Protein AF-A0A2V4GSF3-F1 (afdb_monomer)

Solvent-accessible surface area (backbone atoms only — not comparable to full-atom values): 40925 Å² total; per-residue (Å²): 136,77,70,50,71,67,59,49,41,46,38,52,22,32,57,42,34,66,58,6,58,51,49,36,72,72,45,82,84,60,57,33,31,58,39,21,32,56,49,45,75,75,12,58,30,75,63,41,56,75,56,46,57,57,27,42,51,42,19,45,44,57,83,59,88,68,86,65,94,54,96,54,46,65,55,42,48,43,44,40,53,18,47,49,57,57,45,23,79,75,63,68,97,69,72,91,70,68,96,73,88,76,95,76,83,56,17,33,43,53,51,76,42,45,59,81,86,75,99,65,97,56,74,89,58,56,44,60,54,48,33,42,40,57,55,66,74,51,54,69,71,55,51,73,67,55,86,64,64,55,53,60,37,40,49,50,40,50,53,52,50,37,55,52,36,46,53,52,57,56,72,88,43,62,53,31,42,52,30,35,49,49,38,52,40,49,39,48,23,55,35,35,40,62,62,83,89,55,100,74,30,45,38,23,31,25,46,44,23,31,46,14,19,25,43,29,56,13,39,75,68,22,87,52,41,32,31,45,36,37,36,42,52,42,42,58,69,65,48,72,51,48,67,38,81,68,77,85,83,83,68,95,76,72,73,55,62,60,46,54,25,23,46,35,11,47,49,50,45,42,33,52,51,49,50,48,50,50,55,47,51,29,62,79,68,73,52,54,62,45,25,54,59,42,78,44,44,51,33,40,36,31,45,43,52,45,49,100,56,44,68,63,49,50,55,50,51,50,54,30,47,46,56,40,26,58,77,59,70,56,42,42,64,21,74,21,66,40,84,45,45,63,83,31,47,54,56,79,61,90,57,89,83,59,58,39,44,48,54,56,53,49,55,30,48,51,45,22,53,56,33,62,78,40,81,62,64,93,55,66,86,74,62,78,80,81,76,78,64,96,73,52,43,61,11,42,53,60,55,77,40,70,27,61,80,88,51,94,49,54,32,71,66,65,48,25,20,27,49,41,15,49,49,60,62,56,24,85,76,85,50,52,53,38,28,38,20,77,62,52,53,40,74,48,59,45,77,94,45,71,47,7,34,26,62,96,64,71,80,75,61,55,45,34,40,39,27,55,42,58,65,60,79,70,67,71,65,72,62,36,26,26,41,81,41,72,47,25,63,34,64,36,66,55,96,92,38,69,54,38,61,64,69,57,33,49,95,88,38,86,42,29,24,18,31,41,26,38,37,48,54,60,48,72,55,44,75,60,62,26,34,74,67,58,41,71,46,50,50,33,42,48,50,53,56,41,26,48,41,41,12,59,52,41,29,52,50,24,59,76,36,54,22,29,44,47,37,38,42,59,56,41,38,33,34,41,18,31,42,73,32,33,54,54,35,53,52,52,51,51,57,50,46,25,60,76,28,59,65,70,47,51,47,19,22,4,41,30,70,38,39,67,94,51,66,64,46,58,44,51,56,49,9,50,53,25,23,51,53,6,58,67,35,73,54,98,92,44,70,31,51,14,32,15,40,90,94,42,73,43,46,56,76,54,52,57,50,31,52,52,52,12,53,50,56,37,40,36,30,71,72,69,50,32,37,58,89,61,50,30,61,50,46,42,59,44,47,80,29,36,75,76,54,93,68,91,65,93,65,96,73,80,56,64,50,58,70,59,51,52,54,51,45,74,73,50,48,68,58,82,90,45,60,69,61,54,51,55,51,50,53,56,50,65,32,65,85,44,40,62,49,32,50,52,18,18,52,51,22,48,55,52,51,49,48,67,62,48,71,66,63,85,76,121

Secondary structure (DSSP, 8-state):
----HHHHHHHHHHHHTTTHHHHHHH--SS-HHHHHHHHHHHHS-GGGTHHHHHHHHHHHHTT--SPP-STTHHHHHHHHHHHHHHSTTT--S---------S--PPBPGGGGBPPSS------PBPP---HHHHHHS-HHHHHH----HHHHHHHHHHHHHHHHHH----S-HHHHHHHHHHHHHHHHTTSBS-SSSS---SBHHHHHHHHHHHHHHHHH-SSEEEEEEEEEE-HHHHHT--PPPP--S---SSHHHHHHHHHHHHHHHHHHHHHHHHHHHHHHT--GGGEEEE-SSEEEEEEE--TTHHHHHHHHHHHHHHHHHHTSS-EEEEEEEEEEGGGS--S---TTSPPHHHHHHHHHHHHHHHHHTTT-S-GGG-------TTPEE-TTTSSSEE-TTS-S--HHHHHHHHHHHHHHHHTTT--EEEEESS-SEEEEETTEEEEEES---STT--EEEES-TTSPPP-STT-EEEE--------EETTEEPPHHHHS-TTSTT-EEEEEEEETTHHHHHHH-BSS--HHHHHHHHHHHHHIIIIIHHHHHHHTT-EEEEEETTEEEEEEEHHHHHHHHHHHHHHHHHHTTTS--EEEEEEEE-TTS-HHHHHHHHHHHHHHHHT-EETTEES-EEEETTEEEEHHHHHHHHHHHHHHHIIIIIS--S-TTHHHHHHHHGGG-TTS-----S------HHHHHHHHHHH-S-TT-HHHHHHHHHHHHSHHHHTTHHHHHHHHHHHHHHHHHTTTTT-

Mean predicted aligned error: 10.49 Å

Nearest PDB structures (foldseek):
  6ifn-assembly1_A  TM=8.025E-01  e=1.926E-28  Streptococcus thermophilus ND03
  6ig0-assembly1_A  TM=8.068E-01  e=1.642E-27  Streptococcus thermophilus ND03
  6ifu-assembly1_A  TM=8.166E-01  e=1.789E-27  Streptococcus thermophilus ND03
  6nue-assembly1_J  TM=7.944E-01  e=2.758E-23  Streptococcus thermophilus
  6nud-assembly1_J  TM=7.473E-01  e=7.082E-23  Streptococcus thermophilus

Radius of gyration: 28.85 Å; Cα contacts (8 Å, |Δi|>4): 1321; chains: 1; bounding box: 83×55×82 Å

Sequence (764 aa):
MSMDEDEFILACAALLHDVGKIRTRYRRNKKHAAHGEEMLRESLNGSLGEYRERIIDLVANHHSEKSYRDDDEGLLKILKESDRLSASHDREEYEDKLEHGGSDVHLKSIYSYIKDHKNQSGGINLMPTLSLKDFSKKDLTTLMNSSENTTNALRMIDEDLCEDLKHLSLQENKNAFVDNLVTLIDQYTWAVSSAYYYDQPTISLSAHLRLTAAIAHARLHNEREFLLLGGDVSGIQAYLSRFRKTEDDGTGEGADEKAAKRFRGRSFSIYLLVDAVIAHIRKELDVGLYSVITQSSGGFLMLVPLKSDTEEKLKKIRKEIEKMFMDHRGLGMAIGWVRERFEDLPRDDSNEKRKNFRVMRSELTIEIERRKRGILSDDPSSIDFYTPPSSSRLCNACGLRPIDSESDGKCRICKEEEDLGALIAKMSESKNFITLSDKGVFTIEIGKQRYSYGGEMDDSGVREFLFLDPNIQPFRSGDKVSRMLLVGHYTPKKDGKVKTFEDIGVKSISQDLCLFKGDVDNFGYISSGGLVKDTISTFETLSLYTSLFFSTVLDKIAKKHETYVVYSGGDDVTAVARFDKAVEFAIDLRDSFRRWTLNRVTMSAGMFNFSGDKPIRYAIEMGEEYLHRSKGFKKNGSEKDAVTIFDTTLPWNELSKQNEVAKIINEYIVGCKHISHGFPYFLNSLNDYNPYVDHICKGTLIKVPDPYLYYYLTRNWKEQKCGHKMEEFREKILNEQVFKYIKVAASLSALYNKKSDGDVDDGK

pLDDT: mean 80.23, std 15.53, range [28.19, 97.75]

Structure (mmCIF, N/CA/C/O backbone):
data_AF-A0A2V4GSF3-F1
#
_entry.id   AF-A0A2V4GSF3-F1
#
loop_
_atom_site.group_PDB
_atom_site.id
_atom_site.type_symbol
_atom_site.label_atom_id
_atom_site.label_alt_id
_atom_site.label_comp_id
_atom_site.label_asym_id
_atom_site.label_entity_id
_atom_site.label_seq_id
_atom_site.pdbx_PDB_ins_code
_atom_site.Cartn_x
_atom_site.Cartn_y
_atom_site.Cartn_z
_atom_site.occupancy
_atom_site.B_iso_or_equiv
_atom_site.auth_seq_id
_atom_site.auth_comp_id
_atom_site.auth_asym_id
_atom_site.auth_atom_id
_atom_site.pdbx_PDB_model_num
ATOM 1 N N . MET A 1 1 ? -26.470 7.867 11.891 1.00 44.75 1 MET A N 1
ATOM 2 C CA . MET A 1 1 ? -26.401 7.565 13.330 1.00 44.75 1 MET A CA 1
ATOM 3 C C . MET A 1 1 ? -24.991 7.888 13.762 1.00 44.75 1 MET A C 1
ATOM 5 O O . MET A 1 1 ? -24.087 7.719 12.954 1.00 44.75 1 MET A O 1
ATOM 9 N N . SER A 1 2 ? -24.849 8.510 14.924 1.00 62.81 2 SER A N 1
ATOM 10 C CA . SER A 1 2 ? -23.562 8.825 15.534 1.00 62.81 2 SER A CA 1
ATOM 11 C C . SER A 1 2 ? -23.154 7.657 16.424 1.00 62.81 2 SER A C 1
ATOM 13 O O . SER A 1 2 ? -24.018 7.147 17.136 1.00 62.81 2 SER A O 1
ATOM 15 N N . MET A 1 3 ? -21.869 7.305 16.398 1.00 81.81 3 MET A N 1
ATOM 16 C CA . MET A 1 3 ? -21.233 6.376 17.336 1.00 81.81 3 MET A CA 1
ATOM 17 C C . MET A 1 3 ? -21.710 6.616 18.775 1.00 81.81 3 MET A C 1
ATOM 19 O O . MET A 1 3 ? -21.813 7.772 19.216 1.00 81.81 3 MET A O 1
ATOM 23 N N . ASP A 1 4 ? -22.014 5.525 19.473 1.00 89.62 4 ASP A N 1
ATOM 24 C CA . ASP A 1 4 ? -22.468 5.553 20.862 1.00 89.62 4 ASP A CA 1
ATOM 25 C C . ASP A 1 4 ? -21.388 6.132 21.801 1.00 89.62 4 ASP A C 1
ATOM 27 O O . ASP A 1 4 ? -20.209 6.216 21.451 1.00 89.62 4 ASP A O 1
ATOM 31 N N . GLU A 1 5 ? -21.778 6.603 22.988 1.00 90.69 5 GLU A N 1
ATOM 32 C CA . GLU A 1 5 ? -20.826 7.149 23.965 1.00 90.69 5 GLU A CA 1
ATOM 33 C C . GLU A 1 5 ? -19.804 6.122 24.434 1.00 90.69 5 GLU A C 1
ATOM 35 O O . GLU A 1 5 ? -18.605 6.414 24.424 1.00 90.69 5 GLU A O 1
ATOM 40 N N . ASP A 1 6 ? -20.255 4.919 24.773 1.00 91.81 6 ASP A N 1
ATOM 41 C CA . ASP A 1 6 ? -19.373 3.871 25.266 1.00 91.81 6 ASP A CA 1
ATOM 42 C C . ASP A 1 6 ? -18.502 3.317 24.131 1.00 91.81 6 ASP A C 1
ATOM 44 O O . ASP A 1 6 ? -17.307 3.083 24.325 1.00 91.81 6 ASP A O 1
ATOM 48 N N . GLU A 1 7 ? -19.057 3.201 22.915 1.00 93.25 7 GLU A N 1
ATOM 49 C CA . GLU A 1 7 ? -18.294 2.881 21.696 1.00 93.25 7 GLU A CA 1
ATOM 50 C C . GLU A 1 7 ? -17.161 3.898 21.466 1.00 93.25 7 GLU A C 1
ATOM 52 O O . GLU A 1 7 ? -16.018 3.513 21.204 1.00 93.25 7 GLU A O 1
ATOM 57 N N . PHE A 1 8 ? -17.461 5.195 21.588 1.00 94.62 8 PHE A N 1
ATOM 58 C CA . PHE A 1 8 ? -16.504 6.279 21.374 1.00 94.62 8 PHE A CA 1
ATOM 59 C C . PHE A 1 8 ? -15.370 6.272 22.403 1.00 94.62 8 PHE A C 1
ATOM 61 O O . PHE A 1 8 ? -14.192 6.329 22.030 1.00 94.6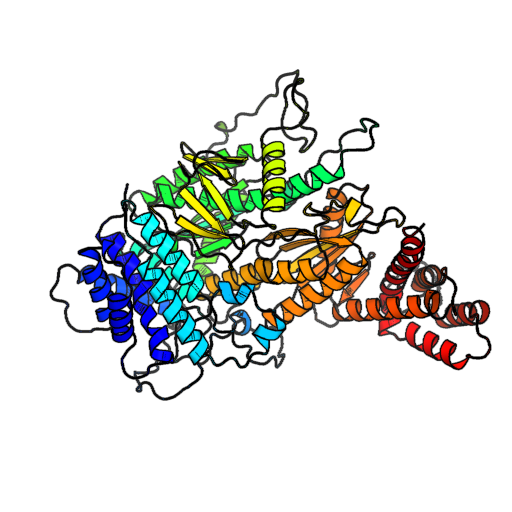2 8 PHE A O 1
ATOM 68 N N . ILE A 1 9 ? -15.713 6.178 23.690 1.00 95.00 9 ILE A N 1
ATOM 69 C CA . ILE A 1 9 ? -14.746 6.164 24.795 1.00 95.00 9 ILE A CA 1
ATOM 70 C C . ILE A 1 9 ? -13.849 4.935 24.689 1.00 95.00 9 ILE A C 1
ATOM 72 O O . ILE A 1 9 ? -12.623 5.060 24.754 1.00 95.00 9 ILE A O 1
ATOM 76 N N . LEU A 1 10 ? -14.442 3.759 24.465 1.00 95.56 10 LEU A N 1
ATOM 77 C CA . LEU A 1 10 ? -13.704 2.508 24.348 1.00 95.56 10 LEU A CA 1
ATOM 78 C C . LEU A 1 10 ? -12.773 2.510 23.132 1.00 95.56 10 LEU A C 1
ATOM 80 O O . LEU A 1 10 ? -11.623 2.092 23.257 1.00 95.56 10 LEU A O 1
ATOM 84 N N . ALA A 1 11 ? -13.222 3.010 21.975 1.00 96.12 11 ALA A N 1
ATOM 85 C CA . ALA A 1 11 ? -12.382 3.112 20.784 1.00 96.12 11 ALA A CA 1
ATOM 86 C C . ALA A 1 11 ? -11.185 4.052 21.007 1.00 96.12 11 ALA A C 1
ATOM 88 O O . ALA A 1 11 ? -10.053 3.691 20.679 1.00 96.12 11 ALA A O 1
ATOM 89 N N . CYS A 1 12 ? -11.404 5.225 21.614 1.00 96.31 12 CYS A N 1
ATOM 90 C CA . CYS A 1 12 ? -10.324 6.159 21.938 1.00 96.31 12 CYS A CA 1
ATOM 91 C C . CYS A 1 12 ? -9.343 5.562 22.955 1.00 96.31 12 CYS A C 1
ATOM 93 O O . CYS A 1 12 ? -8.133 5.611 22.741 1.00 96.31 12 CYS A O 1
ATOM 95 N N . ALA A 1 13 ? -9.848 4.956 24.033 1.00 96.19 13 ALA A N 1
ATOM 96 C CA . ALA A 1 13 ? -9.016 4.315 25.046 1.00 96.19 13 ALA A CA 1
ATOM 97 C C . ALA A 1 13 ? -8.206 3.150 24.456 1.00 96.19 13 ALA A C 1
ATOM 99 O O . ALA A 1 13 ? -7.013 3.038 24.723 1.00 96.19 13 ALA A O 1
ATOM 100 N N . ALA A 1 14 ? -8.803 2.327 23.591 1.00 96.69 14 ALA A N 1
ATOM 101 C CA . ALA A 1 14 ? -8.110 1.236 22.911 1.00 96.69 14 ALA A CA 1
ATOM 102 C C . ALA A 1 14 ? -6.999 1.727 21.970 1.00 96.69 14 ALA A C 1
ATOM 104 O O . ALA A 1 14 ? -5.921 1.135 21.948 1.00 96.69 14 ALA A O 1
ATOM 105 N N . LEU A 1 15 ? -7.209 2.837 21.258 1.00 96.50 15 LEU A N 1
ATOM 106 C CA . LEU A 1 15 ? -6.181 3.457 20.413 1.00 96.50 15 LEU A CA 1
ATOM 107 C C . LEU A 1 15 ? -5.067 4.147 21.215 1.00 96.50 15 LEU A C 1
ATOM 109 O O . LEU A 1 15 ? -4.000 4.401 20.663 1.00 96.50 15 LEU A O 1
ATOM 113 N N . LEU A 1 16 ? -5.294 4.451 22.496 1.00 96.19 16 LEU A N 1
ATOM 114 C CA . LEU A 1 16 ? -4.373 5.231 23.325 1.00 96.19 16 LEU A CA 1
ATOM 115 C C . LEU A 1 16 ? -3.743 4.452 24.490 1.00 96.19 16 LEU A C 1
ATOM 117 O O . LEU A 1 16 ? -2.784 4.946 25.073 1.00 96.19 16 LEU A O 1
ATOM 121 N N . HIS A 1 17 ? -4.224 3.255 24.839 1.00 93.69 17 HIS A N 1
ATOM 122 C CA . HIS A 1 17 ? -3.819 2.560 26.073 1.00 93.69 17 HIS A CA 1
ATOM 123 C C . HIS A 1 17 ? -2.302 2.357 26.208 1.00 93.69 17 HIS A C 1
ATOM 125 O O . HIS A 1 17 ? -1.743 2.512 27.293 1.00 93.69 17 HIS A O 1
ATOM 131 N N . ASP A 1 18 ? -1.629 2.093 25.089 1.00 91.88 18 ASP A N 1
ATOM 132 C CA . ASP A 1 18 ? -0.216 1.725 25.047 1.00 91.88 18 ASP A CA 1
ATOM 133 C C . ASP A 1 18 ? 0.719 2.838 24.537 1.00 91.88 18 ASP A C 1
ATOM 135 O O . ASP A 1 18 ? 1.926 2.621 24.407 1.00 91.88 18 ASP A O 1
ATOM 139 N N . VAL A 1 19 ? 0.224 4.060 24.293 1.00 91.12 19 VAL A N 1
ATOM 140 C CA . VAL A 1 19 ? 1.062 5.173 23.778 1.00 91.12 19 VAL A CA 1
ATOM 141 C C . VAL A 1 19 ? 2.182 5.567 24.744 1.00 91.12 19 VAL A C 1
ATOM 143 O O . VAL A 1 19 ? 3.263 5.981 24.325 1.00 91.12 19 VAL A O 1
ATOM 146 N N . GLY A 1 20 ? 1.990 5.324 26.046 1.00 88.69 20 GLY A N 1
ATOM 147 C CA . GLY A 1 20 ? 3.019 5.524 27.066 1.00 88.69 20 GLY A CA 1
ATOM 148 C C . GLY A 1 20 ? 4.284 4.680 26.855 1.00 88.69 20 GLY A C 1
ATOM 149 O O . GLY A 1 20 ? 5.338 5.025 27.395 1.00 88.69 20 GLY A O 1
ATOM 150 N N . LYS A 1 21 ? 4.226 3.627 26.020 1.00 87.50 21 LYS A N 1
ATOM 151 C CA . LYS A 1 21 ? 5.397 2.841 25.595 1.00 87.50 21 LYS A CA 1
ATOM 152 C C . LYS A 1 21 ? 6.411 3.658 24.794 1.00 87.50 21 LYS A C 1
ATOM 154 O O . LYS A 1 21 ? 7.543 3.209 24.631 1.00 87.50 21 LYS A O 1
ATOM 159 N N . ILE A 1 22 ? 6.037 4.825 24.266 1.00 88.06 22 ILE A N 1
ATOM 160 C CA . ILE A 1 22 ? 6.971 5.752 23.613 1.00 88.06 22 ILE A CA 1
ATOM 161 C C . ILE A 1 22 ? 7.837 6.433 24.682 1.00 88.06 22 ILE A C 1
ATOM 163 O O . ILE A 1 22 ? 9.066 6.385 24.605 1.00 88.06 22 ILE A O 1
ATOM 167 N N . ARG A 1 23 ? 7.206 6.992 25.726 1.00 88.19 23 ARG A N 1
ATOM 168 C CA . ARG A 1 23 ? 7.889 7.704 26.819 1.00 88.19 23 ARG A CA 1
ATOM 169 C C . ARG A 1 23 ? 8.764 6.796 27.670 1.00 88.19 23 ARG A C 1
ATOM 171 O O . ARG A 1 23 ? 9.879 7.194 27.999 1.00 88.19 23 ARG A O 1
ATOM 178 N N . THR A 1 24 ? 8.332 5.567 27.961 1.00 83.81 24 THR A N 1
ATOM 179 C CA . THR A 1 24 ? 9.144 4.613 28.748 1.00 83.81 24 THR A CA 1
ATOM 180 C C . THR A 1 24 ? 10.511 4.327 28.129 1.00 83.81 24 THR A C 1
ATOM 182 O O . THR A 1 24 ? 11.470 4.029 28.841 1.00 83.81 24 THR A O 1
ATOM 185 N N . ARG A 1 25 ? 10.637 4.442 26.800 1.00 77.75 25 ARG A N 1
ATOM 186 C CA . ARG A 1 25 ? 11.888 4.149 26.085 1.00 77.75 25 ARG A CA 1
ATOM 187 C C . ARG A 1 25 ? 12.982 5.166 26.364 1.00 77.75 25 ARG A C 1
ATOM 189 O O . ARG A 1 25 ? 14.151 4.791 26.350 1.00 77.75 25 ARG A O 1
ATOM 196 N N . TYR A 1 26 ? 12.611 6.414 26.651 1.00 80.50 26 TYR A N 1
ATOM 197 C CA . TYR A 1 26 ? 13.557 7.493 26.939 1.00 80.50 26 TYR A CA 1
ATOM 198 C C . TYR A 1 26 ? 13.430 8.071 28.367 1.00 80.50 26 TYR A C 1
ATOM 200 O O . TYR A 1 26 ? 14.330 8.778 28.820 1.00 80.50 26 TYR A O 1
ATOM 208 N N . ARG A 1 27 ? 12.372 7.723 29.117 1.00 81.50 27 ARG A N 1
ATOM 209 C CA . ARG A 1 27 ? 12.169 7.995 30.554 1.00 81.50 27 ARG A CA 1
ATOM 210 C C . ARG A 1 27 ? 11.785 6.699 31.281 1.00 81.50 27 ARG A C 1
ATOM 212 O O . ARG A 1 27 ? 10.649 6.261 31.212 1.00 81.50 27 ARG A O 1
ATOM 219 N N . ARG A 1 28 ? 12.725 6.078 32.002 1.00 78.12 28 ARG A N 1
ATOM 220 C CA . ARG A 1 28 ? 12.544 4.756 32.651 1.00 78.12 28 ARG A CA 1
ATOM 221 C C . ARG A 1 28 ? 12.137 4.831 34.129 1.00 78.12 28 ARG A C 1
ATOM 223 O O . ARG A 1 28 ? 12.627 4.060 34.945 1.00 78.12 28 ARG A O 1
ATOM 230 N N . ASN A 1 29 ? 11.326 5.815 34.508 1.00 81.81 29 ASN A N 1
ATOM 231 C CA . ASN A 1 29 ? 10.996 6.086 35.913 1.00 81.81 29 ASN A CA 1
ATOM 232 C C . ASN A 1 29 ? 9.583 5.647 36.325 1.00 81.81 29 ASN A C 1
ATOM 234 O O . ASN A 1 29 ? 9.294 5.629 37.522 1.00 81.81 29 ASN A O 1
ATOM 238 N N . LYS A 1 30 ? 8.701 5.319 35.374 1.00 82.81 30 LYS A N 1
ATOM 239 C CA . LYS A 1 30 ? 7.341 4.831 35.636 1.00 82.81 30 LYS A CA 1
ATOM 240 C C . LYS A 1 30 ? 6.966 3.726 34.640 1.00 82.81 30 LYS A C 1
ATOM 242 O O . LYS A 1 30 ? 7.586 3.588 33.588 1.00 82.81 30 LYS A O 1
ATOM 247 N N . LYS A 1 31 ? 5.903 2.978 34.953 1.00 84.69 31 LYS A N 1
ATOM 248 C CA . LYS A 1 31 ? 5.269 2.035 34.014 1.00 84.69 31 LYS A CA 1
ATOM 249 C C . LYS A 1 31 ? 4.637 2.783 32.836 1.00 84.69 31 LYS A C 1
ATOM 251 O O . LYS A 1 31 ? 4.242 3.943 32.987 1.00 84.69 31 LYS A O 1
ATOM 256 N N . HIS A 1 32 ? 4.464 2.120 31.690 1.00 85.00 32 HIS A N 1
ATOM 257 C CA . HIS A 1 32 ? 3.905 2.765 30.493 1.00 85.00 32 HIS A CA 1
ATOM 258 C C . HIS A 1 32 ? 2.478 3.270 30.692 1.00 85.00 32 HIS A C 1
ATOM 260 O O . HIS A 1 32 ? 2.183 4.352 30.207 1.00 85.00 32 HIS A O 1
ATOM 266 N N . ALA A 1 33 ? 1.632 2.584 31.465 1.00 87.00 33 ALA A N 1
ATOM 267 C CA . ALA A 1 33 ? 0.285 3.076 31.775 1.00 87.00 33 ALA A CA 1
ATOM 268 C C . ALA A 1 33 ? 0.306 4.457 32.466 1.00 87.00 33 ALA A C 1
ATOM 270 O O . ALA A 1 33 ? -0.434 5.358 32.083 1.00 87.00 33 ALA A O 1
ATOM 271 N N . ALA A 1 34 ? 1.225 4.667 33.417 1.00 87.50 34 ALA A N 1
ATOM 272 C CA . ALA A 1 34 ? 1.377 5.951 34.109 1.00 87.50 34 ALA A CA 1
ATOM 273 C C . ALA A 1 34 ? 1.991 7.037 33.208 1.00 87.50 34 ALA A C 1
ATOM 275 O O . ALA A 1 34 ? 1.653 8.213 33.325 1.00 87.50 34 ALA A O 1
ATOM 276 N N . HIS A 1 35 ? 2.892 6.661 32.296 1.00 90.19 35 HIS A N 1
ATOM 277 C CA . HIS A 1 35 ? 3.385 7.587 31.276 1.00 90.19 35 HIS A CA 1
ATOM 278 C C . HIS A 1 35 ? 2.317 7.956 30.246 1.00 90.19 35 HIS A C 1
ATOM 280 O O . HIS A 1 35 ? 2.299 9.098 29.798 1.00 90.19 35 HIS A O 1
ATOM 286 N N . GLY A 1 36 ? 1.445 7.011 29.884 1.00 90.19 36 GLY A N 1
ATOM 287 C CA . GLY A 1 36 ? 0.284 7.249 29.034 1.00 90.19 36 GLY A CA 1
ATOM 288 C C . GLY A 1 36 ? -0.670 8.237 29.694 1.00 90.19 36 GLY A C 1
ATOM 289 O O . GLY A 1 36 ? -1.024 9.232 29.078 1.00 90.19 36 GLY A O 1
ATOM 290 N N . GLU A 1 37 ? -0.988 8.043 30.976 1.00 93.56 37 GLU A N 1
ATOM 291 C CA . GLU A 1 37 ? -1.790 9.000 31.747 1.00 93.56 37 GLU A CA 1
ATOM 292 C C . GLU A 1 37 ? -1.183 10.416 31.725 1.00 93.56 37 GLU A C 1
ATOM 294 O O . GLU A 1 37 ? -1.868 11.378 31.380 1.00 93.56 37 GLU A O 1
ATOM 299 N N . GLU A 1 38 ? 0.111 10.551 32.040 1.00 93.19 38 GLU A N 1
ATOM 300 C CA . GLU A 1 38 ? 0.828 11.837 32.015 1.00 93.19 38 GLU A CA 1
ATOM 301 C C . GLU A 1 38 ? 0.763 12.489 30.625 1.00 93.19 38 GLU A C 1
ATOM 303 O O . GLU A 1 38 ? 0.398 13.657 30.500 1.00 93.19 38 GLU A O 1
ATOM 308 N N . MET A 1 39 ? 1.043 11.711 29.577 1.00 93.31 39 MET A N 1
ATOM 309 C CA . MET A 1 39 ? 0.999 12.164 28.189 1.00 93.31 39 MET A CA 1
ATOM 310 C C . MET A 1 39 ? -0.386 12.675 27.798 1.00 93.31 39 MET A C 1
ATOM 312 O O . MET A 1 39 ? -0.510 13.760 27.232 1.00 93.31 39 MET A O 1
ATOM 316 N N . LEU A 1 40 ? -1.439 11.922 28.108 1.00 94.00 40 LEU A N 1
ATOM 317 C CA . LEU A 1 40 ? -2.806 12.274 27.734 1.00 94.00 40 LEU A CA 1
ATOM 318 C C . LEU A 1 40 ? -3.333 13.464 28.541 1.00 94.00 40 LEU A C 1
ATOM 320 O O . LEU A 1 40 ? -4.008 14.326 27.979 1.00 94.00 40 LEU A O 1
ATOM 324 N N . ARG A 1 41 ? -2.969 13.582 29.824 1.00 94.50 41 ARG A N 1
ATOM 325 C CA . ARG A 1 41 ? -3.303 14.764 30.636 1.00 94.50 41 ARG A CA 1
ATOM 326 C C . ARG A 1 41 ? -2.657 16.044 30.097 1.00 94.50 41 ARG A C 1
ATOM 328 O O . ARG A 1 41 ? -3.249 17.110 30.252 1.00 94.50 41 ARG A O 1
ATOM 335 N N . GLU A 1 42 ? -1.497 15.950 29.452 1.00 93.12 42 GLU A N 1
ATOM 336 C CA . GLU A 1 42 ? -0.801 17.082 28.822 1.00 93.12 42 GLU A CA 1
ATOM 337 C C . GLU A 1 42 ? -1.316 17.418 27.413 1.00 93.12 42 GLU A C 1
ATOM 339 O O . GLU A 1 42 ? -1.194 18.565 26.976 1.00 93.12 42 GLU A O 1
ATOM 344 N N . SER A 1 43 ? -1.850 16.430 26.687 1.00 92.44 43 SER A N 1
ATOM 345 C CA . SER A 1 43 ? -2.067 16.532 25.236 1.00 92.44 43 SER A CA 1
ATOM 346 C C . SER A 1 43 ? -3.518 16.416 24.774 1.00 92.44 43 SER A C 1
ATOM 348 O O . SER A 1 43 ? -3.858 17.032 23.770 1.00 92.44 43 SER A O 1
ATOM 350 N N . LEU A 1 44 ? -4.399 15.690 25.473 1.00 90.12 44 LEU A N 1
ATOM 351 C CA . LEU A 1 44 ? -5.794 15.565 25.039 1.00 90.12 44 LEU A CA 1
ATOM 352 C C . LEU A 1 44 ? -6.529 16.899 25.164 1.00 90.12 44 LEU A C 1
ATOM 354 O O . LEU A 1 44 ? -6.616 17.479 26.255 1.00 90.12 44 LEU A O 1
ATOM 358 N N . ASN A 1 45 ? -7.087 17.342 24.037 1.00 87.88 45 ASN A N 1
ATOM 359 C CA . ASN A 1 45 ? -7.813 18.596 23.907 1.00 87.88 45 ASN A CA 1
ATOM 360 C C . ASN A 1 45 ? -9.017 18.667 24.870 1.00 87.88 45 ASN A C 1
ATOM 362 O O . ASN A 1 45 ? -9.757 17.700 25.051 1.00 87.88 45 ASN A O 1
ATOM 366 N N . GLY A 1 46 ? -9.241 19.843 25.466 1.00 86.31 46 GLY A N 1
ATOM 367 C CA . GLY A 1 46 ? -10.328 20.070 26.426 1.00 86.31 46 GLY A CA 1
ATOM 368 C C . GLY A 1 46 ? -11.746 19.967 25.846 1.00 86.31 46 GLY A C 1
ATOM 369 O O . GLY A 1 46 ? -12.688 19.782 26.609 1.00 86.31 46 GLY A O 1
ATOM 370 N N . SER A 1 47 ? -11.914 20.033 24.520 1.00 86.38 47 SER A N 1
ATOM 371 C CA . SER A 1 47 ? -13.208 19.843 23.832 1.00 86.38 47 SER A CA 1
ATOM 372 C C . SER A 1 47 ? -13.863 18.485 24.098 1.00 86.38 47 SER A C 1
ATOM 374 O O . SER A 1 47 ? -15.072 18.358 23.948 1.00 86.38 47 SER A O 1
ATOM 376 N N . LEU A 1 48 ? -13.094 17.487 24.542 1.00 87.94 48 LEU A N 1
ATOM 377 C CA . LEU A 1 48 ? -13.609 16.176 24.942 1.00 87.94 48 LEU A CA 1
ATOM 378 C C . LEU A 1 48 ? -14.483 16.215 26.209 1.00 87.94 48 LEU A C 1
ATOM 380 O O . LEU A 1 48 ? -15.188 15.243 26.470 1.00 87.94 48 LEU A O 1
ATOM 384 N N . GLY A 1 49 ? -14.449 17.297 26.997 1.00 89.62 49 GLY A N 1
ATOM 385 C CA . GLY A 1 49 ? -15.274 17.435 28.199 1.00 89.62 49 GLY A CA 1
ATOM 386 C C . GLY A 1 49 ? -15.106 16.255 29.163 1.00 89.62 49 GLY A C 1
ATOM 387 O O . GLY A 1 49 ? -13.983 15.876 29.494 1.00 89.62 49 GLY A O 1
ATOM 388 N N . GLU A 1 50 ? -16.220 15.656 29.587 1.00 88.50 50 GLU A N 1
ATOM 389 C CA . GLU A 1 50 ? -16.242 14.510 30.511 1.00 88.50 50 GLU A CA 1
ATOM 390 C C . GLU A 1 50 ? -15.637 13.230 29.909 1.00 88.50 50 GLU A C 1
ATOM 392 O O . GLU A 1 50 ? -15.030 12.439 30.633 1.00 88.50 50 GLU A O 1
ATOM 397 N N . TYR A 1 51 ? -15.707 13.049 28.582 1.00 92.38 51 TYR A N 1
ATOM 398 C CA . TYR A 1 51 ? -15.102 11.891 27.912 1.00 92.38 51 TYR A CA 1
ATOM 399 C C . TYR A 1 51 ? -13.588 11.838 28.128 1.00 92.38 51 TYR A C 1
ATOM 401 O O . TYR A 1 51 ? -13.003 10.758 28.168 1.00 92.38 51 TYR A O 1
ATOM 409 N N . ARG A 1 52 ? -12.948 13.003 28.289 1.00 93.69 52 ARG A N 1
ATOM 410 C CA . ARG A 1 52 ? -11.501 13.119 28.480 1.00 93.69 52 ARG A CA 1
ATOM 411 C C . ARG A 1 52 ? -11.020 12.331 29.692 1.00 93.69 52 ARG A C 1
ATOM 413 O O . ARG A 1 52 ? -10.069 11.566 29.571 1.00 93.69 52 ARG A O 1
ATOM 420 N N . GLU A 1 53 ? -11.661 12.524 30.841 1.00 91.88 53 GLU A N 1
ATOM 421 C CA . GLU A 1 53 ? -11.239 11.877 32.085 1.00 91.88 53 GLU A CA 1
ATOM 422 C C . GLU A 1 53 ? -11.543 10.376 32.048 1.00 91.88 53 GLU A C 1
ATOM 424 O O . GLU A 1 53 ? -10.653 9.588 32.352 1.00 91.88 53 GLU A O 1
ATOM 429 N N . ARG A 1 54 ? -12.711 9.969 31.523 1.00 92.62 54 ARG A N 1
ATOM 430 C CA . ARG A 1 54 ? -13.052 8.545 31.325 1.00 92.62 54 ARG A CA 1
ATOM 431 C C . ARG A 1 54 ? -12.024 7.820 30.446 1.00 92.62 54 ARG A C 1
ATOM 433 O O . ARG A 1 54 ? -11.539 6.748 30.803 1.00 92.62 54 ARG A O 1
ATOM 440 N N . ILE A 1 55 ? -11.617 8.423 29.321 1.00 94.19 55 ILE A N 1
ATOM 441 C CA . ILE A 1 55 ? -10.578 7.860 28.437 1.00 94.19 55 ILE A CA 1
ATOM 442 C C . ILE A 1 55 ? -9.241 7.734 29.181 1.00 94.19 55 ILE A C 1
ATOM 444 O O . ILE A 1 55 ? -8.610 6.677 29.133 1.00 94.19 55 ILE A O 1
ATOM 448 N N . ILE A 1 56 ? -8.803 8.795 29.868 1.00 93.25 56 ILE A N 1
ATOM 449 C CA . ILE A 1 56 ? -7.533 8.806 30.610 1.00 93.25 56 ILE A CA 1
ATOM 450 C C . ILE A 1 56 ? -7.535 7.738 31.705 1.00 93.25 56 ILE A C 1
ATOM 452 O O . ILE A 1 56 ? -6.540 7.031 31.863 1.00 93.25 56 ILE A O 1
ATOM 456 N N . ASP A 1 57 ? -8.645 7.576 32.417 1.00 90.88 57 ASP A N 1
ATOM 457 C CA . ASP A 1 57 ? -8.758 6.613 33.504 1.00 90.88 57 ASP A CA 1
ATOM 458 C C . ASP A 1 57 ? -8.717 5.166 33.003 1.00 90.88 57 ASP A C 1
ATOM 460 O O . ASP A 1 57 ? -8.031 4.330 33.605 1.00 90.88 57 ASP A O 1
ATOM 464 N N . LEU A 1 58 ? -9.365 4.864 31.871 1.00 91.69 58 LEU A N 1
ATOM 465 C CA . LEU A 1 58 ? -9.242 3.561 31.210 1.00 91.69 58 LEU A CA 1
ATOM 466 C C . LEU A 1 58 ? -7.786 3.275 30.809 1.00 91.69 58 LEU A C 1
ATOM 468 O O . LEU A 1 58 ? -7.267 2.189 31.086 1.00 91.69 58 LEU A O 1
ATOM 472 N N . VAL A 1 59 ? -7.098 4.262 30.223 1.00 92.00 59 VAL A N 1
ATOM 473 C CA . VAL A 1 59 ? -5.676 4.153 29.860 1.00 92.00 59 VAL A CA 1
ATOM 474 C C . VAL A 1 59 ? -4.785 3.999 31.095 1.00 92.00 59 VAL A C 1
ATOM 476 O O . VAL A 1 59 ? -3.871 3.182 31.084 1.00 92.00 59 VAL A O 1
ATOM 479 N N . ALA A 1 60 ? -5.040 4.694 32.197 1.00 89.38 60 ALA A N 1
ATOM 480 C CA . ALA A 1 60 ? -4.230 4.560 33.409 1.00 89.38 60 ALA A CA 1
ATOM 481 C C . ALA A 1 60 ? -4.379 3.169 34.063 1.00 89.38 60 ALA A C 1
ATOM 483 O O . ALA A 1 60 ? -3.441 2.650 34.675 1.00 89.38 60 ALA A O 1
ATOM 484 N N . ASN A 1 61 ? -5.549 2.537 33.912 1.00 88.06 61 ASN A N 1
ATOM 485 C CA . ASN A 1 61 ? -5.933 1.329 34.647 1.00 88.06 61 ASN A CA 1
ATOM 486 C C . ASN A 1 61 ? -5.955 0.033 33.819 1.00 88.06 61 ASN A C 1
ATOM 488 O O . ASN A 1 61 ? -6.276 -1.027 34.368 1.00 88.06 61 ASN A O 1
ATOM 492 N N . HIS A 1 62 ? -5.584 0.046 32.536 1.00 86.06 62 HIS A N 1
ATOM 493 C CA . HIS A 1 62 ? -5.633 -1.158 31.686 1.00 86.06 62 HIS A CA 1
ATOM 494 C C . HIS A 1 62 ? -4.719 -2.312 32.158 1.00 86.06 62 HIS A C 1
ATOM 496 O O . HIS A 1 62 ? -4.925 -3.454 31.765 1.00 86.06 62 HIS A O 1
ATOM 502 N N . HIS A 1 63 ? -3.783 -2.079 33.085 1.00 81.50 63 HIS A N 1
ATOM 503 C CA . HIS A 1 63 ? -3.001 -3.138 33.748 1.00 81.50 63 HIS A CA 1
ATOM 504 C C . HIS A 1 63 ? -3.341 -3.373 35.226 1.00 81.50 63 HIS A C 1
ATOM 506 O O . HIS A 1 63 ? -2.720 -4.221 35.865 1.00 81.50 63 HIS A O 1
ATOM 512 N N . SER A 1 64 ? -4.295 -2.641 35.806 1.00 76.69 64 SER A N 1
ATOM 513 C CA . SER A 1 64 ? -4.612 -2.779 37.230 1.00 76.69 64 SER A CA 1
ATOM 514 C C . SER A 1 64 ? -5.416 -4.056 37.520 1.00 76.69 64 SER A C 1
ATOM 516 O O . SER A 1 64 ? -6.332 -4.415 36.784 1.00 76.69 64 SER A O 1
ATOM 518 N N . GLU A 1 65 ? -5.102 -4.748 38.616 1.00 61.97 65 GLU A N 1
ATOM 519 C CA . GLU A 1 65 ? -5.888 -5.898 39.109 1.00 61.97 65 GLU A CA 1
ATOM 520 C C . GLU A 1 65 ? -6.950 -5.496 40.147 1.00 61.97 65 GLU A C 1
ATOM 522 O O . GLU A 1 65 ? -7.725 -6.326 40.616 1.00 61.97 65 GLU A O 1
ATOM 527 N N . LYS A 1 66 ? -6.986 -4.216 40.537 1.00 57.41 66 LYS A N 1
ATOM 528 C CA . LYS A 1 66 ? -7.946 -3.700 41.520 1.00 57.41 66 LYS A CA 1
ATOM 529 C C . LYS A 1 66 ? -9.327 -3.547 40.878 1.00 57.41 66 LYS A C 1
ATOM 531 O O . LYS A 1 66 ? -9.410 -3.086 39.742 1.00 57.41 66 LYS A O 1
ATOM 536 N N . SER A 1 67 ? -10.389 -3.879 41.622 1.00 52.16 67 SER A N 1
ATOM 537 C CA . SER A 1 67 ? -11.762 -3.594 41.187 1.00 52.16 67 SER A CA 1
ATOM 538 C C . SER A 1 67 ? -11.924 -2.087 41.005 1.00 52.16 67 SER A C 1
ATOM 540 O O . SER A 1 67 ? -11.647 -1.307 41.926 1.00 52.16 67 SER A O 1
ATOM 542 N N . TYR A 1 68 ? -12.338 -1.691 39.811 1.00 59.66 68 TYR A N 1
ATOM 543 C CA . TYR A 1 68 ? -12.639 -0.308 39.475 1.00 59.66 68 TYR A CA 1
ATOM 544 C C . TYR A 1 68 ? -13.997 0.040 40.109 1.00 59.66 68 TYR A C 1
ATOM 546 O O . TYR A 1 68 ? -14.869 -0.818 40.178 1.00 59.66 68 TYR A O 1
ATOM 554 N N . ARG A 1 69 ? -14.159 1.234 40.692 1.00 52.31 69 ARG A N 1
ATOM 555 C CA . ARG A 1 69 ? -15.356 1.590 41.491 1.00 52.31 69 ARG A CA 1
ATOM 556 C C . ARG A 1 69 ? -16.420 2.381 40.713 1.00 52.31 69 ARG A C 1
ATOM 558 O O . ARG A 1 69 ? -17.315 2.921 41.350 1.00 52.31 69 ARG A O 1
ATOM 565 N N . ASP A 1 70 ? -16.326 2.426 39.390 1.00 62.03 70 ASP A N 1
ATOM 566 C CA . ASP A 1 70 ? -17.097 3.337 38.535 1.00 62.03 70 ASP A CA 1
ATOM 567 C C . ASP A 1 70 ? -17.862 2.622 37.412 1.00 62.03 70 ASP A C 1
ATOM 569 O O . ASP A 1 70 ? -17.609 1.449 37.120 1.00 62.03 70 ASP A O 1
ATOM 573 N N . ASP A 1 71 ? -18.745 3.377 36.753 1.00 67.19 71 ASP A N 1
ATOM 574 C CA . ASP A 1 71 ? -19.615 2.963 35.639 1.00 67.19 71 ASP A CA 1
ATOM 575 C C . ASP A 1 71 ? -18.853 2.346 34.434 1.00 67.19 71 ASP A C 1
ATOM 577 O O . ASP A 1 71 ? -19.440 1.622 33.630 1.00 67.19 71 ASP A O 1
ATOM 581 N N . ASP A 1 72 ? -17.529 2.542 34.343 1.00 82.31 72 ASP A N 1
ATOM 582 C CA . ASP A 1 72 ? -16.660 2.064 33.253 1.00 82.31 72 ASP A CA 1
ATOM 583 C C . ASP A 1 72 ? -15.973 0.703 33.501 1.00 82.31 72 ASP A C 1
ATOM 585 O O . ASP A 1 72 ? -15.143 0.266 32.696 1.00 82.31 72 ASP A O 1
ATOM 589 N N . GLU A 1 73 ? -16.300 -0.020 34.581 1.00 85.38 73 GLU A N 1
ATOM 590 C CA . GLU A 1 73 ? -15.686 -1.333 34.869 1.00 85.38 73 GLU A CA 1
ATOM 591 C C . GLU A 1 73 ? -15.876 -2.339 33.713 1.00 85.38 73 GLU A C 1
ATOM 593 O O . GLU A 1 73 ? -14.958 -3.100 33.378 1.00 85.38 73 GLU A O 1
ATOM 598 N N . GLY A 1 74 ? -17.037 -2.299 33.049 1.00 88.56 74 GLY A N 1
ATOM 599 C CA . GLY A 1 74 ? -17.325 -3.110 31.864 1.00 88.56 74 GLY A CA 1
ATOM 600 C C . GLY A 1 74 ? -16.412 -2.777 30.680 1.00 88.56 74 GLY A C 1
ATOM 601 O O . GLY A 1 74 ? -15.814 -3.681 30.088 1.00 88.56 74 GLY A O 1
ATOM 602 N N . LEU A 1 75 ? -16.234 -1.486 30.379 1.00 92.00 75 LEU A N 1
ATOM 603 C CA . LEU A 1 75 ? -15.356 -1.021 29.300 1.00 92.00 75 LEU A CA 1
ATOM 604 C C . LEU A 1 75 ? -13.893 -1.366 29.584 1.00 92.00 75 LEU A C 1
ATOM 606 O O . LEU A 1 75 ? -13.189 -1.858 28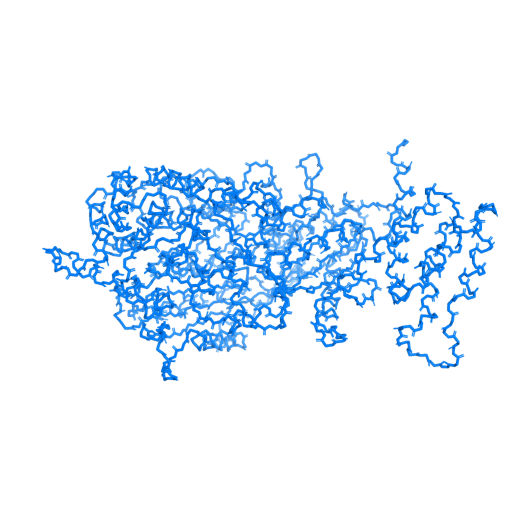.701 1.00 92.00 75 LEU A O 1
ATOM 610 N N . LEU A 1 76 ? -13.448 -1.201 30.833 1.00 91.69 76 LEU A N 1
ATOM 611 C CA . LEU A 1 76 ? -12.095 -1.561 31.251 1.00 91.69 76 LEU A CA 1
ATOM 612 C C . LEU A 1 76 ? -11.824 -3.061 31.086 1.00 91.69 76 LEU A C 1
ATOM 614 O O . LEU A 1 76 ? -10.728 -3.452 30.675 1.00 91.69 76 LEU A O 1
ATOM 618 N N . LYS A 1 77 ? -12.811 -3.913 31.387 1.00 90.81 77 LYS A N 1
ATOM 619 C CA . LYS A 1 77 ? -12.708 -5.360 31.172 1.00 90.81 77 LYS A CA 1
ATOM 620 C C . LYS A 1 77 ? -12.581 -5.693 29.685 1.00 90.81 77 LYS A C 1
ATOM 622 O O . LYS A 1 77 ? -11.692 -6.463 29.320 1.00 90.81 77 LYS A O 1
ATOM 627 N N . ILE A 1 78 ? -13.413 -5.088 28.833 1.00 93.50 78 ILE A N 1
ATOM 628 C CA . ILE A 1 78 ? -13.347 -5.287 27.378 1.00 93.50 78 ILE A CA 1
ATOM 629 C C . ILE A 1 78 ? -11.989 -4.833 26.836 1.00 93.50 78 ILE A C 1
ATOM 631 O O . ILE A 1 78 ? -11.367 -5.571 26.072 1.00 93.50 78 ILE A O 1
ATOM 635 N N . LEU A 1 79 ? -11.492 -3.669 27.264 1.00 93.69 79 LEU A N 1
ATOM 636 C CA . LEU A 1 79 ? -10.182 -3.150 26.869 1.00 93.69 79 LEU A CA 1
ATOM 637 C C . LEU A 1 79 ? -9.054 -4.124 27.243 1.00 93.69 79 LEU A C 1
ATOM 639 O O . LEU A 1 79 ? -8.250 -4.491 26.390 1.00 93.69 79 LEU A O 1
ATOM 643 N N . LYS A 1 80 ? -9.040 -4.607 28.492 1.00 90.62 80 LYS A N 1
ATOM 644 C CA . LYS A 1 80 ? -8.059 -5.585 28.997 1.00 90.62 80 LYS A CA 1
ATOM 645 C C . LYS A 1 80 ? -8.061 -6.888 28.207 1.00 90.62 80 LYS A C 1
ATOM 647 O O . LYS A 1 80 ? -7.006 -7.448 27.918 1.00 90.62 80 LYS A O 1
ATOM 652 N N . GLU A 1 81 ? -9.241 -7.411 27.900 1.00 89.12 81 GLU A N 1
ATOM 653 C CA . GLU A 1 81 ? -9.374 -8.635 27.110 1.00 89.12 81 GLU A CA 1
ATOM 654 C C . GLU A 1 81 ? -8.940 -8.415 25.660 1.00 89.12 81 GLU A C 1
ATOM 656 O O . GLU A 1 81 ? -8.280 -9.277 25.086 1.00 89.12 81 GLU A O 1
ATOM 661 N N . SER A 1 82 ? -9.257 -7.254 25.090 1.00 91.44 82 SER A N 1
ATOM 662 C CA . SER A 1 82 ? -8.912 -6.909 23.710 1.00 91.44 82 SER A CA 1
ATOM 663 C C . SER A 1 82 ? -7.408 -6.729 23.522 1.00 91.44 82 SER A C 1
ATOM 665 O O . SER A 1 82 ? -6.868 -7.302 22.581 1.00 91.44 82 SER A O 1
ATOM 667 N N . ASP A 1 83 ? -6.727 -6.039 24.446 1.00 88.94 83 ASP A N 1
ATOM 668 C CA . ASP A 1 83 ? -5.257 -5.925 24.473 1.00 88.94 83 ASP A CA 1
ATOM 669 C C . ASP A 1 83 ? -4.590 -7.308 24.575 1.00 88.94 83 ASP A C 1
ATOM 671 O O . ASP A 1 83 ? -3.655 -7.638 23.850 1.00 88.94 83 ASP A O 1
ATOM 675 N N . ARG A 1 84 ? -5.124 -8.197 25.423 1.00 83.38 84 ARG A N 1
ATOM 676 C CA . ARG A 1 84 ? -4.614 -9.575 25.521 1.00 83.38 84 ARG A CA 1
ATOM 677 C C . ARG A 1 84 ? -4.789 -10.362 24.224 1.00 83.38 84 ARG A C 1
ATOM 679 O O . ARG A 1 84 ? -3.930 -11.177 23.903 1.00 83.38 84 ARG A O 1
ATOM 686 N N . LEU A 1 85 ? -5.897 -10.167 23.509 1.00 83.94 85 LEU A N 1
ATOM 687 C CA . LEU A 1 85 ? -6.174 -10.857 22.247 1.00 83.94 85 LEU A CA 1
ATOM 688 C C . LEU A 1 85 ? -5.312 -10.324 21.102 1.00 83.94 85 LEU A C 1
ATOM 690 O O . LEU A 1 85 ? -4.853 -11.122 20.284 1.00 83.94 85 LEU A O 1
ATOM 694 N N . SER A 1 86 ? -5.046 -9.019 21.056 1.00 80.94 86 SER A N 1
ATOM 695 C CA . SER A 1 86 ? -4.149 -8.414 20.068 1.00 80.94 86 SER A CA 1
ATOM 696 C C . SER A 1 86 ? -2.679 -8.744 20.346 1.00 80.94 86 SER A C 1
ATOM 698 O O . SER A 1 86 ? -1.963 -9.042 19.395 1.00 80.94 86 SER A O 1
ATOM 700 N N . ALA A 1 87 ? -2.254 -8.814 21.616 1.00 70.44 87 ALA A N 1
ATOM 701 C CA . ALA A 1 87 ? -0.887 -9.148 22.056 1.00 70.44 87 ALA A CA 1
ATOM 702 C C . ALA A 1 87 ? -0.620 -10.653 22.286 1.00 70.44 87 ALA A C 1
ATOM 704 O O . ALA A 1 87 ? 0.445 -11.040 22.766 1.00 70.44 87 ALA A O 1
ATOM 705 N N . SER A 1 88 ? -1.580 -11.523 21.980 1.00 56.19 88 SER A N 1
ATOM 706 C CA . SER A 1 88 ? -1.584 -12.968 22.290 1.00 56.19 88 SER A CA 1
ATOM 707 C C . SER A 1 88 ? -0.404 -13.788 21.733 1.00 56.19 88 SER A C 1
ATOM 709 O O . SER A 1 88 ? -0.192 -14.923 22.154 1.00 56.19 88 SER A O 1
ATOM 711 N N . HIS A 1 89 ? 0.388 -13.208 20.832 1.00 54.75 89 HIS A N 1
ATOM 712 C CA . HIS A 1 89 ? 1.577 -13.790 20.204 1.00 54.75 89 HIS A CA 1
ATOM 713 C C . HIS A 1 89 ? 2.909 -13.282 20.801 1.00 54.75 89 HIS A C 1
ATOM 715 O O . HIS A 1 89 ? 3.958 -13.846 20.478 1.00 54.75 89 HIS A O 1
ATOM 721 N N . ASP A 1 90 ? 2.859 -12.224 21.627 1.00 50.50 90 ASP A N 1
ATOM 722 C CA . ASP A 1 90 ? 4.006 -11.569 22.282 1.00 50.50 90 ASP A CA 1
ATOM 723 C C . ASP A 1 90 ? 4.283 -12.140 23.692 1.00 50.50 90 ASP A C 1
ATOM 725 O O . ASP A 1 90 ? 5.322 -11.849 24.286 1.00 50.50 90 ASP A O 1
ATOM 729 N N . ARG A 1 91 ? 3.367 -12.953 24.244 1.00 49.28 91 ARG A N 1
ATOM 730 C CA . ARG A 1 91 ? 3.475 -13.565 25.580 1.00 49.28 91 ARG A CA 1
ATOM 731 C C . ARG A 1 91 ? 3.873 -15.042 25.495 1.00 49.28 91 ARG A C 1
ATOM 733 O O . ARG A 1 91 ? 3.057 -15.916 25.768 1.00 49.28 91 ARG A O 1
ATOM 740 N N . GLU A 1 92 ? 5.131 -15.325 25.173 1.00 43.09 92 GLU A N 1
ATOM 741 C CA . GLU A 1 92 ? 5.743 -16.544 25.723 1.00 43.09 92 GLU A CA 1
ATOM 742 C C . GLU A 1 92 ? 5.953 -16.332 27.229 1.00 43.09 92 GLU A C 1
ATOM 744 O O . GLU A 1 92 ? 6.174 -15.199 27.658 1.00 43.09 92 GLU A O 1
ATOM 749 N N . GLU A 1 93 ? 5.830 -17.393 28.030 1.00 34.59 93 GLU A N 1
ATOM 750 C CA . GLU A 1 93 ? 5.977 -17.400 29.494 1.00 34.59 93 GLU A CA 1
ATOM 751 C C . GLU A 1 93 ? 7.366 -16.905 29.949 1.00 34.59 93 GLU A C 1
ATOM 753 O O . GLU A 1 93 ? 8.225 -17.666 30.386 1.00 34.59 93 GLU A O 1
ATOM 758 N N . TYR A 1 94 ? 7.598 -15.600 29.887 1.00 35.41 94 TYR A N 1
ATOM 759 C CA . TYR A 1 94 ? 8.550 -14.914 30.738 1.00 35.41 94 TYR A CA 1
ATOM 760 C C . TYR A 1 94 ? 7.732 -14.205 31.807 1.00 35.41 94 TYR A C 1
ATOM 762 O O . TYR A 1 94 ? 7.230 -13.101 31.607 1.00 35.41 94 TYR A O 1
ATOM 770 N N . GLU A 1 95 ? 7.564 -14.894 32.939 1.00 30.14 95 GLU A N 1
ATOM 771 C CA . GLU A 1 95 ? 7.125 -14.285 34.194 1.00 30.14 95 GLU A CA 1
ATOM 772 C C . GLU A 1 95 ? 7.844 -12.950 34.400 1.00 30.14 95 GLU A C 1
ATOM 774 O O . GLU A 1 95 ? 9.044 -12.865 34.126 1.00 30.14 95 GLU A O 1
ATOM 779 N N . ASP A 1 96 ? 7.096 -11.959 34.901 1.00 34.69 96 ASP A N 1
ATOM 780 C CA . ASP A 1 96 ? 7.469 -10.592 35.289 1.00 34.69 96 ASP A CA 1
ATOM 781 C C . ASP A 1 96 ? 8.810 -10.489 36.053 1.00 34.69 96 ASP A C 1
ATOM 783 O O . ASP A 1 96 ? 8.891 -10.126 37.230 1.00 34.69 96 ASP A O 1
ATOM 787 N N . LYS A 1 97 ? 9.922 -10.766 35.377 1.00 33.84 97 LYS A N 1
ATOM 788 C CA . LYS A 1 97 ? 11.255 -10.399 35.823 1.00 33.84 97 LYS A CA 1
ATOM 789 C C . LYS A 1 97 ? 11.396 -8.941 35.453 1.00 33.84 97 LYS A C 1
ATOM 791 O O . LYS A 1 97 ? 11.548 -8.619 34.280 1.00 33.84 97 LYS A O 1
ATOM 796 N N . LEU A 1 98 ? 11.265 -8.097 36.481 1.00 32.66 98 LEU A N 1
ATOM 797 C CA . LEU A 1 98 ? 11.661 -6.688 36.549 1.00 32.66 98 LEU A CA 1
ATOM 798 C C . LEU A 1 98 ? 12.312 -6.188 35.260 1.00 32.66 98 LEU A C 1
ATOM 800 O O . LEU A 1 98 ? 13.366 -6.703 34.910 1.00 32.66 98 LEU A O 1
ATOM 804 N N . GLU A 1 99 ? 11.728 -5.150 34.662 1.00 42.50 99 GLU A N 1
ATOM 805 C CA . GLU A 1 99 ? 12.241 -4.215 33.645 1.00 42.50 99 GLU A CA 1
ATOM 806 C C . GLU A 1 99 ? 13.785 -4.012 33.633 1.00 42.50 99 GLU A C 1
ATOM 808 O O . GLU A 1 99 ? 14.297 -2.926 33.897 1.00 42.50 99 GLU A O 1
ATOM 813 N N . HIS A 1 100 ? 14.564 -5.050 33.320 1.00 35.16 100 HIS A N 1
ATOM 814 C CA . HIS A 1 100 ? 16.023 -5.025 33.326 1.00 35.16 100 HIS A CA 1
ATOM 815 C C . HIS A 1 100 ? 16.531 -4.909 31.890 1.00 35.16 100 HIS A C 1
ATOM 817 O O . HIS A 1 100 ? 16.613 -5.880 31.149 1.00 35.16 100 HIS A O 1
ATOM 823 N N . GLY A 1 101 ? 16.937 -3.687 31.540 1.00 35.75 101 GLY A N 1
ATOM 824 C CA . GLY A 1 101 ? 18.250 -3.469 30.931 1.00 35.75 101 GLY A CA 1
ATOM 825 C C . GLY A 1 101 ? 18.511 -4.029 29.530 1.00 35.75 101 GLY A C 1
ATOM 826 O O . GLY A 1 101 ? 19.485 -4.746 29.345 1.00 35.75 101 GLY A O 1
ATOM 827 N N . GLY A 1 102 ? 17.748 -3.596 28.525 1.00 41.34 102 GLY A N 1
ATOM 828 C CA . GLY A 1 102 ? 18.214 -3.522 27.132 1.00 41.34 102 GLY A CA 1
ATOM 829 C C . GLY A 1 102 ? 17.976 -2.111 26.588 1.00 41.34 102 GLY A C 1
ATOM 830 O O . GLY A 1 102 ? 16.879 -1.573 26.738 1.00 41.34 102 GLY A O 1
ATOM 831 N N . SER A 1 103 ? 18.999 -1.437 26.061 1.00 44.19 103 SER A N 1
ATOM 832 C CA . SER A 1 103 ? 18.944 -0.013 25.677 1.00 44.19 103 SER A CA 1
ATOM 833 C C . SER A 1 103 ? 18.512 0.284 24.239 1.00 44.19 103 SER A C 1
ATOM 835 O O . SER A 1 103 ? 18.320 1.451 23.943 1.00 44.19 103 SER A O 1
ATOM 837 N N . ASP A 1 104 ? 18.263 -0.710 23.382 1.00 52.31 104 ASP A N 1
ATOM 838 C CA . ASP A 1 104 ? 17.943 -0.472 21.963 1.00 52.31 104 ASP A CA 1
ATOM 839 C C . ASP A 1 104 ? 16.936 -1.495 21.416 1.00 52.31 104 ASP A C 1
ATOM 841 O O . ASP A 1 104 ? 17.282 -2.416 20.676 1.00 52.31 104 ASP A O 1
ATOM 845 N N . VAL A 1 105 ? 15.657 -1.355 21.782 1.00 61.06 105 VAL A N 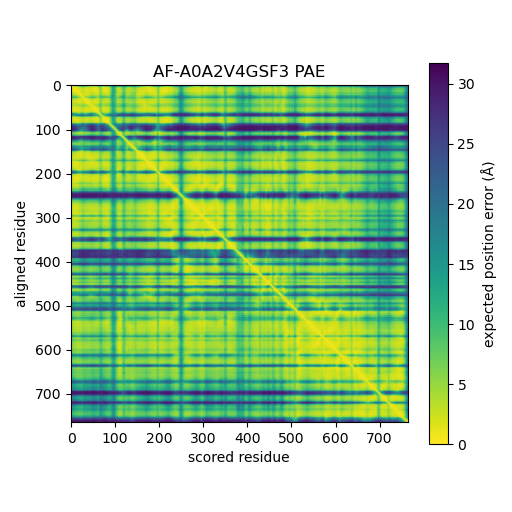1
ATOM 846 C CA . VAL A 1 105 ? 14.586 -2.158 21.169 1.00 61.06 105 VAL A CA 1
ATOM 847 C C . VAL A 1 105 ? 14.053 -1.422 19.945 1.00 61.06 105 VAL A C 1
ATOM 84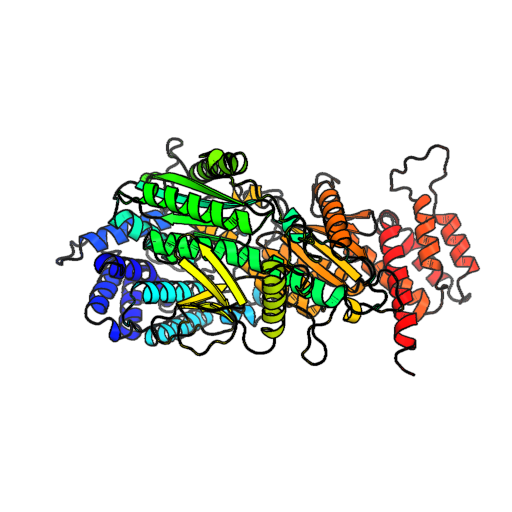9 O O . VAL A 1 105 ? 13.108 -0.634 20.012 1.00 61.06 105 VAL A O 1
ATOM 852 N N . HIS A 1 106 ? 14.694 -1.676 18.814 1.00 70.31 106 HIS A N 1
ATOM 853 C CA . HIS A 1 106 ? 14.183 -1.288 17.510 1.00 70.31 106 HIS A CA 1
ATOM 854 C C . HIS A 1 106 ? 13.147 -2.294 17.016 1.00 70.31 106 HIS A C 1
ATOM 856 O O . HIS A 1 106 ? 13.294 -3.502 17.218 1.00 70.31 106 HIS A O 1
ATOM 862 N N . LEU A 1 107 ? 12.136 -1.794 16.306 1.00 77.12 107 LEU A N 1
ATOM 863 C CA . LEU A 1 107 ? 11.253 -2.640 15.517 1.00 77.12 107 LEU A CA 1
ATOM 864 C C . LEU A 1 107 ? 12.097 -3.363 14.461 1.00 77.12 107 LEU A C 1
ATOM 866 O O . LEU A 1 107 ? 12.826 -2.731 13.698 1.00 77.12 107 LEU A O 1
ATOM 870 N N . LYS A 1 108 ? 12.048 -4.690 14.430 1.00 78.50 108 LYS A N 1
ATOM 871 C CA . LYS A 1 108 ? 12.718 -5.483 13.401 1.00 78.50 108 LYS A CA 1
ATOM 872 C C . LYS A 1 108 ? 11.827 -5.561 12.172 1.00 78.50 108 LYS A C 1
ATOM 874 O O . LYS A 1 108 ? 10.604 -5.590 12.280 1.00 78.50 108 LYS A O 1
ATOM 879 N N . SER A 1 109 ? 12.445 -5.602 10.996 1.00 83.88 109 SER A N 1
ATOM 880 C CA . SER A 1 109 ? 11.704 -5.763 9.746 1.00 83.88 109 SER A CA 1
ATOM 881 C C . SER A 1 109 ? 10.873 -7.048 9.770 1.00 83.88 109 SER A C 1
ATOM 883 O O . SER A 1 109 ? 11.417 -8.122 10.011 1.00 83.88 109 SER A O 1
ATOM 885 N N . ILE A 1 110 ? 9.578 -6.962 9.454 1.00 84.81 110 ILE A N 1
ATOM 886 C CA . ILE A 1 110 ? 8.670 -8.122 9.372 1.00 84.81 110 ILE A CA 1
ATOM 887 C C . ILE A 1 110 ? 9.167 -9.207 8.399 1.00 84.81 110 ILE A C 1
ATOM 889 O O . ILE A 1 110 ? 8.881 -10.389 8.571 1.00 84.81 110 ILE A O 1
ATOM 893 N N . TYR A 1 111 ? 9.992 -8.832 7.415 1.00 86.12 111 TYR A N 1
ATOM 894 C CA . TYR A 1 111 ? 10.618 -9.763 6.474 1.00 86.12 111 TYR A CA 1
ATOM 895 C C . TYR A 1 111 ? 11.663 -10.687 7.125 1.00 86.12 111 TYR A C 1
ATOM 897 O O . TYR A 1 111 ? 11.965 -11.743 6.565 1.00 86.12 111 TYR A O 1
ATOM 905 N N . SER A 1 112 ? 12.190 -10.354 8.314 1.00 80.75 112 SER A N 1
ATOM 906 C CA . SER A 1 112 ? 13.023 -11.283 9.097 1.00 80.75 112 SER A CA 1
ATOM 907 C C . SER A 1 112 ? 12.219 -12.473 9.626 1.00 80.75 112 SER A C 1
ATOM 909 O O . SER A 1 112 ? 12.795 -13.512 9.940 1.00 80.75 112 SER A O 1
ATOM 911 N N . TYR A 1 113 ? 10.892 -12.331 9.683 1.00 79.12 113 TYR A N 1
ATOM 912 C CA . TYR A 1 113 ? 9.950 -13.302 10.223 1.00 79.12 113 TYR A CA 1
ATOM 913 C C . TYR A 1 113 ? 9.365 -14.238 9.157 1.00 79.12 113 TYR A C 1
ATOM 915 O O . TYR A 1 113 ? 8.397 -14.943 9.424 1.00 79.12 113 TYR A O 1
ATOM 923 N N . ILE A 1 114 ? 9.926 -14.263 7.944 1.00 83.38 114 ILE A N 1
ATOM 924 C CA . ILE A 1 114 ? 9.531 -15.206 6.890 1.00 83.38 114 ILE A CA 1
ATOM 925 C C . ILE A 1 114 ? 10.184 -16.576 7.145 1.00 83.38 114 ILE A C 1
ATOM 927 O O . ILE A 1 114 ? 11.409 -16.667 7.271 1.00 83.38 114 ILE A O 1
ATOM 931 N N . LYS A 1 115 ? 9.365 -17.640 7.179 1.00 76.06 115 LYS A N 1
ATOM 932 C CA . LYS A 1 115 ? 9.759 -19.058 7.236 1.00 76.06 115 LYS A CA 1
ATOM 933 C C . LYS A 1 115 ? 10.690 -19.362 6.053 1.00 76.06 115 LYS A C 1
ATOM 935 O O . LYS A 1 115 ? 10.319 -19.210 4.895 1.00 76.06 115 LYS A O 1
ATOM 940 N N . ASP A 1 116 ? 11.919 -19.733 6.379 1.00 65.19 116 ASP A N 1
ATOM 941 C CA . ASP A 1 116 ? 13.107 -19.718 5.522 1.00 65.19 116 ASP A CA 1
ATOM 942 C C . ASP A 1 116 ? 12.960 -20.373 4.127 1.00 65.19 116 ASP A C 1
ATOM 944 O O . ASP A 1 116 ? 12.501 -21.508 3.995 1.00 65.19 116 ASP A O 1
ATOM 948 N N . HIS A 1 117 ? 13.518 -19.727 3.096 1.00 47.53 117 HIS A N 1
ATOM 949 C CA . HIS A 1 117 ? 14.049 -20.411 1.914 1.00 47.53 117 HIS A CA 1
ATOM 950 C C . HIS A 1 117 ? 15.491 -19.936 1.669 1.00 47.53 117 HIS A C 1
ATOM 952 O O . HIS A 1 117 ? 15.726 -18.953 0.976 1.00 47.53 117 HIS A O 1
ATOM 958 N N . LYS A 1 118 ? 16.442 -20.717 2.205 1.00 42.50 118 LYS A N 1
ATOM 959 C CA . LYS A 1 118 ? 17.913 -20.619 2.093 1.00 42.50 118 LYS A CA 1
ATOM 960 C C . LYS A 1 118 ? 18.571 -19.626 3.061 1.00 42.50 118 LYS A C 1
ATOM 962 O O . LYS A 1 118 ? 18.460 -18.419 2.892 1.00 42.50 118 LYS A O 1
ATOM 967 N N . ASN A 1 119 ? 19.379 -20.186 3.971 1.00 38.44 119 ASN A N 1
ATOM 968 C CA . ASN A 1 119 ? 20.481 -19.543 4.692 1.00 38.44 119 ASN A CA 1
ATOM 969 C C . ASN A 1 119 ? 21.180 -18.479 3.827 1.00 38.44 119 ASN A C 1
ATOM 971 O O . ASN A 1 119 ? 22.103 -18.778 3.067 1.00 38.44 119 ASN A O 1
ATOM 975 N N . GLN A 1 120 ? 20.767 -17.227 3.967 1.00 43.00 120 GLN A N 1
ATOM 976 C CA . GLN A 1 120 ? 21.625 -16.089 3.705 1.00 43.00 120 GLN A CA 1
ATOM 977 C C . GLN A 1 120 ? 21.766 -15.375 5.035 1.00 43.00 120 GLN A C 1
ATOM 979 O O . GLN A 1 120 ? 20.789 -14.914 5.622 1.00 43.00 120 GLN A O 1
ATOM 984 N N . SER A 1 121 ? 23.001 -15.339 5.520 1.00 40.31 121 SER A N 1
ATOM 985 C CA . SER A 1 121 ? 23.495 -14.526 6.623 1.00 40.31 121 SER A CA 1
ATOM 986 C C . SER A 1 121 ? 23.332 -13.035 6.285 1.00 40.31 121 SER A C 1
ATOM 988 O O . SER A 1 121 ? 24.295 -12.309 6.067 1.00 40.31 121 SER A O 1
ATOM 990 N N . GLY A 1 122 ? 22.084 -12.584 6.166 1.00 41.22 122 GLY A N 1
ATOM 991 C CA . GLY A 1 122 ? 21.705 -11.184 6.073 1.00 41.22 122 GLY A CA 1
ATOM 992 C C . GLY A 1 122 ? 21.516 -10.652 7.483 1.00 41.22 122 GLY A C 1
ATOM 993 O O . GLY A 1 122 ? 20.752 -11.228 8.256 1.00 41.22 122 GLY A O 1
ATOM 994 N N . GLY A 1 123 ? 22.250 -9.595 7.829 1.00 48.88 123 GLY A N 1
ATOM 995 C CA . GLY A 1 123 ? 22.159 -8.945 9.133 1.00 48.88 123 GLY A CA 1
ATOM 996 C C . GLY A 1 123 ? 20.724 -8.569 9.516 1.00 48.88 123 GLY A C 1
ATOM 997 O O . GLY A 1 123 ? 19.832 -8.449 8.675 1.00 48.88 123 GLY A O 1
ATOM 998 N N . ILE A 1 124 ? 20.504 -8.382 10.815 1.00 50.84 124 ILE A N 1
ATOM 999 C CA . ILE A 1 124 ? 19.250 -7.847 11.344 1.00 50.84 124 ILE A CA 1
ATOM 1000 C C . ILE A 1 124 ? 19.163 -6.384 10.882 1.00 50.84 124 ILE A C 1
ATOM 1002 O O . ILE A 1 124 ? 19.803 -5.534 11.497 1.00 50.84 124 ILE A O 1
ATOM 1006 N N . ASN A 1 125 ? 18.398 -6.064 9.827 1.00 59.84 125 ASN A N 1
ATOM 1007 C CA . ASN A 1 125 ? 18.042 -4.656 9.616 1.00 59.84 125 ASN A CA 1
ATOM 1008 C C . ASN A 1 125 ? 16.916 -4.300 10.573 1.00 59.84 125 ASN A C 1
ATOM 1010 O O . ASN A 1 125 ? 15.812 -4.856 10.544 1.00 59.84 125 ASN A O 1
ATOM 1014 N N . LEU A 1 126 ? 17.255 -3.360 11.433 1.00 64.81 126 LEU A N 1
ATOM 1015 C CA . LEU A 1 126 ? 16.336 -2.639 12.278 1.00 64.81 126 LEU A CA 1
ATOM 1016 C C . LEU A 1 126 ? 15.558 -1.672 11.391 1.00 64.81 126 LEU A C 1
ATOM 1018 O O . LEU A 1 126 ? 16.123 -1.054 10.486 1.00 64.81 126 LEU A O 1
ATOM 1022 N N . MET A 1 127 ? 14.258 -1.558 11.630 1.00 69.38 127 MET A N 1
ATOM 1023 C CA . MET A 1 127 ? 13.491 -0.485 11.029 1.00 69.38 127 MET A CA 1
ATOM 1024 C C . MET A 1 127 ? 13.905 0.835 11.670 1.00 69.38 127 MET A C 1
ATOM 1026 O O . MET A 1 127 ? 14.149 0.890 12.882 1.00 69.38 127 MET A O 1
ATOM 1030 N N . PRO A 1 128 ? 14.008 1.902 10.871 1.00 68.44 128 PRO A N 1
ATOM 1031 C CA . PRO A 1 128 ? 14.429 3.178 11.387 1.00 68.44 128 PRO A CA 1
ATOM 1032 C C . PRO A 1 128 ? 13.251 3.777 12.167 1.00 68.44 128 PRO A C 1
ATOM 1034 O O . PRO A 1 128 ? 12.126 3.854 11.675 1.00 68.44 128 PRO A O 1
ATOM 1037 N N . THR A 1 129 ? 13.505 4.166 13.412 1.00 75.88 129 THR A N 1
ATOM 1038 C CA . THR A 1 129 ? 12.477 4.707 14.305 1.00 75.88 129 THR A CA 1
ATOM 1039 C C . THR A 1 129 ? 12.216 6.165 13.943 1.00 75.88 129 THR A C 1
ATOM 1041 O O . THR A 1 129 ? 12.995 7.031 14.322 1.00 75.88 129 THR A O 1
ATOM 1044 N N . LEU A 1 130 ? 11.163 6.448 13.175 1.00 79.06 130 LEU A N 1
ATOM 1045 C CA . LEU A 1 130 ? 10.799 7.808 12.755 1.00 79.06 130 LEU A CA 1
ATOM 1046 C C . LEU A 1 130 ? 9.332 7.920 12.323 1.00 79.06 130 LEU A C 1
ATOM 1048 O O . LEU A 1 130 ? 8.691 6.924 11.991 1.00 79.06 130 LEU A O 1
ATOM 1052 N N . SER A 1 131 ? 8.821 9.152 12.289 1.00 74.06 131 SER A N 1
ATOM 1053 C CA . SER A 1 131 ? 7.487 9.470 11.767 1.00 74.06 131 SER A CA 1
ATOM 1054 C C . SER A 1 131 ? 7.387 9.195 10.261 1.00 74.06 131 SER A C 1
ATOM 1056 O O . SER A 1 131 ? 8.385 9.257 9.538 1.00 74.06 131 SER A O 1
ATOM 1058 N N . LEU A 1 132 ? 6.183 8.944 9.739 1.00 76.38 132 LEU A N 1
ATOM 1059 C CA . LEU A 1 132 ? 6.000 8.802 8.286 1.00 76.38 132 LEU A CA 1
ATOM 1060 C C . LEU A 1 132 ? 6.463 10.045 7.514 1.00 76.38 132 LEU A C 1
ATOM 1062 O O . LEU A 1 132 ? 7.069 9.921 6.450 1.00 76.38 132 LEU A O 1
ATOM 1066 N N . LYS A 1 133 ? 6.252 11.232 8.089 1.00 76.12 133 LYS A N 1
ATOM 1067 C CA . LYS A 1 133 ? 6.696 12.515 7.536 1.00 76.12 133 LYS A CA 1
ATOM 1068 C C . LYS A 1 133 ? 8.206 12.554 7.315 1.00 76.12 133 LYS A C 1
ATOM 1070 O O . LYS A 1 133 ? 8.665 12.995 6.262 1.00 76.12 133 LYS A O 1
ATOM 1075 N N . ASP A 1 134 ? 8.992 12.075 8.271 1.00 75.69 134 ASP A N 1
ATOM 1076 C CA . ASP A 1 134 ? 10.451 12.044 8.136 1.00 75.69 134 ASP A CA 1
ATOM 1077 C C . ASP A 1 134 ? 10.922 10.928 7.198 1.00 75.69 134 ASP A C 1
ATOM 1079 O O . ASP A 1 134 ? 11.922 11.094 6.491 1.00 75.69 134 ASP A O 1
ATOM 1083 N N . PHE A 1 135 ? 10.172 9.824 7.115 1.00 78.62 135 PHE A N 1
ATOM 1084 C CA . PHE A 1 135 ? 10.460 8.715 6.201 1.00 78.62 135 PHE A CA 1
ATOM 1085 C C . PHE A 1 135 ? 10.405 9.177 4.749 1.00 78.62 135 PHE A C 1
ATOM 1087 O O . PHE A 1 135 ? 11.294 8.873 3.945 1.00 78.62 135 PHE A O 1
ATOM 1094 N N . SER A 1 136 ? 9.407 9.990 4.406 1.00 73.50 136 SER A N 1
ATOM 1095 C CA . SER A 1 136 ? 9.307 10.593 3.079 1.00 73.50 136 SER A CA 1
ATOM 1096 C C . SER A 1 136 ? 10.528 11.435 2.699 1.00 73.50 136 SER A C 1
ATOM 1098 O O . SER A 1 136 ? 10.863 11.486 1.519 1.00 73.50 136 SER A O 1
ATOM 1100 N N . LYS A 1 137 ? 11.217 12.071 3.653 1.00 75.25 137 LYS A N 1
ATOM 1101 C CA . LYS A 1 137 ? 12.310 13.020 3.362 1.00 75.25 137 LYS A CA 1
ATOM 1102 C C . LYS A 1 137 ? 13.677 12.367 3.201 1.00 75.25 137 LYS A C 1
ATOM 1104 O O . LYS A 1 137 ? 14.537 12.929 2.531 1.00 75.25 137 LYS A O 1
ATOM 1109 N N . LYS A 1 138 ? 13.897 11.214 3.832 1.00 74.19 138 LYS A N 1
ATOM 1110 C CA . LYS A 1 138 ? 15.207 10.548 3.869 1.00 74.19 138 LYS A CA 1
ATOM 1111 C C . LYS A 1 138 ? 15.366 9.528 2.743 1.00 74.19 138 LYS A C 1
ATOM 1113 O O . LYS A 1 138 ? 14.420 8.822 2.399 1.00 74.19 138 LYS A O 1
ATOM 1118 N N . ASP A 1 139 ? 16.567 9.404 2.191 1.00 70.12 139 ASP A N 1
ATOM 1119 C CA . ASP A 1 139 ? 16.876 8.343 1.228 1.00 70.12 139 ASP A CA 1
ATOM 1120 C C . ASP A 1 139 ? 16.956 6.972 1.908 1.00 70.12 139 ASP A C 1
ATOM 1122 O O . ASP A 1 139 ? 17.402 6.850 3.050 1.00 70.12 139 ASP A O 1
ATOM 1126 N N . LEU A 1 140 ? 16.563 5.919 1.183 1.00 66.00 140 LEU A N 1
ATOM 1127 C CA . LEU A 1 140 ? 16.536 4.543 1.694 1.00 66.00 140 LEU A CA 1
ATOM 1128 C C . LEU A 1 140 ? 17.912 4.086 2.204 1.00 66.00 140 LEU A C 1
ATOM 1130 O O . LEU A 1 140 ? 18.014 3.438 3.238 1.00 66.00 140 LEU A O 1
ATOM 1134 N N . THR A 1 141 ? 18.986 4.450 1.500 1.00 62.69 141 THR A N 1
ATOM 1135 C CA . THR A 1 141 ? 20.371 4.146 1.897 1.00 62.69 141 THR A CA 1
ATOM 1136 C C . THR A 1 141 ? 20.737 4.779 3.231 1.00 62.69 141 THR A C 1
ATOM 1138 O O . THR A 1 141 ? 21.396 4.145 4.046 1.00 62.69 141 THR A O 1
ATOM 1141 N N . THR A 1 142 ? 20.296 6.014 3.463 1.00 64.38 142 THR A N 1
ATOM 1142 C CA . THR A 1 142 ? 20.532 6.735 4.716 1.00 64.38 142 THR A CA 1
ATOM 1143 C C . THR A 1 142 ? 19.726 6.110 5.847 1.00 64.38 142 THR A C 1
ATOM 1145 O O . THR A 1 142 ? 20.280 5.861 6.908 1.00 64.38 142 THR A O 1
ATOM 1148 N N . LEU A 1 143 ? 18.457 5.776 5.593 1.00 64.12 143 LEU A N 1
ATOM 1149 C CA . LEU A 1 143 ? 17.553 5.135 6.554 1.00 64.12 143 LEU A CA 1
ATOM 1150 C C . LEU A 1 143 ? 18.038 3.756 7.015 1.00 64.12 143 LEU A C 1
ATOM 1152 O O . LEU A 1 143 ? 17.875 3.401 8.176 1.00 64.12 143 LEU A O 1
ATOM 1156 N N . MET A 1 144 ? 18.623 2.975 6.107 1.00 61.31 144 MET A N 1
ATOM 1157 C CA . MET A 1 144 ? 19.094 1.622 6.411 1.00 61.31 144 MET A CA 1
ATOM 1158 C C . MET A 1 144 ? 20.485 1.588 7.057 1.00 61.31 144 MET A C 1
ATOM 1160 O O . MET A 1 144 ? 20.827 0.598 7.695 1.00 61.31 144 MET A O 1
ATOM 1164 N N . ASN A 1 145 ? 21.281 2.651 6.899 1.00 56.59 145 ASN A N 1
ATOM 1165 C CA . ASN A 1 145 ? 22.645 2.739 7.430 1.00 56.59 145 ASN A CA 1
ATOM 1166 C C . ASN A 1 145 ? 22.764 3.660 8.656 1.00 56.59 145 ASN A C 1
ATOM 1168 O O . ASN A 1 145 ? 23.834 3.733 9.260 1.00 56.59 145 ASN A O 1
ATOM 1172 N N . SER A 1 146 ? 21.713 4.402 9.015 1.00 54.19 146 SER A N 1
ATOM 1173 C CA . SER A 1 146 ? 21.757 5.337 10.134 1.00 54.19 146 SER A CA 1
ATOM 1174 C C . SER A 1 146 ? 21.686 4.603 11.471 1.00 54.19 146 SER A C 1
ATOM 1176 O O . SER A 1 146 ? 20.633 4.098 11.851 1.00 54.19 146 SER A O 1
ATOM 1178 N N . SER A 1 147 ? 22.776 4.649 12.238 1.00 53.00 147 SER A N 1
ATOM 1179 C CA . SER A 1 147 ? 22.775 4.435 13.690 1.00 53.00 147 SER A CA 1
ATOM 1180 C C . SER A 1 147 ? 22.199 5.669 14.407 1.00 53.00 147 SER A C 1
ATOM 1182 O O . SER A 1 147 ? 22.852 6.266 15.267 1.00 53.00 147 SER A O 1
ATOM 1184 N N . GLU A 1 148 ? 21.040 6.158 13.959 1.00 55.75 148 GLU A N 1
ATOM 1185 C CA . GLU A 1 148 ? 20.400 7.311 14.590 1.00 55.75 148 GLU A CA 1
ATOM 1186 C C . GLU A 1 148 ? 20.074 6.982 16.047 1.00 55.75 148 GLU A C 1
ATOM 1188 O O . GLU A 1 148 ? 19.671 5.867 16.367 1.00 55.75 148 GLU A O 1
ATOM 1193 N N . ASN A 1 149 ? 20.268 7.957 16.939 1.00 67.25 149 ASN A N 1
ATOM 1194 C CA . ASN A 1 149 ? 19.953 7.795 18.352 1.00 67.25 149 ASN A CA 1
ATOM 1195 C C . ASN A 1 149 ? 18.434 7.629 18.513 1.00 67.25 149 ASN A C 1
ATOM 1197 O O . ASN A 1 149 ? 17.692 8.612 18.553 1.00 67.25 149 ASN A O 1
ATOM 1201 N N . THR A 1 150 ? 17.994 6.378 18.616 1.00 73.69 150 THR A N 1
ATOM 1202 C CA . THR A 1 150 ? 16.603 5.930 18.766 1.00 73.69 150 THR A CA 1
ATOM 1203 C C . THR A 1 150 ? 15.854 6.704 19.835 1.00 73.69 150 THR A C 1
ATOM 1205 O O . THR A 1 150 ? 14.699 7.076 19.649 1.00 73.69 150 THR A O 1
ATOM 1208 N N . THR A 1 151 ? 16.541 7.019 20.932 1.00 78.94 151 THR A N 1
ATOM 1209 C CA . THR A 1 151 ? 16.012 7.804 22.049 1.00 78.94 151 THR A CA 1
ATOM 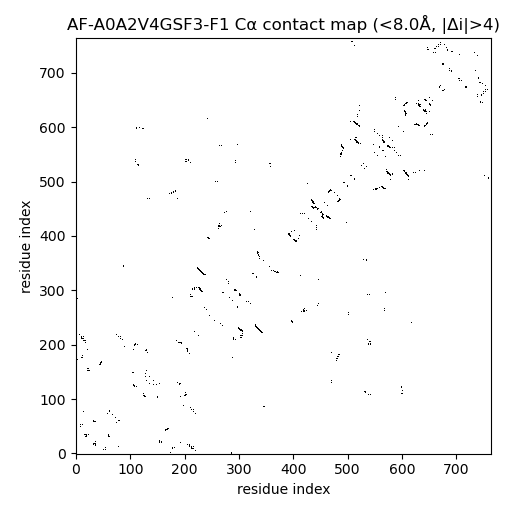1210 C C . THR A 1 151 ? 15.573 9.199 21.602 1.00 78.94 151 THR A C 1
ATOM 1212 O O . THR A 1 151 ? 14.481 9.645 21.946 1.00 78.94 151 THR A O 1
ATOM 1215 N N . ASN A 1 152 ? 16.399 9.887 20.807 1.00 81.56 152 ASN A N 1
ATOM 1216 C CA . ASN A 1 152 ? 16.074 11.223 20.310 1.00 81.56 152 ASN A CA 1
ATOM 1217 C C . ASN A 1 152 ? 14.911 11.182 19.322 1.00 81.56 152 ASN A C 1
ATOM 1219 O O . ASN A 1 152 ? 14.037 12.040 19.396 1.00 81.56 152 ASN A O 1
ATOM 1223 N N . ALA A 1 153 ? 14.886 10.186 18.435 1.00 82.00 153 ALA A N 1
ATOM 1224 C CA . ALA A 1 153 ? 13.803 10.043 17.471 1.00 82.00 153 ALA A CA 1
ATOM 1225 C C . ALA A 1 153 ? 12.462 9.748 18.162 1.00 82.00 153 ALA A C 1
ATOM 1227 O O . ALA A 1 153 ? 11.457 10.369 17.839 1.00 82.00 153 ALA A O 1
ATOM 1228 N N . LEU A 1 154 ? 12.452 8.878 19.177 1.00 85.50 154 LEU A N 1
ATOM 1229 C CA . LEU A 1 154 ? 11.262 8.605 19.992 1.00 85.50 154 LEU A CA 1
ATOM 1230 C C . LEU A 1 154 ? 10.788 9.827 20.774 1.00 85.50 154 LEU A C 1
ATOM 1232 O O . LEU A 1 154 ? 9.586 10.034 20.894 1.00 85.50 154 LEU A O 1
ATOM 1236 N N . ARG A 1 155 ? 11.716 10.645 21.283 1.00 87.69 155 ARG A N 1
ATOM 1237 C CA . ARG A 1 155 ? 11.364 11.908 21.935 1.00 87.69 155 ARG A CA 1
ATOM 1238 C C . ARG A 1 155 ? 10.698 12.877 20.956 1.00 87.69 155 ARG A C 1
ATOM 1240 O O . ARG A 1 155 ? 9.690 13.465 21.313 1.00 87.69 155 ARG A O 1
ATOM 1247 N N . MET A 1 156 ? 11.222 13.007 19.735 1.00 87.44 156 MET A N 1
ATOM 1248 C CA . MET A 1 156 ? 10.596 13.842 18.701 1.00 87.44 156 MET A CA 1
ATOM 1249 C C . MET A 1 156 ? 9.206 13.321 18.320 1.00 87.44 156 MET A C 1
ATOM 1251 O O . MET A 1 156 ? 8.270 14.104 18.244 1.00 87.44 156 MET A O 1
ATOM 1255 N N . ILE A 1 157 ? 9.053 12.000 18.157 1.00 88.62 157 ILE A N 1
ATOM 1256 C CA . ILE A 1 157 ? 7.748 11.368 17.911 1.00 88.62 157 ILE A CA 1
ATOM 1257 C C . ILE A 1 157 ? 6.762 11.683 19.044 1.00 88.62 157 ILE A C 1
ATOM 1259 O O . ILE A 1 157 ? 5.616 12.012 18.765 1.00 88.62 157 ILE A O 1
ATOM 1263 N N . ASP A 1 158 ? 7.186 11.579 20.307 1.00 91.38 158 ASP A N 1
ATOM 1264 C CA . ASP A 1 158 ? 6.336 11.884 21.465 1.00 91.38 158 ASP A CA 1
ATOM 1265 C C . ASP A 1 158 ? 5.941 13.366 21.513 1.00 91.38 158 ASP A C 1
ATOM 1267 O O . ASP A 1 158 ? 4.768 13.673 21.704 1.00 91.38 158 ASP A O 1
ATOM 1271 N N . GLU A 1 159 ? 6.890 14.282 21.299 1.00 91.19 159 GLU A N 1
ATOM 1272 C CA . GLU A 1 159 ? 6.641 15.730 21.267 1.00 91.19 159 GLU A CA 1
ATOM 1273 C C . GLU A 1 159 ? 5.658 16.111 20.146 1.00 91.19 159 GLU A C 1
ATOM 1275 O O . GLU A 1 159 ? 4.662 16.788 20.415 1.00 91.19 159 GLU A O 1
ATOM 1280 N N . ASP A 1 160 ? 5.888 15.623 18.923 1.00 89.94 160 ASP A N 1
ATOM 1281 C CA . ASP A 1 160 ? 5.039 15.902 17.760 1.00 89.94 160 ASP A CA 1
ATOM 1282 C C . ASP A 1 160 ? 3.640 15.277 17.910 1.00 89.94 160 ASP A C 1
ATOM 1284 O O . ASP A 1 160 ? 2.635 15.938 17.646 1.00 89.94 160 ASP A O 1
ATOM 1288 N N . LEU A 1 161 ? 3.544 14.031 18.395 1.00 91.06 161 LEU A N 1
ATOM 1289 C CA . LEU A 1 161 ? 2.258 13.377 18.659 1.00 91.06 161 LEU A CA 1
ATOM 1290 C C . LEU A 1 161 ? 1.473 14.112 19.753 1.00 91.06 161 LEU A C 1
ATOM 1292 O O . LEU A 1 161 ? 0.272 14.331 19.602 1.00 91.06 161 LEU A O 1
ATOM 1296 N N . CYS A 1 162 ? 2.135 14.521 20.841 1.00 92.38 162 CYS A N 1
ATOM 1297 C CA . CYS A 1 162 ? 1.501 15.308 21.898 1.00 92.38 162 CYS A CA 1
ATOM 1298 C C . CYS A 1 162 ? 0.966 16.634 21.364 1.00 92.38 162 CYS A C 1
ATOM 1300 O O . CYS A 1 162 ? -0.136 17.039 21.727 1.00 92.38 162 CYS A O 1
ATOM 1302 N N . GLU A 1 163 ? 1.740 17.329 20.532 1.00 91.00 163 GLU A N 1
ATOM 1303 C CA . GLU A 1 163 ? 1.302 18.589 19.942 1.00 91.00 163 GLU A CA 1
ATOM 1304 C C . GLU A 1 163 ? 0.100 18.378 19.021 1.00 91.00 163 GLU A C 1
ATOM 1306 O O . GLU A 1 163 ? -0.892 19.097 19.109 1.00 91.00 163 GLU A O 1
ATOM 1311 N N . ASP A 1 164 ? 0.127 17.334 18.202 1.00 88.94 164 ASP A N 1
ATOM 1312 C CA . ASP A 1 164 ? -0.953 17.030 17.275 1.00 88.94 164 ASP A CA 1
ATOM 1313 C C . ASP A 1 164 ? -2.256 16.615 17.971 1.00 88.94 164 ASP A C 1
ATOM 1315 O O . ASP A 1 164 ? -3.336 17.021 17.533 1.00 88.94 164 ASP A O 1
ATOM 1319 N N . LEU A 1 165 ? -2.162 15.880 19.083 1.00 90.69 165 LEU A N 1
ATOM 1320 C CA . LEU A 1 165 ? -3.304 15.535 19.936 1.00 90.69 165 LEU A CA 1
ATOM 1321 C C . LEU A 1 165 ? -3.954 16.773 20.571 1.00 90.69 165 LEU A C 1
ATOM 1323 O O . LEU A 1 165 ? -5.178 16.801 20.716 1.00 90.69 165 LEU A O 1
ATOM 1327 N N . LYS A 1 166 ? -3.186 17.832 20.872 1.00 90.44 166 LYS A N 1
ATOM 1328 C CA . LYS A 1 166 ? -3.761 19.097 21.372 1.00 90.44 166 LYS A CA 1
ATOM 1329 C C . LYS A 1 166 ? -4.624 19.783 20.329 1.00 90.44 166 LYS A C 1
ATOM 1331 O O . LYS A 1 166 ? -5.566 20.477 20.697 1.00 90.44 166 LYS A O 1
ATOM 1336 N N . HIS A 1 167 ? -4.324 19.604 19.046 1.00 88.25 167 HIS A N 1
ATOM 1337 C CA . HIS A 1 167 ? -5.099 20.190 17.947 1.00 88.25 167 HIS A CA 1
ATOM 1338 C C . HIS A 1 167 ? -6.264 19.300 17.497 1.00 88.25 167 HIS A C 1
ATOM 1340 O O . HIS A 1 167 ? -7.111 19.751 16.729 1.00 88.25 167 HIS A O 1
ATOM 1346 N N . LEU A 1 168 ? -6.345 18.057 17.982 1.00 88.50 168 LEU A N 1
ATOM 1347 C CA . LEU A 1 168 ? -7.458 17.158 17.700 1.00 88.50 168 LEU A CA 1
ATOM 1348 C C . LEU A 1 168 ? -8.659 17.508 18.593 1.00 88.50 168 LEU A C 1
ATOM 1350 O O . LEU A 1 168 ? -8.750 17.078 19.740 1.00 88.50 168 LEU A O 1
ATOM 1354 N N . SER A 1 169 ? -9.581 18.313 18.065 1.00 86.94 169 SER A N 1
ATOM 1355 C CA . SER A 1 169 ? -10.798 18.717 18.782 1.00 86.94 169 SER A CA 1
ATOM 1356 C C . SER A 1 169 ? -12.003 17.845 18.431 1.00 86.94 169 SER A C 1
ATOM 1358 O O . SER A 1 169 ? -12.216 17.547 17.255 1.00 86.94 169 SER A O 1
ATOM 1360 N N . LEU A 1 170 ? -12.809 17.482 19.431 1.00 86.94 170 LEU A N 1
ATOM 1361 C CA . LEU A 1 170 ? -14.122 16.876 19.214 1.00 86.94 170 LEU A CA 1
ATOM 1362 C C . LEU A 1 170 ? -15.135 17.988 18.908 1.00 86.94 170 LEU A C 1
ATOM 1364 O O . LEU A 1 170 ? -15.284 18.922 19.693 1.00 86.94 170 LEU A O 1
ATOM 1368 N N . GLN A 1 171 ? -15.800 17.885 17.757 1.00 84.25 171 GLN A N 1
ATOM 1369 C CA . GLN A 1 171 ? -16.920 18.747 17.367 1.00 84.25 171 GLN A CA 1
ATOM 1370 C C . GLN A 1 171 ? -18.223 17.937 17.485 1.00 84.25 171 GLN A C 1
ATOM 1372 O O . GLN A 1 171 ? -18.498 17.395 18.553 1.00 84.25 171 GLN A O 1
ATOM 1377 N N . GLU A 1 172 ? -19.014 17.798 16.418 1.00 82.38 172 GLU A N 1
ATOM 1378 C CA . GLU A 1 172 ? -20.263 17.025 16.462 1.00 82.38 172 GLU A CA 1
ATOM 1379 C C . GLU A 1 172 ? -20.047 15.543 16.109 1.00 82.38 172 GLU A C 1
ATOM 1381 O O . GLU A 1 172 ? -20.760 14.665 16.602 1.00 82.38 172 GLU A O 1
ATOM 1386 N N . ASN A 1 173 ? -19.054 15.225 15.270 1.00 88.00 173 ASN A N 1
ATOM 1387 C CA . ASN A 1 173 ? -18.893 13.891 14.703 1.00 88.00 173 ASN A CA 1
ATOM 1388 C C . ASN A 1 173 ? -17.821 13.047 15.418 1.00 88.00 173 ASN A C 1
ATOM 1390 O O . ASN A 1 173 ? -16.635 13.070 15.078 1.00 88.00 173 ASN A O 1
ATOM 1394 N N . LYS A 1 174 ? -18.271 12.200 16.351 1.00 90.62 174 LYS A N 1
ATOM 1395 C CA . LYS A 1 174 ? -17.437 11.212 17.064 1.00 90.62 174 LYS A CA 1
ATOM 1396 C C . LYS A 1 174 ? -16.674 10.263 16.129 1.00 90.62 174 LYS A C 1
ATOM 1398 O O . LYS A 1 174 ? -15.499 9.996 16.366 1.00 90.62 174 LYS A O 1
ATOM 1403 N N . ASN A 1 175 ? -17.298 9.808 15.038 1.00 90.06 175 ASN A N 1
ATOM 1404 C CA . ASN A 1 175 ? -16.640 8.936 14.056 1.00 90.06 175 ASN A CA 1
ATOM 1405 C C . ASN A 1 175 ? -15.460 9.650 13.377 1.00 90.06 175 ASN A C 1
ATOM 1407 O O . ASN A 1 175 ? -14.394 9.061 13.211 1.00 90.06 175 ASN A O 1
ATOM 1411 N N . ALA A 1 176 ? -15.621 10.933 13.035 1.00 89.50 176 ALA A N 1
ATOM 1412 C CA . ALA A 1 176 ? -14.546 11.715 12.430 1.00 89.50 176 ALA A CA 1
ATOM 1413 C C . ALA A 1 176 ? -13.376 11.946 13.399 1.00 89.50 176 ALA A C 1
ATOM 1415 O O . ALA A 1 176 ? -12.216 11.879 12.990 1.00 89.50 176 ALA A O 1
ATOM 1416 N N . PHE A 1 177 ? -13.665 12.171 14.686 1.00 91.31 177 PHE A N 1
ATOM 1417 C CA . PHE A 1 177 ? -12.632 12.269 15.719 1.00 91.31 177 PHE A CA 1
ATOM 1418 C C . PHE A 1 177 ? -11.807 10.979 15.808 1.00 91.31 177 PHE A C 1
ATOM 1420 O O . PHE A 1 177 ? -10.578 11.031 15.754 1.00 91.31 177 PHE A O 1
ATOM 1427 N N . VAL A 1 178 ? -12.473 9.821 15.896 1.00 93.25 178 VAL A N 1
ATOM 1428 C CA . VAL A 1 178 ? -11.792 8.523 16.008 1.00 93.25 178 VAL A CA 1
ATOM 1429 C C . VAL A 1 178 ? -10.979 8.204 14.753 1.00 93.25 178 VAL A C 1
ATOM 1431 O O . VAL A 1 178 ? -9.850 7.735 14.863 1.00 93.25 178 VAL A O 1
ATOM 1434 N N . ASP A 1 179 ? -11.493 8.504 13.562 1.00 92.69 179 ASP A N 1
ATOM 1435 C CA . ASP A 1 179 ? -10.750 8.294 12.316 1.00 92.69 179 ASP A CA 1
ATOM 1436 C C . ASP A 1 179 ? -9.498 9.176 12.227 1.00 92.69 179 ASP A C 1
ATOM 1438 O O . ASP A 1 179 ? -8.434 8.707 11.822 1.00 92.69 179 ASP A O 1
ATOM 1442 N N . ASN A 1 180 ? -9.593 10.439 12.651 1.00 91.50 180 ASN A N 1
ATOM 1443 C CA . ASN A 1 180 ? -8.431 11.322 12.731 1.00 91.50 180 ASN A CA 1
ATOM 1444 C C . ASN A 1 180 ? -7.417 10.834 13.775 1.00 91.50 180 ASN A C 1
ATOM 1446 O O . ASN A 1 180 ? -6.211 10.922 13.539 1.00 91.50 180 ASN A O 1
ATOM 1450 N N . LEU A 1 181 ? -7.883 10.273 14.896 1.00 92.69 181 LEU A N 1
ATOM 1451 C CA . LEU A 1 181 ? -7.013 9.639 15.883 1.00 92.69 181 LEU A CA 1
ATOM 1452 C C . LEU A 1 181 ? -6.269 8.436 15.283 1.00 92.69 181 LEU A C 1
ATOM 1454 O O . LEU A 1 181 ? -5.054 8.347 15.446 1.00 92.69 181 LEU A O 1
ATOM 1458 N N . VAL A 1 182 ? -6.951 7.560 14.532 1.00 93.06 182 VAL A N 1
ATOM 1459 C CA . VAL A 1 182 ? -6.309 6.441 13.810 1.00 93.06 182 VAL A CA 1
ATOM 1460 C C . VAL A 1 182 ? -5.205 6.955 12.883 1.00 93.06 182 VAL A C 1
ATOM 1462 O O . VAL A 1 182 ? -4.094 6.429 12.912 1.00 93.06 182 VAL A O 1
ATOM 1465 N N . THR A 1 183 ? -5.465 8.027 12.131 1.00 90.12 183 THR A N 1
ATOM 1466 C CA . THR A 1 183 ? -4.462 8.636 11.246 1.00 90.12 183 THR A CA 1
ATOM 1467 C C . THR A 1 183 ? -3.234 9.144 12.003 1.00 90.12 183 THR A C 1
ATOM 1469 O O . THR A 1 183 ? -2.116 8.938 11.533 1.00 90.12 183 THR A O 1
ATOM 1472 N N . LEU A 1 184 ? -3.398 9.778 13.171 1.00 90.00 184 LEU A N 1
ATOM 1473 C CA . LEU A 1 184 ? -2.257 10.205 13.993 1.00 90.00 184 LEU A CA 1
ATOM 1474 C C . LEU A 1 184 ? -1.451 9.001 14.497 1.00 90.00 184 LEU A C 1
ATOM 1476 O O . LEU A 1 184 ? -0.222 9.000 14.421 1.00 90.00 184 LEU A O 1
ATOM 1480 N N . ILE A 1 185 ? -2.133 7.952 14.960 1.00 91.81 185 ILE A N 1
ATOM 1481 C CA . ILE A 1 185 ? -1.478 6.724 15.421 1.00 91.81 185 ILE A CA 1
ATOM 1482 C C . ILE A 1 185 ? -0.667 6.079 14.287 1.00 91.81 185 ILE A C 1
ATOM 1484 O O . ILE A 1 185 ? 0.515 5.782 14.489 1.00 91.81 185 ILE A O 1
ATOM 1488 N N . ASP A 1 186 ? -1.228 5.957 13.080 1.00 89.06 186 ASP A N 1
ATOM 1489 C CA . ASP A 1 186 ? -0.504 5.451 11.906 1.00 89.06 186 ASP A CA 1
ATOM 1490 C C . ASP A 1 186 ? 0.697 6.343 11.537 1.00 89.06 186 ASP A C 1
ATOM 1492 O O . ASP A 1 186 ? 1.775 5.839 11.226 1.00 89.06 186 ASP A O 1
ATOM 1496 N N . GLN A 1 187 ? 0.568 7.670 11.621 1.00 87.06 187 GLN A N 1
ATOM 1497 C CA . GLN A 1 187 ? 1.651 8.601 11.277 1.00 87.06 187 GLN A CA 1
ATOM 1498 C C . GLN A 1 187 ? 2.867 8.511 12.197 1.00 87.06 187 GLN A C 1
ATOM 1500 O O . GLN A 1 187 ? 4.009 8.576 11.722 1.00 87.06 187 GLN A O 1
ATOM 1505 N N . TYR A 1 188 ? 2.629 8.359 13.497 1.00 88.81 188 TYR A N 1
ATOM 1506 C CA . TYR A 1 188 ? 3.674 8.459 14.514 1.00 88.81 188 TYR A CA 1
ATOM 1507 C C . TYR A 1 188 ? 4.196 7.109 14.997 1.00 88.81 188 TYR A C 1
ATOM 1509 O O . TYR A 1 188 ? 5.357 7.009 15.390 1.00 88.81 188 TYR A O 1
ATOM 1517 N N . THR A 1 189 ? 3.378 6.055 14.947 1.00 89.88 189 THR A N 1
ATOM 1518 C CA . THR A 1 189 ? 3.688 4.790 15.636 1.00 89.88 189 THR A CA 1
ATOM 1519 C C . THR A 1 189 ? 3.902 3.589 14.706 1.00 89.88 189 THR A C 1
ATOM 1521 O O . THR A 1 189 ? 4.174 2.486 15.182 1.00 89.88 189 THR A O 1
ATOM 1524 N N . TRP A 1 190 ? 3.873 3.780 13.379 1.00 87.44 190 TRP A N 1
ATOM 1525 C CA . TRP A 1 190 ? 4.097 2.712 12.385 1.00 87.44 190 TRP A CA 1
ATOM 1526 C C . TRP A 1 190 ? 5.472 2.021 12.479 1.00 87.44 190 TRP A C 1
ATOM 1528 O O . TRP A 1 190 ? 5.597 0.845 12.134 1.00 87.44 190 TRP A O 1
ATOM 1538 N N . ALA A 1 191 ? 6.503 2.744 12.927 1.00 85.62 191 ALA A N 1
ATOM 1539 C CA . ALA A 1 191 ? 7.877 2.253 13.081 1.00 85.62 191 ALA A CA 1
ATOM 1540 C C . ALA A 1 191 ? 8.301 2.091 14.554 1.00 85.62 191 ALA A C 1
ATOM 1542 O O . ALA A 1 191 ? 9.483 1.928 14.858 1.00 85.62 191 ALA A O 1
ATOM 1543 N N . VAL A 1 192 ? 7.344 2.139 15.484 1.00 85.94 192 VAL A N 1
ATOM 1544 C CA . VAL A 1 192 ? 7.561 1.914 16.920 1.00 85.94 192 VAL A CA 1
ATOM 1545 C C . VAL A 1 192 ? 7.128 0.486 17.244 1.00 85.94 192 VAL A C 1
ATOM 1547 O O . VAL A 1 192 ? 6.074 0.065 16.792 1.00 85.94 192 VAL A O 1
ATOM 1550 N N . SER A 1 193 ? 7.909 -0.286 18.003 1.00 83.75 193 SER A N 1
ATOM 1551 C CA . SER A 1 193 ? 7.529 -1.670 18.355 1.00 83.75 193 SER A CA 1
ATOM 1552 C C . SER A 1 193 ? 6.358 -1.747 19.345 1.00 83.75 193 SER A C 1
ATOM 1554 O O . SER A 1 193 ? 6.265 -0.910 20.236 1.00 83.75 193 SER A O 1
ATOM 1556 N N . SER A 1 194 ? 5.492 -2.759 19.261 1.00 79.38 194 SER A N 1
ATOM 1557 C CA . SER A 1 194 ? 4.426 -2.995 20.255 1.00 79.38 194 SER A CA 1
ATOM 1558 C C . SER A 1 194 ? 4.954 -3.574 21.577 1.00 79.38 194 SER A C 1
ATOM 1560 O O . SER A 1 194 ? 4.526 -3.155 22.655 1.00 79.38 194 SER A O 1
ATOM 1562 N N . ALA A 1 195 ? 5.910 -4.503 21.512 1.00 71.00 195 ALA A N 1
ATOM 1563 C CA . ALA A 1 195 ? 6.470 -5.221 22.658 1.00 71.00 195 ALA A CA 1
ATOM 1564 C C . ALA A 1 195 ? 8.001 -5.103 22.744 1.00 71.00 195 ALA A C 1
ATOM 1566 O O . ALA A 1 195 ? 8.682 -4.728 21.783 1.00 71.00 195 ALA A O 1
ATOM 1567 N N . TYR A 1 196 ? 8.530 -5.375 23.941 1.00 52.94 196 TYR A N 1
ATOM 1568 C CA . TYR A 1 196 ? 9.912 -5.066 24.328 1.00 52.94 196 TYR A CA 1
ATOM 1569 C C . TYR A 1 196 ? 10.674 -6.220 24.993 1.00 52.94 196 TYR A C 1
ATOM 1571 O O . TYR A 1 196 ? 11.892 -6.133 25.118 1.00 52.94 196 TYR A O 1
ATOM 1579 N N . TYR A 1 197 ? 9.992 -7.305 25.363 1.00 49.03 197 TYR A N 1
ATOM 1580 C CA . TYR A 1 197 ? 10.601 -8.468 26.020 1.00 49.03 197 TYR A CA 1
ATOM 1581 C C . TYR A 1 197 ? 10.896 -9.639 25.074 1.00 49.03 197 TYR A C 1
ATOM 1583 O O . TYR A 1 197 ? 11.361 -10.681 25.522 1.00 49.03 197 TYR A O 1
ATOM 1591 N N . TYR A 1 198 ? 10.614 -9.488 23.778 1.00 51.34 198 TYR A N 1
ATOM 1592 C CA . TYR A 1 198 ? 10.712 -10.574 22.808 1.00 51.34 198 TYR A CA 1
ATOM 1593 C C . TYR A 1 198 ? 12.029 -10.522 22.027 1.00 51.34 198 TYR A C 1
ATOM 1595 O O . TYR A 1 198 ? 12.513 -9.445 21.671 1.00 51.34 198 TYR A O 1
ATOM 1603 N N . ASP A 1 199 ? 12.558 -11.690 21.659 1.00 47.03 199 ASP A N 1
ATOM 1604 C CA . ASP A 1 199 ? 13.779 -11.808 20.852 1.00 47.03 199 ASP A CA 1
ATOM 1605 C C . ASP A 1 199 ? 13.629 -11.186 19.447 1.00 47.03 199 ASP A C 1
ATOM 1607 O O . ASP A 1 199 ? 14.630 -10.894 18.788 1.00 47.03 199 ASP A O 1
ATOM 1611 N N . GLN A 1 200 ? 12.403 -10.953 18.951 1.00 59.69 200 GLN A N 1
ATOM 1612 C CA . GLN A 1 200 ? 12.113 -10.401 17.615 1.00 59.69 200 GLN A CA 1
ATOM 1613 C C . GLN A 1 200 ? 10.827 -9.533 17.569 1.00 59.69 200 GLN A C 1
ATOM 1615 O O . GLN A 1 200 ? 9.799 -10.000 17.076 1.00 59.69 200 GLN A O 1
ATOM 1620 N N . PRO A 1 201 ? 10.846 -8.265 18.025 1.00 71.31 201 PRO A N 1
ATOM 1621 C CA . PRO A 1 201 ? 9.673 -7.393 17.952 1.00 71.31 201 PRO A CA 1
ATOM 1622 C C . PRO A 1 201 ? 9.444 -6.950 16.500 1.00 71.31 201 PRO A C 1
ATOM 1624 O O . PRO A 1 201 ? 10.194 -6.121 15.991 1.00 71.31 201 PRO A O 1
ATOM 1627 N N . THR A 1 202 ? 8.447 -7.518 15.818 1.00 74.75 202 THR A N 1
ATOM 1628 C CA . THR A 1 202 ? 8.159 -7.251 14.387 1.00 74.75 202 THR A CA 1
ATOM 1629 C C . THR A 1 202 ? 6.834 -6.538 14.145 1.00 74.75 202 THR A C 1
ATOM 1631 O O . THR A 1 202 ? 6.559 -6.141 13.016 1.00 74.75 202 THR A O 1
ATOM 1634 N N . ILE A 1 203 ? 6.029 -6.341 15.189 1.00 83.00 203 ILE A N 1
ATOM 1635 C CA . ILE A 1 203 ? 4.723 -5.690 15.099 1.00 83.00 203 ILE A CA 1
ATOM 1636 C C . ILE A 1 203 ? 4.838 -4.233 15.510 1.00 83.00 203 ILE A C 1
ATOM 1638 O O . ILE A 1 203 ? 5.448 -3.890 16.530 1.00 83.00 203 ILE A O 1
ATOM 1642 N N . SER A 1 204 ? 4.258 -3.373 14.676 1.00 88.06 204 SER A N 1
ATOM 1643 C CA . SER A 1 204 ? 4.184 -1.953 14.968 1.00 88.06 204 SER A CA 1
ATOM 1644 C C . SER A 1 204 ? 3.163 -1.677 16.068 1.00 88.06 204 SER A C 1
ATOM 1646 O O . SER A 1 204 ? 2.131 -2.341 16.185 1.00 88.06 204 SER A O 1
ATOM 1648 N N . LEU A 1 205 ? 3.437 -0.648 16.861 1.00 89.25 205 LEU A N 1
ATOM 1649 C CA . LEU A 1 205 ? 2.516 -0.138 17.860 1.00 89.25 205 LEU A CA 1
ATOM 1650 C C . LEU A 1 205 ? 1.207 0.307 17.191 1.00 89.25 205 LEU A C 1
ATOM 1652 O O . LEU A 1 205 ? 0.147 0.041 17.744 1.00 89.25 205 LEU A O 1
ATOM 1656 N N . SER A 1 206 ? 1.259 0.863 15.972 1.00 90.69 206 SER A N 1
ATOM 1657 C CA . SER A 1 206 ? 0.041 1.215 15.230 1.00 90.69 206 SER A CA 1
ATOM 1658 C C . SER A 1 206 ? -0.870 0.008 14.973 1.00 90.69 206 SER A C 1
ATOM 1660 O O . SER A 1 206 ? -2.054 0.050 15.307 1.00 90.69 206 SER A O 1
ATOM 1662 N N . ALA A 1 207 ? -0.318 -1.092 14.444 1.00 89.75 207 ALA A N 1
ATOM 1663 C CA . ALA A 1 207 ? -1.094 -2.302 14.160 1.00 89.75 207 ALA A CA 1
ATOM 1664 C C . ALA A 1 207 ? -1.698 -2.895 15.446 1.00 89.75 207 ALA A C 1
ATOM 1666 O O . ALA A 1 207 ? -2.864 -3.285 15.473 1.00 89.75 207 ALA A O 1
ATOM 1667 N N . HIS A 1 208 ? -0.934 -2.899 16.547 1.00 90.88 208 HIS A N 1
ATOM 1668 C CA . HIS A 1 208 ? -1.428 -3.337 17.859 1.00 90.88 208 HIS A CA 1
ATOM 1669 C C . HIS A 1 208 ? -2.602 -2.488 18.363 1.00 90.88 208 HIS A C 1
ATOM 1671 O O . HIS A 1 208 ? -3.639 -3.030 18.752 1.00 90.88 208 HIS A O 1
ATOM 1677 N N . LEU A 1 209 ? -2.470 -1.161 18.328 1.00 94.06 209 LEU A N 1
ATOM 1678 C CA . LEU A 1 209 ? -3.494 -0.231 18.812 1.00 94.06 209 LEU A CA 1
ATOM 1679 C C . LEU A 1 209 ? -4.775 -0.312 17.968 1.00 94.06 209 LEU A C 1
ATOM 1681 O O . LEU A 1 209 ? -5.876 -0.396 18.518 1.00 94.06 209 LEU A O 1
ATOM 1685 N N . ARG A 1 210 ? -4.646 -0.354 16.636 1.00 94.25 210 ARG A N 1
ATOM 1686 C CA . ARG A 1 210 ? -5.788 -0.459 15.712 1.00 94.25 210 ARG A CA 1
ATOM 1687 C C . ARG A 1 210 ? -6.524 -1.784 15.864 1.00 94.25 210 ARG A C 1
ATOM 1689 O O . ARG A 1 210 ? -7.750 -1.784 15.980 1.00 94.25 210 ARG A O 1
ATOM 1696 N N . LEU A 1 211 ? -5.793 -2.897 15.944 1.00 93.31 211 LEU A N 1
ATOM 1697 C CA . LEU A 1 211 ? -6.402 -4.205 16.165 1.00 93.31 211 LEU A CA 1
ATOM 1698 C C . LEU A 1 211 ? -7.095 -4.282 17.530 1.00 93.31 211 LEU A C 1
ATOM 1700 O O . LEU A 1 211 ? -8.212 -4.790 17.614 1.00 93.31 211 LEU A O 1
ATOM 1704 N N . THR A 1 212 ? -6.474 -3.741 18.583 1.00 94.50 212 THR A N 1
ATOM 1705 C CA . THR A 1 212 ? -7.090 -3.662 19.917 1.00 94.50 212 THR A CA 1
ATOM 1706 C C . THR A 1 212 ? -8.416 -2.902 19.864 1.00 94.50 212 THR A C 1
ATOM 1708 O O . THR A 1 212 ? -9.407 -3.384 20.407 1.00 94.50 212 THR A O 1
ATOM 1711 N N . ALA A 1 213 ? -8.476 -1.770 19.155 1.00 96.56 213 ALA A N 1
ATOM 1712 C CA . ALA A 1 213 ? -9.707 -0.998 18.982 1.00 96.56 213 ALA A CA 1
ATOM 1713 C C . ALA A 1 213 ? -10.780 -1.748 18.174 1.00 96.56 213 ALA A C 1
ATOM 1715 O O . ALA A 1 213 ? -11.952 -1.742 18.554 1.00 96.56 213 ALA A O 1
ATOM 1716 N N . ALA A 1 214 ? -10.393 -2.450 17.104 1.00 95.88 214 ALA A N 1
ATOM 1717 C CA . ALA A 1 214 ? -11.314 -3.269 16.316 1.00 95.88 214 ALA A CA 1
ATOM 1718 C C . ALA A 1 214 ? -11.911 -4.423 17.136 1.00 95.88 214 ALA A C 1
ATOM 1720 O O . ALA A 1 214 ? -13.123 -4.646 17.101 1.00 95.88 214 ALA A O 1
ATOM 1721 N N . ILE A 1 215 ? -11.077 -5.125 17.909 1.00 95.19 215 ILE A N 1
ATOM 1722 C CA . ILE A 1 215 ? -11.513 -6.202 18.804 1.00 95.19 215 ILE A CA 1
ATOM 1723 C C . ILE A 1 215 ? -12.405 -5.640 19.912 1.00 95.19 215 ILE A C 1
ATOM 1725 O O . ILE A 1 215 ? -13.461 -6.211 20.165 1.00 95.19 215 ILE A O 1
ATOM 1729 N N . ALA A 1 216 ? -12.034 -4.516 20.531 1.00 95.69 216 ALA A N 1
ATOM 1730 C CA . ALA A 1 216 ? -12.809 -3.903 21.607 1.00 95.69 216 ALA A CA 1
ATOM 1731 C C . ALA A 1 216 ? -14.212 -3.496 21.142 1.00 95.69 216 ALA A C 1
ATOM 1733 O O . ALA A 1 216 ? -15.197 -3.854 21.786 1.00 95.69 216 ALA A O 1
ATOM 1734 N N . HIS A 1 217 ? -14.319 -2.843 19.980 1.00 94.94 217 HIS A N 1
ATOM 1735 C CA . HIS A 1 217 ? -15.614 -2.505 19.391 1.00 94.94 217 HIS A CA 1
ATOM 1736 C C . HIS A 1 217 ? -16.432 -3.763 19.052 1.00 94.94 217 HIS A C 1
ATOM 1738 O O . HIS A 1 217 ? -17.624 -3.829 19.345 1.00 94.94 217 HIS A O 1
ATOM 1744 N N . ALA A 1 218 ? -15.805 -4.800 18.489 1.00 95.50 218 ALA A N 1
ATOM 1745 C CA . ALA A 1 218 ? -16.497 -6.053 18.200 1.00 95.50 218 ALA A CA 1
ATOM 1746 C C . ALA A 1 218 ? -17.014 -6.747 19.475 1.00 95.50 218 ALA A C 1
ATOM 1748 O O . ALA A 1 218 ? -18.167 -7.182 19.508 1.00 95.50 218 ALA A O 1
ATOM 1749 N N . ARG A 1 219 ? -16.195 -6.784 20.535 1.00 94.44 219 ARG A N 1
ATOM 1750 C CA . ARG A 1 219 ? -16.534 -7.382 21.835 1.00 94.44 219 ARG A CA 1
ATOM 1751 C C . ARG A 1 219 ? -17.640 -6.639 22.571 1.00 94.44 219 ARG A C 1
ATOM 1753 O O . ARG A 1 219 ? -18.447 -7.291 23.226 1.00 94.44 219 ARG A O 1
ATOM 1760 N N . LEU A 1 220 ? -17.701 -5.313 22.435 1.00 94.25 220 LEU A N 1
ATOM 1761 C CA . LEU A 1 220 ? -18.758 -4.491 23.028 1.00 94.25 220 LEU A CA 1
ATOM 1762 C C . LEU A 1 220 ? -20.156 -4.923 22.556 1.00 94.25 220 LEU A C 1
ATOM 1764 O O . LEU A 1 220 ? -21.106 -4.893 23.332 1.00 94.25 220 LEU A O 1
ATOM 1768 N N . HIS A 1 221 ? -20.282 -5.377 21.306 1.00 92.94 221 HIS A N 1
ATOM 1769 C CA . HIS A 1 221 ? -21.557 -5.848 20.755 1.00 92.94 221 HIS A CA 1
ATOM 1770 C C . HIS A 1 221 ? -21.782 -7.352 20.871 1.00 92.94 221 HIS A C 1
ATOM 1772 O O . HIS A 1 221 ? -22.929 -7.799 20.888 1.00 92.94 221 HIS A O 1
ATOM 1778 N N . ASN A 1 222 ? -20.711 -8.142 20.894 1.00 92.88 222 ASN A N 1
ATOM 1779 C CA . ASN A 1 222 ? -20.794 -9.591 20.972 1.00 92.88 222 ASN A CA 1
ATOM 1780 C C . ASN A 1 222 ? -19.573 -10.145 21.707 1.00 92.88 222 ASN A C 1
ATOM 1782 O O . ASN A 1 222 ? -18.454 -10.057 21.219 1.00 92.88 222 ASN A O 1
ATOM 1786 N N . GLU A 1 223 ? -19.774 -10.770 22.866 1.00 89.25 223 GLU A N 1
ATOM 1787 C CA . GLU A 1 223 ? -18.662 -11.231 23.710 1.00 89.25 223 GLU A CA 1
ATOM 1788 C C . GLU A 1 223 ? -17.849 -12.394 23.112 1.00 89.25 223 GLU A C 1
ATOM 1790 O O . GLU A 1 223 ? -16.741 -12.673 23.583 1.00 89.25 223 GLU A O 1
ATOM 1795 N N . ARG A 1 224 ? -18.388 -13.117 22.119 1.00 90.69 224 ARG A N 1
ATOM 1796 C CA . ARG A 1 224 ? -17.814 -14.385 21.629 1.00 90.69 224 ARG A CA 1
ATOM 1797 C C . ARG A 1 224 ? -17.406 -14.355 20.170 1.00 90.69 224 ARG A C 1
ATOM 1799 O O . ARG A 1 224 ? -16.368 -14.917 19.831 1.00 90.69 224 ARG A O 1
ATOM 1806 N N . GLU A 1 225 ? -18.207 -13.728 19.320 1.00 94.31 225 GLU A N 1
ATOM 1807 C CA . GLU A 1 225 ? -18.067 -13.838 17.871 1.00 94.31 225 GLU A CA 1
ATOM 1808 C C . GLU A 1 225 ? -17.888 -12.480 17.196 1.00 94.31 225 GLU A C 1
ATOM 1810 O O . GLU A 1 225 ? -18.455 -11.468 17.605 1.00 94.31 225 GLU A O 1
ATOM 1815 N N . PHE A 1 226 ? -17.131 -12.483 16.105 1.00 95.19 226 PHE A N 1
ATOM 1816 C CA . PHE A 1 226 ? -16.952 -11.350 15.207 1.00 95.19 226 PHE A CA 1
ATOM 1817 C C . PHE A 1 226 ? -17.024 -11.816 13.751 1.00 95.19 226 PHE A C 1
ATOM 1819 O O . PHE A 1 226 ? -17.090 -13.015 13.460 1.00 95.19 226 PHE A O 1
ATOM 1826 N N . LEU A 1 227 ? -17.026 -10.863 12.820 1.00 96.31 227 LEU A N 1
ATOM 1827 C CA . LEU A 1 227 ? -16.956 -11.154 11.393 1.00 96.31 227 LEU A CA 1
ATOM 1828 C C . LEU A 1 227 ? -15.617 -10.708 10.821 1.00 96.31 227 LEU A C 1
ATOM 1830 O O . LEU A 1 227 ? -15.214 -9.553 10.976 1.00 96.31 227 LEU A O 1
ATOM 1834 N N . LEU A 1 228 ? -14.972 -11.619 10.096 1.00 96.06 228 LEU A N 1
ATOM 1835 C CA . LEU A 1 228 ? -13.887 -11.277 9.189 1.00 96.06 228 LEU A CA 1
ATOM 1836 C C . LEU A 1 228 ? -14.483 -11.089 7.794 1.00 96.06 228 LEU A C 1
ATOM 1838 O O . LEU A 1 228 ? -15.066 -12.015 7.227 1.00 96.06 228 LEU A O 1
ATOM 1842 N N . LEU A 1 229 ? -14.365 -9.880 7.260 1.00 96.81 229 LEU A N 1
ATOM 1843 C CA . LEU A 1 229 ? -14.932 -9.460 5.982 1.00 96.81 229 LEU A CA 1
ATOM 1844 C C . LEU A 1 229 ? -13.794 -9.157 5.011 1.00 96.81 229 LEU A C 1
ATOM 1846 O O . LEU A 1 229 ? -12.849 -8.454 5.361 1.00 96.81 229 LEU A O 1
ATOM 1850 N N . GLY A 1 230 ? -13.895 -9.649 3.782 1.00 96.06 230 GLY A N 1
ATOM 1851 C CA . GLY A 1 230 ? -12.908 -9.376 2.748 1.00 96.06 230 GLY A CA 1
ATOM 1852 C C . GLY A 1 230 ? -13.549 -9.143 1.394 1.00 96.06 230 GLY A C 1
ATOM 1853 O O . GLY A 1 230 ? -14.618 -9.678 1.085 1.00 96.06 230 GLY A O 1
ATOM 1854 N N . GLY A 1 231 ? -12.874 -8.340 0.585 1.00 94.31 231 GLY A N 1
ATOM 1855 C CA . GLY A 1 231 ? -13.283 -8.053 -0.778 1.00 94.31 231 GLY A CA 1
ATOM 1856 C C . GLY A 1 231 ? -12.100 -8.120 -1.728 1.00 94.31 231 GLY A C 1
ATOM 1857 O O . GLY A 1 231 ? -11.002 -7.713 -1.359 1.00 94.31 231 GLY A O 1
ATOM 1858 N N . ASP A 1 232 ? -12.332 -8.618 -2.940 1.00 92.44 232 ASP A N 1
ATOM 1859 C CA . ASP A 1 232 ? -11.309 -8.688 -3.982 1.00 92.44 232 ASP A CA 1
ATOM 1860 C C . ASP A 1 232 ? -11.877 -8.343 -5.364 1.00 92.44 232 ASP A C 1
ATOM 1862 O O . ASP A 1 232 ? -12.955 -8.807 -5.761 1.00 92.44 232 ASP A O 1
ATOM 1866 N N . VAL A 1 233 ? -11.147 -7.505 -6.091 1.00 90.94 233 VAL A N 1
ATOM 1867 C CA . VAL A 1 233 ? -11.506 -6.977 -7.401 1.00 90.94 233 VAL A CA 1
ATOM 1868 C C . VAL A 1 233 ? -10.956 -7.903 -8.477 1.00 90.94 233 VAL A C 1
ATOM 1870 O O . VAL A 1 233 ? -9.761 -8.139 -8.625 1.00 90.94 233 VAL A O 1
ATOM 1873 N N . SER A 1 234 ? -11.865 -8.405 -9.294 1.00 88.31 234 SER A N 1
ATOM 1874 C CA . SER A 1 234 ? -11.583 -9.219 -10.468 1.00 88.31 234 SER A CA 1
ATOM 1875 C C . SER A 1 234 ? -11.515 -8.363 -11.735 1.00 88.31 234 SER A C 1
ATOM 1877 O O . SER A 1 234 ? -12.190 -7.340 -11.856 1.00 88.31 234 SER A O 1
ATOM 1879 N N . GLY A 1 235 ? -10.707 -8.800 -12.706 1.00 85.12 235 GLY A N 1
ATOM 1880 C CA . GLY A 1 235 ? -10.645 -8.185 -14.037 1.00 85.12 235 GLY A CA 1
ATOM 1881 C C . GLY A 1 235 ? -9.704 -6.983 -14.180 1.00 85.12 235 GLY A C 1
ATOM 1882 O O . GLY A 1 235 ? -9.683 -6.382 -15.251 1.00 85.12 235 GLY A O 1
ATOM 1883 N N . ILE A 1 236 ? -8.886 -6.663 -13.167 1.00 84.31 236 ILE A N 1
ATOM 1884 C CA . ILE A 1 236 ? -7.959 -5.510 -13.156 1.00 84.31 236 ILE A CA 1
ATOM 1885 C C . ILE A 1 236 ? -7.106 -5.434 -14.430 1.00 84.31 236 ILE A C 1
ATOM 1887 O O . ILE A 1 236 ? -7.138 -4.429 -15.136 1.00 84.31 236 ILE A O 1
ATOM 1891 N N . GLN A 1 237 ? -6.396 -6.510 -14.783 1.00 77.19 237 GLN A N 1
ATOM 1892 C CA . GLN A 1 237 ? -5.501 -6.512 -15.950 1.00 77.19 237 GLN A CA 1
ATOM 1893 C C . GLN A 1 237 ? -6.266 -6.303 -17.268 1.00 77.19 237 GLN A C 1
ATOM 1895 O O . GLN A 1 237 ? -5.839 -5.543 -18.141 1.00 77.19 237 GLN A O 1
ATOM 1900 N N . ALA A 1 238 ? -7.442 -6.926 -17.400 1.00 78.88 238 ALA A N 1
ATOM 1901 C CA . ALA A 1 238 ? -8.305 -6.754 -18.565 1.00 78.88 238 ALA A CA 1
ATOM 1902 C C . ALA A 1 238 ? -8.887 -5.334 -18.645 1.00 78.88 238 ALA A C 1
ATOM 1904 O O . ALA A 1 238 ? -9.080 -4.818 -19.742 1.00 78.88 238 ALA A O 1
ATOM 1905 N N . TYR A 1 239 ? -9.159 -4.697 -17.506 1.00 82.81 239 TYR A N 1
ATOM 1906 C CA . TYR A 1 239 ? -9.638 -3.320 -17.430 1.00 82.81 239 TYR A CA 1
ATOM 1907 C C . TYR A 1 239 ? -8.552 -2.313 -17.822 1.00 82.81 239 TYR A C 1
ATOM 1909 O O . TYR A 1 239 ? -8.772 -1.450 -18.676 1.00 82.81 239 TYR A O 1
ATOM 1917 N N . LEU A 1 240 ? -7.356 -2.472 -17.250 1.00 77.88 240 LEU A N 1
ATOM 1918 C CA . LEU A 1 240 ? -6.193 -1.624 -17.496 1.00 77.88 240 LEU A CA 1
ATOM 1919 C C . LEU A 1 240 ? -5.770 -1.653 -18.970 1.00 77.88 240 LEU A C 1
ATOM 1921 O O . LEU A 1 240 ? -5.601 -0.602 -19.585 1.00 77.88 240 LEU A O 1
ATOM 1925 N N . SER A 1 241 ? -5.674 -2.841 -19.566 1.00 68.50 241 SER A N 1
ATOM 1926 C CA . SER A 1 241 ? -5.211 -3.019 -20.950 1.00 68.50 241 SER A CA 1
ATOM 1927 C C . SER A 1 241 ? -6.241 -2.636 -22.024 1.00 68.50 241 SER A C 1
ATOM 1929 O O . SER A 1 241 ? -5.908 -2.577 -23.208 1.00 68.50 241 SER A O 1
ATOM 1931 N N . ARG A 1 242 ? -7.505 -2.351 -21.683 1.00 72.25 242 ARG A N 1
ATOM 1932 C CA . ARG A 1 242 ? -8.572 -2.206 -22.688 1.00 72.25 242 ARG A CA 1
ATOM 1933 C C . ARG A 1 242 ? -8.613 -0.826 -23.348 1.00 72.25 242 ARG A C 1
ATOM 1935 O O . ARG A 1 242 ? -9.322 0.079 -22.907 1.00 72.25 242 ARG A O 1
ATOM 1942 N N . PHE A 1 243 ? -7.927 -0.700 -24.478 1.00 68.94 243 PHE A N 1
ATOM 1943 C CA . PHE A 1 243 ? -7.987 0.464 -25.369 1.00 68.94 243 PHE A CA 1
ATOM 1944 C C . PHE A 1 243 ? -8.525 0.069 -26.746 1.00 68.94 243 PHE A C 1
ATOM 1946 O O . PHE A 1 243 ? -8.165 -0.991 -27.274 1.00 68.94 243 PHE A O 1
ATOM 1953 N N . ARG A 1 244 ? -9.384 0.916 -27.327 1.00 62.03 244 ARG A N 1
ATOM 1954 C CA . ARG A 1 244 ? -9.819 0.806 -28.725 1.00 62.03 244 ARG A CA 1
ATOM 1955 C C . ARG A 1 244 ? -8.970 1.746 -29.587 1.00 62.03 244 ARG A C 1
ATOM 1957 O O . ARG A 1 244 ? -8.694 2.867 -29.174 1.00 62.03 244 ARG A O 1
ATOM 1964 N N . LYS A 1 245 ? -8.539 1.273 -30.762 1.00 50.88 245 LYS A N 1
ATOM 1965 C CA . LYS A 1 245 ? -7.913 2.130 -31.777 1.00 50.88 245 LYS A CA 1
ATOM 1966 C C . LYS A 1 245 ? -8.958 3.129 -32.276 1.00 50.88 245 LYS A C 1
ATOM 1968 O O . LYS A 1 245 ? -10.033 2.707 -32.701 1.00 50.88 245 LYS A O 1
ATOM 1973 N N . THR A 1 246 ? -8.650 4.417 -32.224 1.00 48.78 246 THR A N 1
ATOM 1974 C CA . THR A 1 246 ? -9.262 5.391 -33.130 1.00 48.78 246 THR A CA 1
ATOM 1975 C C . THR A 1 246 ? -8.729 5.089 -34.525 1.00 48.78 246 THR A C 1
ATOM 1977 O O . THR A 1 246 ? -7.520 4.937 -34.693 1.00 48.78 246 THR A O 1
ATOM 1980 N N . GLU A 1 247 ? -9.620 4.901 -35.496 1.00 40.69 247 GLU A N 1
ATOM 1981 C CA . GLU A 1 247 ? -9.221 4.947 -36.903 1.00 40.69 247 GLU A CA 1
ATOM 1982 C C . GLU A 1 247 ? -8.673 6.352 -37.192 1.00 40.69 247 GLU A C 1
ATOM 1984 O O . GLU A 1 247 ? -9.117 7.320 -36.579 1.00 40.69 247 GLU A O 1
ATOM 1989 N N . ASP A 1 248 ? -7.638 6.425 -38.027 1.00 40.22 248 ASP A N 1
ATOM 1990 C CA . ASP A 1 248 ? -6.908 7.644 -38.368 1.00 40.22 248 ASP A CA 1
ATOM 1991 C C . ASP A 1 248 ? -7.845 8.767 -38.837 1.00 40.22 248 ASP A C 1
ATOM 1993 O O . ASP A 1 248 ? -8.316 8.757 -39.973 1.00 40.22 248 ASP A O 1
ATOM 1997 N N . ASP A 1 249 ? -8.008 9.807 -38.019 1.00 38.69 249 ASP A N 1
ATOM 1998 C CA . ASP A 1 249 ? -8.588 11.084 -38.457 1.00 38.69 249 ASP A CA 1
ATOM 1999 C C . ASP A 1 249 ? -7.567 11.923 -39.266 1.00 38.69 249 ASP A C 1
ATOM 2001 O O . ASP A 1 249 ? -7.802 13.092 -39.564 1.00 38.69 249 ASP A O 1
ATOM 2005 N N . GLY A 1 250 ? -6.405 11.359 -39.627 1.00 37.66 250 GLY A N 1
ATOM 2006 C CA . GLY A 1 250 ? -5.404 11.994 -40.494 1.00 37.66 250 GLY A CA 1
ATOM 2007 C C . GLY A 1 250 ? -4.710 13.234 -39.912 1.00 37.66 250 GLY A C 1
ATOM 2008 O O . GLY A 1 250 ? -3.900 13.847 -40.602 1.00 37.66 250 GLY A O 1
ATOM 2009 N N . THR A 1 251 ? -4.992 13.609 -38.661 1.00 37.09 251 THR A N 1
ATOM 2010 C CA . THR A 1 251 ? -4.472 14.835 -38.036 1.00 37.09 251 THR A CA 1
ATOM 2011 C C . THR A 1 251 ? -3.207 14.644 -37.206 1.00 37.09 251 THR A C 1
ATOM 2013 O O . THR A 1 251 ? -2.653 15.640 -36.764 1.00 37.09 251 THR A O 1
ATOM 2016 N N . GLY A 1 252 ? -2.712 13.416 -36.998 1.00 37.38 252 GLY A N 1
ATOM 2017 C CA . GLY A 1 252 ? -1.402 13.151 -36.368 1.00 37.38 252 GLY A CA 1
ATOM 2018 C C . GLY A 1 252 ? -1.215 13.649 -34.922 1.00 37.38 252 GLY A C 1
ATOM 2019 O O . GLY A 1 252 ? -0.216 13.324 -34.295 1.00 37.38 252 GLY A O 1
ATOM 2020 N N . GLU A 1 253 ? -2.175 14.386 -34.366 1.00 34.75 253 GLU A N 1
ATOM 2021 C CA . GLU A 1 253 ? -2.139 14.999 -33.043 1.00 34.75 253 GLU A CA 1
ATOM 2022 C C . GLU A 1 253 ? -3.308 14.450 -32.211 1.00 34.75 253 GLU A C 1
ATOM 2024 O O . GLU A 1 253 ? -4.443 14.914 -32.332 1.00 34.75 253 GLU A O 1
ATOM 2029 N N . GLY A 1 254 ? -3.084 13.453 -31.344 1.00 38.34 254 GLY A N 1
ATOM 2030 C CA . GLY A 1 254 ? -4.117 13.131 -30.343 1.00 38.34 254 GLY A CA 1
ATOM 2031 C C . GLY A 1 254 ? -4.135 11.750 -29.698 1.00 38.34 254 GLY A C 1
ATOM 2032 O O . GLY A 1 254 ? -4.918 11.564 -28.761 1.00 38.34 254 GLY A O 1
ATOM 2033 N N . ALA A 1 255 ? -3.315 10.793 -30.140 1.00 46.88 255 ALA A N 1
ATOM 2034 C CA . ALA A 1 255 ? -3.359 9.434 -29.598 1.00 46.88 255 ALA A CA 1
ATOM 2035 C C . ALA A 1 255 ? -2.729 9.319 -28.192 1.00 46.88 255 ALA A C 1
ATOM 2037 O O . ALA A 1 255 ? -3.309 8.657 -27.329 1.00 46.88 255 ALA A O 1
ATOM 2038 N N . ASP A 1 256 ? -1.624 10.022 -27.906 1.00 53.75 256 ASP A N 1
ATOM 2039 C CA . ASP A 1 256 ? -0.736 9.606 -26.806 1.00 53.75 256 ASP A CA 1
ATOM 2040 C C . ASP A 1 256 ? -0.847 10.414 -25.500 1.00 53.75 256 ASP A C 1
ATOM 2042 O O . ASP A 1 256 ? -0.842 9.826 -24.413 1.00 53.75 256 ASP A O 1
ATOM 2046 N N . GLU A 1 257 ? -1.071 11.735 -25.540 1.00 54.78 257 GLU A N 1
ATOM 2047 C CA . GLU A 1 257 ? -1.212 12.535 -24.305 1.00 54.78 257 GLU A CA 1
ATOM 2048 C C . GLU A 1 257 ? -2.477 12.153 -23.510 1.00 54.78 257 GLU A C 1
ATOM 2050 O O . GLU A 1 257 ? -2.453 11.982 -22.285 1.00 54.78 257 GLU A O 1
ATOM 2055 N N . LYS A 1 258 ? -3.607 11.994 -24.207 1.00 64.44 258 LYS A N 1
ATOM 2056 C CA . LYS A 1 258 ? -4.894 11.645 -23.585 1.00 64.44 258 LYS A CA 1
ATOM 2057 C C . LYS A 1 258 ? -4.938 10.176 -23.157 1.00 64.44 258 LYS A C 1
ATOM 2059 O O . LYS A 1 258 ? -5.597 9.855 -22.167 1.00 64.44 258 LYS A O 1
ATOM 2064 N N . ALA A 1 259 ? -4.222 9.288 -23.852 1.00 66.88 259 ALA A N 1
ATOM 2065 C CA . ALA A 1 259 ? -4.100 7.885 -23.463 1.00 66.88 259 ALA A CA 1
ATOM 2066 C C . ALA A 1 259 ? -3.308 7.720 -22.158 1.00 66.88 259 ALA A C 1
ATOM 2068 O O . ALA A 1 259 ? -3.779 7.021 -21.261 1.00 66.88 259 ALA A O 1
ATOM 2069 N N . ALA A 1 260 ? -2.174 8.414 -22.005 1.00 70.12 260 ALA A N 1
ATOM 2070 C CA . ALA A 1 260 ? -1.371 8.375 -20.780 1.00 70.12 260 ALA A CA 1
ATOM 2071 C C . ALA A 1 260 ? -2.142 8.906 -19.554 1.00 70.12 260 ALA A C 1
ATOM 2073 O O . ALA A 1 260 ? -2.134 8.273 -18.493 1.00 70.12 260 ALA A O 1
ATOM 2074 N N . LYS A 1 261 ? -2.870 10.027 -19.711 1.00 76.75 261 LYS A N 1
ATOM 2075 C CA . LYS A 1 261 ? -3.756 10.578 -18.666 1.00 76.75 261 LYS A CA 1
ATOM 2076 C C . LYS A 1 261 ? -4.840 9.578 -18.278 1.00 76.75 261 LYS A C 1
ATOM 2078 O O . LYS A 1 261 ? -4.959 9.233 -17.105 1.00 76.75 261 LYS A O 1
ATOM 2083 N N . ARG A 1 262 ? -5.583 9.051 -19.256 1.00 79.44 262 ARG A N 1
ATOM 2084 C CA . ARG A 1 262 ? -6.648 8.071 -19.002 1.00 79.44 262 ARG A CA 1
ATOM 2085 C C . ARG A 1 262 ? -6.120 6.812 -18.329 1.00 79.44 262 ARG A C 1
ATOM 2087 O O . ARG A 1 262 ? -6.775 6.286 -17.441 1.00 79.44 262 ARG A O 1
ATOM 2094 N N . PHE A 1 263 ? -4.953 6.322 -18.733 1.00 76.62 263 PHE A N 1
ATOM 2095 C CA . PHE A 1 263 ? -4.395 5.111 -18.148 1.00 76.62 263 PHE A CA 1
ATOM 2096 C C . PHE A 1 263 ? -4.012 5.305 -16.674 1.00 76.62 263 PHE A C 1
ATOM 2098 O O . PHE A 1 263 ? -4.359 4.469 -15.841 1.00 76.62 263 PHE A O 1
ATOM 2105 N N . ARG A 1 264 ? -3.415 6.454 -16.329 1.00 79.94 264 ARG A N 1
ATOM 2106 C CA . ARG A 1 264 ? -3.154 6.838 -14.932 1.00 79.94 264 ARG A CA 1
ATOM 2107 C C . ARG A 1 264 ? -4.445 6.934 -14.119 1.00 79.94 264 ARG A C 1
ATOM 2109 O O . ARG A 1 264 ? -4.527 6.382 -13.027 1.00 79.94 264 ARG A O 1
ATOM 2116 N N . GLY A 1 265 ? -5.463 7.604 -14.657 1.00 86.81 265 GLY A N 1
ATOM 2117 C CA . GLY A 1 265 ? -6.744 7.721 -13.970 1.00 86.81 265 GLY A CA 1
ATOM 2118 C C . GLY A 1 265 ? -7.473 6.390 -13.828 1.00 86.81 265 GLY A C 1
ATOM 2119 O O . GLY A 1 265 ? -8.054 6.145 -12.782 1.00 86.81 265 GLY A O 1
ATOM 2120 N N . ARG A 1 266 ? -7.369 5.482 -14.805 1.00 85.88 266 ARG A N 1
ATOM 2121 C CA . ARG A 1 266 ? -7.869 4.101 -14.693 1.00 85.88 266 ARG A CA 1
ATOM 2122 C C . ARG A 1 266 ? -7.214 3.348 -13.553 1.00 85.88 266 ARG A C 1
ATOM 2124 O O . ARG A 1 266 ? -7.918 2.831 -12.697 1.00 85.88 266 ARG A O 1
ATOM 2131 N N . SER A 1 267 ? -5.887 3.317 -13.540 1.00 83.88 267 SER A N 1
ATOM 2132 C CA . SER A 1 267 ? -5.077 2.713 -12.480 1.00 83.88 267 SER A CA 1
ATOM 2133 C C . SER A 1 267 ? -5.517 3.200 -11.097 1.00 83.88 267 SER A C 1
ATOM 2135 O O . SER A 1 267 ? -5.883 2.400 -10.235 1.00 83.88 267 SER A O 1
ATOM 2137 N N . PHE A 1 268 ? -5.626 4.517 -10.933 1.00 87.56 268 PHE A N 1
ATOM 2138 C CA . PHE A 1 268 ? -6.040 5.117 -9.673 1.00 87.56 268 PHE A CA 1
ATOM 2139 C C . PHE A 1 268 ? -7.527 4.907 -9.340 1.00 87.56 268 PHE A C 1
ATOM 2141 O O . PHE A 1 268 ? -7.884 4.731 -8.177 1.00 87.56 268 PHE A O 1
ATOM 2148 N N . SER A 1 269 ? -8.405 4.862 -10.348 1.00 90.31 269 SER A N 1
ATOM 2149 C CA . SER A 1 269 ? -9.843 4.638 -10.155 1.00 90.31 269 SER A CA 1
ATOM 2150 C C . SER A 1 269 ? -10.146 3.291 -9.504 1.00 90.31 269 SER A C 1
ATOM 2152 O O . SER A 1 269 ? -11.092 3.207 -8.731 1.00 90.31 269 SER A O 1
ATOM 2154 N N . ILE A 1 270 ? -9.329 2.258 -9.744 1.00 89.94 270 ILE A N 1
ATOM 2155 C CA . ILE A 1 270 ? -9.496 0.944 -9.105 1.00 89.94 270 ILE A CA 1
ATOM 2156 C C . ILE A 1 270 ? -9.304 1.074 -7.591 1.00 89.94 270 ILE A C 1
ATOM 2158 O O . ILE A 1 270 ? -10.131 0.581 -6.825 1.00 89.94 270 ILE A O 1
ATOM 2162 N N . TYR A 1 271 ? -8.278 1.814 -7.159 1.00 89.88 271 TYR A N 1
ATOM 2163 C CA . TYR A 1 271 ? -8.078 2.108 -5.742 1.00 89.88 271 TYR A CA 1
ATOM 2164 C C . TYR A 1 271 ? -9.279 2.871 -5.167 1.00 89.88 271 TYR A C 1
ATOM 2166 O O . TYR A 1 271 ? -9.804 2.483 -4.127 1.00 89.88 271 TYR A O 1
ATOM 2174 N N . LEU A 1 272 ? -9.755 3.917 -5.856 1.00 91.75 272 LEU A N 1
ATOM 2175 C CA . LEU A 1 272 ? -10.918 4.702 -5.415 1.00 91.75 272 LEU A CA 1
ATOM 2176 C C . LEU A 1 272 ? -12.228 3.895 -5.387 1.00 91.75 272 LEU A C 1
ATOM 2178 O O . LEU A 1 272 ? -13.103 4.178 -4.576 1.00 91.75 272 LEU A O 1
ATOM 2182 N N . LEU A 1 273 ? -12.377 2.881 -6.243 1.00 92.94 273 LEU A N 1
ATOM 2183 C CA . LEU A 1 273 ? -13.517 1.961 -6.213 1.00 92.94 273 LEU A CA 1
ATOM 2184 C C . LEU A 1 273 ? -13.506 1.110 -4.941 1.00 92.94 273 LEU A C 1
ATOM 2186 O O . LEU A 1 273 ? -14.527 1.026 -4.259 1.00 92.94 273 LEU A O 1
ATOM 2190 N N . VAL A 1 274 ? -12.357 0.519 -4.596 1.00 93.38 274 VAL A N 1
ATOM 2191 C CA . VAL A 1 274 ? -12.182 -0.224 -3.333 1.00 93.38 274 VAL A CA 1
ATOM 2192 C C . VAL A 1 274 ? -12.404 0.700 -2.135 1.00 93.38 274 VAL A C 1
ATOM 2194 O O . VAL A 1 274 ? -13.083 0.338 -1.178 1.00 93.38 274 VAL A O 1
ATOM 2197 N N . ASP A 1 275 ? -11.882 1.917 -2.219 1.00 93.75 275 ASP A N 1
ATOM 2198 C CA . ASP A 1 275 ? -12.022 2.949 -1.203 1.00 93.75 275 ASP A CA 1
ATOM 2199 C C . ASP A 1 275 ? -13.485 3.338 -0.933 1.00 93.75 275 ASP A C 1
ATOM 2201 O O . ASP A 1 275 ? -13.929 3.336 0.216 1.00 93.75 275 ASP A O 1
ATOM 2205 N N . ALA A 1 276 ? -14.264 3.587 -1.990 1.00 94.19 276 ALA A N 1
ATOM 2206 C CA . ALA A 1 276 ? -15.687 3.897 -1.887 1.00 94.19 276 ALA A CA 1
ATOM 2207 C C . ALA A 1 276 ? -16.481 2.726 -1.297 1.00 94.19 276 ALA A C 1
ATOM 2209 O O . ALA A 1 276 ? -17.407 2.938 -0.513 1.00 94.19 276 ALA A O 1
ATOM 2210 N N . VAL A 1 277 ? -16.105 1.489 -1.637 1.00 95.75 277 VAL A N 1
ATOM 2211 C CA . VAL A 1 277 ? -16.697 0.278 -1.055 1.00 95.75 277 VAL A CA 1
ATOM 2212 C C . VAL A 1 277 ? -16.434 0.206 0.447 1.00 95.75 277 VAL A C 1
ATOM 2214 O O . VAL A 1 277 ? -17.378 -0.007 1.210 1.00 95.75 277 VAL A O 1
ATOM 2217 N N . ILE A 1 278 ? -15.194 0.430 0.890 1.00 95.50 278 ILE A N 1
ATOM 2218 C CA . ILE A 1 278 ? -14.853 0.467 2.318 1.00 95.50 278 ILE A CA 1
ATOM 2219 C C . ILE A 1 278 ? -15.645 1.579 3.013 1.00 95.50 278 ILE A C 1
ATOM 2221 O O . ILE A 1 278 ? -16.299 1.318 4.020 1.00 95.50 278 ILE A O 1
ATOM 2225 N N . ALA A 1 279 ? -15.663 2.796 2.462 1.00 93.81 279 ALA A N 1
ATOM 2226 C CA . ALA A 1 279 ? -16.418 3.917 3.022 1.00 93.81 279 ALA A CA 1
ATOM 2227 C C . ALA A 1 279 ? -17.926 3.614 3.124 1.00 93.81 279 ALA A C 1
ATOM 2229 O O . ALA A 1 279 ? -18.586 4.008 4.088 1.00 93.81 279 ALA A O 1
ATOM 2230 N N . HIS A 1 280 ? -18.481 2.885 2.155 1.00 95.69 280 HIS A N 1
ATOM 2231 C CA . HIS A 1 280 ? -19.870 2.444 2.172 1.00 95.69 280 HIS A CA 1
ATOM 2232 C C . HIS A 1 280 ? -20.152 1.387 3.241 1.00 95.69 280 HIS A C 1
ATOM 2234 O O . HIS A 1 280 ? -21.088 1.555 4.022 1.00 95.69 280 HIS A O 1
ATOM 2240 N N . ILE A 1 281 ? -19.308 0.356 3.344 1.00 96.25 281 ILE A N 1
ATOM 2241 C CA . ILE A 1 281 ? -19.407 -0.667 4.395 1.00 96.25 281 ILE A CA 1
ATOM 2242 C C . ILE A 1 281 ? -19.316 -0.016 5.776 1.00 96.25 281 ILE A C 1
ATOM 2244 O O . ILE A 1 281 ? -20.159 -0.268 6.634 1.00 96.25 281 ILE A O 1
ATOM 2248 N N . ARG A 1 282 ? -18.329 0.863 5.978 1.00 94.19 282 ARG A N 1
ATOM 2249 C CA . ARG A 1 282 ? -18.119 1.569 7.244 1.00 94.19 282 ARG A CA 1
ATOM 2250 C C . ARG A 1 282 ? -19.331 2.397 7.652 1.00 94.19 282 ARG A C 1
ATOM 2252 O O . ARG A 1 282 ? -19.732 2.357 8.810 1.00 94.19 282 ARG A O 1
ATOM 2259 N N . LYS A 1 283 ? -19.941 3.101 6.696 1.00 91.81 283 LYS A N 1
ATOM 2260 C CA . LYS A 1 283 ? -21.136 3.917 6.929 1.00 91.81 283 LYS A CA 1
ATOM 2261 C C . LYS A 1 283 ? -22.370 3.080 7.277 1.00 91.81 283 LYS A C 1
ATOM 2263 O O . LYS A 1 283 ? -23.107 3.457 8.180 1.00 91.81 283 LYS A O 1
ATOM 2268 N N . GLU A 1 284 ? -22.620 1.979 6.569 1.00 93.75 284 GLU A N 1
ATOM 2269 C CA . GLU A 1 284 ? -23.811 1.142 6.800 1.00 93.75 284 GLU A CA 1
ATOM 2270 C C . GLU A 1 284 ? -23.681 0.257 8.058 1.00 93.75 284 GLU A C 1
ATOM 2272 O O . GLU A 1 284 ? -24.697 -0.101 8.663 1.00 93.75 284 GLU A O 1
ATOM 2277 N N . LEU A 1 285 ? -22.452 -0.090 8.464 1.00 93.06 285 LEU A N 1
ATOM 2278 C CA . LEU A 1 285 ? -22.170 -0.864 9.681 1.00 93.06 285 LEU A CA 1
ATOM 2279 C C . LEU A 1 285 ? -21.836 -0.006 10.914 1.00 93.06 285 LEU A C 1
ATOM 2281 O O . LEU A 1 285 ? -21.774 -0.559 12.010 1.00 93.06 285 LEU A O 1
ATOM 2285 N N . ASP A 1 286 ? -21.656 1.306 10.738 1.00 91.00 286 ASP A N 1
ATOM 2286 C CA . ASP A 1 286 ? -21.243 2.270 11.771 1.00 91.00 286 ASP A CA 1
ATOM 2287 C C . ASP A 1 286 ? -19.932 1.860 12.465 1.00 91.00 286 ASP A C 1
ATOM 2289 O O . ASP A 1 286 ? -19.877 1.606 13.665 1.00 91.00 286 ASP A O 1
ATOM 2293 N N . VAL A 1 287 ? -18.866 1.707 11.670 1.00 92.88 287 VAL A N 1
ATOM 2294 C CA . VAL A 1 287 ? -17.534 1.306 12.158 1.00 92.88 287 VAL A CA 1
ATOM 2295 C C . VAL A 1 287 ? -16.442 2.313 11.773 1.00 92.88 287 VAL A C 1
ATOM 2297 O O . VAL A 1 287 ? -16.373 2.816 10.644 1.00 92.88 287 VAL A O 1
ATOM 2300 N N . GLY A 1 288 ? -15.536 2.581 12.717 1.00 91.94 288 GLY A N 1
ATOM 2301 C CA . GLY A 1 288 ? -14.384 3.469 12.529 1.00 91.94 288 GLY A CA 1
ATOM 2302 C C . GLY A 1 288 ? -13.295 2.887 11.618 1.00 91.94 288 GLY A C 1
ATOM 2303 O O . GLY A 1 288 ? -13.315 1.704 11.268 1.00 91.94 288 GLY A O 1
ATOM 2304 N N . LEU A 1 289 ? -12.319 3.715 11.240 1.00 93.06 289 LEU A N 1
ATOM 2305 C CA . LEU A 1 289 ? -11.206 3.347 10.355 1.00 93.06 289 LEU A CA 1
ATOM 2306 C C . LEU A 1 289 ? -10.339 2.220 10.936 1.00 93.06 289 LEU A C 1
ATOM 2308 O O . LEU A 1 289 ? -9.790 1.420 10.183 1.00 93.06 289 LEU A O 1
ATOM 2312 N N . TYR A 1 290 ? -10.293 2.088 12.265 1.00 94.56 290 TYR A N 1
ATOM 2313 C CA . TYR A 1 290 ? -9.609 0.992 12.960 1.00 94.56 290 TYR A CA 1
ATOM 2314 C C . TYR A 1 290 ? -10.131 -0.404 12.565 1.00 94.56 290 TYR A C 1
ATOM 2316 O O . TYR A 1 290 ? -9.402 -1.378 12.704 1.00 94.56 290 TYR A O 1
ATOM 2324 N N . SER A 1 291 ? -11.364 -0.521 12.049 1.00 95.31 291 SER A N 1
ATOM 2325 C CA . SER A 1 291 ? -11.928 -1.796 11.568 1.00 95.31 291 SER A CA 1
ATOM 2326 C C . SER A 1 291 ? -11.302 -2.290 10.258 1.00 95.31 291 SER A C 1
ATOM 2328 O O . SER A 1 291 ? -11.412 -3.472 9.922 1.00 95.31 291 SER A O 1
ATOM 2330 N N . VAL A 1 292 ? -10.648 -1.401 9.504 1.00 95.19 292 VAL A N 1
ATOM 2331 C CA . VAL A 1 292 ? -9.933 -1.734 8.270 1.00 95.19 292 VAL A CA 1
ATOM 2332 C C . VAL A 1 292 ? -8.556 -2.252 8.650 1.00 95.19 292 VAL A C 1
ATOM 2334 O O . VAL A 1 292 ? -7.729 -1.485 9.122 1.00 95.19 292 VAL A O 1
ATOM 2337 N N . ILE A 1 293 ? -8.300 -3.542 8.439 1.00 93.19 293 ILE A N 1
ATOM 2338 C CA . ILE A 1 293 ? -7.002 -4.167 8.733 1.00 93.19 293 ILE A CA 1
ATOM 2339 C C . ILE A 1 293 ? -6.037 -3.927 7.573 1.00 93.19 293 ILE A C 1
ATOM 2341 O O . ILE A 1 293 ? -4.905 -3.501 7.766 1.00 93.19 293 ILE A O 1
ATOM 2345 N N . THR A 1 294 ? -6.484 -4.182 6.341 1.00 91.00 294 THR A N 1
ATOM 2346 C CA . THR A 1 294 ? -5.686 -3.906 5.138 1.00 91.00 294 THR A CA 1
ATOM 2347 C C . THR A 1 294 ? -6.560 -3.350 4.025 1.00 91.00 294 THR A C 1
ATOM 2349 O O . THR A 1 294 ? -7.705 -3.773 3.856 1.00 91.00 294 THR A O 1
ATOM 2352 N N . GLN A 1 295 ? -5.990 -2.434 3.248 1.00 89.38 295 GLN A N 1
ATOM 2353 C CA . GLN A 1 295 ? -6.531 -1.931 1.990 1.00 89.38 295 GLN A CA 1
ATOM 2354 C C . GLN A 1 295 ? -5.409 -1.971 0.953 1.00 89.38 295 GLN A C 1
ATOM 2356 O O . GLN A 1 295 ? -4.288 -1.537 1.219 1.00 89.38 295 GLN A O 1
ATOM 2361 N N . SER A 1 296 ? -5.709 -2.492 -0.229 1.00 83.69 296 SER A N 1
ATOM 2362 C CA . SER A 1 296 ? -4.832 -2.451 -1.395 1.00 83.69 296 SER A CA 1
ATOM 2363 C C . SER A 1 296 ? -5.627 -1.981 -2.612 1.00 83.69 296 SER A C 1
ATOM 2365 O O . SER A 1 296 ? -6.846 -1.822 -2.555 1.00 83.69 296 SER A O 1
ATOM 2367 N N . SER A 1 297 ? -4.952 -1.775 -3.745 1.00 75.75 297 SER A N 1
ATOM 2368 C CA . SER A 1 297 ? -5.648 -1.423 -4.990 1.00 75.75 297 SER A CA 1
ATOM 2369 C C . SER A 1 297 ? -6.617 -2.511 -5.474 1.00 75.75 297 SER A C 1
ATOM 2371 O O . SER A 1 297 ? -7.531 -2.204 -6.226 1.00 75.75 297 SER A O 1
ATOM 2373 N N . GLY A 1 298 ? -6.418 -3.768 -5.062 1.00 82.12 298 GLY A N 1
ATOM 2374 C CA . GLY A 1 298 ? -7.207 -4.910 -5.521 1.00 82.12 298 GLY A CA 1
ATOM 2375 C C . GLY A 1 298 ? -8.210 -5.429 -4.501 1.00 82.12 298 GLY A C 1
ATOM 2376 O O . GLY A 1 298 ? -9.146 -6.108 -4.890 1.00 82.12 298 GLY A O 1
ATOM 2377 N N . GLY A 1 299 ? -8.082 -5.102 -3.216 1.00 90.50 299 GLY A N 1
ATOM 2378 C CA . GLY A 1 299 ? -8.952 -5.688 -2.206 1.00 90.50 299 GLY A CA 1
ATOM 2379 C C . GLY A 1 299 ? -8.768 -5.113 -0.813 1.00 90.50 299 GLY A C 1
ATOM 2380 O O . GLY A 1 299 ? -8.008 -4.169 -0.595 1.00 90.50 299 GLY A O 1
ATOM 2381 N N . PHE A 1 300 ? -9.492 -5.685 0.142 1.00 94.44 300 PHE A N 1
ATOM 2382 C CA . PHE A 1 300 ? -9.469 -5.248 1.532 1.00 94.44 300 PHE A CA 1
ATOM 2383 C C . PHE A 1 300 ? -9.750 -6.394 2.505 1.00 94.44 300 PHE A C 1
ATOM 2385 O O . PHE A 1 300 ? -10.364 -7.400 2.143 1.00 94.44 300 PHE A O 1
ATOM 2392 N N . LEU A 1 301 ? -9.339 -6.199 3.758 1.00 95.56 301 LEU A N 1
ATOM 2393 C CA . LEU A 1 301 ? -9.663 -7.054 4.900 1.00 95.56 301 LEU A CA 1
ATOM 2394 C C . LEU A 1 301 ? -10.140 -6.178 6.060 1.00 95.56 301 LEU A C 1
ATOM 2396 O O . LEU A 1 301 ? -9.459 -5.218 6.424 1.00 95.56 301 LEU A O 1
ATOM 2400 N N . MET A 1 302 ? -11.278 -6.525 6.653 1.00 97.25 302 MET A N 1
ATOM 2401 C CA . MET A 1 302 ? -11.881 -5.821 7.783 1.00 97.25 302 MET A CA 1
ATOM 2402 C C . MET A 1 302 ? -12.272 -6.794 8.897 1.00 97.25 302 MET A C 1
ATOM 2404 O O . MET A 1 302 ? -12.709 -7.915 8.628 1.00 97.25 302 MET A O 1
ATOM 2408 N N . LEU A 1 303 ? -12.167 -6.330 10.142 1.00 96.38 303 LEU A N 1
ATOM 2409 C CA . LEU A 1 303 ? -12.736 -6.975 11.325 1.00 96.38 303 LEU A CA 1
ATOM 2410 C C . LEU A 1 303 ? -13.907 -6.115 11.802 1.00 96.38 303 LEU A C 1
ATOM 2412 O O . LEU A 1 303 ? -13.716 -4.949 12.145 1.00 96.38 303 LEU A O 1
ATOM 2416 N N . VAL A 1 304 ? -15.120 -6.672 11.794 1.00 96.06 304 VAL A N 1
ATOM 2417 C CA . VAL A 1 304 ? -16.351 -5.920 12.096 1.00 96.06 304 VAL A CA 1
ATOM 2418 C C . VAL A 1 304 ? -17.198 -6.602 13.183 1.00 96.06 304 VAL A C 1
ATOM 2420 O O . VAL A 1 304 ? -17.172 -7.834 13.300 1.00 96.06 304 VAL A O 1
ATOM 2423 N N . PRO A 1 305 ? -17.965 -5.830 13.982 1.00 95.12 305 PRO A N 1
ATOM 2424 C CA . PRO A 1 305 ? -18.865 -6.363 15.003 1.00 95.12 305 PRO A CA 1
ATOM 2425 C C . PRO A 1 305 ? -19.992 -7.210 14.399 1.00 95.12 305 PRO A C 1
ATOM 2427 O O . PRO A 1 305 ? -20.622 -6.832 13.405 1.00 95.12 305 PRO A O 1
ATOM 2430 N N . LEU A 1 306 ? -20.313 -8.329 15.055 1.00 95.19 306 LEU A N 1
ATOM 2431 C CA . LEU A 1 306 ? -21.483 -9.148 14.736 1.00 95.19 306 LEU A CA 1
ATOM 2432 C C . LEU A 1 306 ? -22.701 -8.677 15.553 1.00 95.19 306 LEU A C 1
ATOM 2434 O O . LEU A 1 306 ? -23.003 -9.231 16.611 1.00 95.19 306 LEU A O 1
ATOM 2438 N N . LYS A 1 307 ? -23.396 -7.648 15.047 1.00 92.44 307 LYS A N 1
ATOM 2439 C CA . LYS A 1 307 ? -24.716 -7.193 15.520 1.00 92.44 307 LYS A CA 1
ATOM 2440 C C . LYS A 1 307 ? -25.812 -8.086 14.911 1.00 92.44 307 LYS A C 1
ATOM 2442 O O . LYS A 1 307 ? -25.568 -8.817 13.948 1.00 92.44 307 LYS A O 1
ATOM 2447 N N . SER A 1 308 ? -27.030 -8.028 15.451 1.00 90.00 308 SER A N 1
ATOM 2448 C CA . SER A 1 308 ? -28.157 -8.868 15.003 1.00 90.00 308 SER A CA 1
ATOM 2449 C C . SER A 1 308 ? -28.523 -8.682 13.524 1.00 90.00 308 SER A C 1
ATOM 2451 O O . SER A 1 308 ? -28.981 -9.630 12.893 1.00 90.00 308 SER A O 1
ATOM 2453 N N . ASP A 1 309 ? -28.285 -7.495 12.962 1.00 93.19 309 ASP A N 1
ATOM 2454 C CA . ASP A 1 309 ? -28.608 -7.128 11.580 1.00 93.19 309 ASP A CA 1
ATOM 2455 C C . ASP A 1 309 ? -27.383 -7.059 10.643 1.00 93.19 309 ASP A C 1
ATOM 2457 O O . ASP A 1 309 ? -27.542 -6.798 9.445 1.00 93.19 309 ASP A O 1
ATOM 2461 N N . THR A 1 310 ? -26.161 -7.315 11.141 1.00 93.62 310 THR A N 1
ATOM 2462 C CA . THR A 1 310 ? -24.917 -7.115 10.370 1.00 93.62 310 THR A CA 1
ATOM 2463 C C . THR A 1 310 ? -24.907 -7.928 9.075 1.00 93.62 310 THR A C 1
ATOM 2465 O O . THR A 1 310 ? -24.594 -7.399 8.010 1.00 93.62 310 THR A O 1
ATOM 2468 N N . GLU A 1 311 ? -25.264 -9.213 9.116 1.00 94.25 311 GLU A N 1
ATOM 2469 C CA . GLU A 1 311 ? -25.226 -10.062 7.917 1.00 94.25 311 GLU A CA 1
ATOM 2470 C C . GLU A 1 311 ? -26.307 -9.712 6.889 1.00 94.25 311 GLU A C 1
ATOM 2472 O O . GLU A 1 311 ? -26.090 -9.863 5.684 1.00 94.25 311 GLU A O 1
ATOM 2477 N N . GLU A 1 312 ? -27.473 -9.246 7.337 1.00 94.62 312 GLU A N 1
ATOM 2478 C CA . GLU A 1 312 ? -28.534 -8.781 6.440 1.00 94.62 312 GLU A CA 1
ATOM 2479 C C . GLU A 1 312 ? -28.109 -7.494 5.729 1.00 94.62 312 GLU A C 1
ATOM 2481 O O . GLU A 1 312 ? -28.232 -7.395 4.503 1.00 94.62 312 GLU A O 1
ATOM 2486 N N . LYS A 1 313 ? -27.503 -6.560 6.474 1.00 95.31 313 LYS A N 1
ATOM 2487 C CA . LYS A 1 313 ? -26.855 -5.368 5.915 1.00 95.31 313 LYS A CA 1
ATOM 2488 C C . LYS A 1 313 ? -25.771 -5.744 4.910 1.00 95.31 313 LYS A C 1
ATOM 2490 O O . LYS A 1 313 ? -25.794 -5.235 3.795 1.00 95.31 313 LYS A O 1
ATOM 2495 N N . LEU A 1 314 ? -24.883 -6.686 5.233 1.00 95.38 314 LEU A N 1
ATOM 2496 C CA . LEU A 1 314 ? -23.824 -7.137 4.321 1.00 95.38 314 LEU A CA 1
ATOM 2497 C C . LEU A 1 314 ? -24.369 -7.756 3.025 1.00 95.38 314 LEU A C 1
ATOM 2499 O O . LEU A 1 314 ? -23.822 -7.506 1.951 1.00 95.38 314 LEU A O 1
ATOM 2503 N N . LYS A 1 315 ? -25.471 -8.516 3.081 1.00 93.19 315 LYS A N 1
ATOM 2504 C CA . LYS A 1 315 ? -26.145 -9.033 1.873 1.00 93.19 315 LYS A CA 1
ATOM 2505 C C . LYS A 1 315 ? -26.691 -7.906 0.997 1.00 93.19 315 LYS A C 1
ATOM 2507 O O . LYS A 1 315 ? -26.565 -7.978 -0.223 1.00 93.19 315 LYS A O 1
ATOM 2512 N N . LYS A 1 316 ? -27.290 -6.876 1.602 1.00 93.25 316 LYS A N 1
ATOM 2513 C CA . LYS A 1 316 ? -27.774 -5.687 0.886 1.00 93.25 316 LYS A CA 1
ATOM 2514 C C . LYS A 1 316 ? -26.609 -4.911 0.262 1.00 93.25 316 LYS A C 1
ATOM 2516 O O . LYS A 1 316 ? -26.635 -4.662 -0.939 1.00 93.25 316 LYS A O 1
ATOM 2521 N N . ILE A 1 317 ? -25.574 -4.618 1.050 1.00 94.12 317 ILE A N 1
ATOM 2522 C CA . ILE A 1 317 ? -24.352 -3.925 0.618 1.00 94.12 317 ILE A CA 1
ATOM 2523 C C . ILE A 1 317 ? -23.713 -4.654 -0.568 1.00 94.12 317 ILE A C 1
ATOM 2525 O O . ILE A 1 317 ? -23.406 -4.031 -1.580 1.00 94.12 317 ILE A O 1
ATOM 2529 N N . ARG A 1 318 ? -23.574 -5.985 -0.489 1.00 91.44 318 ARG A N 1
ATOM 2530 C CA . ARG A 1 318 ? -23.033 -6.798 -1.587 1.00 91.44 318 ARG A CA 1
ATOM 2531 C C . ARG A 1 318 ? -23.799 -6.564 -2.893 1.00 91.44 318 ARG A C 1
ATOM 2533 O O . ARG A 1 318 ? -23.166 -6.276 -3.901 1.00 91.44 318 ARG A O 1
ATOM 2540 N N . LYS A 1 319 ? -25.137 -6.622 -2.873 1.00 87.94 319 LYS A N 1
ATOM 2541 C CA . LYS A 1 319 ? -25.970 -6.397 -4.071 1.00 87.94 319 LYS A CA 1
ATOM 2542 C C . LYS A 1 319 ? -25.804 -4.989 -4.644 1.00 87.94 319 LYS A C 1
ATOM 2544 O O . LYS A 1 319 ? -25.772 -4.812 -5.860 1.00 87.94 319 LYS A O 1
ATOM 2549 N N . GLU A 1 320 ? -25.712 -3.981 -3.780 1.00 91.00 320 GLU A N 1
ATOM 2550 C CA . GLU A 1 320 ? -25.501 -2.592 -4.202 1.00 91.00 320 GLU A CA 1
ATOM 2551 C C . GLU A 1 320 ? -24.130 -2.406 -4.866 1.00 91.00 320 GLU A C 1
ATOM 2553 O O . GLU A 1 320 ? -24.030 -1.736 -5.895 1.00 91.00 320 GLU A O 1
ATOM 2558 N N . ILE A 1 321 ? -23.092 -3.053 -4.331 1.00 90.81 321 ILE A N 1
ATOM 2559 C CA . ILE A 1 321 ? -21.733 -3.018 -4.880 1.00 90.81 321 ILE A CA 1
ATOM 2560 C C . ILE A 1 321 ? -21.649 -3.785 -6.200 1.00 90.81 321 ILE A C 1
ATOM 2562 O O . ILE A 1 321 ? -21.118 -3.253 -7.172 1.00 90.81 321 ILE A O 1
ATOM 2566 N N . GLU A 1 322 ? -22.203 -4.996 -6.277 1.00 85.19 322 GLU A N 1
ATOM 2567 C CA . GLU A 1 322 ? -22.263 -5.778 -7.520 1.00 85.19 322 GLU A CA 1
ATOM 2568 C C . GLU A 1 322 ? -22.943 -4.971 -8.634 1.00 85.19 322 GLU A C 1
ATOM 2570 O O . GLU A 1 322 ? -22.415 -4.875 -9.744 1.00 85.19 322 GLU A O 1
ATOM 2575 N N . LYS A 1 323 ? -24.055 -4.293 -8.313 1.00 84.56 323 LYS A N 1
ATOM 2576 C CA . LYS A 1 323 ? -24.740 -3.394 -9.245 1.00 84.56 323 LYS A CA 1
ATOM 2577 C C . LYS A 1 323 ? -23.868 -2.219 -9.686 1.00 84.56 323 LYS A C 1
ATOM 2579 O O . LYS A 1 323 ? -23.821 -1.927 -10.876 1.00 84.56 323 LYS A O 1
ATOM 2584 N N . MET A 1 324 ? -23.153 -1.577 -8.765 1.00 88.00 324 MET A N 1
ATOM 2585 C CA . MET A 1 324 ? -22.231 -0.482 -9.091 1.00 88.00 324 MET A CA 1
ATOM 2586 C C . MET A 1 324 ? -21.081 -0.941 -10.011 1.00 88.00 324 MET A C 1
ATOM 2588 O O . MET A 1 324 ? -20.709 -0.239 -10.958 1.00 88.00 324 MET A O 1
ATOM 2592 N N . PHE A 1 325 ? -20.534 -2.141 -9.798 1.00 85.81 325 PHE A N 1
ATOM 2593 C CA . PHE A 1 325 ? -19.467 -2.678 -10.648 1.00 85.81 325 PHE A CA 1
ATOM 2594 C C . PHE A 1 325 ? -19.945 -3.028 -12.068 1.00 85.81 325 PHE A C 1
ATOM 2596 O O . PHE A 1 325 ? -19.143 -2.949 -13.003 1.00 85.81 325 PHE A O 1
ATOM 2603 N N . MET A 1 326 ? -21.240 -3.315 -12.278 1.00 76.50 326 MET A N 1
ATOM 2604 C CA . MET A 1 326 ? -21.792 -3.513 -13.630 1.00 76.50 326 MET A CA 1
ATOM 2605 C C . MET A 1 326 ? -21.586 -2.284 -14.533 1.00 76.50 326 MET A C 1
ATOM 2607 O O . MET A 1 326 ? -21.294 -2.435 -15.727 1.00 76.50 326 MET A O 1
ATOM 2611 N N . ASP A 1 327 ? -21.630 -1.071 -13.974 1.00 72.31 327 ASP A N 1
ATOM 2612 C CA . ASP A 1 327 ? -21.366 0.161 -14.726 1.00 72.31 327 ASP A CA 1
ATOM 2613 C C . ASP A 1 327 ? -19.909 0.248 -15.199 1.00 72.31 327 ASP A C 1
ATOM 2615 O O . ASP A 1 327 ? -19.620 0.781 -16.275 1.00 72.31 327 ASP A O 1
ATOM 2619 N N . HIS A 1 328 ? -18.978 -0.350 -14.457 1.00 73.62 328 HIS A N 1
ATOM 2620 C CA . HIS A 1 328 ? -17.539 -0.341 -14.725 1.00 73.62 328 HIS A CA 1
ATOM 2621 C C . HIS A 1 328 ? -17.087 -1.457 -15.693 1.00 73.62 328 HIS A C 1
ATOM 2623 O O . HIS A 1 328 ? -15.888 -1.664 -15.859 1.00 73.62 328 HIS A O 1
ATOM 2629 N N . ARG A 1 329 ? -18.038 -2.127 -16.379 1.00 70.38 329 ARG A N 1
ATOM 2630 C CA . ARG A 1 329 ? -17.884 -3.116 -17.479 1.00 70.38 329 ARG A CA 1
ATOM 2631 C C . ARG A 1 329 ? -16.462 -3.678 -17.655 1.00 70.38 329 ARG A C 1
ATOM 2633 O O . ARG A 1 329 ? -15.675 -3.177 -18.459 1.00 70.38 329 ARG A O 1
ATOM 2640 N N . GLY A 1 330 ? -16.174 -4.788 -16.980 1.00 74.12 330 GLY A N 1
ATOM 2641 C CA . GLY A 1 330 ? -14.884 -5.488 -17.051 1.00 74.12 330 GLY A CA 1
ATOM 2642 C C . GLY A 1 330 ? -14.187 -5.618 -15.701 1.00 74.12 330 GLY A C 1
ATOM 2643 O O . GLY A 1 330 ? -13.285 -6.441 -15.584 1.00 74.12 330 GLY A O 1
ATOM 2644 N N . LEU A 1 331 ? -14.648 -4.864 -14.702 1.00 85.06 331 LEU A N 1
ATOM 2645 C CA . LEU A 1 331 ? -14.355 -5.091 -13.293 1.00 85.06 331 LEU A CA 1
ATOM 2646 C C . LEU A 1 331 ? -15.558 -5.732 -12.600 1.00 85.06 331 LEU A C 1
ATOM 2648 O O . LEU A 1 331 ? -16.705 -5.501 -12.981 1.00 85.06 331 LEU A O 1
ATOM 2652 N N . GLY A 1 332 ? -15.282 -6.503 -11.559 1.00 87.12 332 GLY A N 1
ATOM 2653 C CA . GLY A 1 332 ? -16.279 -7.001 -10.618 1.00 87.12 332 GLY A CA 1
ATOM 2654 C C . GLY A 1 332 ? -15.638 -7.178 -9.255 1.00 87.12 332 GLY A C 1
ATOM 2655 O O . GLY A 1 332 ? -14.444 -7.464 -9.192 1.00 87.12 332 GLY A O 1
ATOM 2656 N N . MET A 1 333 ? -16.399 -7.036 -8.175 1.00 89.81 333 MET A N 1
ATOM 2657 C CA . MET A 1 333 ? -15.878 -7.222 -6.824 1.00 89.81 333 MET A CA 1
ATOM 2658 C C . MET A 1 333 ? -16.591 -8.367 -6.123 1.00 89.81 333 MET A C 1
ATOM 2660 O O . MET A 1 333 ? -17.812 -8.365 -5.992 1.00 89.81 333 MET A O 1
ATOM 2664 N N . ALA A 1 334 ? -15.813 -9.339 -5.660 1.00 91.12 334 ALA A N 1
ATOM 2665 C CA . ALA A 1 334 ? -16.304 -10.426 -4.833 1.00 91.12 334 ALA A CA 1
ATOM 2666 C C . ALA A 1 334 ? -16.136 -10.047 -3.361 1.00 91.12 334 ALA A C 1
ATOM 2668 O O . ALA A 1 334 ? -15.022 -9.766 -2.931 1.00 91.12 334 ALA A O 1
ATOM 2669 N N . ILE A 1 335 ? -17.230 -10.058 -2.594 1.00 93.44 335 ILE A N 1
ATOM 2670 C CA . ILE A 1 335 ? -17.221 -9.767 -1.153 1.00 93.44 335 ILE A CA 1
ATOM 2671 C C . ILE A 1 335 ? -17.682 -11.002 -0.384 1.00 93.44 335 ILE A C 1
ATOM 2673 O O . ILE A 1 335 ? -18.807 -11.479 -0.575 1.00 93.44 335 ILE A O 1
ATOM 2677 N N . GLY A 1 336 ? -16.827 -11.501 0.504 1.00 93.94 336 GLY A N 1
ATOM 2678 C CA . GLY A 1 336 ? -17.073 -12.653 1.370 1.00 93.94 336 GLY A CA 1
ATOM 2679 C C . GLY A 1 336 ? -16.893 -12.293 2.841 1.00 93.94 336 GLY A C 1
ATOM 2680 O O . GLY A 1 336 ? -16.172 -11.355 3.167 1.00 93.94 336 GLY A O 1
ATOM 2681 N N . TRP A 1 337 ? -17.547 -13.032 3.734 1.00 95.88 337 TRP A N 1
ATOM 2682 C CA . TRP A 1 337 ? -17.337 -12.909 5.176 1.00 95.88 337 TRP A CA 1
ATOM 2683 C C . TRP A 1 337 ? -17.459 -14.265 5.861 1.00 95.88 337 TRP A C 1
ATOM 2685 O O . TRP A 1 337 ? -18.173 -15.146 5.379 1.00 95.88 337 TRP A O 1
ATOM 2695 N N . VAL A 1 338 ? -16.781 -14.409 6.996 1.00 95.38 338 VAL A N 1
ATOM 2696 C CA . VAL A 1 338 ? -16.816 -15.600 7.853 1.00 95.38 338 VAL A CA 1
ATOM 2697 C C . VAL A 1 338 ? -17.046 -15.190 9.306 1.00 95.38 338 VAL A C 1
ATOM 2699 O O . VAL A 1 338 ? -16.581 -14.133 9.738 1.00 95.38 338 VAL A O 1
ATOM 2702 N N . ARG A 1 339 ? -17.799 -16.013 10.046 1.00 95.25 339 ARG A N 1
ATOM 2703 C CA . ARG A 1 339 ? -17.984 -15.865 11.495 1.00 95.25 339 ARG A CA 1
ATOM 2704 C C . ARG A 1 339 ? -16.823 -16.533 12.206 1.00 95.25 339 ARG A C 1
ATOM 2706 O O . ARG A 1 339 ? -16.536 -17.697 11.939 1.00 95.25 339 ARG A O 1
ATOM 2713 N N . GLU A 1 340 ? -16.201 -15.802 13.114 1.00 92.75 340 GLU A N 1
ATOM 2714 C CA . GLU A 1 340 ? -15.044 -16.260 13.872 1.00 92.75 340 GLU A CA 1
ATOM 2715 C C . GLU A 1 340 ? -15.241 -15.988 15.356 1.00 92.75 340 GLU A C 1
ATOM 2717 O O . GLU A 1 340 ? -16.038 -15.132 15.744 1.00 92.75 340 GLU A O 1
ATOM 2722 N N . ARG A 1 341 ? -14.507 -16.723 16.190 1.00 90.94 341 ARG A N 1
ATOM 2723 C CA . ARG A 1 341 ? -14.556 -16.578 17.643 1.00 90.94 341 ARG A CA 1
ATOM 2724 C C . ARG A 1 341 ? -13.321 -15.870 18.163 1.00 90.94 341 ARG A C 1
ATOM 2726 O O . ARG A 1 341 ? -12.215 -16.105 17.678 1.00 90.94 341 ARG A O 1
ATOM 2733 N N . PHE A 1 342 ? -13.481 -15.051 19.197 1.00 88.12 342 PHE A N 1
ATOM 2734 C CA . PHE A 1 342 ? -12.336 -14.392 19.830 1.00 88.12 342 PHE A CA 1
ATOM 2735 C C . PHE A 1 342 ? -11.357 -15.395 20.450 1.00 88.12 342 PHE A C 1
ATOM 2737 O O . PHE A 1 342 ? -10.164 -15.116 20.501 1.00 88.12 342 PHE A O 1
ATOM 2744 N N . GLU A 1 343 ? -11.814 -16.572 20.891 1.00 81.75 343 GLU A N 1
ATOM 2745 C CA . GLU A 1 343 ? -10.927 -17.614 21.425 1.00 81.75 343 GLU A CA 1
ATOM 2746 C C . GLU A 1 343 ? -10.053 -18.296 20.359 1.00 81.75 343 GLU A C 1
ATOM 2748 O O . GLU A 1 343 ? -9.059 -18.931 20.720 1.00 81.75 343 GLU A O 1
ATOM 2753 N N . ASP A 1 344 ? -10.419 -18.166 19.080 1.00 79.44 344 ASP A N 1
ATOM 2754 C CA . ASP A 1 344 ? -9.666 -18.683 17.934 1.00 79.44 344 ASP A CA 1
ATOM 2755 C C . ASP A 1 344 ? -8.627 -17.663 17.418 1.00 79.44 344 ASP A C 1
ATOM 2757 O O . ASP A 1 344 ? -7.717 -18.019 16.667 1.00 79.44 344 ASP A O 1
ATOM 2761 N N . LEU A 1 345 ? -8.691 -16.389 17.840 1.00 77.31 345 LEU A N 1
ATOM 2762 C CA . LEU A 1 345 ? -7.557 -15.485 17.633 1.00 77.31 345 LEU A CA 1
ATOM 2763 C C . LEU A 1 345 ? -6.339 -16.087 18.355 1.00 77.31 345 LEU A C 1
ATOM 2765 O O . LEU A 1 345 ? -6.459 -16.496 19.513 1.00 77.31 345 LEU A O 1
ATOM 2769 N N . PRO A 1 346 ? -5.199 -16.227 17.657 1.00 62.56 346 PRO A N 1
ATOM 2770 C CA . PRO A 1 346 ? -4.142 -17.152 18.040 1.00 62.56 346 PRO A CA 1
ATOM 2771 C C . PRO A 1 346 ? -3.650 -16.878 19.458 1.00 62.56 346 PRO A C 1
ATOM 2773 O O . PRO A 1 346 ? -3.033 -15.855 19.702 1.00 62.56 346 PRO A O 1
ATOM 2776 N N . ARG A 1 347 ? -3.883 -17.816 20.377 1.00 55.16 347 ARG A N 1
ATOM 2777 C CA . ARG A 1 347 ? -3.143 -17.896 21.639 1.00 55.16 347 ARG A CA 1
ATOM 2778 C C . ARG A 1 347 ? -1.973 -18.844 21.413 1.00 55.16 347 ARG A C 1
ATOM 2780 O O . ARG A 1 347 ? -2.153 -19.843 20.717 1.00 55.16 347 ARG A O 1
ATOM 2787 N N . ASP A 1 348 ? -0.806 -18.536 21.963 1.00 45.31 348 ASP A N 1
ATOM 2788 C CA . ASP A 1 348 ? 0.441 -19.314 21.836 1.00 45.31 348 ASP A CA 1
ATOM 2789 C C . ASP A 1 348 ? 0.378 -20.716 22.499 1.00 45.31 348 ASP A C 1
ATOM 2791 O O . ASP A 1 348 ? 1.375 -21.276 22.945 1.00 45.31 348 ASP A O 1
ATOM 2795 N N . ASP A 1 349 ? -0.809 -21.312 22.601 1.00 46.53 349 ASP A N 1
ATOM 2796 C CA . ASP A 1 349 ? -1.008 -22.667 23.068 1.00 46.53 349 ASP A CA 1
ATOM 2797 C C . ASP A 1 349 ? -0.707 -23.596 21.881 1.00 46.53 349 ASP A C 1
ATOM 2799 O O . ASP A 1 349 ? -1.414 -23.589 20.872 1.00 46.53 349 ASP A O 1
ATOM 2803 N N . SER A 1 350 ? 0.266 -24.490 22.035 1.00 45.16 350 SER A N 1
ATOM 2804 C CA . SER A 1 350 ? 0.579 -25.625 21.145 1.00 45.16 350 SER A CA 1
ATOM 2805 C C . SER A 1 350 ? -0.579 -26.626 20.928 1.00 45.16 350 SER A C 1
ATOM 2807 O O . SER A 1 350 ? -0.385 -27.732 20.423 1.00 45.16 350 SER A O 1
ATOM 2809 N N . ASN A 1 351 ? -1.807 -26.259 21.296 1.00 46.38 351 ASN A N 1
ATOM 2810 C CA . ASN A 1 351 ? -3.008 -27.032 21.049 1.00 46.38 351 ASN A CA 1
ATOM 2811 C C . ASN A 1 351 ? -3.391 -26.951 19.565 1.00 46.38 351 ASN A C 1
ATOM 2813 O O . ASN A 1 351 ? -4.093 -26.036 19.139 1.00 46.38 351 ASN A O 1
ATOM 2817 N N . GLU A 1 352 ? -3.055 -28.002 18.813 1.00 49.59 352 GLU A N 1
ATOM 2818 C CA . GLU A 1 352 ? -3.481 -28.279 17.425 1.00 49.59 352 GLU A CA 1
ATOM 2819 C C . GLU A 1 352 ? -5.013 -28.243 17.192 1.00 49.59 352 GLU A C 1
ATOM 2821 O O . GLU A 1 352 ? -5.484 -28.433 16.073 1.00 49.59 352 GLU A O 1
ATOM 2826 N N . LYS A 1 353 ? -5.818 -28.019 18.239 1.00 50.53 353 LYS A N 1
ATOM 2827 C CA . LYS A 1 353 ? -7.286 -28.045 18.209 1.00 50.53 353 LYS A CA 1
ATOM 2828 C C . LYS A 1 353 ? -7.958 -26.690 17.960 1.00 50.53 353 LYS A C 1
ATOM 2830 O O . LYS A 1 353 ? -9.172 -26.691 17.767 1.00 50.53 353 LYS A O 1
ATOM 2835 N N . ARG A 1 354 ? -7.243 -25.555 18.001 1.00 58.84 354 ARG A N 1
ATOM 2836 C CA . ARG A 1 354 ? -7.843 -24.225 17.754 1.00 58.84 354 ARG A CA 1
ATOM 2837 C C . ARG A 1 354 ? -7.620 -23.755 16.322 1.00 58.84 354 ARG A C 1
ATOM 2839 O O . ARG A 1 354 ? -6.566 -23.992 15.732 1.00 58.84 354 ARG A O 1
ATOM 2846 N N . LYS A 1 355 ? -8.626 -23.080 15.765 1.00 68.44 355 LYS A N 1
ATOM 2847 C CA . LYS A 1 355 ? -8.566 -22.509 14.419 1.00 68.44 355 LYS A CA 1
ATOM 2848 C C . LYS A 1 355 ? -7.622 -21.307 14.456 1.00 68.44 355 LYS A C 1
ATOM 2850 O O . LYS A 1 355 ? -7.882 -20.372 15.187 1.00 68.44 355 LYS A O 1
ATOM 2855 N N . ASN A 1 356 ? -6.516 -21.323 13.712 1.00 76.88 356 ASN A N 1
ATOM 2856 C CA . ASN A 1 356 ? -5.593 -20.180 13.666 1.00 76.88 356 ASN A CA 1
ATOM 2857 C C . ASN A 1 356 ? -5.994 -19.171 12.572 1.00 76.88 356 ASN A C 1
ATOM 2859 O O . ASN A 1 356 ? -6.781 -19.485 11.675 1.00 76.88 356 ASN A O 1
ATOM 2863 N N . PHE A 1 357 ? -5.412 -17.966 12.603 1.00 84.19 357 PHE A N 1
ATOM 2864 C CA . PHE A 1 357 ? -5.718 -16.903 11.634 1.00 84.19 357 PHE A CA 1
ATOM 2865 C C . PHE A 1 357 ? -5.509 -17.337 10.173 1.00 84.19 357 PHE A C 1
ATOM 2867 O O . PHE A 1 357 ? -6.282 -16.964 9.291 1.00 84.19 357 PHE A O 1
ATOM 2874 N N . ARG A 1 358 ? -4.518 -18.194 9.902 1.00 83.06 358 ARG A N 1
ATOM 2875 C CA . ARG A 1 358 ? -4.298 -18.764 8.567 1.00 83.06 358 ARG A CA 1
ATOM 2876 C C . ARG A 1 358 ? -5.505 -19.571 8.074 1.00 83.06 358 ARG A C 1
ATOM 2878 O O . ARG A 1 358 ? -5.871 -19.452 6.902 1.00 83.06 358 ARG A O 1
ATOM 2885 N N . VAL A 1 359 ? -6.134 -20.367 8.939 1.00 85.88 359 VAL A N 1
ATOM 2886 C CA . VAL A 1 359 ? -7.358 -21.108 8.595 1.00 85.88 359 VAL A CA 1
ATOM 2887 C C . VAL A 1 359 ? -8.527 -20.145 8.380 1.00 85.88 359 VAL A C 1
ATOM 2889 O O . VAL A 1 359 ? -9.180 -20.243 7.344 1.00 85.88 359 VAL A O 1
ATOM 2892 N N . MET A 1 360 ? -8.729 -19.160 9.267 1.00 88.31 360 MET A N 1
ATOM 2893 C CA . MET A 1 360 ? -9.768 -18.122 9.100 1.00 88.31 360 MET A CA 1
ATOM 2894 C C . MET A 1 360 ? -9.659 -17.421 7.738 1.00 88.31 360 MET A C 1
ATOM 2896 O O . MET A 1 360 ? -10.622 -17.322 6.979 1.00 88.31 360 MET A O 1
ATOM 2900 N N . ARG A 1 361 ? -8.443 -16.998 7.372 1.00 88.44 361 ARG A N 1
ATOM 2901 C CA . ARG A 1 361 ? -8.173 -16.333 6.093 1.00 88.44 361 ARG A CA 1
ATOM 2902 C C . ARG A 1 361 ? -8.379 -17.261 4.900 1.00 88.44 361 ARG A C 1
ATOM 2904 O O . ARG A 1 361 ? -8.829 -16.811 3.849 1.00 88.44 361 ARG A O 1
ATOM 2911 N N . SER A 1 362 ? -8.043 -18.542 5.041 1.00 89.06 362 SER A N 1
ATOM 2912 C CA . SER A 1 362 ? -8.261 -19.538 3.988 1.00 89.06 362 SER A CA 1
ATOM 2913 C C . SER A 1 362 ? -9.754 -19.743 3.729 1.00 89.06 362 SER A C 1
ATOM 2915 O O . SER A 1 362 ? -10.171 -19.731 2.575 1.00 89.06 362 SER A O 1
ATOM 2917 N N . GLU A 1 363 ? -10.571 -19.848 4.779 1.00 91.75 363 GLU A N 1
ATOM 2918 C CA . GLU A 1 363 ? -12.031 -19.944 4.655 1.00 91.75 363 GLU A CA 1
ATOM 2919 C C . GLU A 1 363 ? -12.636 -18.694 4.012 1.00 91.75 363 GLU A C 1
ATOM 2921 O O . GLU A 1 363 ? -13.423 -18.803 3.069 1.00 91.75 363 GLU A O 1
ATOM 2926 N N . LEU A 1 364 ? -12.202 -17.508 4.447 1.00 93.19 364 LEU A N 1
ATOM 2927 C CA . LEU A 1 364 ? -12.606 -16.249 3.827 1.00 93.19 364 LEU A CA 1
ATOM 2928 C C . LEU A 1 364 ? -12.225 -16.194 2.342 1.00 93.19 364 LEU A C 1
ATOM 2930 O O . LEU A 1 364 ? -13.039 -15.812 1.503 1.00 93.19 364 LEU A O 1
ATOM 2934 N N . THR A 1 365 ? -11.003 -16.613 2.005 1.00 91.12 365 THR A N 1
ATOM 2935 C CA . THR A 1 365 ? -10.523 -16.656 0.618 1.00 91.12 365 THR A CA 1
ATOM 2936 C C . THR A 1 365 ? -11.370 -17.611 -0.223 1.00 91.12 365 THR A C 1
ATOM 2938 O O . THR A 1 365 ? -11.736 -17.272 -1.344 1.00 91.12 365 THR A O 1
ATOM 2941 N N . ILE A 1 366 ? -11.734 -18.781 0.314 1.00 91.31 366 ILE A N 1
ATOM 2942 C CA . ILE A 1 366 ? -12.620 -19.738 -0.362 1.00 91.31 366 ILE A CA 1
ATOM 2943 C C . ILE A 1 366 ? -13.993 -19.113 -0.631 1.00 91.31 366 ILE A C 1
ATOM 2945 O O . ILE A 1 366 ? -14.515 -19.276 -1.735 1.00 91.31 366 ILE A O 1
ATOM 2949 N N . GLU A 1 367 ? -14.569 -18.380 0.327 1.00 91.88 367 GLU A N 1
ATOM 2950 C CA . GLU A 1 367 ? -15.849 -17.693 0.109 1.00 91.88 367 GLU A CA 1
ATOM 2951 C C . GLU A 1 367 ? -15.724 -16.614 -0.976 1.00 91.88 367 GLU A C 1
ATOM 2953 O O . GLU A 1 367 ? -16.541 -16.579 -1.895 1.00 91.88 367 GLU A O 1
ATOM 2958 N N . ILE A 1 368 ? -14.675 -15.787 -0.949 1.00 91.50 368 ILE A N 1
ATOM 2959 C CA . ILE A 1 368 ? -14.420 -14.772 -1.986 1.00 91.50 368 ILE A CA 1
ATOM 2960 C C . ILE A 1 368 ? -14.247 -15.426 -3.368 1.00 91.50 368 ILE A C 1
ATOM 2962 O O . ILE A 1 368 ? -14.884 -15.010 -4.336 1.00 91.50 368 ILE A O 1
ATOM 2966 N N . GLU A 1 369 ? -13.446 -16.487 -3.482 1.00 88.88 369 GLU A N 1
ATOM 2967 C CA . GLU A 1 369 ? -13.220 -17.207 -4.744 1.00 88.88 369 GLU A CA 1
ATOM 2968 C C . GLU A 1 369 ? -14.487 -17.890 -5.269 1.00 88.88 369 GLU A C 1
ATOM 2970 O O . GLU A 1 369 ? -14.763 -17.882 -6.474 1.00 88.88 369 GLU A O 1
ATOM 2975 N N . ARG A 1 370 ? -15.310 -18.446 -4.374 1.00 86.19 370 ARG A N 1
ATOM 2976 C CA . ARG A 1 370 ? -16.627 -18.978 -4.734 1.00 86.19 370 ARG A CA 1
ATOM 2977 C C . ARG A 1 370 ? -17.499 -17.882 -5.340 1.00 86.19 370 ARG A C 1
ATOM 2979 O O . ARG A 1 370 ? -18.151 -18.122 -6.357 1.00 86.19 370 ARG A O 1
ATOM 2986 N N . ARG A 1 371 ? -17.473 -16.678 -4.763 1.00 84.44 371 ARG A N 1
ATOM 2987 C CA . ARG A 1 371 ? -18.202 -15.519 -5.293 1.00 84.44 371 ARG A CA 1
ATOM 2988 C C . ARG A 1 371 ? -17.654 -15.049 -6.626 1.00 84.44 371 ARG A C 1
ATOM 2990 O O . ARG A 1 371 ? -18.463 -14.795 -7.505 1.00 84.44 371 ARG A O 1
ATOM 2997 N N . LYS A 1 372 ? -16.334 -15.038 -6.843 1.00 82.38 372 LYS A N 1
ATOM 2998 C CA . LYS A 1 372 ? -15.747 -14.693 -8.153 1.00 82.38 372 LYS A CA 1
ATOM 2999 C C . LYS A 1 372 ? -16.275 -15.556 -9.298 1.00 82.38 372 LYS A C 1
ATOM 3001 O O . LYS A 1 372 ? -16.473 -15.068 -10.406 1.00 82.38 372 LYS A O 1
ATOM 3006 N N . ARG A 1 373 ? -16.535 -16.838 -9.030 1.00 71.94 373 ARG A N 1
ATOM 3007 C CA . ARG A 1 373 ? -17.119 -17.773 -10.008 1.00 71.94 373 ARG A CA 1
ATOM 3008 C C . ARG A 1 373 ? -18.628 -17.582 -10.198 1.00 71.94 373 ARG A C 1
ATOM 3010 O O . ARG A 1 373 ? -19.167 -18.034 -11.202 1.00 71.94 373 ARG A O 1
ATOM 3017 N N . GLY A 1 374 ? -19.295 -16.931 -9.247 1.00 60.88 374 GLY A N 1
ATOM 3018 C CA . GLY A 1 374 ? -20.744 -16.756 -9.177 1.00 60.88 374 GLY A CA 1
ATOM 3019 C C . GLY A 1 374 ? -21.210 -15.299 -9.140 1.00 60.88 374 GLY A C 1
ATOM 3020 O O . GLY A 1 374 ? -22.314 -15.072 -8.652 1.00 60.88 374 GLY A O 1
ATOM 3021 N N . ILE A 1 375 ? -20.424 -14.332 -9.646 1.00 56.69 375 ILE A N 1
ATOM 3022 C CA . ILE A 1 375 ? -20.679 -12.866 -9.578 1.00 56.69 375 ILE A CA 1
ATOM 3023 C C . ILE A 1 375 ? -22.068 -12.453 -10.127 1.00 56.69 375 ILE A C 1
ATOM 3025 O O . ILE A 1 375 ? -22.524 -11.341 -9.901 1.00 56.69 375 ILE A O 1
ATOM 3029 N N . LEU A 1 376 ? -22.785 -13.352 -10.806 1.00 52.69 376 LEU A N 1
ATOM 3030 C CA . LEU A 1 376 ? -24.109 -13.108 -11.389 1.00 52.69 376 LEU A CA 1
ATOM 3031 C C . LEU A 1 376 ? -25.216 -14.053 -10.863 1.00 52.69 376 LEU A C 1
ATOM 3033 O O . LEU A 1 376 ? -26.275 -14.149 -11.475 1.00 52.69 376 LEU A O 1
ATOM 3037 N N . SER A 1 377 ? -24.970 -14.814 -9.789 1.00 49.84 377 SER A N 1
ATOM 3038 C CA . SER A 1 377 ? -25.727 -16.054 -9.515 1.00 49.84 377 SER A CA 1
ATOM 3039 C C . SER A 1 377 ? -26.877 -15.983 -8.504 1.00 49.84 377 SER A C 1
ATOM 3041 O O . SER A 1 377 ? -27.693 -16.902 -8.511 1.00 49.84 377 SER A O 1
ATOM 3043 N N . ASP A 1 378 ? -27.002 -14.936 -7.681 1.00 53.25 378 ASP A N 1
ATOM 3044 C CA . ASP A 1 378 ? -28.090 -14.903 -6.685 1.00 53.25 378 ASP A CA 1
ATOM 3045 C C . ASP A 1 378 ? -29.452 -14.520 -7.315 1.00 53.25 378 ASP A C 1
ATOM 3047 O O . ASP A 1 378 ? -30.491 -14.918 -6.790 1.00 53.25 378 ASP A O 1
ATOM 3051 N N . ASP A 1 379 ? -29.468 -13.806 -8.454 1.00 52.69 379 ASP A N 1
ATOM 3052 C CA . ASP A 1 379 ? -30.679 -13.565 -9.259 1.00 52.69 379 ASP A CA 1
ATOM 3053 C C . ASP A 1 379 ? -30.357 -13.190 -10.730 1.00 52.69 379 ASP A C 1
ATOM 3055 O O . ASP A 1 379 ? -30.226 -12.004 -11.060 1.00 52.69 379 ASP A O 1
ATOM 3059 N N . PRO A 1 380 ? -30.270 -14.172 -11.650 1.00 51.84 380 PRO A N 1
ATOM 3060 C CA . PRO A 1 380 ? -30.032 -13.927 -13.076 1.00 51.84 380 PRO A CA 1
ATOM 3061 C C . PRO A 1 380 ? -31.116 -13.078 -13.755 1.00 51.84 380 PRO A C 1
ATOM 3063 O O . PRO A 1 380 ? -30.868 -12.521 -14.822 1.00 51.84 380 PRO A O 1
ATOM 3066 N N . SER A 1 381 ? -32.316 -12.981 -13.163 1.00 51.88 381 SER A N 1
ATOM 3067 C CA . SER A 1 381 ? -33.434 -12.213 -13.724 1.00 51.88 381 SER A CA 1
ATOM 3068 C C . SER A 1 381 ? -33.287 -10.699 -13.535 1.00 51.88 381 SER A C 1
ATOM 3070 O O . SER A 1 381 ? -33.968 -9.930 -14.206 1.00 51.88 381 SER A O 1
ATOM 3072 N N . SER A 1 382 ? -32.352 -10.272 -12.680 1.00 51.12 382 SER A N 1
ATOM 3073 C CA . SER A 1 382 ? -32.003 -8.863 -12.457 1.00 51.12 382 SER A CA 1
ATOM 3074 C C . SER A 1 382 ? -31.024 -8.288 -13.492 1.00 51.12 382 SER A C 1
ATOM 3076 O O . SER A 1 382 ? -30.722 -7.092 -13.466 1.00 51.12 382 SER A O 1
ATOM 3078 N N . ILE A 1 383 ? -30.519 -9.123 -14.408 1.00 55.41 383 ILE A N 1
ATOM 3079 C CA . ILE A 1 383 ? -29.614 -8.702 -15.479 1.00 55.41 383 ILE A CA 1
ATOM 3080 C C . ILE A 1 383 ? -30.457 -8.153 -16.629 1.00 55.41 383 ILE A C 1
ATOM 3082 O O . ILE A 1 383 ? -30.893 -8.890 -17.514 1.00 55.41 383 ILE A O 1
ATOM 3086 N N . ASP A 1 384 ? -30.656 -6.837 -16.637 1.00 54.41 384 ASP A N 1
ATOM 3087 C CA . ASP A 1 384 ? -31.162 -6.144 -17.818 1.00 54.41 384 ASP A CA 1
ATOM 3088 C C . ASP A 1 384 ? -30.124 -6.264 -18.940 1.00 54.41 384 ASP A C 1
ATOM 3090 O O . ASP A 1 384 ? -29.088 -5.587 -18.954 1.00 54.41 384 ASP A O 1
ATOM 3094 N N . PHE A 1 385 ? -30.391 -7.144 -19.908 1.00 54.69 385 PHE A N 1
ATOM 3095 C CA . PHE A 1 385 ? -29.632 -7.184 -21.151 1.00 54.69 385 PHE A CA 1
ATOM 3096 C C . PHE A 1 385 ? -29.877 -5.881 -21.910 1.00 54.69 385 PHE A C 1
ATOM 3098 O O . PHE A 1 385 ? -30.865 -5.708 -22.625 1.00 54.69 385 PHE A O 1
ATOM 3105 N N . TYR A 1 386 ? -28.954 -4.939 -21.732 1.00 58.25 386 TYR A N 1
ATOM 3106 C CA . TYR A 1 386 ? -28.995 -3.660 -22.416 1.00 58.25 386 TYR A CA 1
ATOM 3107 C C . TYR A 1 386 ? -28.986 -3.868 -23.935 1.00 58.25 386 TYR A C 1
ATOM 3109 O O . TYR A 1 386 ? -27.997 -4.335 -24.505 1.00 58.25 386 TYR A O 1
ATOM 3117 N N . THR A 1 387 ? -30.079 -3.476 -24.587 1.00 55.94 387 THR A N 1
ATOM 3118 C CA . THR A 1 387 ? -30.177 -3.425 -26.047 1.00 55.94 387 THR A CA 1
ATOM 3119 C C . THR A 1 387 ? -29.865 -1.990 -26.482 1.00 55.94 387 THR A C 1
ATOM 3121 O O . THR A 1 387 ? -30.665 -1.097 -26.199 1.00 55.94 387 THR A O 1
ATOM 3124 N N . PRO A 1 388 ? -28.699 -1.713 -27.099 1.00 55.28 388 PRO A N 1
ATOM 3125 C CA . PRO A 1 388 ? -28.357 -0.356 -27.514 1.00 55.28 388 PRO A CA 1
ATOM 3126 C C . PRO A 1 388 ? -29.375 0.195 -28.527 1.00 55.28 388 PRO A C 1
ATOM 3128 O O . PRO A 1 388 ? -29.815 -0.550 -29.407 1.00 55.28 388 PRO A O 1
ATOM 3131 N N . PRO A 1 389 ? -29.714 1.498 -28.470 1.00 58.91 389 PRO A N 1
ATOM 3132 C CA . PRO A 1 389 ? -30.439 2.173 -29.541 1.00 58.91 389 PRO A CA 1
ATOM 3133 C C . PRO A 1 389 ? -29.690 2.028 -30.871 1.00 58.91 389 PRO A C 1
ATOM 3135 O O . PRO A 1 389 ? -28.460 2.137 -30.913 1.00 58.91 389 PRO A O 1
ATOM 3138 N N . SER A 1 390 ? -30.430 1.850 -31.967 1.00 57.41 390 SER A N 1
ATOM 3139 C CA . SER A 1 390 ? -29.904 1.609 -33.321 1.00 57.41 390 SER A CA 1
ATOM 3140 C C . SER A 1 390 ? -29.011 2.727 -33.887 1.00 57.41 390 SER A C 1
ATOM 3142 O O . SER A 1 390 ? -28.355 2.516 -34.902 1.00 57.41 390 SER A O 1
ATOM 3144 N N . SER A 1 391 ? -28.964 3.902 -33.249 1.00 55.69 391 SER A N 1
ATOM 3145 C CA . SER A 1 391 ? -28.166 5.074 -33.645 1.00 55.69 391 SER A CA 1
ATOM 3146 C C . SER A 1 391 ? -26.919 5.329 -32.782 1.00 55.69 391 SER A C 1
ATOM 3148 O O . SER A 1 391 ? -26.215 6.315 -33.005 1.00 55.69 391 SER A O 1
ATOM 3150 N N . SER A 1 392 ? -26.622 4.472 -31.801 1.00 65.00 392 SER A N 1
ATOM 3151 C CA . SER A 1 392 ? -25.488 4.674 -30.889 1.00 65.00 392 SER A CA 1
ATOM 3152 C C . SER A 1 392 ? -24.153 4.219 -31.497 1.00 65.00 392 SER A C 1
ATOM 3154 O O . SER A 1 392 ? -24.035 3.118 -32.036 1.00 65.00 392 SER A O 1
ATOM 3156 N N . ARG A 1 393 ? -23.112 5.059 -31.396 1.00 76.44 393 ARG A N 1
ATOM 3157 C CA . ARG A 1 393 ? -21.726 4.644 -31.689 1.00 76.44 393 ARG A CA 1
ATOM 3158 C C . ARG A 1 393 ? -21.090 4.102 -30.415 1.00 76.44 393 ARG A C 1
ATOM 3160 O O . ARG A 1 393 ? -21.495 4.458 -29.315 1.00 76.44 393 ARG A O 1
ATOM 3167 N N . LEU A 1 394 ? -20.080 3.246 -30.533 1.00 79.06 394 LEU A N 1
ATOM 3168 C CA . LEU A 1 394 ? -19.295 2.811 -29.374 1.00 79.06 394 LEU A CA 1
ATOM 3169 C C . LEU A 1 394 ? -18.204 3.833 -29.056 1.00 79.06 394 LEU A C 1
ATOM 3171 O O . LEU A 1 394 ? -17.510 4.284 -29.961 1.00 79.06 394 LEU A O 1
ATOM 3175 N N . CYS A 1 395 ? -18.003 4.107 -27.767 1.00 80.25 395 CYS A N 1
ATOM 3176 C CA . CYS A 1 395 ? -16.931 4.943 -27.235 1.00 80.25 395 CYS A CA 1
ATOM 3177 C C . CYS A 1 395 ? -15.579 4.615 -27.888 1.00 80.25 395 CYS A C 1
ATOM 3179 O O . CYS A 1 395 ? -15.126 3.465 -27.865 1.00 80.25 395 CYS A O 1
ATOM 3181 N N . ASN A 1 396 ? -14.906 5.636 -28.414 1.00 77.69 396 ASN A N 1
ATOM 3182 C CA . ASN A 1 396 ? -13.626 5.504 -29.108 1.00 77.69 396 ASN A CA 1
ATOM 3183 C C . ASN A 1 396 ? -12.474 5.160 -28.150 1.00 77.69 396 ASN A C 1
ATOM 3185 O O . ASN A 1 396 ? -11.454 4.635 -28.572 1.00 77.69 396 ASN A O 1
ATOM 3189 N N . ALA A 1 397 ? -12.645 5.409 -26.847 1.00 76.75 397 ALA A N 1
ATOM 3190 C CA . ALA A 1 397 ? -11.645 5.124 -25.821 1.00 76.75 397 ALA A CA 1
ATOM 3191 C C . ALA A 1 397 ? -11.653 3.660 -25.346 1.00 76.75 397 ALA A C 1
ATOM 3193 O O . ALA A 1 397 ? -10.632 2.975 -25.402 1.00 76.75 397 ALA A O 1
ATOM 3194 N N . CYS A 1 398 ? -12.791 3.185 -24.827 1.00 78.44 398 CYS A N 1
ATOM 3195 C CA . CYS A 1 398 ? -12.907 1.840 -24.247 1.00 78.44 398 CYS A CA 1
ATOM 3196 C C . CYS A 1 398 ? -13.540 0.812 -25.185 1.00 78.44 398 CYS A C 1
ATOM 3198 O O . CYS A 1 398 ? -13.384 -0.382 -24.953 1.00 78.44 398 CYS A O 1
ATOM 3200 N N . GLY A 1 399 ? -14.286 1.247 -26.204 1.00 77.50 399 GLY A N 1
ATOM 3201 C CA . GLY A 1 399 ? -15.020 0.353 -27.100 1.00 77.50 399 GLY A CA 1
ATOM 3202 C C . GLY A 1 399 ? -16.204 -0.385 -26.470 1.00 77.50 399 GLY A C 1
ATOM 3203 O O . GLY A 1 399 ? -16.763 -1.257 -27.120 1.00 77.50 399 GLY A O 1
ATOM 3204 N N . LEU A 1 400 ? -16.589 -0.073 -25.227 1.00 75.12 400 LEU A N 1
ATOM 3205 C CA . LEU A 1 400 ? -17.594 -0.850 -24.485 1.00 75.12 400 LEU A CA 1
ATOM 3206 C C . LEU A 1 400 ? -18.959 -0.190 -24.374 1.00 75.12 400 LEU A C 1
ATOM 3208 O O . LEU A 1 400 ? -19.946 -0.885 -24.142 1.00 75.12 400 LEU A O 1
ATOM 3212 N N . ARG A 1 401 ? -19.014 1.142 -24.413 1.00 76.81 401 ARG A N 1
ATOM 3213 C CA . ARG A 1 401 ? -20.224 1.886 -24.058 1.00 76.81 401 ARG A CA 1
ATOM 3214 C C . ARG A 1 401 ? -20.773 2.648 -25.246 1.00 76.81 401 ARG A C 1
ATOM 3216 O O . ARG A 1 401 ? -19.968 3.252 -25.957 1.00 76.81 401 ARG A O 1
ATOM 3223 N N . PRO A 1 402 ? -22.099 2.638 -25.433 1.00 76.81 402 PRO A N 1
ATOM 3224 C CA . PRO A 1 402 ? -22.734 3.501 -26.406 1.00 76.81 402 PRO A CA 1
ATOM 3225 C C . PRO A 1 402 ? -22.506 4.961 -26.013 1.00 76.81 402 PRO A C 1
ATOM 3227 O O . PRO A 1 402 ? -22.438 5.304 -24.830 1.00 76.81 402 PRO A O 1
ATOM 3230 N N . ILE A 1 403 ? -22.362 5.792 -27.026 1.00 78.50 403 ILE A N 1
ATOM 3231 C CA . ILE A 1 403 ? -22.320 7.240 -26.940 1.00 78.50 403 ILE A CA 1
ATOM 3232 C C . ILE A 1 403 ? -23.301 7.801 -27.964 1.00 78.50 403 ILE A C 1
ATOM 3234 O O . ILE A 1 403 ? -23.515 7.203 -29.028 1.00 78.50 403 ILE A O 1
ATOM 3238 N N . ASP A 1 404 ? -23.887 8.943 -27.630 1.00 73.25 404 ASP A N 1
ATOM 3239 C CA . ASP A 1 404 ? -24.733 9.678 -28.558 1.00 73.25 404 ASP A CA 1
ATOM 3240 C C . ASP A 1 404 ? -23.892 10.194 -29.727 1.00 73.25 404 ASP A C 1
ATOM 3242 O O . ASP A 1 404 ? -22.714 10.524 -29.577 1.00 73.25 404 ASP A O 1
ATOM 3246 N N . SER A 1 405 ? -24.494 10.274 -30.912 1.00 63.25 405 SER A N 1
ATOM 3247 C CA . SER A 1 405 ? -23.807 10.693 -32.139 1.00 63.25 405 SER A CA 1
ATOM 3248 C C . SER A 1 405 ? -23.247 12.121 -32.093 1.00 63.25 405 SER A C 1
ATOM 3250 O O . SER A 1 405 ? -22.379 12.440 -32.900 1.00 63.25 405 SER A O 1
ATOM 3252 N N . GLU A 1 406 ? -23.728 12.953 -31.167 1.00 62.56 406 GLU A N 1
ATOM 3253 C CA . GLU A 1 406 ? -23.288 14.338 -30.944 1.00 62.56 406 GLU A CA 1
ATOM 3254 C C . GLU A 1 406 ? -22.216 14.472 -29.845 1.00 62.56 406 GLU A C 1
ATOM 3256 O O . GLU A 1 406 ? -21.731 15.573 -29.586 1.00 62.56 406 GLU A O 1
ATOM 3261 N N . SER A 1 407 ? -21.834 13.376 -29.176 1.00 66.50 407 SER A N 1
ATOM 3262 C CA . SER A 1 407 ? -20.819 13.409 -28.119 1.00 66.50 407 SER A CA 1
ATOM 3263 C C . SER A 1 407 ? -19.396 13.495 -28.689 1.00 66.50 407 SER A C 1
ATOM 3265 O O . SER A 1 407 ? -19.132 13.123 -29.832 1.00 66.50 407 SER A O 1
ATOM 3267 N N . ASP A 1 408 ? -18.441 13.920 -27.857 1.00 68.25 408 ASP A N 1
ATOM 3268 C CA . ASP A 1 408 ? -17.000 14.027 -28.158 1.00 68.25 408 ASP A CA 1
ATOM 3269 C C . ASP A 1 408 ? -16.284 12.684 -28.453 1.00 68.25 408 ASP A C 1
ATOM 3271 O O . ASP A 1 408 ? -15.056 12.587 -28.382 1.00 68.25 408 ASP A O 1
ATOM 3275 N N . GLY A 1 409 ? -17.031 11.617 -28.749 1.00 77.56 409 GLY A N 1
ATOM 3276 C CA . GLY A 1 409 ? -16.484 10.293 -29.022 1.00 77.56 409 GLY A CA 1
ATOM 3277 C C . GLY A 1 409 ? -16.162 9.468 -27.770 1.00 77.56 409 GLY A C 1
ATOM 3278 O O . GLY A 1 409 ? -15.704 8.328 -27.907 1.00 77.56 409 GLY A O 1
ATOM 3279 N N . LYS A 1 410 ? -16.387 9.981 -26.548 1.00 81.00 410 LYS A N 1
ATOM 3280 C CA . LYS A 1 410 ? -16.077 9.278 -25.288 1.00 81.00 410 LYS A CA 1
ATOM 3281 C C . LYS A 1 410 ? -17.299 9.106 -24.387 1.00 81.00 410 LYS A C 1
ATOM 3283 O O . LYS A 1 410 ? -18.226 9.907 -24.379 1.00 81.00 410 LYS A O 1
ATOM 3288 N N . CYS A 1 411 ? -17.293 8.031 -23.599 1.00 83.06 411 CYS A N 1
ATOM 3289 C CA . CYS A 1 411 ? -18.295 7.806 -22.560 1.00 83.06 411 CYS A CA 1
ATOM 3290 C C . CYS A 1 411 ? -17.923 8.532 -21.258 1.00 83.06 411 CYS A C 1
ATOM 3292 O O . CYS A 1 411 ? -16.746 8.816 -21.024 1.00 83.06 411 CYS A O 1
ATOM 3294 N N . ARG A 1 412 ? -18.918 8.737 -20.379 1.00 85.81 412 ARG A N 1
ATOM 3295 C CA . ARG A 1 412 ? -18.759 9.402 -19.072 1.00 85.81 412 ARG A CA 1
ATOM 3296 C C . ARG A 1 412 ? -17.538 8.909 -18.285 1.00 85.81 412 ARG A C 1
ATOM 3298 O O . ARG A 1 412 ? -16.671 9.711 -17.978 1.00 85.81 412 ARG A O 1
ATOM 3305 N N . ILE A 1 413 ? -17.409 7.601 -18.037 1.00 85.50 413 ILE A N 1
ATOM 3306 C CA . ILE A 1 413 ? -16.307 7.081 -17.198 1.00 85.50 413 ILE A CA 1
ATOM 3307 C C . ILE A 1 413 ? -14.939 7.287 -17.849 1.00 85.50 413 ILE A C 1
ATOM 3309 O O . ILE A 1 413 ? -14.007 7.673 -17.164 1.00 85.50 413 ILE A O 1
ATOM 3313 N N . CYS A 1 414 ? -14.791 7.118 -19.168 1.00 84.94 414 CYS A N 1
ATOM 3314 C CA . CYS A 1 414 ? -13.496 7.383 -19.808 1.00 84.94 414 CYS A CA 1
ATOM 3315 C C . CYS A 1 414 ? -13.092 8.860 -19.770 1.00 84.94 414 CYS A C 1
ATOM 3317 O O . CYS A 1 414 ? -11.903 9.149 -19.897 1.00 84.94 414 CYS A O 1
ATOM 3319 N N . LYS A 1 415 ? -14.062 9.772 -19.639 1.00 87.06 415 LYS A N 1
ATOM 3320 C CA . LYS A 1 415 ? -13.816 11.197 -19.423 1.00 87.06 415 LYS A CA 1
ATOM 3321 C C . LYS A 1 415 ? -13.419 11.466 -17.972 1.00 87.06 415 LYS A C 1
ATOM 3323 O O . LYS A 1 415 ? -12.368 12.048 -17.752 1.00 87.06 415 LYS A O 1
ATOM 3328 N N . GLU A 1 416 ? -14.169 10.928 -17.013 1.00 89.38 416 GLU A N 1
ATOM 3329 C CA . GLU A 1 416 ? -13.851 11.035 -15.581 1.00 89.38 416 GLU A CA 1
ATOM 3330 C C . GLU A 1 416 ? -12.474 10.434 -15.243 1.00 89.38 416 GLU A C 1
ATOM 3332 O O . GLU A 1 416 ? -11.715 11.018 -14.480 1.00 89.38 416 GLU A O 1
ATOM 3337 N N . GLU A 1 417 ? -12.090 9.312 -15.860 1.00 88.19 417 GLU A N 1
ATOM 3338 C CA . GLU A 1 417 ? -10.741 8.734 -15.747 1.00 88.19 417 GLU A CA 1
ATOM 3339 C C . GLU A 1 417 ? -9.662 9.651 -16.336 1.00 88.19 417 GLU A C 1
ATOM 3341 O O . GLU A 1 417 ? -8.563 9.755 -15.803 1.00 88.19 417 GLU A O 1
ATOM 3346 N N . GLU A 1 418 ? -9.933 10.316 -17.456 1.00 86.75 418 GLU A N 1
ATOM 3347 C CA . GLU A 1 418 ? -8.981 11.254 -18.056 1.00 86.75 418 GLU A CA 1
ATOM 3348 C C . GLU A 1 418 ? -8.790 12.490 -17.164 1.00 86.75 418 GLU A C 1
ATOM 3350 O O . GLU A 1 418 ? -7.652 12.918 -16.947 1.00 86.75 418 GLU A O 1
ATOM 3355 N N . ASP A 1 419 ? -9.881 12.990 -16.579 1.00 88.19 419 ASP A N 1
ATOM 3356 C CA . ASP A 1 419 ? -9.889 14.104 -15.629 1.00 88.19 419 ASP A CA 1
ATOM 3357 C C . ASP A 1 419 ? -9.185 13.732 -14.315 1.00 88.19 419 ASP A C 1
ATOM 3359 O O . ASP A 1 419 ? -8.347 14.490 -13.821 1.00 88.19 419 ASP A O 1
ATOM 3363 N N . LEU A 1 420 ? -9.440 12.531 -13.787 1.00 88.12 420 LEU A N 1
ATOM 3364 C CA . LEU A 1 420 ? -8.757 11.980 -12.616 1.00 88.12 420 LEU A CA 1
ATOM 3365 C C . LEU A 1 420 ? -7.254 11.823 -12.873 1.00 88.12 420 LEU A C 1
ATOM 3367 O O . LEU A 1 420 ? -6.425 12.222 -12.056 1.00 88.12 420 LEU A O 1
ATOM 3371 N N . GLY A 1 421 ? -6.883 11.310 -14.046 1.00 85.19 421 GLY A N 1
ATOM 3372 C CA . GLY A 1 421 ? -5.491 11.216 -14.466 1.00 85.19 421 GLY A CA 1
ATOM 3373 C C . GLY A 1 421 ? -4.808 12.580 -14.544 1.00 85.19 421 GLY A C 1
ATOM 3374 O O . GLY A 1 421 ? -3.672 12.728 -14.087 1.00 85.19 421 GLY A O 1
ATOM 3375 N N . ALA A 1 422 ? -5.492 13.590 -15.086 1.00 82.38 422 ALA A N 1
ATOM 3376 C CA . ALA A 1 422 ? -4.998 14.963 -15.137 1.00 82.38 422 ALA A CA 1
ATOM 3377 C C . ALA A 1 422 ? -4.856 15.587 -13.739 1.00 82.38 422 ALA A C 1
ATOM 3379 O O . ALA A 1 422 ? -3.892 16.313 -13.492 1.00 82.38 422 ALA A O 1
ATOM 3380 N N . LEU A 1 423 ? -5.778 15.281 -12.826 1.00 83.44 423 LEU A N 1
ATOM 3381 C CA . LEU A 1 423 ? -5.743 15.739 -11.443 1.00 83.44 423 LEU A CA 1
ATOM 3382 C C . LEU A 1 423 ? -4.493 15.209 -10.715 1.00 83.44 423 LEU A C 1
ATOM 3384 O O . LEU A 1 423 ? -3.723 16.008 -10.184 1.00 83.44 423 LEU A O 1
ATOM 3388 N N . ILE A 1 424 ? -4.223 13.901 -10.789 1.00 79.62 424 ILE A N 1
ATOM 3389 C CA . ILE A 1 424 ? -3.031 13.266 -10.184 1.00 79.62 424 ILE A CA 1
ATOM 3390 C C . ILE A 1 424 ? -1.731 13.876 -10.739 1.00 79.62 424 ILE A C 1
ATOM 3392 O O . ILE A 1 424 ? -0.767 14.093 -10.010 1.00 79.62 424 ILE A O 1
ATOM 3396 N N . ALA A 1 425 ? -1.718 14.222 -12.032 1.00 74.94 425 ALA A N 1
ATOM 3397 C CA . ALA A 1 425 ? -0.587 14.887 -12.689 1.00 74.94 425 ALA A CA 1
ATOM 3398 C C . ALA A 1 425 ? -0.209 16.213 -12.010 1.00 74.94 425 ALA A C 1
ATOM 3400 O O . ALA A 1 425 ? 0.970 16.502 -11.796 1.00 74.94 425 ALA A O 1
ATOM 3401 N N . LYS A 1 426 ? -1.225 17.030 -11.710 1.00 72.88 426 LYS A N 1
ATOM 3402 C CA . LYS A 1 426 ? -1.066 18.374 -11.141 1.00 72.88 426 LYS A CA 1
ATOM 3403 C C . LYS A 1 426 ? -0.677 18.333 -9.667 1.00 72.88 426 LYS A C 1
ATOM 3405 O O . LYS A 1 426 ? 0.027 19.221 -9.203 1.00 72.88 426 LYS A O 1
ATOM 3410 N N . MET A 1 427 ? -1.099 17.300 -8.937 1.00 68.00 427 MET A N 1
ATOM 3411 C CA . MET A 1 427 ? -0.853 17.193 -7.494 1.00 68.00 427 MET A CA 1
ATOM 3412 C C . MET A 1 427 ? 0.634 17.253 -7.141 1.00 68.00 427 MET A C 1
ATOM 3414 O O . MET A 1 427 ? 1.003 17.986 -6.231 1.00 68.00 427 MET A O 1
ATOM 3418 N N . SER A 1 428 ? 1.496 16.639 -7.957 1.00 57.41 428 SER A N 1
ATOM 3419 C CA . SER A 1 428 ? 2.957 16.609 -7.772 1.00 57.41 428 SER A CA 1
ATOM 3420 C C . SER A 1 428 ? 3.690 17.971 -7.865 1.00 57.41 428 SER A C 1
ATOM 3422 O O . SER A 1 428 ? 4.914 17.997 -7.960 1.00 57.41 428 SER A O 1
ATOM 3424 N N . GLU A 1 429 ? 2.981 19.109 -7.886 1.00 54.25 429 GLU A N 1
ATOM 3425 C CA . GLU A 1 429 ? 3.538 20.476 -7.824 1.00 54.25 429 GLU A CA 1
ATOM 3426 C C . GLU A 1 429 ? 3.442 21.147 -6.445 1.00 54.25 429 GLU A C 1
ATOM 3428 O O . GLU A 1 429 ? 4.358 21.880 -6.079 1.00 54.25 429 GLU A O 1
ATOM 3433 N N . SER A 1 430 ? 2.338 20.981 -5.703 1.00 50.47 430 SER A N 1
ATOM 3434 C CA . SER A 1 430 ? 2.082 21.804 -4.498 1.00 50.47 430 SER A CA 1
ATOM 3435 C C . SER A 1 430 ? 0.972 21.313 -3.557 1.00 50.47 430 SER A C 1
ATOM 3437 O O . SER A 1 430 ? 0.893 21.797 -2.428 1.00 50.47 430 SER A O 1
ATOM 3439 N N . LYS A 1 431 ? 0.111 20.375 -3.982 1.00 59.97 431 LYS A N 1
ATOM 3440 C CA . LYS A 1 431 ? -1.041 19.888 -3.202 1.00 59.97 431 LYS A CA 1
ATOM 3441 C C . LYS A 1 431 ? -1.186 18.382 -3.414 1.00 59.97 431 LYS A C 1
ATOM 3443 O O . LYS A 1 431 ? -1.698 17.962 -4.445 1.00 59.97 431 LYS A O 1
ATOM 3448 N N . ASN A 1 432 ? -0.751 17.572 -2.447 1.00 73.38 432 ASN A N 1
ATOM 3449 C CA . ASN A 1 432 ? -0.738 16.105 -2.576 1.00 73.38 432 ASN A CA 1
ATOM 3450 C C . ASN A 1 432 ? -1.943 15.450 -1.881 1.00 73.38 432 ASN A C 1
ATOM 3452 O O . ASN A 1 432 ? -1.769 14.472 -1.154 1.00 73.38 432 ASN A O 1
ATOM 3456 N N . PHE A 1 433 ? -3.152 15.996 -2.056 1.00 80.56 433 PHE A N 1
ATOM 3457 C CA . PHE A 1 433 ? -4.366 15.408 -1.484 1.00 80.56 433 PHE A CA 1
ATOM 3458 C C . PHE A 1 433 ? -5.544 15.388 -2.459 1.00 80.56 433 PHE A C 1
ATOM 3460 O O . PHE A 1 433 ? -5.703 16.301 -3.266 1.00 80.56 433 PHE A O 1
ATOM 3467 N N . ILE A 1 434 ? -6.394 14.371 -2.319 1.00 86.69 434 ILE A N 1
ATOM 3468 C CA . ILE A 1 434 ? -7.696 14.219 -2.985 1.00 86.69 434 ILE A CA 1
ATOM 3469 C C . ILE A 1 434 ? -8.799 14.429 -1.957 1.00 86.69 434 ILE A C 1
ATOM 3471 O O . ILE A 1 434 ? -8.646 14.048 -0.802 1.00 86.69 434 ILE A O 1
ATOM 3475 N N . THR A 1 435 ? -9.915 15.024 -2.359 1.00 88.12 435 THR A N 1
ATOM 3476 C CA . THR A 1 435 ? -11.078 15.194 -1.484 1.00 88.12 435 THR A CA 1
ATOM 3477 C C . THR A 1 435 ? -12.135 14.140 -1.783 1.00 88.12 435 THR A C 1
ATOM 3479 O O . THR A 1 435 ? -12.407 13.854 -2.948 1.00 88.12 435 THR A O 1
ATOM 3482 N N . LEU A 1 436 ? -12.745 13.579 -0.737 1.00 89.62 436 LEU A N 1
ATOM 3483 C CA . LEU A 1 436 ? -14.029 12.886 -0.818 1.00 89.62 436 LEU A CA 1
ATOM 3484 C C . LEU A 1 436 ? -15.116 13.862 -0.368 1.00 89.62 436 LEU A C 1
ATOM 3486 O O . LEU A 1 436 ? -15.124 14.312 0.780 1.00 89.62 436 LEU A O 1
ATOM 3490 N N . SER A 1 437 ? -16.035 14.199 -1.263 1.00 86.81 437 SER A N 1
ATOM 3491 C CA . SER A 1 437 ? -17.070 15.205 -1.017 1.00 86.81 437 SER A CA 1
ATOM 3492 C C . SER A 1 437 ? -18.377 14.843 -1.736 1.00 86.81 437 SER A C 1
ATOM 3494 O O . SER A 1 437 ? -18.581 13.696 -2.157 1.00 86.81 437 SER A O 1
ATOM 3496 N N . ASP A 1 438 ? -19.308 15.790 -1.831 1.00 81.38 438 ASP A N 1
ATOM 3497 C CA . ASP A 1 438 ? -20.559 15.617 -2.578 1.00 81.38 438 ASP A CA 1
ATOM 3498 C C . ASP A 1 438 ? -20.363 15.738 -4.099 1.00 81.38 438 ASP A C 1
ATOM 3500 O O . ASP A 1 438 ? -21.090 15.119 -4.886 1.00 81.38 438 ASP A O 1
ATOM 3504 N N . LYS A 1 439 ? -19.342 16.480 -4.542 1.00 83.56 439 LYS A N 1
ATOM 3505 C CA . LYS A 1 439 ? -19.054 16.765 -5.956 1.00 83.56 439 LYS A CA 1
ATOM 3506 C C . LYS A 1 439 ? -17.607 16.404 -6.291 1.00 83.56 439 LYS A C 1
ATOM 3508 O O . LYS A 1 439 ? -16.736 16.409 -5.446 1.00 83.56 439 LYS A O 1
ATOM 3513 N N . GLY A 1 440 ? -17.312 16.049 -7.531 1.00 86.50 440 GLY A N 1
ATOM 3514 C CA . GLY A 1 440 ? -15.963 15.595 -7.857 1.00 86.50 440 GLY A CA 1
ATOM 3515 C C . GLY A 1 440 ? -15.786 15.317 -9.333 1.00 86.50 440 GLY A C 1
ATOM 3516 O O . GLY A 1 440 ? -16.745 15.384 -10.099 1.00 86.50 440 GLY A O 1
ATOM 3517 N N . VAL A 1 441 ? -14.546 15.016 -9.708 1.00 88.75 441 VAL A N 1
ATOM 3518 C CA . VAL A 1 441 ? -14.181 14.616 -11.073 1.00 88.75 441 VAL A CA 1
ATOM 3519 C C . VAL A 1 441 ? -14.481 13.142 -11.330 1.00 88.75 441 VAL A C 1
ATOM 3521 O O . VAL A 1 441 ? -14.678 12.754 -12.474 1.00 88.75 441 VAL A O 1
ATOM 3524 N N . PHE A 1 442 ? -14.534 12.326 -10.274 1.00 90.75 442 PHE A N 1
ATOM 3525 C CA . PHE A 1 442 ? -14.831 10.902 -10.356 1.00 90.75 442 PHE A CA 1
ATOM 3526 C C . PHE A 1 442 ? -15.872 10.540 -9.300 1.00 90.75 442 PHE A C 1
ATOM 3528 O O . PHE A 1 442 ? -15.612 10.669 -8.105 1.00 90.75 442 PHE A O 1
ATOM 3535 N N . THR A 1 443 ? -17.064 10.123 -9.724 1.00 91.19 443 THR A N 1
ATOM 3536 C CA . THR A 1 443 ? -18.156 9.783 -8.806 1.00 91.19 443 THR A CA 1
ATOM 3537 C C . THR A 1 443 ? -18.527 8.314 -8.915 1.00 91.19 443 THR A C 1
ATOM 3539 O O . THR A 1 443 ? -18.829 7.815 -9.999 1.00 91.19 443 THR A O 1
ATOM 3542 N N . ILE A 1 444 ? -18.628 7.675 -7.751 1.00 91.62 444 ILE A N 1
ATOM 3543 C CA . ILE A 1 444 ? -19.155 6.328 -7.570 1.00 91.62 444 ILE A CA 1
ATOM 3544 C C . ILE A 1 444 ? -20.471 6.408 -6.789 1.00 91.62 444 ILE A C 1
ATOM 3546 O O . ILE A 1 444 ? -20.562 7.077 -5.757 1.00 91.62 444 ILE A O 1
ATOM 3550 N N . GLU A 1 445 ? -21.496 5.717 -7.276 1.00 92.06 445 GLU A N 1
ATOM 3551 C CA . GLU A 1 445 ? -22.804 5.624 -6.625 1.00 92.06 445 GLU A CA 1
ATOM 3552 C C . GLU A 1 445 ? -23.028 4.189 -6.145 1.00 92.06 445 GLU A C 1
ATOM 3554 O O . GLU A 1 445 ? -22.959 3.248 -6.933 1.00 92.06 445 GLU A O 1
ATOM 3559 N N . ILE A 1 446 ? -23.267 4.019 -4.842 1.00 91.50 446 ILE A N 1
ATOM 3560 C CA . ILE A 1 446 ? -23.532 2.718 -4.213 1.00 91.50 446 ILE A CA 1
ATOM 3561 C C . ILE A 1 446 ? -24.839 2.847 -3.433 1.00 91.50 446 ILE A C 1
ATOM 3563 O O . ILE A 1 446 ? -24.943 3.626 -2.479 1.00 91.50 446 ILE A O 1
ATOM 3567 N N . GLY A 1 447 ? -25.871 2.132 -3.885 1.00 88.94 447 GLY A N 1
ATOM 3568 C CA . GLY A 1 447 ? -27.218 2.260 -3.335 1.00 88.94 447 GLY A CA 1
ATOM 3569 C C . GLY A 1 447 ? -27.760 3.683 -3.503 1.00 88.94 447 GLY A C 1
ATOM 3570 O O . GLY A 1 447 ? -27.928 4.167 -4.619 1.00 88.94 447 GLY A O 1
ATOM 3571 N N . LYS A 1 448 ? -28.049 4.358 -2.384 1.00 89.50 448 LYS A N 1
ATOM 3572 C CA . LYS A 1 448 ? -28.484 5.772 -2.350 1.00 89.50 448 LYS A CA 1
ATOM 3573 C C . LYS A 1 448 ? -27.348 6.750 -2.034 1.00 89.50 448 LYS A C 1
ATOM 3575 O O . LYS A 1 448 ? -27.594 7.944 -1.887 1.00 89.50 448 LYS A O 1
ATOM 3580 N N . GLN A 1 449 ? -26.133 6.244 -1.839 1.00 90.88 449 GLN A N 1
ATOM 3581 C CA . GLN A 1 449 ? -24.986 7.032 -1.411 1.00 90.88 449 GLN A CA 1
ATOM 3582 C C . GLN A 1 449 ? -24.129 7.423 -2.610 1.00 90.88 449 GLN A C 1
ATOM 3584 O O . GLN A 1 449 ? -23.952 6.645 -3.549 1.00 90.88 449 GLN A O 1
ATOM 3589 N N . ARG A 1 450 ? -23.564 8.629 -2.542 1.00 91.75 450 ARG A N 1
ATOM 3590 C CA . ARG A 1 450 ? -22.687 9.186 -3.569 1.00 91.75 450 ARG A CA 1
ATOM 3591 C C . ARG A 1 450 ? -21.304 9.462 -2.978 1.00 91.75 450 ARG A C 1
ATOM 3593 O O . ARG A 1 450 ? -21.183 10.126 -1.944 1.00 91.75 450 ARG A O 1
ATOM 3600 N N . TYR A 1 451 ? -20.274 8.946 -3.637 1.00 92.56 451 TYR A N 1
ATOM 3601 C CA . TYR A 1 451 ? -18.866 9.092 -3.274 1.00 92.56 451 TYR A CA 1
ATOM 3602 C C . TYR A 1 451 ? -18.162 9.811 -4.420 1.00 92.56 451 TYR A C 1
ATOM 3604 O O . TYR A 1 451 ? -17.891 9.214 -5.460 1.00 92.56 451 TYR A O 1
ATOM 3612 N N . SER A 1 452 ? -17.945 11.117 -4.266 1.00 91.94 452 SER A N 1
ATOM 3613 C CA . SER A 1 452 ? -17.326 11.945 -5.299 1.00 91.94 452 SER A CA 1
ATOM 3614 C C . SER A 1 452 ? -15.905 12.318 -4.897 1.00 91.94 452 SER A C 1
ATOM 3616 O O . SER A 1 452 ? -15.700 12.915 -3.844 1.00 91.94 452 SER A O 1
ATOM 3618 N N . TYR A 1 453 ? -14.946 11.991 -5.756 1.00 91.38 453 TYR A N 1
ATOM 3619 C CA . TYR A 1 453 ? -13.527 12.261 -5.572 1.00 91.38 453 TYR A CA 1
ATOM 3620 C C . TYR A 1 453 ? -13.089 13.436 -6.445 1.00 91.38 453 TYR A C 1
ATOM 3622 O O . TYR A 1 453 ? -13.429 13.496 -7.631 1.00 91.38 453 TYR A O 1
ATOM 3630 N N . GLY A 1 454 ? -12.340 14.379 -5.875 1.00 87.69 454 GLY A N 1
ATOM 3631 C CA . GLY A 1 454 ? -11.977 15.627 -6.545 1.00 87.69 454 GLY A CA 1
ATOM 3632 C C . GLY A 1 454 ? -10.682 16.271 -6.055 1.00 87.69 454 GLY A C 1
ATOM 3633 O O . GLY A 1 454 ? -9.996 15.764 -5.169 1.00 87.69 454 GLY A O 1
ATOM 3634 N N . GLY A 1 455 ? -10.341 17.396 -6.690 1.00 77.25 455 GLY A N 1
ATOM 3635 C CA . GLY A 1 455 ? -9.301 18.322 -6.232 1.00 77.25 455 GLY A CA 1
ATOM 3636 C C . GLY A 1 455 ? -9.878 19.396 -5.308 1.00 77.25 455 GLY A C 1
ATOM 3637 O O . GLY A 1 455 ? -10.847 19.137 -4.595 1.00 77.25 455 GLY A O 1
ATOM 3638 N N . GLU A 1 456 ? -9.311 20.605 -5.340 1.00 66.12 456 GLU A N 1
ATOM 3639 C CA . GLU A 1 456 ? -9.866 21.748 -4.603 1.00 66.12 456 GLU A CA 1
ATOM 3640 C C . GLU A 1 456 ? -11.333 21.984 -4.961 1.00 66.12 456 GLU A C 1
ATOM 3642 O O . GLU A 1 456 ? -11.686 22.238 -6.114 1.00 66.12 456 GLU A O 1
ATOM 3647 N N . MET A 1 457 ? -12.171 21.903 -3.935 1.00 56.91 457 MET A N 1
ATOM 3648 C CA . MET A 1 457 ? -13.530 22.414 -3.933 1.00 56.91 457 MET A CA 1
ATOM 3649 C C . MET A 1 457 ? -13.585 23.568 -2.937 1.00 56.91 457 MET A C 1
ATOM 3651 O O . MET A 1 457 ? -12.769 23.610 -2.013 1.00 56.91 457 MET A O 1
ATOM 3655 N N . ASP A 1 458 ? -14.562 24.465 -3.087 1.00 56.84 458 ASP A N 1
ATOM 3656 C CA . ASP A 1 458 ? -14.978 25.308 -1.968 1.00 56.84 458 ASP A CA 1
ATOM 3657 C C . ASP A 1 458 ? -15.205 24.394 -0.761 1.00 56.84 458 ASP A C 1
ATOM 3659 O O . ASP A 1 458 ? -15.828 23.338 -0.882 1.00 56.84 458 ASP A O 1
ATOM 3663 N N . ASP A 1 459 ? -14.661 24.777 0.389 1.00 58.62 459 ASP A N 1
ATOM 3664 C CA . ASP A 1 459 ? -14.493 23.928 1.574 1.00 58.62 459 ASP A CA 1
ATOM 3665 C C . ASP A 1 459 ? -15.823 23.352 2.134 1.00 58.62 459 ASP A C 1
ATOM 3667 O O . ASP A 1 459 ? -15.833 22.505 3.034 1.00 58.62 459 ASP A O 1
ATOM 3671 N N . SER A 1 460 ? -16.951 23.806 1.575 1.00 61.66 460 SER A N 1
ATOM 3672 C CA . SER A 1 460 ? -18.307 23.285 1.720 1.00 61.66 460 SER A CA 1
ATOM 3673 C C . SER A 1 460 ? -18.475 21.887 1.102 1.00 61.66 460 SER A C 1
ATOM 3675 O O . SER A 1 460 ? -18.394 21.709 -0.113 1.00 61.66 460 SER A O 1
ATOM 3677 N N . GLY A 1 461 ? -18.795 20.898 1.939 1.00 72.50 461 GLY A N 1
ATOM 3678 C CA . GLY A 1 461 ? -19.176 19.545 1.508 1.00 72.50 461 GLY A CA 1
ATOM 3679 C C . GLY A 1 461 ? -18.028 18.532 1.424 1.00 72.50 461 GLY A C 1
ATOM 3680 O O . GLY A 1 461 ? -18.273 17.365 1.115 1.00 72.50 461 GLY A O 1
ATOM 3681 N N . VAL A 1 462 ? -16.783 18.936 1.711 1.00 82.00 462 VAL A N 1
ATOM 3682 C CA . VAL A 1 462 ? -15.654 18.001 1.860 1.00 82.00 462 VAL A CA 1
ATOM 3683 C C . VAL A 1 462 ? -15.806 17.215 3.158 1.00 82.00 462 VAL A C 1
ATOM 3685 O O . VAL A 1 462 ? -15.914 17.804 4.232 1.00 82.00 462 VAL A O 1
ATOM 3688 N N . ARG A 1 463 ? -15.800 15.885 3.042 1.00 85.38 463 ARG A N 1
ATOM 3689 C CA . ARG A 1 463 ? -15.901 14.936 4.158 1.00 85.38 463 ARG A CA 1
ATOM 3690 C C . ARG A 1 463 ? -14.535 14.381 4.546 1.00 85.38 463 ARG A C 1
ATOM 3692 O O . ARG A 1 463 ? -14.216 14.340 5.730 1.00 85.38 463 ARG A O 1
ATOM 3699 N N . GLU A 1 464 ? -13.726 13.995 3.557 1.00 89.00 464 GLU A N 1
ATOM 3700 C CA . GLU A 1 464 ? -12.388 13.445 3.797 1.00 89.00 464 GLU A CA 1
ATOM 3701 C C . GLU A 1 464 ? -11.318 14.075 2.898 1.00 89.00 464 GLU A C 1
ATOM 3703 O O . GLU A 1 464 ? -11.581 14.408 1.740 1.00 89.00 464 GLU A O 1
ATOM 3708 N N . PHE A 1 465 ? -10.097 14.168 3.423 1.00 87.38 465 PHE A N 1
ATOM 3709 C CA . PHE A 1 465 ? -8.869 14.485 2.703 1.00 87.38 465 PHE A CA 1
ATOM 3710 C C . PHE A 1 465 ? -7.966 13.247 2.650 1.00 87.38 465 PHE A C 1
ATOM 3712 O O . PHE A 1 465 ? -7.593 12.684 3.679 1.00 87.38 465 PHE A O 1
ATOM 3719 N N . LEU A 1 466 ? -7.600 12.837 1.438 1.00 87.69 466 LEU A N 1
ATOM 3720 C CA . LEU A 1 466 ? -6.801 11.652 1.138 1.00 87.69 466 LEU A CA 1
ATOM 3721 C C . LEU A 1 466 ? -5.410 12.084 0.687 1.00 87.69 466 LEU A C 1
ATOM 3723 O O . LEU A 1 466 ? -5.239 12.526 -0.449 1.00 87.69 466 LEU A O 1
ATOM 3727 N N . PHE A 1 467 ? -4.422 11.977 1.567 1.00 82.81 467 PHE A N 1
ATOM 3728 C CA . PHE A 1 467 ? -3.056 12.421 1.304 1.00 82.81 467 PHE A CA 1
ATOM 3729 C C . PHE A 1 467 ? -2.244 11.339 0.599 1.00 82.81 467 PHE A C 1
ATOM 3731 O O . PHE A 1 467 ? -2.096 10.238 1.117 1.00 82.81 467 PHE A O 1
ATOM 3738 N N . LEU A 1 468 ? -1.675 11.676 -0.555 1.00 77.62 468 LEU A N 1
ATOM 3739 C CA . LEU A 1 468 ? -0.791 10.805 -1.338 1.00 77.62 468 LEU A CA 1
ATOM 3740 C C . LEU A 1 468 ? 0.676 10.900 -0.897 1.00 77.62 468 LEU A C 1
ATOM 3742 O O . LEU A 1 468 ? 1.484 10.039 -1.237 1.00 77.62 468 LEU A O 1
ATOM 3746 N N . ASP A 1 469 ? 1.027 11.960 -0.165 1.00 73.44 469 ASP A N 1
ATOM 3747 C CA . ASP A 1 469 ? 2.383 12.210 0.316 1.00 73.44 469 ASP A CA 1
ATOM 3748 C C . ASP A 1 469 ? 2.416 12.226 1.854 1.00 73.44 469 ASP A C 1
ATOM 3750 O O . ASP A 1 469 ? 1.806 13.117 2.460 1.00 73.44 469 ASP A O 1
ATOM 3754 N N . PRO A 1 470 ? 3.154 11.296 2.492 1.00 66.19 470 PRO A N 1
ATOM 3755 C CA . PRO A 1 470 ? 3.292 11.253 3.945 1.00 66.19 470 PRO A CA 1
ATOM 3756 C C . PRO A 1 470 ? 3.966 12.498 4.547 1.00 66.19 470 PRO A C 1
ATOM 3758 O O . PRO A 1 470 ? 3.897 12.697 5.758 1.00 66.19 470 PRO A O 1
ATOM 3761 N N . ASN A 1 471 ? 4.593 13.363 3.740 1.00 65.06 471 ASN A N 1
ATOM 3762 C CA . ASN A 1 471 ? 5.162 14.628 4.212 1.00 65.06 471 ASN A CA 1
ATOM 3763 C C . ASN A 1 471 ? 4.124 15.645 4.691 1.00 65.06 471 ASN A C 1
ATOM 3765 O O . ASN A 1 471 ? 4.481 16.584 5.415 1.00 65.06 471 ASN A O 1
ATOM 3769 N N . ILE A 1 472 ? 2.885 15.542 4.211 1.00 63.28 472 ILE A N 1
ATOM 3770 C CA . ILE A 1 472 ? 1.876 16.570 4.437 1.00 63.28 472 ILE A CA 1
ATOM 3771 C C . ILE A 1 472 ? 1.197 16.331 5.779 1.00 63.28 472 ILE A C 1
ATOM 3773 O O . ILE A 1 472 ? 0.758 15.223 6.084 1.00 63.28 472 ILE A O 1
ATOM 3777 N N . GLN A 1 473 ? 1.101 17.391 6.584 1.00 63.88 473 GLN A N 1
ATOM 3778 C CA . GLN A 1 473 ? 0.335 17.311 7.817 1.00 63.88 473 GLN A CA 1
ATOM 3779 C C . GLN A 1 473 ? -1.159 17.190 7.500 1.00 63.88 473 GLN A C 1
ATOM 3781 O O . GLN A 1 473 ? -1.668 17.959 6.680 1.00 63.88 473 GLN A O 1
ATOM 3786 N N . PRO A 1 474 ? -1.863 16.247 8.145 1.00 64.62 474 PRO A N 1
ATOM 3787 C CA . PRO A 1 474 ? -3.294 16.084 7.953 1.00 64.62 474 PRO A CA 1
ATOM 3788 C C . PRO A 1 474 ? -4.031 17.376 8.329 1.00 64.62 474 PRO A C 1
ATOM 3790 O O . PRO A 1 474 ? -3.624 18.071 9.261 1.00 64.62 474 PRO A O 1
ATOM 3793 N N . PHE A 1 475 ? -5.117 17.698 7.622 1.00 61.81 475 PHE A N 1
ATOM 3794 C CA . PHE A 1 475 ? -5.994 18.814 7.983 1.00 61.81 475 PHE A CA 1
ATOM 3795 C C . PHE A 1 475 ? -6.740 18.482 9.279 1.00 61.81 475 PHE A C 1
ATOM 3797 O O . PHE A 1 475 ? -7.237 17.367 9.440 1.00 61.81 475 PHE A O 1
ATOM 3804 N N . ARG A 1 476 ? -6.825 19.454 10.194 1.00 62.44 476 ARG A N 1
ATOM 3805 C CA . ARG A 1 476 ? -7.344 19.261 11.566 1.00 62.44 476 ARG A CA 1
ATOM 3806 C C . ARG A 1 476 ? -8.463 20.228 11.936 1.00 62.44 476 ARG A C 1
ATOM 3808 O O . ARG A 1 476 ? -8.550 20.676 13.072 1.00 62.44 476 ARG A O 1
ATOM 3815 N N . SER A 1 477 ? -9.289 20.607 10.966 1.00 55.19 477 SER A N 1
ATOM 3816 C CA . SER A 1 477 ? -10.369 21.570 11.188 1.00 55.19 477 SER A CA 1
ATOM 3817 C C . SER A 1 477 ? -11.738 20.929 10.972 1.00 55.19 477 SER A C 1
ATOM 3819 O O . SER A 1 477 ? -12.029 20.432 9.883 1.00 55.19 477 SER A O 1
ATOM 3821 N N . GLY A 1 478 ? -12.577 20.980 12.009 1.00 67.56 478 GLY A N 1
ATOM 3822 C CA . GLY A 1 478 ? -13.967 20.522 11.976 1.00 67.56 478 GLY A CA 1
ATOM 3823 C C . GLY A 1 478 ? -14.132 18.999 11.971 1.00 67.56 478 GLY A C 1
ATOM 3824 O O . GLY A 1 478 ? -13.236 18.261 12.366 1.00 67.56 478 GLY A O 1
ATOM 3825 N N . ASP A 1 479 ? -15.277 18.535 11.467 1.00 73.94 479 ASP A N 1
ATOM 3826 C CA . ASP A 1 479 ? -15.632 17.112 11.318 1.00 73.94 479 ASP A CA 1
ATOM 3827 C C . ASP A 1 479 ? -15.002 16.439 10.081 1.00 73.94 479 ASP A C 1
ATOM 3829 O O . ASP A 1 479 ? -15.486 15.411 9.599 1.00 73.94 479 ASP A O 1
ATOM 3833 N N . LYS A 1 480 ? -13.945 17.033 9.515 1.00 84.38 480 LYS A N 1
ATOM 3834 C CA . LYS A 1 480 ? -13.280 16.519 8.314 1.00 84.38 480 LYS A CA 1
ATOM 3835 C C . LYS A 1 480 ? -12.248 15.467 8.705 1.00 84.38 480 LYS A C 1
ATOM 3837 O O . LYS A 1 480 ? -11.425 15.695 9.592 1.00 84.38 480 LYS A O 1
ATOM 3842 N N . VAL A 1 481 ? -12.270 14.330 8.018 1.00 85.50 481 VAL A N 1
ATOM 3843 C CA . VAL A 1 481 ? -11.317 13.238 8.251 1.00 85.50 481 VAL A CA 1
ATOM 3844 C C . VAL A 1 481 ? -10.121 13.389 7.329 1.00 85.50 481 VAL A C 1
ATOM 3846 O O . VAL A 1 481 ? -10.267 13.593 6.130 1.00 85.50 481 VAL A O 1
ATOM 3849 N N . SER A 1 482 ? -8.924 13.246 7.870 1.00 86.44 482 SER A N 1
ATOM 3850 C CA . SER A 1 482 ? -7.694 13.167 7.096 1.00 86.44 482 SER A CA 1
ATOM 3851 C C . SER A 1 482 ? -7.155 11.750 7.152 1.00 86.44 482 SER A C 1
ATOM 3853 O O . SER A 1 482 ? -7.042 11.200 8.242 1.00 86.44 482 SER A O 1
ATOM 3855 N N . ARG A 1 483 ? -6.777 11.162 6.015 1.00 85.75 483 ARG A N 1
ATOM 3856 C CA . ARG A 1 483 ? -6.116 9.848 5.976 1.00 85.75 483 ARG A CA 1
ATOM 3857 C C . ARG A 1 483 ? -5.105 9.738 4.848 1.00 85.75 483 ARG A C 1
ATOM 3859 O O . ARG A 1 483 ? -5.153 10.484 3.873 1.00 85.75 483 ARG A O 1
ATOM 3866 N N . MET A 1 484 ? -4.177 8.804 4.998 1.00 82.00 484 MET A N 1
ATOM 3867 C CA . MET A 1 484 ? -3.106 8.584 4.034 1.00 82.00 484 MET A CA 1
ATOM 3868 C C . MET A 1 484 ? -3.491 7.522 3.001 1.00 82.00 484 MET A C 1
ATOM 3870 O O . MET A 1 484 ? -4.124 6.519 3.322 1.00 82.00 484 MET A O 1
ATOM 3874 N N . LEU A 1 485 ? -3.067 7.741 1.761 1.00 83.94 485 LEU A N 1
ATOM 3875 C CA . LEU A 1 485 ? -3.294 6.875 0.619 1.00 83.94 485 LEU A CA 1
ATOM 3876 C C . LEU A 1 485 ? -1.939 6.502 0.011 1.00 83.94 485 LEU A C 1
ATOM 3878 O O . LEU A 1 485 ? -1.279 7.311 -0.638 1.00 83.94 485 LEU A O 1
ATOM 3882 N N . LEU A 1 486 ? -1.503 5.269 0.264 1.00 80.88 486 LEU A N 1
ATOM 3883 C CA . LEU A 1 486 ? -0.190 4.775 -0.149 1.00 80.88 486 LEU A CA 1
ATOM 3884 C C . LEU A 1 486 ? -0.244 4.248 -1.586 1.00 80.88 486 LEU A C 1
ATOM 3886 O O . LEU A 1 486 ? -0.439 3.056 -1.811 1.00 80.88 486 LEU A O 1
ATOM 3890 N N . VAL A 1 487 ? -0.071 5.143 -2.562 1.00 82.81 487 VAL A N 1
ATOM 3891 C CA . VAL A 1 487 ? -0.025 4.796 -3.992 1.00 82.81 487 VAL A CA 1
ATOM 3892 C C . VAL A 1 487 ? 1.152 5.486 -4.677 1.00 82.81 487 VAL A C 1
ATOM 3894 O O . VAL A 1 487 ? 1.327 6.698 -4.560 1.00 82.81 487 VAL A O 1
ATOM 3897 N N . GLY A 1 488 ? 1.949 4.707 -5.414 1.00 83.38 488 GLY A N 1
ATOM 3898 C CA . GLY A 1 488 ? 3.026 5.234 -6.253 1.00 83.38 488 GLY A CA 1
ATOM 3899 C C . GLY A 1 488 ? 2.454 5.920 -7.489 1.00 83.38 488 GLY A C 1
ATOM 3900 O O . GLY A 1 488 ? 1.655 5.326 -8.218 1.00 83.38 488 GLY A O 1
ATOM 3901 N N . HIS A 1 489 ? 2.822 7.177 -7.707 1.00 84.12 489 HIS A N 1
ATOM 3902 C CA . HIS A 1 489 ? 2.185 8.029 -8.712 1.00 84.12 489 HIS A CA 1
ATOM 3903 C C . HIS A 1 489 ? 3.146 9.022 -9.378 1.00 84.12 489 HIS A C 1
ATOM 3905 O O . HIS A 1 489 ? 2.693 9.943 -10.066 1.00 84.12 489 HIS A O 1
ATOM 3911 N N . TYR A 1 490 ? 4.461 8.868 -9.194 1.00 86.06 490 TYR A N 1
ATOM 3912 C CA . TYR A 1 490 ? 5.427 9.799 -9.765 1.00 86.06 490 TYR A CA 1
ATOM 3913 C C . TYR A 1 490 ? 5.361 9.841 -11.298 1.00 86.06 490 TYR A C 1
ATOM 3915 O O . TYR A 1 490 ? 5.345 8.819 -11.987 1.00 86.06 490 TYR A O 1
ATOM 3923 N N . THR A 1 491 ? 5.403 11.059 -11.843 1.00 83.56 491 THR A N 1
ATOM 3924 C CA . THR A 1 491 ? 5.487 11.299 -13.285 1.00 83.56 491 THR A CA 1
ATOM 3925 C C . THR A 1 491 ? 6.501 12.394 -13.599 1.00 83.56 491 THR A C 1
ATOM 3927 O O . THR A 1 491 ? 6.450 13.450 -12.956 1.00 83.56 491 THR A O 1
ATOM 3930 N N . PRO A 1 492 ? 7.385 12.199 -14.594 1.00 82.19 492 PRO A N 1
ATOM 3931 C CA . PRO A 1 492 ? 8.386 13.192 -14.962 1.00 82.19 492 PRO A CA 1
ATOM 3932 C C . PRO A 1 492 ? 7.738 14.454 -15.547 1.00 82.19 492 PRO A C 1
ATOM 3934 O O . PRO A 1 492 ? 6.689 14.390 -16.190 1.00 82.19 492 PRO A O 1
ATOM 3937 N N . LYS A 1 493 ? 8.370 15.614 -15.335 1.00 76.75 493 LYS A N 1
ATOM 3938 C CA . LYS A 1 493 ? 7.851 16.926 -15.757 1.00 76.75 493 LYS A CA 1
ATOM 3939 C C . LYS A 1 493 ? 8.861 17.723 -16.583 1.00 76.75 493 LYS A C 1
ATOM 3941 O O . LYS A 1 493 ? 10.066 17.559 -16.411 1.00 76.75 493 LYS A O 1
ATOM 3946 N N . LYS A 1 494 ? 8.355 18.601 -17.450 1.00 73.44 494 LYS A N 1
ATOM 3947 C CA . LYS A 1 494 ? 9.082 19.643 -18.189 1.00 73.44 494 LYS A CA 1
ATOM 3948 C C . LYS A 1 494 ? 8.271 20.939 -18.087 1.00 73.44 494 LYS A C 1
ATOM 3950 O O . LYS A 1 494 ? 7.076 20.926 -18.362 1.00 73.44 494 LYS A O 1
ATOM 3955 N N . ASP A 1 495 ? 8.885 22.020 -17.608 1.00 70.19 495 ASP A N 1
ATOM 3956 C CA . ASP A 1 495 ? 8.243 23.338 -17.436 1.00 70.19 495 ASP A CA 1
ATOM 3957 C C . ASP A 1 495 ? 6.919 23.308 -16.642 1.00 70.19 495 ASP A C 1
ATOM 3959 O O . ASP A 1 495 ? 5.931 23.950 -16.996 1.00 70.19 495 ASP A O 1
ATOM 3963 N N . GLY A 1 496 ? 6.870 22.498 -15.578 1.00 66.50 496 GLY A N 1
ATOM 3964 C CA . GLY A 1 496 ? 5.671 22.325 -14.748 1.00 66.50 496 GLY A CA 1
ATOM 3965 C C . GLY A 1 496 ? 4.564 21.479 -15.388 1.00 66.50 496 GLY A C 1
ATOM 3966 O O . GLY A 1 496 ? 3.547 21.236 -14.758 1.00 66.50 496 GLY A O 1
ATOM 3967 N N . LYS A 1 497 ? 4.741 20.966 -16.610 1.00 69.50 497 LYS A N 1
ATOM 3968 C CA . LYS A 1 497 ? 3.799 20.033 -17.244 1.00 69.50 497 LYS A CA 1
ATOM 3969 C C . LYS A 1 497 ? 4.345 18.615 -17.204 1.00 69.50 497 LYS A C 1
ATOM 3971 O O . LYS A 1 497 ? 5.548 18.399 -17.328 1.00 69.50 497 LYS A O 1
ATOM 3976 N N . VAL A 1 498 ? 3.466 17.633 -17.026 1.00 73.81 498 VAL A N 1
ATOM 3977 C CA . VAL A 1 498 ? 3.866 16.222 -17.099 1.00 73.81 498 VAL A CA 1
ATOM 3978 C C . VAL A 1 498 ? 4.317 15.888 -18.516 1.00 73.81 498 VAL A C 1
ATOM 3980 O O . VAL A 1 498 ? 3.589 16.173 -19.463 1.00 73.81 498 VAL A O 1
ATOM 3983 N N . LYS A 1 499 ? 5.502 15.276 -18.635 1.00 74.31 499 LYS A N 1
ATOM 3984 C CA . LYS A 1 499 ? 6.035 14.781 -19.905 1.00 74.31 499 LYS A CA 1
ATOM 3985 C C . LYS A 1 499 ? 5.087 13.717 -20.463 1.00 74.31 499 LYS A C 1
ATOM 3987 O O . LYS A 1 499 ? 4.708 12.777 -19.758 1.00 74.31 499 LYS A O 1
ATOM 3992 N N . THR A 1 500 ? 4.702 13.869 -21.721 1.00 73.62 500 THR A N 1
ATOM 3993 C CA . THR A 1 500 ? 4.045 12.818 -22.500 1.00 73.62 500 THR A CA 1
ATOM 3994 C C . THR A 1 500 ? 5.040 11.704 -22.833 1.00 73.62 500 THR A C 1
ATOM 3996 O O . THR A 1 500 ? 6.245 11.854 -22.635 1.00 73.62 500 THR A O 1
ATOM 3999 N N . PHE A 1 501 ? 4.565 10.571 -23.355 1.00 71.81 501 PHE A N 1
ATOM 4000 C CA . PHE A 1 501 ? 5.479 9.533 -23.840 1.00 71.81 501 PHE A CA 1
ATOM 4001 C C . PHE A 1 501 ? 6.346 10.025 -25.005 1.00 71.81 501 PHE A C 1
ATOM 4003 O O . PHE A 1 501 ? 7.517 9.664 -25.061 1.00 71.81 501 PHE A O 1
ATOM 4010 N N . GLU A 1 502 ? 5.828 10.920 -25.851 1.00 68.00 502 GLU A N 1
ATOM 4011 C CA . GLU A 1 502 ? 6.630 11.598 -26.875 1.00 68.00 502 GLU A CA 1
ATOM 4012 C C . GLU A 1 502 ? 7.723 12.496 -26.278 1.00 68.00 502 GLU A C 1
ATOM 4014 O O . GLU A 1 502 ? 8.820 12.535 -26.820 1.00 68.00 502 GLU A O 1
ATOM 4019 N N . ASP A 1 503 ? 7.453 13.188 -25.162 1.00 70.94 503 ASP A N 1
ATOM 4020 C CA . ASP A 1 503 ? 8.441 14.053 -24.490 1.00 70.94 503 ASP A CA 1
ATOM 4021 C C . ASP A 1 503 ? 9.538 13.264 -23.756 1.00 70.94 503 ASP A C 1
ATOM 4023 O O . ASP A 1 503 ? 10.620 13.793 -23.492 1.00 70.94 503 ASP A O 1
ATOM 4027 N N . ILE A 1 504 ? 9.232 12.034 -23.328 1.00 72.44 504 ILE A N 1
ATOM 4028 C CA . ILE A 1 504 ? 10.201 11.111 -22.710 1.00 72.44 504 ILE A CA 1
ATOM 4029 C C . ILE A 1 504 ? 11.047 10.438 -23.797 1.00 72.44 504 ILE A C 1
ATOM 4031 O O . ILE A 1 504 ? 12.231 10.155 -23.587 1.00 72.44 504 ILE A O 1
ATOM 4035 N N . GLY A 1 505 ? 10.415 10.163 -24.934 1.00 64.56 505 GLY A N 1
ATOM 4036 C CA . GLY A 1 505 ? 11.044 9.605 -26.109 1.00 64.56 505 GLY A CA 1
ATOM 4037 C C . GLY A 1 505 ? 11.997 10.570 -26.815 1.00 64.56 505 GLY A C 1
ATOM 4038 O O . GLY A 1 505 ? 12.001 11.776 -26.585 1.00 64.56 505 GLY A O 1
ATOM 4039 N N . VAL A 1 506 ? 12.824 10.025 -27.700 1.00 61.56 506 VAL A N 1
ATOM 4040 C CA . VAL A 1 506 ? 13.649 10.771 -28.647 1.00 61.56 506 VAL A CA 1
ATOM 4041 C C . VAL A 1 506 ? 13.174 10.380 -30.042 1.00 61.56 506 VAL A C 1
ATOM 4043 O O . VAL A 1 506 ? 13.410 9.257 -30.482 1.00 61.56 506 VAL A O 1
ATOM 4046 N N . LYS A 1 507 ? 12.532 11.310 -30.763 1.00 57.44 507 LYS A N 1
ATOM 4047 C CA . LYS A 1 507 ? 11.883 11.033 -32.063 1.00 57.44 507 LYS A CA 1
ATOM 4048 C C . LYS A 1 507 ? 12.829 10.446 -33.125 1.00 57.44 507 LYS A C 1
ATOM 4050 O O . LYS A 1 507 ? 12.367 9.752 -34.027 1.00 57.44 507 LYS A O 1
ATOM 4055 N N . SER A 1 508 ? 14.139 10.685 -33.019 1.00 51.81 508 SER A N 1
ATOM 4056 C CA . SER A 1 508 ? 15.164 10.122 -33.914 1.00 51.81 508 SER A CA 1
ATOM 4057 C C . SER A 1 508 ? 15.547 8.665 -33.598 1.00 51.81 508 SER A C 1
ATOM 4059 O O . SER A 1 508 ? 16.244 8.025 -34.388 1.00 51.81 508 SER A O 1
ATOM 4061 N N . ILE A 1 509 ? 15.074 8.101 -32.481 1.00 58.19 509 ILE A N 1
ATOM 4062 C CA . ILE A 1 509 ? 15.413 6.756 -32.009 1.00 58.19 509 ILE A CA 1
ATOM 4063 C C . ILE A 1 509 ? 14.166 5.864 -32.048 1.00 58.19 509 ILE A C 1
ATOM 4065 O O . ILE A 1 509 ? 13.222 6.025 -31.286 1.00 58.19 509 ILE A O 1
ATOM 4069 N N . SER A 1 510 ? 14.183 4.845 -32.907 1.00 58.91 510 SER A N 1
ATOM 4070 C CA . SER A 1 510 ? 13.175 3.776 -32.883 1.00 58.91 510 SER A CA 1
ATOM 4071 C C . SER A 1 510 ? 13.250 2.979 -31.568 1.00 58.91 510 SER A C 1
ATOM 4073 O O . SER A 1 510 ? 14.347 2.533 -31.221 1.00 58.91 510 SER A O 1
ATOM 4075 N N . GLN A 1 511 ? 12.112 2.678 -30.933 1.00 67.00 511 GLN A N 1
ATOM 4076 C CA . GLN A 1 511 ? 12.029 1.897 -29.685 1.00 67.00 511 GLN A CA 1
ATOM 4077 C C . GLN A 1 511 ? 12.802 2.508 -28.501 1.00 67.00 511 GLN A C 1
ATOM 4079 O O . GLN A 1 511 ? 13.473 1.820 -27.725 1.00 67.00 511 GLN A O 1
ATOM 4084 N N . ASP A 1 512 ? 12.719 3.826 -28.411 1.00 76.44 512 ASP A N 1
ATOM 4085 C CA . ASP A 1 512 ? 13.304 4.686 -27.392 1.00 76.44 512 ASP A CA 1
ATOM 4086 C C . ASP A 1 512 ? 12.688 4.514 -26.000 1.00 76.44 512 ASP A C 1
ATOM 4088 O O . ASP A 1 512 ? 13.380 4.729 -25.002 1.00 76.44 512 ASP A O 1
ATOM 4092 N N . LEU A 1 513 ? 11.425 4.100 -25.919 1.00 87.50 513 LEU A N 1
ATOM 4093 C CA . LEU A 1 513 ? 10.737 3.818 -24.667 1.00 87.50 513 LEU A CA 1
ATOM 4094 C C . LEU A 1 513 ? 10.859 2.346 -24.285 1.00 87.50 513 LEU A C 1
ATOM 4096 O O . LEU A 1 513 ? 10.958 1.446 -25.120 1.00 87.50 513 LEU A O 1
ATOM 4100 N N . CYS A 1 514 ? 10.820 2.094 -22.985 1.00 91.62 514 CYS A N 1
ATOM 4101 C CA . CYS A 1 514 ? 10.763 0.763 -22.418 1.00 91.62 514 CYS A CA 1
ATOM 4102 C C . CYS A 1 514 ? 9.704 0.725 -21.320 1.00 91.62 514 CYS A C 1
ATOM 4104 O O . CYS A 1 514 ? 9.709 1.543 -20.394 1.00 91.62 514 CYS A O 1
ATOM 4106 N N . LEU A 1 515 ? 8.781 -0.224 -21.455 1.00 92.94 515 LEU A N 1
ATOM 4107 C CA . LEU A 1 515 ? 7.816 -0.558 -20.426 1.00 92.94 515 LEU A CA 1
ATOM 4108 C C . LEU A 1 515 ? 8.454 -1.567 -19.480 1.00 92.94 515 LEU A C 1
ATOM 4110 O O . LEU A 1 515 ? 8.897 -2.630 -19.906 1.00 92.94 515 LEU A O 1
ATOM 4114 N N . PHE A 1 516 ? 8.464 -1.227 -18.201 1.00 95.88 516 PHE A N 1
ATOM 4115 C CA . PHE A 1 516 ? 8.799 -2.113 -17.105 1.00 95.88 516 PHE A CA 1
ATOM 4116 C C . PHE A 1 516 ? 7.507 -2.624 -16.476 1.00 95.88 516 PHE A C 1
ATOM 4118 O O . PHE A 1 516 ? 6.660 -1.825 -16.073 1.00 95.88 516 PHE A O 1
ATOM 4125 N N . LYS A 1 517 ? 7.380 -3.942 -16.346 1.00 94.81 517 LYS A N 1
ATOM 4126 C CA . LYS A 1 517 ? 6.364 -4.570 -15.509 1.00 94.81 517 LYS A CA 1
ATOM 4127 C C . LYS A 1 517 ? 7.027 -5.509 -14.509 1.00 94.81 517 LYS A C 1
ATOM 4129 O O . LYS A 1 517 ? 7.763 -6.400 -14.924 1.00 94.81 517 LYS A O 1
ATOM 4134 N N . GLY A 1 518 ? 6.791 -5.310 -13.218 1.00 95.12 518 GLY A N 1
ATOM 4135 C CA . GLY A 1 518 ? 7.425 -6.066 -12.140 1.00 95.12 518 GLY A CA 1
ATOM 4136 C C . GLY A 1 518 ? 6.416 -6.572 -11.120 1.00 95.12 518 GLY A C 1
ATOM 4137 O O . GLY A 1 518 ? 5.416 -5.913 -10.871 1.00 95.12 518 GLY A O 1
ATOM 4138 N N . ASP A 1 519 ? 6.700 -7.728 -10.528 1.00 94.50 519 ASP A N 1
ATOM 4139 C CA . ASP A 1 519 ? 5.833 -8.378 -9.544 1.00 94.50 519 ASP A CA 1
ATOM 4140 C C . ASP A 1 519 ? 6.662 -9.125 -8.489 1.00 94.50 519 ASP A C 1
ATOM 4142 O O . ASP A 1 519 ? 7.711 -9.706 -8.804 1.00 94.50 519 ASP A O 1
ATOM 4146 N N . VAL A 1 520 ? 6.214 -9.084 -7.232 1.00 93.44 520 VAL A N 1
ATOM 4147 C CA . VAL A 1 520 ? 6.897 -9.742 -6.110 1.00 93.44 520 VAL A CA 1
ATOM 4148 C C . VAL A 1 520 ? 6.732 -11.261 -6.170 1.00 93.44 520 VAL A C 1
ATOM 4150 O O . VAL A 1 520 ? 5.639 -11.827 -6.135 1.00 93.44 520 VAL A O 1
ATOM 4153 N N . ASP A 1 521 ? 7.856 -11.969 -6.143 1.00 90.94 521 ASP A N 1
ATOM 4154 C CA . ASP A 1 521 ? 7.853 -13.419 -6.224 1.00 90.94 521 ASP A CA 1
ATOM 4155 C C . ASP A 1 521 ? 7.245 -14.050 -4.963 1.00 90.94 521 ASP A C 1
ATOM 4157 O O . ASP A 1 521 ? 7.702 -13.837 -3.842 1.00 90.94 521 ASP A O 1
ATOM 4161 N N . ASN A 1 522 ? 6.250 -14.918 -5.165 1.00 87.69 522 ASN A N 1
ATOM 4162 C CA . ASN A 1 522 ? 5.621 -15.724 -4.110 1.00 87.69 522 ASN A CA 1
ATOM 4163 C C . ASN A 1 522 ? 4.912 -14.908 -3.013 1.00 87.69 522 ASN A C 1
ATOM 4165 O O . ASN A 1 522 ? 4.642 -15.457 -1.944 1.00 87.69 522 ASN A O 1
ATOM 4169 N N . PHE A 1 523 ? 4.546 -13.646 -3.261 1.00 86.75 523 PHE A N 1
ATOM 4170 C CA . PHE A 1 523 ? 3.897 -12.801 -2.253 1.00 86.75 523 PHE A CA 1
ATOM 4171 C C . PHE A 1 523 ? 2.587 -13.399 -1.710 1.00 86.75 523 PHE A C 1
ATOM 4173 O O . PHE A 1 523 ? 2.348 -13.407 -0.501 1.00 86.75 523 PHE A O 1
ATOM 4180 N N . GLY A 1 524 ? 1.779 -14.017 -2.579 1.00 82.88 524 GLY A N 1
ATOM 4181 C CA . GLY A 1 524 ? 0.590 -14.770 -2.168 1.00 82.88 524 GLY A CA 1
ATOM 4182 C C . GLY A 1 524 ? 0.903 -15.894 -1.169 1.00 82.88 524 GLY A C 1
ATOM 4183 O O . GLY A 1 524 ? 0.221 -16.020 -0.155 1.00 82.88 524 GLY A O 1
ATOM 4184 N N . TYR A 1 525 ? 1.977 -16.660 -1.395 1.00 83.56 525 TYR A N 1
ATOM 4185 C CA . TYR A 1 525 ? 2.426 -17.706 -0.469 1.00 83.56 525 TYR A CA 1
ATOM 4186 C C . TYR A 1 525 ? 2.920 -17.106 0.853 1.00 83.56 525 TYR A C 1
ATOM 4188 O O . TYR A 1 525 ? 2.441 -17.513 1.912 1.00 83.56 525 TYR A O 1
ATOM 4196 N N . ILE A 1 526 ? 3.797 -16.095 0.785 1.00 85.19 526 ILE A N 1
ATOM 4197 C CA . ILE A 1 526 ? 4.362 -15.404 1.954 1.00 85.19 526 ILE A CA 1
ATOM 4198 C C . ILE A 1 526 ? 3.239 -14.869 2.845 1.00 85.19 526 ILE A C 1
ATOM 4200 O O . ILE A 1 526 ? 3.195 -15.176 4.034 1.00 85.19 526 ILE A O 1
ATOM 4204 N N . SER A 1 527 ? 2.284 -14.150 2.256 1.00 80.62 527 SER A N 1
ATOM 4205 C CA . SER A 1 527 ? 1.164 -13.568 2.991 1.00 80.62 527 SER A CA 1
ATOM 4206 C C . SER A 1 527 ? 0.191 -14.612 3.557 1.00 80.62 527 SER A C 1
ATOM 4208 O O . SER A 1 527 ? -0.481 -14.330 4.542 1.00 80.62 527 SER A O 1
ATOM 4210 N N . SER A 1 528 ? 0.078 -15.800 2.946 1.00 74.94 528 SER A N 1
ATOM 4211 C CA . SER A 1 528 ? -0.908 -16.843 3.309 1.00 74.94 528 SER A CA 1
ATOM 4212 C C . SER A 1 528 ? -0.475 -17.838 4.377 1.00 74.94 528 SER A C 1
ATOM 4214 O O . SER A 1 528 ? -1.278 -18.673 4.796 1.00 74.94 528 SER A O 1
ATOM 4216 N N . GLY A 1 529 ? 0.787 -17.805 4.782 1.00 73.75 529 GLY A N 1
ATOM 4217 C CA . GLY A 1 529 ? 1.320 -18.788 5.722 1.00 73.75 529 GLY A CA 1
ATOM 4218 C C . GLY A 1 529 ? 2.840 -18.858 5.791 1.00 73.75 529 GLY A C 1
ATOM 4219 O O . GLY A 1 529 ? 3.385 -19.801 6.375 1.00 73.75 529 GLY A O 1
ATOM 4220 N N . GLY A 1 530 ? 3.524 -17.926 5.124 1.00 79.38 530 GLY A N 1
ATOM 4221 C CA . GLY A 1 530 ? 4.974 -17.873 5.058 1.00 79.38 530 GLY A CA 1
ATOM 4222 C C . GLY A 1 530 ? 5.609 -17.123 6.221 1.00 79.38 530 GLY A C 1
ATOM 4223 O O . GLY A 1 530 ? 6.831 -17.089 6.269 1.00 79.38 530 GLY A O 1
ATOM 4224 N N . LEU A 1 531 ? 4.847 -16.545 7.156 1.00 81.00 531 LEU A N 1
ATOM 4225 C CA . LEU A 1 531 ? 5.405 -15.923 8.360 1.00 81.00 531 LEU A CA 1
ATOM 4226 C C . LEU A 1 531 ? 5.558 -16.959 9.473 1.00 81.00 531 LEU A C 1
ATOM 4228 O O . LEU A 1 531 ? 4.788 -17.913 9.543 1.00 81.00 531 LEU A O 1
ATOM 4232 N N . VAL A 1 532 ? 6.551 -16.797 10.351 1.00 77.12 532 VAL A N 1
ATOM 4233 C CA . VAL A 1 532 ? 6.804 -17.704 11.486 1.00 77.12 532 VAL A CA 1
ATOM 4234 C C . VAL A 1 532 ? 5.543 -17.835 12.345 1.00 77.12 532 VAL A C 1
ATOM 4236 O O . VAL A 1 532 ? 5.094 -18.959 12.573 1.00 77.12 532 VAL A O 1
ATOM 4239 N N . LYS A 1 533 ? 4.915 -16.703 12.695 1.00 76.25 533 LYS A N 1
ATOM 4240 C CA . LYS A 1 533 ? 3.558 -16.634 13.258 1.00 76.25 533 LYS A CA 1
ATOM 4241 C C . LYS A 1 533 ? 2.643 -15.839 12.320 1.00 76.25 533 LYS A C 1
ATOM 4243 O O . LYS A 1 533 ? 2.889 -14.666 12.031 1.00 76.25 533 LYS A O 1
ATOM 4248 N N . ASP A 1 534 ? 1.579 -16.488 11.862 1.00 77.75 534 ASP A N 1
ATOM 4249 C CA . ASP A 1 534 ? 0.557 -15.885 11.009 1.00 77.75 534 ASP A CA 1
ATOM 4250 C C . ASP A 1 534 ? -0.561 -15.322 11.903 1.00 77.75 534 ASP A C 1
ATOM 4252 O O . ASP A 1 534 ? -1.439 -16.064 12.342 1.00 77.75 534 ASP A O 1
ATOM 4256 N N . THR A 1 535 ? -0.518 -14.021 12.202 1.00 82.19 535 THR A N 1
ATOM 4257 C CA . THR A 1 535 ? -1.527 -13.299 12.995 1.00 82.19 535 THR A CA 1
ATOM 4258 C C . THR A 1 535 ? -2.083 -12.123 12.193 1.00 82.19 535 THR A C 1
ATOM 4260 O O . THR A 1 535 ? -1.551 -11.768 11.138 1.00 82.19 535 THR A O 1
ATOM 4263 N N . ILE A 1 536 ? -3.157 -11.499 12.687 1.00 86.94 536 ILE A N 1
ATOM 4264 C CA . ILE A 1 536 ? -3.720 -10.301 12.049 1.00 86.94 536 ILE A CA 1
ATOM 4265 C C . ILE A 1 536 ? -2.677 -9.172 12.030 1.00 86.94 536 ILE A C 1
ATOM 4267 O O . ILE A 1 536 ? -2.425 -8.600 10.972 1.00 86.94 536 ILE A O 1
ATOM 4271 N N . SER A 1 537 ? -2.003 -8.915 13.156 1.00 85.19 537 SER A N 1
ATOM 4272 C CA . SER A 1 537 ? -1.002 -7.847 13.278 1.00 85.19 537 SER A CA 1
ATOM 4273 C C . SER A 1 537 ? 0.240 -8.077 12.410 1.00 85.19 537 SER A C 1
ATOM 4275 O O . SER A 1 537 ? 0.764 -7.122 11.829 1.00 85.19 537 SER A O 1
ATOM 4277 N N . THR A 1 538 ? 0.723 -9.324 12.279 1.00 83.88 538 THR A N 1
ATOM 4278 C CA . THR A 1 538 ? 1.867 -9.617 11.393 1.00 83.88 538 THR A CA 1
ATOM 4279 C C . THR A 1 538 ? 1.493 -9.443 9.922 1.00 83.88 538 THR A C 1
ATOM 4281 O O . THR A 1 538 ? 2.282 -8.898 9.148 1.00 83.88 538 THR A O 1
ATOM 4284 N N . PHE A 1 539 ? 0.271 -9.826 9.539 1.00 87.19 539 PHE A N 1
ATOM 4285 C CA . PHE A 1 539 ? -0.249 -9.618 8.189 1.00 87.19 539 PHE A CA 1
ATOM 4286 C C . PHE A 1 539 ? -0.485 -8.135 7.857 1.00 87.19 539 PHE A C 1
ATOM 4288 O O . PHE A 1 539 ? -0.114 -7.689 6.767 1.00 87.19 539 PHE A O 1
ATOM 4295 N N . GLU A 1 540 ? -1.049 -7.360 8.787 1.00 87.88 540 GLU A N 1
ATOM 4296 C CA . GLU A 1 540 ? -1.208 -5.908 8.642 1.00 87.88 540 GLU A CA 1
ATOM 4297 C C . GLU A 1 540 ? 0.153 -5.225 8.473 1.00 87.88 540 GLU A C 1
ATOM 4299 O O . GLU A 1 540 ? 0.348 -4.464 7.524 1.00 87.88 540 GLU A O 1
ATOM 4304 N N . THR A 1 541 ? 1.127 -5.562 9.326 1.00 86.88 541 THR A N 1
ATOM 4305 C CA . THR A 1 541 ? 2.476 -4.981 9.261 1.00 86.88 541 THR A CA 1
ATOM 4306 C C . THR A 1 541 ? 3.169 -5.313 7.936 1.00 86.88 541 THR A C 1
ATOM 4308 O O . THR A 1 541 ? 3.726 -4.422 7.292 1.00 86.88 541 THR A O 1
ATOM 4311 N N . LEU A 1 542 ? 3.091 -6.570 7.476 1.00 88.06 542 LEU A N 1
ATOM 4312 C CA . LEU A 1 542 ? 3.615 -6.983 6.168 1.00 88.06 542 LEU A CA 1
ATOM 4313 C C . LEU A 1 542 ? 2.980 -6.182 5.023 1.00 88.06 542 LEU A C 1
ATOM 4315 O O . LEU A 1 542 ? 3.686 -5.706 4.129 1.00 88.06 542 LEU A O 1
ATOM 4319 N N . SER A 1 543 ? 1.659 -6.011 5.062 1.00 89.12 543 SER A N 1
ATOM 4320 C CA . SER A 1 543 ? 0.909 -5.291 4.031 1.00 89.12 543 SER A CA 1
ATOM 4321 C C . SER A 1 543 ? 1.275 -3.806 4.007 1.00 89.12 543 SER A C 1
ATOM 4323 O O . SER A 1 543 ? 1.603 -3.280 2.945 1.00 89.12 543 SER A O 1
ATOM 4325 N N . LEU A 1 544 ? 1.327 -3.149 5.170 1.00 86.81 544 LEU A N 1
ATOM 4326 C CA . LEU A 1 544 ? 1.750 -1.752 5.302 1.00 86.81 544 LEU A CA 1
ATOM 4327 C C . LEU A 1 544 ? 3.163 -1.534 4.745 1.00 86.81 544 LEU A C 1
ATOM 4329 O O . LEU A 1 544 ? 3.396 -0.599 3.982 1.00 86.81 544 LEU A O 1
ATOM 4333 N N . TYR A 1 545 ? 4.108 -2.410 5.089 1.00 87.50 545 TYR A N 1
ATOM 4334 C CA . TYR A 1 545 ? 5.509 -2.280 4.676 1.00 87.50 545 TYR A CA 1
ATOM 4335 C C . TYR A 1 545 ? 5.698 -2.511 3.180 1.00 87.50 545 TYR A C 1
ATOM 4337 O O . TYR A 1 545 ? 6.590 -1.925 2.566 1.00 87.50 545 TYR A O 1
ATOM 4345 N N . THR A 1 546 ? 4.869 -3.373 2.595 1.00 89.25 546 THR A N 1
ATOM 4346 C CA . THR A 1 546 ? 4.816 -3.577 1.146 1.00 89.25 546 THR A CA 1
ATOM 4347 C C . THR A 1 546 ? 4.279 -2.317 0.466 1.00 89.25 546 THR A C 1
ATOM 4349 O O . THR A 1 546 ? 4.945 -1.768 -0.412 1.00 89.25 546 THR A O 1
ATOM 4352 N N . SER A 1 547 ? 3.151 -1.780 0.942 1.00 88.94 547 SER A N 1
ATOM 4353 C CA . SER A 1 547 ? 2.557 -0.548 0.412 1.00 88.94 547 SER A CA 1
ATOM 4354 C C . SER A 1 547 ? 3.499 0.655 0.515 1.00 88.94 547 SER A C 1
ATOM 4356 O O . SER A 1 547 ? 3.653 1.378 -0.461 1.00 88.94 547 SER A O 1
ATOM 4358 N N . LEU A 1 548 ? 4.199 0.841 1.642 1.00 87.12 548 LEU A N 1
ATOM 4359 C CA . LEU A 1 548 ? 5.179 1.924 1.821 1.00 87.12 548 LEU A CA 1
ATOM 4360 C C . LEU A 1 548 ? 6.339 1.852 0.819 1.00 87.12 548 LEU A C 1
ATOM 4362 O O . LEU A 1 548 ? 6.822 2.889 0.352 1.00 87.12 548 LEU A O 1
ATOM 4366 N N . PHE A 1 549 ? 6.794 0.641 0.486 1.00 89.81 549 PHE A N 1
ATOM 4367 C CA . PHE A 1 549 ? 7.828 0.456 -0.527 1.00 89.81 549 PHE A CA 1
ATOM 4368 C C . PHE A 1 549 ? 7.305 0.860 -1.909 1.00 89.81 549 PHE A C 1
ATOM 4370 O O . PHE A 1 549 ? 7.912 1.687 -2.591 1.00 89.81 549 PHE A O 1
ATOM 4377 N N . PHE A 1 550 ? 6.151 0.323 -2.300 1.00 90.50 550 PHE A N 1
ATOM 4378 C CA . PHE A 1 550 ? 5.572 0.544 -3.623 1.00 90.50 550 PHE A CA 1
ATOM 4379 C C . PHE A 1 550 ? 4.860 1.897 -3.788 1.00 90.50 550 PHE A C 1
ATOM 4381 O O . PHE A 1 550 ? 4.493 2.259 -4.903 1.00 90.50 550 PHE A O 1
ATOM 4388 N N . SER A 1 551 ? 4.734 2.697 -2.730 1.00 86.56 551 SER A N 1
ATOM 4389 C CA . SER A 1 551 ? 4.341 4.105 -2.820 1.00 86.56 551 SER A CA 1
ATOM 4390 C C . SER A 1 551 ? 5.553 5.034 -2.748 1.00 86.56 551 SER A C 1
ATOM 4392 O O . SER A 1 551 ? 5.945 5.651 -3.734 1.00 86.56 551 SER A O 1
ATOM 4394 N N . THR A 1 552 ? 6.198 5.103 -1.587 1.00 85.19 552 THR A N 1
ATOM 4395 C CA . THR A 1 552 ? 7.126 6.183 -1.244 1.00 85.19 552 THR A CA 1
ATOM 4396 C C . THR A 1 552 ? 8.534 5.902 -1.755 1.00 85.19 552 THR A C 1
ATOM 4398 O O . THR A 1 552 ? 9.217 6.806 -2.239 1.00 85.19 552 THR A O 1
ATOM 4401 N N . VAL A 1 553 ? 8.999 4.654 -1.642 1.00 88.12 553 VAL A N 1
ATOM 4402 C CA . VAL A 1 553 ? 10.336 4.267 -2.126 1.00 88.12 553 VAL A CA 1
ATOM 4403 C C . VAL A 1 553 ? 10.339 4.197 -3.651 1.00 88.12 553 VAL A C 1
ATOM 4405 O O . VAL A 1 553 ? 11.246 4.747 -4.278 1.00 88.12 553 VAL A O 1
ATOM 4408 N N . LEU A 1 554 ? 9.299 3.599 -4.241 1.00 91.50 554 LEU A N 1
ATOM 4409 C CA . LEU A 1 554 ? 9.094 3.554 -5.686 1.00 91.50 554 LEU A CA 1
ATOM 4410 C C . LEU A 1 554 ? 9.151 4.953 -6.305 1.00 91.50 554 LEU A C 1
ATOM 4412 O O . LEU A 1 554 ? 9.925 5.157 -7.237 1.00 91.50 554 LEU A O 1
ATOM 4416 N N . ASP A 1 555 ? 8.407 5.924 -5.766 1.00 88.75 555 ASP A N 1
ATOM 4417 C CA . ASP A 1 555 ? 8.356 7.278 -6.328 1.00 88.75 555 ASP A CA 1
ATOM 4418 C C . ASP A 1 555 ? 9.705 8.010 -6.247 1.00 88.75 555 ASP A C 1
ATOM 4420 O O . ASP A 1 555 ? 10.064 8.747 -7.168 1.00 88.75 555 ASP A O 1
ATOM 4424 N N . LYS A 1 556 ? 10.513 7.771 -5.204 1.00 87.81 556 LYS A N 1
ATOM 4425 C CA . LYS A 1 556 ? 11.885 8.311 -5.119 1.00 87.81 556 LYS A CA 1
ATOM 4426 C C . LYS A 1 556 ? 12.791 7.737 -6.207 1.00 87.81 556 LYS A C 1
ATOM 4428 O O . LYS A 1 556 ? 13.520 8.487 -6.860 1.00 87.81 556 LYS A O 1
ATOM 4433 N N . ILE A 1 557 ? 12.735 6.422 -6.419 1.00 92.06 557 ILE A N 1
ATOM 4434 C CA . ILE A 1 557 ? 13.521 5.737 -7.456 1.00 92.06 557 ILE A CA 1
ATOM 4435 C C . ILE A 1 557 ? 13.048 6.186 -8.842 1.00 92.06 557 ILE A C 1
ATOM 4437 O O . ILE A 1 557 ? 13.864 6.531 -9.697 1.00 92.06 557 ILE A O 1
ATOM 4441 N N . ALA A 1 558 ? 11.735 6.270 -9.048 1.00 91.62 558 ALA A N 1
ATOM 4442 C CA . ALA A 1 558 ? 11.149 6.744 -10.289 1.00 91.62 558 ALA A CA 1
ATOM 4443 C C . ALA A 1 558 ? 11.564 8.191 -10.591 1.00 91.62 558 ALA A C 1
ATOM 4445 O O . ALA A 1 558 ? 11.972 8.489 -11.711 1.00 91.62 558 ALA A O 1
ATOM 4446 N N . LYS A 1 559 ? 11.582 9.069 -9.578 1.00 89.56 559 LYS A N 1
ATOM 4447 C CA . LYS A 1 559 ? 12.072 10.448 -9.701 1.00 89.56 559 LYS A CA 1
ATOM 4448 C C . LYS A 1 559 ? 13.540 10.532 -10.096 1.00 89.56 559 LYS A C 1
ATOM 4450 O O . LYS A 1 559 ? 13.879 11.310 -10.985 1.00 89.56 559 LYS A O 1
ATOM 4455 N N . LYS A 1 560 ? 14.403 9.727 -9.473 1.00 90.38 560 LYS A N 1
ATOM 4456 C CA . LYS A 1 560 ? 15.840 9.665 -9.793 1.00 90.38 560 LYS A CA 1
ATOM 4457 C C . LYS A 1 560 ? 16.095 9.285 -11.255 1.00 90.38 560 LYS A C 1
ATOM 4459 O O . LYS A 1 560 ? 17.037 9.793 -11.861 1.00 90.38 560 LYS A O 1
ATOM 4464 N N . HIS A 1 561 ? 15.259 8.414 -11.813 1.00 91.50 561 HIS A N 1
ATOM 4465 C CA . HIS A 1 561 ? 15.411 7.889 -13.170 1.00 91.50 561 HIS A CA 1
ATOM 4466 C C . HIS A 1 561 ? 14.410 8.480 -14.168 1.00 91.50 561 HIS A C 1
ATOM 4468 O O . HIS A 1 561 ? 14.207 7.894 -15.223 1.00 91.50 561 HIS A O 1
ATOM 4474 N N . GLU A 1 562 ? 13.758 9.604 -13.850 1.00 88.69 562 GLU A N 1
ATOM 4475 C CA . GLU A 1 562 ? 12.723 10.233 -14.697 1.00 88.69 562 GLU A CA 1
ATOM 4476 C C . GLU A 1 562 ? 11.694 9.230 -15.260 1.00 88.69 562 GLU A C 1
ATOM 4478 O O . GLU A 1 562 ? 11.255 9.312 -16.407 1.00 88.69 562 GLU A O 1
ATOM 4483 N N . THR A 1 563 ? 11.337 8.238 -14.452 1.00 89.56 563 THR A N 1
ATOM 4484 C CA . THR A 1 563 ? 10.488 7.121 -14.848 1.00 89.56 563 THR A CA 1
ATOM 4485 C C . THR A 1 563 ? 9.043 7.442 -14.529 1.00 89.56 563 THR A C 1
ATOM 4487 O O . THR A 1 563 ? 8.715 7.842 -13.422 1.00 89.56 563 THR A O 1
ATOM 4490 N N . TYR A 1 564 ? 8.157 7.264 -15.493 1.00 87.62 564 TYR A N 1
ATOM 4491 C CA . TYR A 1 564 ? 6.731 7.457 -15.304 1.00 87.62 564 TYR A CA 1
ATOM 4492 C C . TYR A 1 564 ? 6.141 6.210 -14.630 1.00 87.62 564 TYR A C 1
ATOM 4494 O O . TYR A 1 564 ? 6.075 5.150 -15.253 1.00 87.62 564 TYR A O 1
ATOM 4502 N N . VAL A 1 565 ? 5.675 6.327 -13.383 1.00 87.62 565 VAL A N 1
ATOM 4503 C CA . VAL A 1 565 ? 4.928 5.260 -12.699 1.00 87.62 565 VAL A CA 1
ATOM 4504 C C . VAL A 1 565 ? 3.498 5.271 -13.210 1.00 87.62 565 VAL A C 1
ATOM 4506 O O . VAL A 1 565 ? 2.793 6.278 -13.147 1.00 87.62 565 VAL A O 1
ATOM 4509 N N . VAL A 1 566 ? 3.077 4.145 -13.772 1.00 80.81 566 VAL A N 1
ATOM 4510 C CA . VAL A 1 566 ? 1.781 4.038 -14.430 1.00 80.81 566 VAL A CA 1
ATOM 4511 C C . VAL A 1 566 ? 0.759 3.329 -13.547 1.00 80.81 566 VAL A C 1
ATOM 4513 O O . VAL A 1 566 ? -0.387 3.766 -13.424 1.00 80.81 566 VAL A O 1
ATOM 4516 N N . TYR A 1 567 ? 1.188 2.246 -12.911 1.00 82.44 567 TYR A N 1
ATOM 4517 C CA . TYR A 1 567 ? 0.425 1.515 -11.914 1.00 82.44 567 TYR A CA 1
ATOM 4518 C C . TYR A 1 567 ? 1.378 1.045 -10.822 1.00 82.44 567 TYR A C 1
ATOM 4520 O O . TYR A 1 567 ? 2.484 0.593 -11.114 1.00 82.44 567 TYR A O 1
ATOM 4528 N N . SER A 1 568 ? 0.933 1.172 -9.580 1.00 85.25 568 SER A N 1
ATOM 4529 C CA . SER A 1 568 ? 1.587 0.595 -8.417 1.00 85.25 568 SER A CA 1
ATOM 4530 C C . SER A 1 568 ? 0.502 0.164 -7.444 1.00 85.25 568 SER A C 1
ATOM 4532 O O . SER A 1 568 ? -0.270 0.998 -6.962 1.00 85.25 568 SER A O 1
ATOM 4534 N N . GLY A 1 569 ? 0.396 -1.138 -7.205 1.00 73.00 569 GLY A N 1
ATOM 4535 C CA . GLY A 1 569 ? -0.679 -1.697 -6.402 1.00 73.00 569 GLY A CA 1
ATOM 4536 C C . GLY A 1 569 ? -0.239 -2.954 -5.681 1.00 73.00 569 GLY A C 1
ATOM 4537 O O . GLY A 1 569 ? -0.128 -4.004 -6.300 1.00 73.00 569 GLY A O 1
ATOM 4538 N N . GLY A 1 570 ? -0.049 -2.851 -4.363 1.00 73.19 570 GLY A N 1
ATOM 4539 C CA . GLY A 1 570 ? 0.395 -3.980 -3.547 1.00 73.19 570 GLY A CA 1
ATOM 4540 C C . GLY A 1 570 ? 1.777 -4.453 -3.989 1.00 73.19 570 GLY A C 1
ATOM 4541 O O . GLY A 1 570 ? 2.767 -3.825 -3.640 1.00 73.19 570 GLY A O 1
ATOM 4542 N N . ASP A 1 571 ? 1.818 -5.541 -4.748 1.00 81.44 571 ASP A N 1
ATOM 4543 C CA . ASP A 1 571 ? 3.002 -6.253 -5.218 1.00 81.44 571 ASP A CA 1
ATOM 4544 C C . ASP A 1 571 ? 3.300 -6.122 -6.729 1.00 81.44 571 ASP A C 1
ATOM 4546 O O . ASP A 1 571 ? 4.350 -6.602 -7.156 1.00 81.44 571 ASP A O 1
ATOM 4550 N N . ASP A 1 572 ? 2.441 -5.467 -7.525 1.00 86.56 572 ASP A N 1
ATOM 4551 C CA . ASP A 1 572 ? 2.624 -5.245 -8.978 1.00 86.56 572 ASP A CA 1
ATOM 4552 C C . ASP A 1 572 ? 2.949 -3.768 -9.287 1.00 86.56 572 ASP A C 1
ATOM 4554 O O . ASP A 1 572 ? 2.341 -2.837 -8.743 1.00 86.56 572 ASP A O 1
ATOM 4558 N N . VAL A 1 573 ? 3.909 -3.551 -10.190 1.00 91.31 573 VAL A N 1
ATOM 4559 C CA . VAL A 1 573 ? 4.330 -2.237 -10.689 1.00 91.31 573 VAL A CA 1
ATOM 4560 C C . VAL A 1 573 ? 4.404 -2.251 -12.206 1.00 91.31 573 VAL A C 1
ATOM 4562 O O . VAL A 1 573 ? 5.087 -3.074 -12.809 1.00 91.31 573 VAL A O 1
ATOM 4565 N N . THR A 1 574 ? 3.799 -1.246 -12.832 1.00 90.44 574 THR A N 1
ATOM 4566 C CA . THR A 1 574 ? 3.999 -0.927 -14.248 1.00 90.44 574 THR A CA 1
ATOM 4567 C C . THR A 1 574 ? 4.537 0.491 -14.385 1.00 90.44 574 THR A C 1
ATOM 4569 O O . THR A 1 574 ? 3.943 1.445 -13.878 1.00 90.44 574 THR A O 1
ATOM 4572 N N . ALA A 1 575 ? 5.648 0.643 -15.096 1.00 91.69 575 ALA A N 1
ATOM 4573 C CA . ALA A 1 575 ? 6.328 1.913 -15.298 1.00 91.69 575 ALA A CA 1
ATOM 4574 C C . ALA A 1 575 ? 6.828 2.058 -16.742 1.00 91.69 575 ALA A C 1
ATOM 4576 O O . ALA A 1 575 ? 7.056 1.070 -17.436 1.00 91.69 575 ALA A O 1
ATOM 4577 N N . VAL A 1 576 ? 6.998 3.294 -17.205 1.00 89.44 576 VAL A N 1
ATOM 4578 C CA . VAL A 1 576 ? 7.512 3.610 -18.544 1.00 89.44 576 VAL A CA 1
ATOM 4579 C C . VAL A 1 576 ? 8.610 4.654 -18.420 1.00 89.44 576 VAL A C 1
ATOM 4581 O O . VAL A 1 576 ? 8.436 5.680 -17.768 1.00 89.44 576 VAL A O 1
ATOM 4584 N N . ALA A 1 577 ? 9.740 4.415 -19.068 1.00 90.56 577 ALA A N 1
ATOM 4585 C CA . ALA A 1 577 ? 10.813 5.394 -19.182 1.00 90.56 577 ALA A CA 1
ATOM 4586 C C . ALA A 1 577 ? 11.506 5.251 -20.534 1.00 90.56 577 ALA A C 1
ATOM 4588 O O . ALA A 1 577 ? 11.271 4.290 -21.270 1.00 90.56 577 ALA A O 1
ATOM 4589 N N . ARG A 1 578 ? 12.414 6.178 -20.842 1.00 88.88 578 ARG A N 1
ATOM 4590 C CA . ARG A 1 578 ? 13.387 5.959 -21.914 1.00 88.88 578 ARG A CA 1
ATOM 4591 C C . ARG A 1 578 ? 14.215 4.710 -21.595 1.00 88.88 578 ARG A C 1
ATOM 4593 O O . ARG A 1 578 ? 14.492 4.450 -20.426 1.00 88.88 578 ARG A O 1
ATOM 4600 N N . PHE A 1 579 ? 14.601 3.927 -22.598 1.00 88.12 579 PHE A N 1
ATOM 4601 C CA . PHE A 1 579 ? 15.189 2.597 -22.398 1.00 88.12 579 PHE A CA 1
ATOM 4602 C C . PHE A 1 579 ? 16.398 2.585 -21.443 1.00 88.12 579 PHE A C 1
ATOM 4604 O O . PHE A 1 579 ? 16.520 1.675 -20.626 1.00 88.12 579 PHE A O 1
ATOM 4611 N N . ASP A 1 580 ? 17.275 3.593 -21.514 1.00 86.81 580 ASP A N 1
ATOM 4612 C CA . ASP A 1 580 ? 18.467 3.701 -20.670 1.00 86.81 580 ASP A CA 1
ATOM 4613 C C . ASP A 1 580 ? 18.084 3.887 -19.203 1.00 86.81 580 ASP A C 1
ATOM 4615 O O . ASP A 1 580 ? 18.597 3.197 -18.321 1.00 86.81 580 ASP A O 1
ATOM 4619 N N . LYS A 1 581 ? 17.116 4.771 -18.968 1.00 92.19 581 LYS A N 1
ATOM 4620 C CA . LYS A 1 581 ? 16.540 5.036 -17.657 1.00 92.19 581 LYS A CA 1
ATOM 4621 C C . LYS A 1 581 ? 15.690 3.896 -17.130 1.00 92.19 581 LYS A C 1
ATOM 4623 O O . LYS A 1 581 ? 15.768 3.617 -15.943 1.00 92.19 581 LYS A O 1
ATOM 4628 N N . ALA A 1 582 ? 14.965 3.181 -17.985 1.00 94.19 582 ALA A N 1
ATOM 4629 C CA . ALA A 1 582 ? 14.192 2.010 -17.588 1.00 94.19 582 ALA A CA 1
ATOM 4630 C C . ALA A 1 582 ? 15.091 0.888 -17.046 1.00 94.19 582 ALA A C 1
ATOM 4632 O O . ALA A 1 582 ? 14.738 0.245 -16.062 1.00 94.19 582 ALA A O 1
ATOM 4633 N N . VAL A 1 583 ? 16.264 0.664 -17.653 1.00 94.38 583 VAL A N 1
ATOM 4634 C CA . VAL A 1 583 ? 17.244 -0.325 -17.166 1.00 94.38 583 VAL A CA 1
ATOM 4635 C C . VAL A 1 583 ? 17.855 0.111 -15.835 1.00 94.38 583 VAL A C 1
ATOM 4637 O O . VAL A 1 583 ? 17.935 -0.699 -14.913 1.00 94.38 583 VAL A O 1
ATOM 4640 N N . GLU A 1 584 ? 18.244 1.383 -15.703 1.00 94.56 584 GLU A N 1
ATOM 4641 C CA . GLU A 1 584 ? 18.766 1.933 -14.440 1.00 94.56 584 GLU A CA 1
ATOM 4642 C C . GLU A 1 584 ? 17.713 1.873 -13.318 1.00 94.56 584 GLU A C 1
ATOM 4644 O O . GLU A 1 584 ? 18.018 1.428 -12.210 1.00 94.56 584 GLU A O 1
ATOM 4649 N N . PHE A 1 585 ? 16.466 2.227 -13.630 1.00 96.12 585 PHE A N 1
ATOM 4650 C CA . PHE A 1 585 ? 15.310 2.123 -12.746 1.00 96.12 585 PHE A CA 1
ATOM 4651 C C . PHE A 1 585 ? 15.048 0.684 -12.300 1.00 96.12 585 PHE A C 1
ATOM 4653 O O . PHE A 1 585 ? 14.911 0.443 -11.104 1.00 96.12 585 PHE A O 1
ATOM 4660 N N . ALA A 1 586 ? 15.010 -0.274 -13.230 1.00 96.81 586 ALA A N 1
ATOM 4661 C CA . ALA A 1 586 ? 14.721 -1.673 -12.922 1.00 96.81 586 ALA A CA 1
ATOM 4662 C C . ALA A 1 586 ? 15.760 -2.274 -11.961 1.00 96.81 586 ALA A C 1
ATOM 4664 O O . ALA A 1 586 ? 15.394 -2.945 -10.995 1.00 96.81 586 ALA A O 1
ATOM 4665 N N . ILE A 1 587 ? 17.048 -1.993 -12.196 1.00 94.81 587 ILE A N 1
ATOM 4666 C CA . ILE A 1 587 ? 18.145 -2.441 -11.326 1.00 94.81 587 ILE A CA 1
ATOM 4667 C C . ILE A 1 587 ? 18.017 -1.804 -9.934 1.00 94.81 587 ILE A C 1
ATOM 4669 O O . ILE A 1 587 ? 18.038 -2.515 -8.929 1.00 94.81 587 ILE A O 1
ATOM 4673 N N . ASP A 1 588 ? 17.836 -0.481 -9.862 1.00 94.88 588 ASP A N 1
ATOM 4674 C CA . ASP A 1 588 ? 17.763 0.252 -8.591 1.00 94.88 588 ASP A CA 1
ATOM 4675 C C . ASP A 1 588 ? 16.519 -0.127 -7.771 1.00 94.88 588 ASP A C 1
ATOM 4677 O O . ASP A 1 588 ? 16.610 -0.316 -6.556 1.00 94.88 588 ASP A O 1
ATOM 4681 N N . LEU A 1 589 ? 15.366 -0.317 -8.427 1.00 94.81 589 LEU A N 1
ATOM 4682 C CA . LEU A 1 589 ? 14.133 -0.797 -7.801 1.00 94.81 589 LEU A CA 1
ATOM 4683 C C . LEU A 1 589 ? 14.338 -2.181 -7.185 1.00 94.81 589 LEU A C 1
ATOM 4685 O O . LEU A 1 589 ? 14.051 -2.374 -6.002 1.00 94.81 589 LEU A O 1
ATOM 4689 N N . ARG A 1 590 ? 14.891 -3.125 -7.954 1.00 93.38 590 ARG A N 1
ATOM 4690 C CA . ARG A 1 590 ? 15.130 -4.493 -7.487 1.00 93.38 590 ARG A CA 1
ATOM 4691 C C . ARG A 1 590 ? 16.136 -4.543 -6.342 1.00 93.38 590 ARG A C 1
ATOM 4693 O O . ARG A 1 590 ? 15.900 -5.231 -5.348 1.00 93.38 590 ARG A O 1
ATOM 4700 N N . ASP A 1 591 ? 17.252 -3.831 -6.448 1.00 91.19 591 ASP A N 1
ATOM 4701 C CA . ASP A 1 591 ? 18.286 -3.837 -5.409 1.00 91.19 591 ASP A CA 1
ATOM 4702 C C . ASP A 1 591 ? 17.829 -3.099 -4.144 1.00 91.19 591 ASP A C 1
ATOM 4704 O O . ASP A 1 591 ? 18.182 -3.481 -3.025 1.00 91.19 591 ASP A O 1
ATOM 4708 N N . SER A 1 592 ? 16.998 -2.066 -4.287 1.00 90.94 592 SER A N 1
ATOM 4709 C CA . SER A 1 592 ? 16.321 -1.421 -3.159 1.00 90.94 592 SER A CA 1
ATOM 4710 C C . SER A 1 592 ? 15.304 -2.352 -2.498 1.00 90.94 592 SER A C 1
ATOM 4712 O O . SER A 1 592 ? 15.285 -2.439 -1.271 1.00 90.94 592 SER A O 1
ATOM 4714 N N . PHE A 1 593 ? 14.524 -3.109 -3.276 1.00 91.50 593 PHE A N 1
ATOM 4715 C CA . PHE A 1 593 ? 13.553 -4.068 -2.744 1.00 91.50 593 PHE A CA 1
ATOM 4716 C C . PHE A 1 593 ? 14.224 -5.227 -2.008 1.00 91.50 593 PHE A C 1
ATOM 4718 O O . PHE A 1 593 ? 13.818 -5.592 -0.906 1.00 91.50 593 PHE A O 1
ATOM 4725 N N . ARG A 1 594 ? 15.312 -5.774 -2.558 1.00 88.69 594 ARG A N 1
ATOM 4726 C CA . ARG A 1 594 ? 16.094 -6.809 -1.870 1.00 88.69 594 ARG A CA 1
ATOM 4727 C C . ARG A 1 594 ? 16.676 -6.316 -0.556 1.00 88.69 594 ARG A C 1
ATOM 4729 O O . ARG A 1 594 ? 16.646 -7.046 0.428 1.00 88.69 594 ARG A O 1
ATOM 4736 N N . ARG A 1 595 ? 17.163 -5.075 -0.501 1.00 86.31 595 ARG A N 1
ATOM 4737 C CA . ARG A 1 595 ? 17.621 -4.474 0.759 1.00 86.31 595 ARG A CA 1
ATOM 4738 C C . ARG A 1 595 ? 16.469 -4.308 1.754 1.00 86.31 595 ARG A C 1
ATOM 4740 O O . ARG A 1 595 ? 16.609 -4.735 2.899 1.00 86.31 595 ARG A O 1
ATOM 4747 N N . TRP A 1 596 ? 15.332 -3.767 1.310 1.00 86.94 596 TRP A N 1
ATOM 4748 C CA . TRP A 1 596 ? 14.122 -3.585 2.126 1.00 86.94 596 TRP A CA 1
ATOM 4749 C C . TRP A 1 596 ? 13.631 -4.894 2.760 1.00 86.94 596 TRP A C 1
ATOM 4751 O O . TRP A 1 596 ? 13.283 -4.935 3.939 1.00 86.94 596 TRP A O 1
ATOM 4761 N N . THR A 1 597 ? 13.677 -5.983 1.993 1.00 87.19 597 THR A N 1
ATOM 4762 C CA . THR A 1 597 ? 13.176 -7.307 2.388 1.00 87.19 597 THR A CA 1
ATOM 4763 C C . THR A 1 597 ? 14.251 -8.239 2.950 1.00 87.19 597 THR A C 1
ATOM 4765 O O . THR A 1 597 ? 14.027 -9.443 3.053 1.00 87.19 597 THR A O 1
ATOM 4768 N N . LEU A 1 598 ? 15.432 -7.723 3.315 1.00 85.06 598 LEU A N 1
ATOM 4769 C CA . LEU A 1 598 ? 16.539 -8.519 3.874 1.00 85.06 598 LEU A CA 1
ATOM 4770 C C . LEU A 1 598 ? 17.015 -9.669 2.969 1.00 85.06 598 LEU A C 1
ATOM 4772 O O . LEU A 1 598 ? 17.452 -10.711 3.453 1.00 85.06 598 LEU A O 1
ATOM 4776 N N . ASN A 1 599 ? 16.917 -9.498 1.651 1.00 85.00 599 ASN A N 1
ATOM 4777 C CA . ASN A 1 599 ? 17.158 -10.524 0.634 1.00 85.00 599 ASN A CA 1
ATOM 4778 C C . ASN A 1 599 ? 16.261 -11.770 0.764 1.00 85.00 599 ASN A C 1
ATOM 4780 O O . ASN A 1 599 ? 16.554 -12.783 0.132 1.00 85.00 599 ASN A O 1
ATOM 4784 N N . ARG A 1 600 ? 15.185 -11.709 1.561 1.00 85.19 600 ARG A N 1
ATOM 4785 C CA . ARG A 1 600 ? 14.263 -12.833 1.799 1.00 85.19 600 ARG A CA 1
ATOM 4786 C C . ARG A 1 600 ? 13.186 -12.946 0.729 1.00 85.19 600 ARG A C 1
ATOM 4788 O O . ARG A 1 600 ? 12.614 -14.016 0.553 1.00 85.19 600 ARG A O 1
ATOM 4795 N N . VAL A 1 601 ? 12.908 -11.845 0.035 1.00 88.94 601 VAL A N 1
ATOM 4796 C CA . VAL A 1 601 ? 11.886 -11.759 -1.008 1.00 88.94 601 VAL A CA 1
ATOM 4797 C C . VAL A 1 601 ? 12.522 -11.216 -2.283 1.00 88.94 601 VAL A C 1
ATOM 4799 O O . VAL A 1 601 ? 13.359 -10.311 -2.249 1.00 88.94 601 VAL A O 1
ATOM 4802 N N . THR A 1 602 ? 12.150 -11.802 -3.415 1.00 91.38 602 THR A N 1
ATOM 4803 C CA . THR A 1 602 ? 12.639 -11.421 -4.743 1.00 91.38 602 THR A CA 1
ATOM 4804 C C . THR A 1 602 ? 11.500 -10.859 -5.585 1.00 91.38 602 THR A C 1
ATOM 4806 O O . THR A 1 602 ? 10.338 -10.879 -5.182 1.00 91.38 602 THR A O 1
ATOM 4809 N N . MET A 1 603 ? 11.833 -10.316 -6.750 1.00 93.94 603 MET A N 1
ATOM 4810 C CA . MET A 1 603 ? 10.849 -9.875 -7.733 1.00 93.94 603 MET A CA 1
ATOM 4811 C C . MET A 1 603 ? 11.278 -10.316 -9.122 1.00 93.94 603 MET A C 1
ATOM 4813 O O . MET A 1 603 ? 12.474 -10.372 -9.427 1.00 93.94 603 MET A O 1
ATOM 4817 N N . SER A 1 604 ? 10.294 -10.575 -9.970 1.00 96.31 604 SER A N 1
ATOM 4818 C CA . SER A 1 604 ? 10.498 -10.845 -11.387 1.00 96.31 604 SER A CA 1
ATOM 4819 C C . SER A 1 604 ? 9.987 -9.678 -12.218 1.00 96.31 604 SER A C 1
ATOM 4821 O O . SER A 1 604 ? 9.058 -8.984 -11.807 1.00 96.31 604 SER A O 1
ATOM 4823 N N . ALA A 1 605 ? 10.580 -9.460 -13.393 1.00 97.44 605 ALA A N 1
ATOM 4824 C CA . ALA A 1 605 ? 10.163 -8.374 -14.278 1.00 97.44 605 ALA A CA 1
ATOM 4825 C C . ALA A 1 605 ? 10.168 -8.738 -15.767 1.00 97.44 605 ALA A C 1
ATOM 4827 O O . ALA A 1 605 ? 10.954 -9.567 -16.232 1.00 97.44 605 ALA A O 1
ATOM 4828 N N . GLY A 1 606 ? 9.307 -8.073 -16.529 1.00 97.75 606 GLY A N 1
ATOM 4829 C CA . GLY A 1 606 ? 9.333 -8.005 -17.982 1.00 97.75 606 GLY A CA 1
ATOM 4830 C C . GLY A 1 606 ? 9.644 -6.586 -18.449 1.00 97.75 606 GLY A C 1
ATOM 4831 O O . GLY A 1 606 ? 9.081 -5.621 -17.934 1.00 97.75 606 GLY A O 1
ATOM 4832 N N . MET A 1 607 ? 10.555 -6.454 -19.412 1.00 97.12 607 MET A N 1
ATOM 4833 C CA . MET A 1 607 ? 10.966 -5.173 -19.986 1.00 97.12 607 MET A CA 1
ATOM 4834 C C . MET A 1 607 ? 10.812 -5.186 -21.505 1.00 97.12 607 MET A C 1
ATOM 4836 O O . MET A 1 607 ? 11.528 -5.912 -22.200 1.00 97.12 607 MET A O 1
ATOM 4840 N N . PHE A 1 608 ? 9.885 -4.383 -22.023 1.00 94.38 608 PHE A N 1
ATOM 4841 C CA . PHE A 1 608 ? 9.558 -4.354 -23.446 1.00 94.38 608 PHE A CA 1
ATOM 4842 C C . PHE A 1 608 ? 9.817 -2.982 -24.066 1.00 94.38 608 PHE A C 1
ATOM 4844 O O . PHE A 1 608 ? 9.227 -1.981 -23.661 1.00 94.38 608 PHE A O 1
ATOM 4851 N N . ASN A 1 609 ? 10.674 -2.949 -25.086 1.00 91.44 609 ASN A N 1
ATOM 4852 C CA . ASN A 1 609 ? 10.989 -1.740 -25.834 1.00 91.44 609 ASN A CA 1
ATOM 4853 C C . ASN A 1 609 ? 9.949 -1.465 -26.923 1.00 91.44 609 ASN A C 1
ATOM 4855 O O . ASN A 1 609 ? 9.630 -2.334 -27.738 1.00 91.44 609 ASN A O 1
ATOM 4859 N N . PHE A 1 610 ? 9.463 -0.231 -26.979 1.00 85.44 610 PHE A N 1
ATOM 4860 C CA . PHE A 1 610 ? 8.454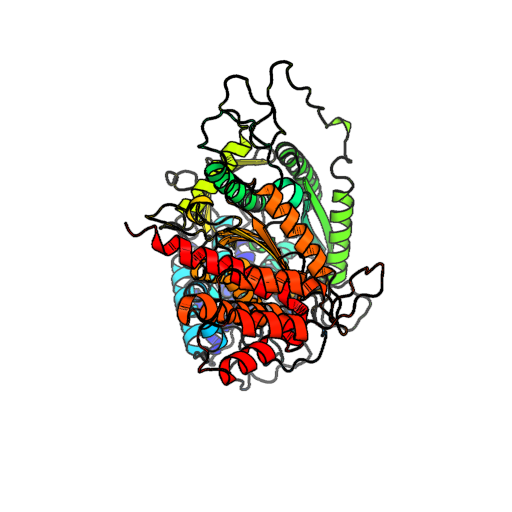 0.211 -27.933 1.00 85.44 610 PHE A CA 1
ATOM 4861 C C . PHE A 1 610 ? 8.693 1.670 -28.321 1.00 85.44 610 PHE A C 1
ATOM 4863 O O . PHE A 1 610 ? 9.407 2.395 -27.637 1.00 85.44 610 PHE A O 1
ATOM 4870 N N . SER A 1 611 ? 8.142 2.077 -29.458 1.00 78.50 611 SER A N 1
ATOM 4871 C CA . SER A 1 611 ? 8.203 3.464 -29.918 1.00 78.50 611 SER A CA 1
ATOM 4872 C C . SER A 1 611 ? 6.987 4.238 -29.412 1.00 78.50 611 SER A C 1
ATOM 4874 O O . SER A 1 611 ? 5.908 3.654 -29.286 1.00 78.50 611 SER A O 1
ATOM 4876 N N . GLY A 1 612 ? 7.143 5.543 -29.179 1.00 66.69 612 GLY A N 1
ATOM 4877 C CA . GLY A 1 612 ? 6.058 6.417 -28.713 1.00 66.69 612 GLY A CA 1
ATOM 4878 C C . GLY A 1 612 ? 4.790 6.405 -29.581 1.00 66.69 612 GLY A C 1
ATOM 4879 O O . GLY A 1 612 ? 3.712 6.569 -29.033 1.00 66.69 612 GLY A O 1
ATOM 4880 N N . ASP A 1 613 ? 4.900 6.110 -30.884 1.00 64.62 613 ASP A N 1
ATOM 4881 C CA . ASP A 1 613 ? 3.780 6.018 -31.841 1.00 64.62 613 ASP A CA 1
ATOM 4882 C C . ASP A 1 613 ? 2.952 4.722 -31.724 1.00 64.62 613 ASP A C 1
ATOM 4884 O O . ASP A 1 613 ? 1.966 4.526 -32.444 1.00 64.62 613 ASP A O 1
ATOM 4888 N N . LYS A 1 614 ? 3.377 3.769 -30.881 1.00 68.50 614 LYS A N 1
ATOM 4889 C CA . LYS A 1 614 ? 2.679 2.492 -30.696 1.00 68.50 614 LYS A CA 1
ATOM 4890 C C . LYS A 1 614 ? 1.697 2.569 -29.528 1.00 68.50 614 LYS A C 1
ATOM 4892 O O . LYS A 1 614 ? 2.051 3.062 -28.461 1.00 68.50 614 LYS A O 1
ATOM 4897 N N . PRO A 1 615 ? 0.498 1.964 -29.656 1.00 68.06 615 PRO A N 1
ATOM 4898 C CA . PRO A 1 615 ? -0.451 1.916 -28.552 1.00 68.06 615 PRO A CA 1
ATOM 4899 C C . PRO A 1 615 ? 0.158 1.262 -27.305 1.00 68.06 615 PRO A C 1
ATOM 4901 O O . PRO A 1 615 ? 0.559 0.096 -27.352 1.00 68.06 615 PRO A O 1
ATOM 4904 N N . ILE A 1 616 ? 0.128 1.969 -26.169 1.00 74.62 616 ILE A N 1
ATOM 4905 C CA . ILE A 1 616 ? 0.651 1.485 -24.874 1.00 74.62 616 ILE A CA 1
ATOM 4906 C C . ILE A 1 616 ? 0.101 0.109 -24.473 1.00 74.62 616 ILE A C 1
ATOM 4908 O O . ILE A 1 616 ? 0.797 -0.684 -23.846 1.00 74.62 616 ILE A O 1
ATOM 4912 N N . ARG A 1 617 ? -1.129 -0.211 -24.894 1.00 75.69 617 ARG A N 1
ATOM 4913 C CA . ARG A 1 617 ? -1.749 -1.527 -24.705 1.00 75.69 617 ARG A CA 1
ATOM 4914 C C . ARG A 1 617 ? -0.831 -2.672 -25.129 1.00 75.69 617 ARG A C 1
ATOM 4916 O O . ARG A 1 617 ? -0.678 -3.628 -24.380 1.00 75.69 617 ARG A O 1
ATOM 4923 N N . TYR A 1 618 ? -0.244 -2.568 -26.319 1.00 79.31 618 TYR A N 1
ATOM 4924 C CA . TYR A 1 618 ? 0.619 -3.614 -26.855 1.00 79.31 618 TYR A CA 1
ATOM 4925 C C . TYR A 1 618 ? 1.881 -3.770 -26.000 1.00 79.31 618 TYR A C 1
ATOM 4927 O O . TYR A 1 618 ? 2.283 -4.886 -25.693 1.00 79.31 618 TYR A O 1
ATOM 4935 N N . ALA A 1 619 ? 2.460 -2.657 -25.539 1.00 84.69 619 ALA A N 1
ATOM 4936 C CA . ALA A 1 619 ? 3.611 -2.695 -24.644 1.00 84.69 619 ALA A CA 1
ATOM 4937 C C . ALA A 1 619 ? 3.282 -3.369 -23.300 1.00 84.69 619 ALA A C 1
ATOM 4939 O O . ALA A 1 619 ? 4.105 -4.123 -22.793 1.00 84.69 619 ALA A O 1
ATOM 4940 N N . ILE A 1 620 ? 2.083 -3.146 -22.746 1.00 83.19 620 ILE A N 1
ATOM 4941 C CA . ILE A 1 620 ? 1.626 -3.798 -21.506 1.00 83.19 620 ILE A CA 1
ATOM 4942 C C . ILE A 1 620 ? 1.452 -5.305 -21.714 1.00 83.19 620 ILE A C 1
ATOM 4944 O O . ILE A 1 620 ? 1.937 -6.083 -20.899 1.00 83.19 620 ILE A O 1
ATOM 4948 N N . GLU A 1 621 ? 0.783 -5.718 -22.797 1.00 85.56 621 GLU A N 1
ATOM 4949 C CA . GLU A 1 621 ? 0.576 -7.136 -23.130 1.00 85.56 621 GLU A CA 1
ATOM 4950 C C . GLU A 1 621 ? 1.924 -7.864 -23.289 1.00 85.56 621 GLU A C 1
ATOM 4952 O O . GLU A 1 621 ? 2.124 -8.931 -22.710 1.00 85.56 621 GLU A O 1
ATOM 4957 N N . MET A 1 622 ? 2.888 -7.244 -23.977 1.00 90.44 622 MET A N 1
ATOM 4958 C CA . MET A 1 622 ? 4.239 -7.795 -24.110 1.00 90.44 622 MET A CA 1
ATOM 4959 C C . MET A 1 622 ? 5.027 -7.793 -22.793 1.00 90.44 622 MET A C 1
ATOM 4961 O O . MET A 1 622 ? 5.761 -8.738 -22.507 1.00 90.44 622 MET A O 1
ATOM 4965 N N . GLY A 1 623 ? 4.879 -6.748 -21.974 1.00 92.75 623 GLY A N 1
ATOM 4966 C CA . GLY A 1 623 ? 5.478 -6.680 -20.642 1.00 92.75 623 GLY A CA 1
ATOM 4967 C C . GLY A 1 623 ? 4.978 -7.799 -19.725 1.00 92.75 623 GLY A C 1
ATOM 4968 O O . GLY A 1 623 ? 5.780 -8.412 -19.023 1.00 92.75 623 GLY A O 1
ATOM 4969 N N . GLU A 1 624 ? 3.682 -8.115 -19.784 1.00 91.31 624 GLU A N 1
ATOM 4970 C CA . GLU A 1 624 ? 3.070 -9.242 -19.070 1.00 91.31 624 GLU A CA 1
ATOM 4971 C C . GLU A 1 624 ? 3.619 -10.589 -19.554 1.00 91.31 624 GLU A C 1
ATOM 4973 O O . GLU A 1 624 ? 3.999 -11.432 -18.742 1.00 91.31 624 GLU A O 1
ATOM 4978 N N . GLU A 1 625 ? 3.736 -10.790 -20.870 1.00 94.00 625 GLU A N 1
ATOM 4979 C CA . GLU A 1 625 ? 4.333 -12.009 -21.427 1.00 94.00 625 GLU A CA 1
ATOM 4980 C C . GLU A 1 625 ? 5.784 -12.190 -20.950 1.00 94.00 625 GLU A C 1
ATOM 4982 O O . GLU A 1 625 ? 6.195 -13.278 -20.531 1.00 94.00 625 GLU A O 1
ATOM 4987 N N . TYR A 1 626 ? 6.570 -11.114 -20.965 1.00 97.12 626 TYR A N 1
ATOM 4988 C CA . TYR A 1 626 ? 7.953 -11.135 -20.500 1.00 97.12 626 TYR A CA 1
ATOM 4989 C C . TYR A 1 626 ? 8.048 -11.377 -18.991 1.00 97.12 626 TYR A C 1
ATOM 4991 O O . TYR A 1 626 ? 8.905 -12.147 -18.554 1.00 97.12 626 TYR A O 1
ATOM 4999 N N . LEU A 1 627 ? 7.153 -10.791 -18.193 1.00 96.31 627 LEU A N 1
ATOM 5000 C CA . LEU A 1 627 ? 7.054 -11.080 -16.764 1.00 96.31 627 LEU A CA 1
ATOM 5001 C C . LEU A 1 627 ? 6.729 -12.560 -16.526 1.00 96.31 627 LEU A C 1
ATOM 5003 O O . LEU A 1 627 ? 7.376 -13.205 -15.700 1.00 96.31 627 LEU A O 1
ATOM 5007 N N . HIS A 1 628 ? 5.783 -13.127 -17.278 1.00 94.81 628 HIS A N 1
ATOM 5008 C CA . HIS A 1 628 ? 5.437 -14.544 -17.192 1.00 94.81 628 HIS A CA 1
ATOM 5009 C C . HIS A 1 628 ? 6.645 -15.445 -17.501 1.00 94.81 628 HIS A C 1
ATOM 5011 O O . HIS A 1 628 ? 6.923 -16.389 -16.758 1.00 94.81 628 HIS A O 1
ATOM 5017 N N . ARG A 1 629 ? 7.426 -15.124 -18.543 1.00 95.12 629 ARG A N 1
ATOM 5018 C CA . ARG A 1 629 ? 8.684 -15.829 -18.860 1.00 95.12 629 ARG A CA 1
ATOM 5019 C C . ARG A 1 629 ? 9.695 -15.747 -17.713 1.00 95.12 629 ARG A C 1
ATOM 5021 O O . ARG A 1 629 ? 10.299 -16.761 -17.369 1.00 95.12 629 ARG A O 1
ATOM 5028 N N . SER A 1 630 ? 9.837 -14.579 -17.088 1.00 96.12 630 SER A N 1
ATOM 5029 C CA . SER A 1 630 ? 10.708 -14.385 -15.922 1.00 96.12 630 SER A CA 1
ATOM 5030 C C . SER A 1 630 ? 10.258 -15.199 -14.707 1.00 96.12 630 SER A C 1
ATOM 5032 O O . SER A 1 630 ? 11.079 -15.874 -14.090 1.00 96.12 630 SER A O 1
ATOM 5034 N N . LYS A 1 631 ? 8.952 -15.231 -14.407 1.00 9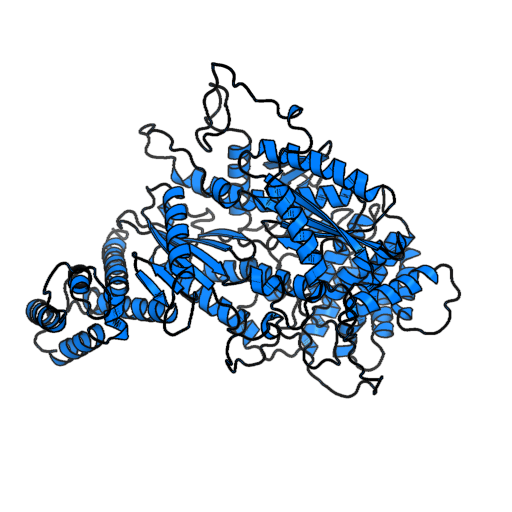3.00 631 LYS A N 1
ATOM 5035 C CA . LYS A 1 631 ? 8.392 -16.063 -13.326 1.00 93.00 631 LYS A CA 1
ATOM 5036 C C . LYS A 1 631 ? 8.528 -17.569 -13.604 1.00 93.00 631 LYS A C 1
ATOM 5038 O O . LYS A 1 631 ? 8.530 -18.363 -12.668 1.00 93.00 631 LYS A O 1
ATOM 5043 N N . GLY A 1 632 ? 8.645 -17.969 -14.870 1.00 91.06 632 GLY A N 1
ATOM 5044 C CA . GLY A 1 632 ? 8.916 -19.349 -15.284 1.00 91.06 632 GLY A CA 1
ATOM 5045 C C . GLY A 1 632 ? 10.402 -19.730 -15.316 1.00 91.06 632 GLY A C 1
ATOM 5046 O O . GLY A 1 632 ? 10.724 -20.889 -15.587 1.00 91.06 632 GLY A O 1
ATOM 5047 N N . PHE A 1 633 ? 11.317 -18.788 -15.067 1.00 89.25 633 PHE A N 1
ATOM 5048 C CA . PHE A 1 633 ? 12.753 -19.022 -15.179 1.00 89.25 633 PHE A CA 1
ATOM 5049 C C . PHE A 1 633 ? 13.260 -19.991 -14.104 1.00 89.25 633 PHE A C 1
ATOM 5051 O O . PHE A 1 633 ? 13.000 -19.807 -12.914 1.00 89.25 633 PHE A O 1
ATOM 5058 N N . LYS A 1 634 ? 14.022 -21.010 -14.525 1.00 85.75 634 LYS A N 1
ATOM 5059 C CA . LYS A 1 634 ? 14.643 -22.017 -13.651 1.00 85.75 634 LYS A CA 1
ATOM 5060 C C . LYS A 1 634 ? 16.114 -22.173 -14.002 1.00 85.75 634 LYS A C 1
ATOM 5062 O O . LYS A 1 634 ? 16.448 -22.523 -15.131 1.00 85.75 634 LYS A O 1
ATOM 5067 N N . LYS A 1 635 ? 17.008 -21.962 -13.036 1.00 71.25 635 LYS A N 1
ATOM 5068 C CA . LYS A 1 635 ? 18.450 -22.189 -13.215 1.00 71.25 635 LYS A CA 1
ATOM 5069 C C . LYS A 1 635 ? 19.096 -22.586 -11.897 1.00 71.25 635 LYS A C 1
ATOM 5071 O O . LYS A 1 635 ? 18.869 -21.924 -10.901 1.00 71.25 635 LYS A O 1
ATOM 5076 N N . ASN A 1 636 ? 19.911 -23.644 -11.876 1.00 60.41 636 ASN A N 1
ATOM 5077 C CA . ASN A 1 636 ? 20.696 -24.062 -10.699 1.00 60.41 636 ASN A CA 1
ATOM 5078 C C . ASN A 1 636 ? 19.888 -24.143 -9.379 1.00 60.41 636 ASN A C 1
ATOM 5080 O O . ASN A 1 636 ? 20.392 -23.801 -8.311 1.00 60.41 636 ASN A O 1
ATOM 5084 N N . GLY A 1 637 ? 18.614 -24.551 -9.442 1.00 58.12 637 GLY A N 1
ATOM 5085 C CA . GLY A 1 637 ? 17.734 -24.623 -8.268 1.00 58.12 637 GLY A CA 1
ATOM 5086 C C . GLY A 1 637 ? 17.258 -23.268 -7.711 1.00 58.12 637 GLY A C 1
ATOM 5087 O O . GLY A 1 637 ? 16.764 -23.221 -6.582 1.00 58.12 637 GLY A O 1
ATOM 5088 N N . SER A 1 638 ? 17.423 -22.164 -8.450 1.00 58.66 638 SER A N 1
ATOM 5089 C CA . SER A 1 638 ? 16.656 -20.923 -8.271 1.00 58.66 638 SER A CA 1
ATOM 5090 C C . SER A 1 638 ? 15.528 -20.859 -9.304 1.00 58.66 638 SER A C 1
ATOM 5092 O O . SER A 1 638 ? 15.760 -21.092 -10.493 1.00 58.66 638 SER A O 1
ATOM 5094 N N . GLU A 1 639 ? 14.320 -20.564 -8.832 1.00 78.69 639 GLU A N 1
ATOM 5095 C CA . GLU A 1 639 ? 13.115 -20.303 -9.624 1.00 78.69 639 GLU A CA 1
ATOM 5096 C C . GLU A 1 639 ? 12.767 -18.818 -9.448 1.00 78.69 639 GLU A C 1
ATOM 5098 O O . GLU A 1 639 ? 12.884 -18.321 -8.326 1.00 78.69 639 GLU A O 1
ATOM 5103 N N . LYS A 1 640 ? 12.345 -18.126 -10.516 1.00 88.06 640 LYS A N 1
ATOM 5104 C CA . LYS A 1 640 ? 12.055 -16.673 -10.506 1.00 88.06 640 LYS A CA 1
ATOM 5105 C C . LYS A 1 640 ? 13.314 -15.803 -10.298 1.00 88.06 640 LYS A C 1
ATOM 5107 O O . LYS A 1 640 ? 14.360 -16.165 -10.838 1.00 88.06 640 LYS A O 1
ATOM 5112 N N . ASP A 1 641 ? 13.216 -14.655 -9.603 1.00 92.31 641 ASP A N 1
ATOM 5113 C CA . ASP A 1 641 ? 14.284 -13.639 -9.431 1.00 92.31 641 ASP A CA 1
ATOM 5114 C C . ASP A 1 641 ? 15.000 -13.316 -10.754 1.00 92.31 641 ASP A C 1
ATOM 5116 O O . ASP A 1 641 ? 16.232 -13.322 -10.865 1.00 92.31 641 ASP A O 1
ATOM 5120 N N . ALA A 1 642 ? 14.204 -13.088 -11.797 1.00 94.88 642 ALA A N 1
ATOM 5121 C CA . ALA A 1 642 ? 14.690 -12.922 -13.157 1.00 94.88 642 ALA A CA 1
ATOM 5122 C C . ALA A 1 642 ? 14.008 -11.758 -13.871 1.00 94.88 642 ALA A C 1
ATOM 5124 O O . ALA A 1 642 ? 12.923 -11.299 -13.508 1.00 94.88 642 ALA A O 1
ATOM 5125 N N . VAL A 1 643 ? 14.653 -11.311 -14.939 1.00 97.00 643 VAL A N 1
ATOM 5126 C CA . VAL A 1 643 ? 14.143 -10.283 -15.836 1.00 97.00 643 VAL A CA 1
ATOM 5127 C C . VAL A 1 643 ? 14.183 -10.799 -17.267 1.00 97.00 643 VAL A C 1
ATOM 5129 O O . VAL A 1 643 ? 15.095 -11.534 -17.646 1.00 97.00 643 VAL A O 1
ATOM 5132 N N . THR A 1 644 ? 13.187 -10.435 -18.068 1.00 97.38 644 THR A N 1
ATOM 5133 C CA . THR A 1 644 ? 13.153 -10.738 -19.500 1.00 97.38 644 THR A CA 1
ATOM 5134 C C . THR A 1 644 ? 13.187 -9.428 -20.267 1.00 97.38 644 THR A C 1
ATOM 5136 O O . THR A 1 644 ? 12.314 -8.583 -20.083 1.00 97.38 644 THR A O 1
ATOM 5139 N N . ILE A 1 645 ? 14.200 -9.265 -21.117 1.00 95.81 645 ILE A N 1
ATOM 5140 C CA . ILE A 1 645 ? 14.400 -8.103 -21.989 1.00 95.81 645 ILE A CA 1
ATOM 5141 C C . ILE A 1 645 ? 14.980 -8.581 -23.326 1.00 95.81 645 ILE A C 1
ATOM 5143 O O . ILE A 1 645 ? 15.771 -9.524 -23.357 1.00 95.81 645 ILE A O 1
ATOM 5147 N N . PHE A 1 646 ? 14.580 -7.973 -24.447 1.00 92.81 646 PHE A N 1
ATOM 5148 C CA . PHE A 1 646 ? 15.023 -8.373 -25.800 1.00 92.81 646 PHE A CA 1
ATOM 5149 C C . PHE A 1 646 ? 14.862 -9.883 -26.083 1.00 92.81 646 PHE A C 1
ATOM 5151 O O . PHE A 1 646 ? 15.772 -10.547 -26.601 1.00 92.81 646 PHE A O 1
ATOM 5158 N N . ASP A 1 647 ? 13.723 -10.449 -25.676 1.00 91.25 647 ASP A N 1
ATOM 5159 C CA . ASP A 1 647 ? 13.414 -11.884 -25.749 1.00 91.25 647 ASP A CA 1
ATOM 5160 C C . ASP A 1 647 ? 14.404 -12.797 -25.019 1.00 91.25 647 ASP A C 1
ATOM 5162 O O . ASP A 1 647 ? 14.468 -13.995 -25.297 1.00 91.25 647 ASP A O 1
ATOM 5166 N N . THR A 1 648 ? 15.184 -12.257 -24.089 1.00 92.75 648 THR A N 1
ATOM 5167 C CA . THR A 1 648 ? 16.188 -13.003 -23.335 1.00 92.75 648 THR A CA 1
ATOM 5168 C C . THR A 1 648 ? 15.849 -12.924 -21.859 1.00 92.75 648 THR A C 1
ATOM 5170 O O . THR A 1 648 ? 15.788 -11.837 -21.290 1.00 92.75 648 THR A O 1
ATOM 5173 N N . THR A 1 649 ? 15.629 -14.080 -21.239 1.00 94.12 649 THR A N 1
ATOM 5174 C CA . THR A 1 649 ? 15.417 -14.181 -19.793 1.00 94.12 649 THR A CA 1
ATOM 5175 C C . THR A 1 649 ? 16.757 -14.423 -19.111 1.00 94.12 649 THR A C 1
ATOM 5177 O O . THR A 1 649 ? 17.483 -15.355 -19.468 1.00 94.12 649 THR A O 1
ATOM 5180 N N . LEU A 1 650 ? 17.097 -13.579 -18.141 1.00 93.00 650 LEU A N 1
ATOM 5181 C CA . LEU A 1 650 ? 18.354 -13.643 -17.408 1.00 93.00 650 LEU A CA 1
ATOM 5182 C C . LEU A 1 650 ? 18.163 -13.282 -15.925 1.00 93.00 650 LEU A C 1
ATOM 5184 O O . LEU A 1 650 ? 17.242 -12.542 -15.580 1.00 93.00 650 LEU A O 1
ATOM 5188 N N . PRO A 1 651 ? 19.035 -13.783 -15.033 1.00 92.62 651 PRO A N 1
ATOM 5189 C CA . PRO A 1 651 ? 19.087 -13.328 -13.648 1.00 92.62 651 PRO A CA 1
ATOM 5190 C C . PRO A 1 651 ? 19.396 -11.827 -13.541 1.00 92.62 651 PRO A C 1
ATOM 5192 O O . PRO A 1 651 ? 20.151 -11.283 -14.350 1.00 92.62 651 PRO A O 1
ATOM 5195 N N . TRP A 1 652 ? 18.901 -11.169 -12.492 1.00 92.50 652 TRP A N 1
ATOM 5196 C CA . TRP A 1 652 ? 19.109 -9.730 -12.271 1.00 92.50 652 TRP A CA 1
ATOM 5197 C C . TRP A 1 652 ? 20.573 -9.291 -12.226 1.00 92.50 652 TRP A C 1
ATOM 5199 O O . TRP A 1 652 ? 20.936 -8.274 -12.812 1.00 92.50 652 TRP A O 1
ATOM 5209 N N . ASN A 1 653 ? 21.430 -10.064 -11.556 1.00 89.69 653 ASN A N 1
ATOM 5210 C CA . ASN A 1 653 ? 22.859 -9.758 -11.470 1.00 89.69 653 ASN A CA 1
ATOM 5211 C C . ASN A 1 653 ? 23.548 -9.802 -12.844 1.00 89.69 653 ASN A C 1
ATOM 5213 O O . ASN A 1 653 ? 24.558 -9.133 -13.041 1.00 89.69 653 ASN A O 1
ATOM 5217 N N . GLU A 1 654 ? 23.012 -10.576 -13.788 1.00 92.56 654 GLU A N 1
ATOM 5218 C CA . GLU A 1 654 ? 23.509 -10.618 -15.158 1.00 92.56 654 GLU A CA 1
ATOM 5219 C C . GLU A 1 654 ? 23.034 -9.395 -15.951 1.00 92.56 654 GLU A C 1
ATOM 5221 O O . GLU A 1 654 ? 23.824 -8.856 -16.717 1.00 92.56 654 GLU A O 1
ATOM 5226 N N . LEU A 1 655 ? 21.821 -8.870 -15.721 1.00 94.12 655 LEU A N 1
ATOM 5227 C CA . LEU A 1 655 ? 21.376 -7.624 -16.367 1.00 94.12 655 LEU A CA 1
ATOM 5228 C C . LEU A 1 655 ? 22.317 -6.449 -16.053 1.00 94.12 655 LEU A C 1
ATOM 5230 O O . LEU A 1 655 ? 22.722 -5.738 -16.974 1.00 94.12 655 LEU A O 1
ATOM 5234 N N . SER A 1 656 ? 22.718 -6.276 -14.788 1.00 91.81 656 SER A N 1
ATOM 5235 C CA . SER A 1 656 ? 23.662 -5.219 -14.393 1.00 91.81 656 SER A CA 1
ATOM 5236 C C . SER A 1 656 ? 25.001 -5.345 -15.126 1.00 91.81 656 SER A C 1
ATOM 5238 O O . SER A 1 656 ? 25.488 -4.367 -15.690 1.00 91.81 656 SER A O 1
ATOM 5240 N N . LYS A 1 657 ? 25.551 -6.565 -15.217 1.00 93.31 657 LYS A N 1
ATOM 5241 C CA . LYS A 1 657 ? 26.791 -6.833 -15.965 1.00 93.31 657 LYS A CA 1
ATOM 5242 C C . LYS A 1 657 ? 26.639 -6.546 -17.458 1.00 93.31 657 LYS A C 1
ATOM 5244 O O . LYS A 1 657 ? 27.513 -5.928 -18.055 1.00 93.31 657 LYS A O 1
ATOM 5249 N N . GLN A 1 658 ? 25.537 -6.976 -18.076 1.00 94.94 658 GLN A N 1
ATOM 5250 C CA . GLN A 1 658 ? 25.295 -6.743 -19.504 1.00 94.94 658 GLN A CA 1
ATOM 5251 C C . GLN A 1 658 ? 25.146 -5.247 -19.815 1.00 94.94 658 GLN A C 1
ATOM 5253 O O . GLN A 1 658 ? 25.615 -4.789 -20.856 1.00 94.94 658 GLN A O 1
ATOM 5258 N N . ASN A 1 659 ? 24.562 -4.470 -18.899 1.00 94.25 659 ASN A N 1
ATOM 5259 C CA . ASN A 1 659 ? 24.500 -3.015 -19.009 1.00 94.25 659 ASN A CA 1
ATOM 5260 C C . ASN A 1 659 ? 25.899 -2.368 -18.949 1.00 94.25 659 ASN A C 1
ATOM 5262 O O . ASN A 1 659 ? 26.229 -1.518 -19.775 1.00 94.25 659 ASN A O 1
ATOM 5266 N N . GLU A 1 660 ? 26.760 -2.803 -18.025 1.00 93.12 660 GLU A N 1
ATOM 5267 C CA . GLU A 1 660 ? 28.155 -2.343 -17.961 1.00 93.12 660 GLU A CA 1
ATOM 5268 C C . GLU A 1 660 ? 28.926 -2.677 -19.244 1.00 93.12 660 GLU A C 1
ATOM 5270 O O . GLU A 1 660 ? 29.586 -1.807 -19.815 1.00 93.12 660 GLU A O 1
ATOM 5275 N N . VAL A 1 661 ? 28.798 -3.910 -19.745 1.00 94.19 661 VAL A N 1
ATOM 5276 C CA . VAL A 1 661 ? 29.415 -4.332 -21.012 1.00 94.19 661 VAL A CA 1
ATOM 5277 C C . VAL A 1 661 ? 28.921 -3.469 -22.172 1.00 94.19 661 VAL A C 1
ATOM 5279 O O . VAL A 1 661 ? 29.734 -3.019 -22.976 1.00 94.19 661 VAL A O 1
ATOM 5282 N N . ALA A 1 662 ? 27.622 -3.178 -22.249 1.00 93.44 662 ALA A N 1
ATOM 5283 C CA . ALA A 1 662 ? 27.064 -2.305 -23.278 1.00 93.44 662 ALA A CA 1
ATOM 5284 C C . ALA A 1 662 ? 27.654 -0.885 -23.237 1.00 93.44 662 ALA A C 1
ATOM 5286 O O . ALA A 1 662 ? 27.972 -0.323 -24.288 1.00 93.44 662 ALA A O 1
ATOM 5287 N N . LYS A 1 663 ? 27.844 -0.319 -22.035 1.00 91.31 663 LYS A N 1
ATOM 5288 C CA . LYS A 1 663 ? 28.492 0.990 -21.839 1.00 91.31 663 LYS A CA 1
ATOM 5289 C C . LYS A 1 663 ? 29.952 0.969 -22.301 1.00 91.31 663 LYS A C 1
ATOM 5291 O O . LYS A 1 663 ? 30.366 1.881 -23.010 1.00 91.31 663 LYS A O 1
ATOM 5296 N N . ILE A 1 664 ? 30.692 -0.097 -21.989 1.00 91.38 664 ILE A N 1
ATOM 5297 C CA . ILE A 1 664 ? 32.074 -0.289 -22.457 1.00 91.38 664 ILE A CA 1
ATOM 5298 C C . ILE A 1 664 ? 32.124 -0.389 -23.983 1.00 91.38 664 ILE A C 1
ATOM 5300 O O . ILE A 1 664 ? 32.929 0.290 -24.612 1.00 91.38 664 ILE A O 1
ATOM 5304 N N . ILE A 1 665 ? 31.256 -1.195 -24.606 1.00 91.25 665 ILE A N 1
ATOM 5305 C CA . ILE A 1 665 ? 31.195 -1.292 -26.072 1.00 91.25 665 ILE A CA 1
ATOM 5306 C C . ILE A 1 665 ? 30.966 0.100 -26.680 1.00 91.25 665 ILE A C 1
ATOM 5308 O O . ILE A 1 665 ? 31.667 0.478 -27.618 1.00 91.25 665 ILE A O 1
ATOM 5312 N N . ASN A 1 666 ? 30.037 0.881 -26.120 1.00 88.50 666 ASN A N 1
ATOM 5313 C CA . ASN A 1 666 ? 29.759 2.234 -26.598 1.00 88.50 666 ASN A CA 1
ATOM 5314 C C . ASN A 1 666 ? 30.958 3.189 -26.416 1.00 88.50 666 ASN A C 1
ATOM 5316 O O . ASN A 1 666 ? 31.244 3.994 -27.300 1.00 88.50 666 ASN A O 1
ATOM 5320 N N . GLU A 1 667 ? 31.721 3.072 -25.325 1.00 88.38 667 GLU A N 1
ATOM 5321 C CA . GLU A 1 667 ? 32.957 3.840 -25.115 1.00 88.38 667 GLU A CA 1
ATOM 5322 C C . GLU A 1 667 ? 33.992 3.575 -26.223 1.00 88.38 667 GLU A C 1
ATOM 5324 O O . GLU A 1 667 ? 34.574 4.516 -26.767 1.00 88.38 667 GLU A O 1
ATOM 5329 N N . TYR A 1 668 ? 34.160 2.317 -26.645 1.00 86.81 668 TYR A N 1
ATOM 5330 C CA . TYR A 1 668 ? 35.048 1.959 -27.760 1.00 86.81 668 TYR A CA 1
ATOM 5331 C C . TYR A 1 668 ? 34.536 2.430 -29.135 1.00 86.81 668 TYR A C 1
ATOM 5333 O O . TYR A 1 668 ? 35.346 2.620 -30.049 1.00 86.81 668 TYR A O 1
ATOM 5341 N N . ILE A 1 669 ? 33.224 2.638 -29.294 1.00 85.44 669 ILE A N 1
ATOM 5342 C CA . ILE A 1 669 ? 32.602 3.128 -30.535 1.00 85.44 669 ILE A CA 1
ATOM 5343 C C . ILE A 1 669 ? 32.663 4.657 -30.627 1.00 85.44 669 ILE A C 1
ATOM 5345 O O . ILE A 1 669 ? 33.155 5.190 -31.620 1.00 85.44 669 ILE A O 1
ATOM 5349 N N . VAL A 1 670 ? 32.178 5.368 -29.608 1.00 81.75 670 VAL A N 1
ATOM 5350 C CA . VAL A 1 670 ? 32.000 6.830 -29.643 1.00 81.75 670 VAL A CA 1
ATOM 5351 C C . VAL A 1 670 ? 33.184 7.561 -29.014 1.00 81.75 670 VAL A C 1
ATOM 5353 O O . VAL A 1 670 ? 33.687 8.524 -29.594 1.00 81.75 670 VAL A O 1
ATOM 5356 N N . GLY A 1 671 ? 33.651 7.094 -27.853 1.00 75.81 671 GLY A N 1
ATOM 5357 C CA . GLY A 1 671 ? 34.712 7.740 -27.076 1.00 75.81 671 GLY A CA 1
ATOM 5358 C C . GLY A 1 671 ? 36.087 7.557 -27.712 1.00 75.81 671 GLY A C 1
ATOM 5359 O O . GLY A 1 671 ? 36.716 8.522 -28.141 1.00 75.81 671 GLY A O 1
ATOM 5360 N N . CYS A 1 672 ? 36.540 6.307 -27.824 1.00 75.12 672 CYS A N 1
ATOM 5361 C CA . CYS A 1 672 ? 37.839 5.980 -28.419 1.00 75.12 672 CYS A CA 1
ATOM 5362 C C . CYS A 1 672 ? 37.797 5.894 -29.951 1.00 75.12 672 CYS A C 1
ATOM 5364 O O . CYS A 1 672 ? 38.841 5.912 -30.598 1.00 75.12 672 CYS A O 1
ATOM 5366 N N . LYS A 1 673 ? 36.604 5.758 -30.549 1.00 79.00 673 LYS A N 1
ATOM 5367 C CA . LYS A 1 673 ? 36.406 5.564 -32.000 1.00 79.00 673 LYS A CA 1
ATOM 5368 C C . LYS A 1 673 ? 37.201 4.396 -32.589 1.00 79.00 673 LYS A C 1
ATOM 5370 O O . LYS A 1 673 ? 37.459 4.368 -33.793 1.00 79.00 673 LYS A O 1
ATOM 5375 N N . HIS A 1 674 ? 37.562 3.420 -31.759 1.00 79.44 674 HIS A N 1
ATOM 5376 C CA . HIS A 1 674 ? 38.333 2.248 -32.157 1.00 79.44 674 HIS A CA 1
ATOM 5377 C C . HIS A 1 674 ? 37.511 1.287 -33.011 1.00 79.44 674 HIS A C 1
ATOM 5379 O O . HIS A 1 674 ? 38.081 0.631 -33.874 1.00 79.44 674 HIS A O 1
ATOM 5385 N N . ILE A 1 675 ? 36.193 1.221 -32.806 1.00 82.81 675 ILE A N 1
ATOM 5386 C CA . ILE A 1 675 ? 35.292 0.296 -33.501 1.00 82.81 675 ILE A CA 1
ATOM 5387 C C . ILE A 1 675 ? 34.163 1.082 -34.192 1.00 82.81 675 ILE A C 1
ATOM 5389 O O . ILE A 1 675 ? 33.781 2.167 -33.768 1.00 82.81 675 ILE A O 1
ATOM 5393 N N . SER A 1 676 ? 33.631 0.562 -35.300 1.00 85.38 676 SER A N 1
ATOM 5394 C CA . SER A 1 676 ? 32.493 1.150 -36.024 1.00 85.38 676 SER A CA 1
ATOM 5395 C C . SER A 1 676 ? 31.162 1.054 -35.260 1.00 85.38 676 SER A C 1
ATOM 5397 O O . SER A 1 676 ? 30.922 0.053 -34.584 1.00 85.38 676 SER A O 1
ATOM 5399 N N . HIS A 1 677 ? 30.221 1.964 -35.546 1.00 85.19 677 HIS A N 1
ATOM 5400 C CA . HIS A 1 677 ? 28.831 1.922 -35.051 1.00 85.19 677 HIS A CA 1
ATOM 5401 C C . HIS A 1 677 ? 28.067 0.628 -35.418 1.00 85.19 677 HIS A C 1
ATOM 5403 O O . HIS A 1 677 ? 27.064 0.311 -34.784 1.00 85.19 677 HIS A O 1
ATOM 5409 N N . GLY A 1 678 ? 28.543 -0.146 -36.407 1.00 88.12 678 GLY A N 1
ATOM 5410 C CA . GLY A 1 678 ? 27.964 -1.433 -36.820 1.00 88.12 678 GLY A CA 1
ATOM 5411 C C . GLY A 1 678 ? 28.258 -2.622 -35.891 1.00 88.12 678 GLY A C 1
ATOM 5412 O O . GLY A 1 678 ? 27.633 -3.673 -36.026 1.00 88.12 678 GLY A O 1
ATOM 5413 N N . PHE A 1 679 ? 29.182 -2.481 -34.938 1.00 91.88 679 PHE A N 1
ATOM 5414 C CA . PHE A 1 679 ? 29.643 -3.601 -34.110 1.00 91.88 679 PHE A CA 1
ATOM 5415 C C . PHE A 1 679 ? 28.567 -4.251 -33.224 1.00 91.88 679 PHE A C 1
ATOM 5417 O O . PHE A 1 679 ? 28.545 -5.480 -33.153 1.00 91.88 679 PHE A O 1
ATOM 5424 N N . PRO A 1 680 ? 27.622 -3.514 -32.611 1.00 92.44 680 PRO A N 1
ATOM 5425 C CA . PRO A 1 680 ? 26.554 -4.144 -31.835 1.00 92.44 680 PRO A CA 1
ATOM 5426 C C . PRO A 1 680 ? 25.656 -5.058 -32.684 1.00 92.44 680 PRO A C 1
ATOM 5428 O O . PRO A 1 680 ? 25.262 -6.131 -32.236 1.00 92.44 680 PRO A O 1
ATOM 5431 N N . TYR A 1 681 ? 25.393 -4.697 -33.944 1.00 91.50 681 TYR A N 1
ATOM 5432 C CA . TYR A 1 681 ? 24.624 -5.539 -34.870 1.00 91.50 681 TYR A CA 1
ATOM 5433 C C . TYR A 1 681 ? 25.384 -6.816 -35.251 1.00 91.50 681 TYR A C 1
ATOM 5435 O O . TYR A 1 681 ? 24.787 -7.893 -35.348 1.00 91.50 681 TYR A O 1
ATOM 5443 N N . PHE A 1 682 ? 26.708 -6.714 -35.406 1.00 93.44 682 PHE A N 1
ATOM 5444 C CA . PHE A 1 682 ? 27.571 -7.880 -35.576 1.00 93.44 682 PHE A CA 1
ATOM 5445 C C . PHE A 1 682 ? 27.516 -8.802 -34.350 1.00 93.44 682 PHE A C 1
ATOM 5447 O O . PHE A 1 682 ? 27.298 -9.998 -34.516 1.00 93.44 682 PHE A O 1
ATOM 5454 N N . LEU A 1 683 ? 27.631 -8.264 -33.130 1.00 92.50 683 LEU A N 1
ATOM 5455 C CA . LEU A 1 683 ? 27.526 -9.061 -31.902 1.00 92.50 683 LEU A CA 1
ATOM 5456 C C . LEU A 1 683 ? 26.165 -9.752 -31.763 1.00 92.50 683 LEU A C 1
ATOM 5458 O O . LEU A 1 683 ? 26.106 -10.906 -31.345 1.00 92.50 683 LEU A O 1
ATOM 5462 N N . ASN A 1 684 ? 25.079 -9.078 -32.148 1.00 89.81 684 ASN A N 1
ATOM 5463 C CA . ASN A 1 684 ? 23.752 -9.686 -32.146 1.00 89.81 684 ASN A CA 1
ATOM 5464 C C . ASN A 1 684 ? 23.664 -10.863 -33.135 1.00 89.81 684 ASN A C 1
ATOM 5466 O O . ASN A 1 684 ? 23.116 -11.903 -32.795 1.00 89.81 684 ASN A O 1
ATOM 5470 N N . SER A 1 685 ? 24.272 -10.733 -34.318 1.00 89.31 685 SER A N 1
ATOM 5471 C CA . SER A 1 685 ? 24.367 -11.831 -35.296 1.00 89.31 685 SER A CA 1
ATOM 5472 C C . SER A 1 685 ? 25.270 -12.966 -34.791 1.00 89.31 685 SER A C 1
ATOM 5474 O O . SER A 1 685 ? 25.011 -14.143 -35.020 1.00 89.31 685 SER A O 1
ATOM 5476 N N . LEU A 1 686 ? 26.330 -12.630 -34.052 1.00 89.94 686 LEU A N 1
ATOM 5477 C CA . LEU A 1 686 ? 27.250 -13.605 -33.472 1.00 89.94 686 LEU A CA 1
ATOM 5478 C C . LEU A 1 686 ? 26.585 -14.465 -32.380 1.00 89.94 686 LEU A C 1
ATOM 5480 O O . LEU A 1 686 ? 27.037 -15.579 -32.118 1.00 89.94 686 LEU A O 1
ATOM 5484 N N . ASN A 1 687 ? 25.486 -13.995 -31.781 1.00 88.75 687 ASN A N 1
ATOM 5485 C CA . ASN A 1 687 ? 24.699 -14.762 -30.816 1.00 88.75 687 ASN A CA 1
ATOM 5486 C C . ASN A 1 687 ? 24.080 -16.047 -31.415 1.00 88.75 687 ASN A C 1
ATOM 5488 O O . ASN A 1 687 ? 23.784 -16.988 -30.674 1.00 88.75 687 ASN A O 1
ATOM 5492 N N . ASP A 1 688 ? 23.945 -16.148 -32.739 1.00 85.19 688 ASP A N 1
ATOM 5493 C CA . ASP A 1 688 ? 23.533 -17.395 -33.403 1.00 85.19 688 ASP A CA 1
ATOM 5494 C C . ASP A 1 688 ? 24.562 -18.524 -33.190 1.00 85.19 688 ASP A C 1
ATOM 5496 O O . ASP A 1 688 ? 24.216 -19.705 -33.166 1.00 85.19 688 ASP A O 1
ATOM 5500 N N . TYR A 1 689 ? 25.824 -18.164 -32.931 1.00 85.69 689 TYR A N 1
ATOM 5501 C CA . TYR A 1 689 ? 26.925 -19.080 -32.614 1.00 85.69 689 TYR A CA 1
ATOM 5502 C C . TYR A 1 689 ? 27.158 -19.239 -31.104 1.00 85.69 689 TYR A C 1
ATOM 5504 O O . TYR A 1 689 ? 28.205 -19.743 -30.692 1.00 85.69 689 TYR A O 1
ATOM 5512 N N . ASN A 1 690 ? 26.208 -18.813 -30.264 1.00 86.94 690 ASN A N 1
ATOM 5513 C CA . ASN A 1 690 ? 26.329 -18.862 -28.809 1.00 86.94 690 ASN A CA 1
ATOM 5514 C C . ASN A 1 690 ? 26.338 -20.312 -28.285 1.00 86.94 690 ASN A C 1
ATOM 5516 O O . ASN A 1 690 ? 25.330 -21.018 -28.403 1.00 86.94 690 ASN A O 1
ATOM 5520 N N . PRO A 1 691 ? 27.452 -20.782 -27.686 1.00 83.88 691 PRO A N 1
ATOM 5521 C CA . PRO A 1 691 ? 27.559 -22.156 -27.202 1.00 83.88 691 PRO A CA 1
ATOM 5522 C C . PRO A 1 691 ? 26.708 -22.417 -25.953 1.00 83.88 691 PRO A C 1
ATOM 5524 O O . PRO A 1 691 ? 26.439 -23.573 -25.640 1.00 83.88 691 PRO A O 1
ATOM 5527 N N . TYR A 1 692 ? 26.252 -21.364 -25.269 1.00 83.62 692 TYR A N 1
ATOM 5528 C CA . TYR A 1 692 ? 25.562 -21.439 -23.980 1.00 83.62 692 TYR A CA 1
ATOM 5529 C C . TYR A 1 692 ? 24.033 -21.373 -24.080 1.00 83.62 692 TYR A C 1
ATOM 5531 O O . TYR A 1 692 ? 23.362 -21.366 -23.043 1.00 83.62 692 TYR A O 1
ATOM 5539 N N . VAL A 1 693 ? 23.496 -21.283 -25.301 1.00 75.00 693 VAL A N 1
ATOM 5540 C CA . VAL A 1 693 ? 22.059 -21.250 -25.587 1.00 75.00 693 VAL A CA 1
ATOM 5541 C C . VAL A 1 693 ? 21.681 -22.484 -26.408 1.00 75.00 693 VAL A C 1
ATOM 5543 O O . VAL A 1 693 ? 22.325 -22.824 -27.412 1.00 75.00 693 VAL A O 1
ATOM 5546 N N . ASP A 1 694 ? 20.624 -23.164 -25.967 1.00 63.44 694 ASP A N 1
ATOM 5547 C CA . ASP A 1 694 ? 20.021 -24.281 -26.688 1.00 63.44 694 ASP A CA 1
ATOM 5548 C C . ASP A 1 694 ? 19.173 -23.742 -27.838 1.00 63.44 694 ASP A C 1
ATOM 5550 O O . ASP A 1 694 ? 17.967 -23.536 -27.733 1.00 63.44 694 ASP A O 1
ATOM 5554 N N . HIS A 1 695 ? 19.827 -23.481 -28.964 1.00 59.31 695 HIS A N 1
ATOM 5555 C CA . HIS A 1 695 ? 19.128 -23.271 -30.224 1.00 59.31 695 HIS A CA 1
ATOM 5556 C C . HIS A 1 695 ? 18.553 -24.607 -30.711 1.00 59.31 695 HIS A C 1
ATOM 5558 O O . HIS A 1 695 ? 19.240 -25.632 -30.672 1.00 59.31 695 HIS A O 1
ATOM 5564 N N . ILE A 1 696 ? 17.323 -24.603 -31.238 1.00 48.44 696 ILE A N 1
ATOM 5565 C CA . ILE A 1 696 ? 16.794 -25.709 -32.053 1.00 48.44 696 ILE A CA 1
ATOM 5566 C C . ILE A 1 696 ? 17.563 -25.698 -33.383 1.00 48.44 696 ILE A C 1
ATOM 5568 O O . ILE A 1 696 ? 17.072 -25.234 -34.410 1.00 48.44 696 ILE A O 1
ATOM 5572 N N . CYS A 1 697 ? 18.813 -26.153 -33.379 1.00 48.69 697 CYS A N 1
ATOM 5573 C CA . CYS A 1 697 ? 19.601 -26.245 -34.599 1.00 48.69 697 CYS A CA 1
ATOM 5574 C C . CYS A 1 697 ? 19.214 -27.518 -35.354 1.00 48.69 697 CYS A C 1
ATOM 5576 O O . CYS A 1 697 ? 19.626 -28.624 -35.005 1.00 48.69 697 CYS A O 1
ATOM 5578 N N . LYS A 1 698 ? 18.462 -27.360 -36.446 1.00 46.38 698 LYS A N 1
ATOM 5579 C CA . LYS A 1 698 ? 18.434 -28.349 -37.529 1.00 46.38 698 LYS A CA 1
ATOM 5580 C C . LYS A 1 698 ? 19.798 -28.323 -38.243 1.00 46.38 698 LYS A C 1
ATOM 5582 O O . LYS A 1 698 ? 19.942 -27.629 -39.242 1.00 46.38 698 LYS A O 1
ATOM 5587 N N . GLY A 1 699 ? 20.800 -29.045 -37.728 1.00 54.94 699 GLY A N 1
ATOM 5588 C CA . GLY A 1 699 ? 22.069 -29.311 -38.433 1.00 54.94 699 GLY A CA 1
ATOM 5589 C C . GLY A 1 699 ? 23.376 -29.057 -37.659 1.00 54.94 699 GLY A C 1
ATOM 5590 O O . GLY A 1 699 ? 23.385 -28.521 -36.552 1.00 54.94 699 GLY A O 1
ATOM 5591 N N . THR A 1 700 ? 24.490 -29.463 -38.283 1.00 53.12 700 THR A N 1
ATOM 5592 C CA . THR A 1 700 ? 25.898 -29.403 -37.831 1.00 53.12 700 THR A CA 1
ATOM 5593 C C . THR A 1 700 ? 26.486 -27.982 -37.862 1.00 53.12 700 THR A C 1
ATOM 5595 O O . THR A 1 700 ? 27.325 -27.668 -38.704 1.00 53.12 700 THR A O 1
ATOM 5598 N N . LEU A 1 701 ? 26.053 -27.099 -36.961 1.00 59.72 701 LEU A N 1
ATOM 5599 C CA . LEU A 1 701 ? 26.681 -25.785 -36.747 1.00 59.72 701 LEU A CA 1
ATOM 5600 C C . LEU A 1 701 ? 27.814 -25.886 -35.714 1.00 59.72 701 LEU A C 1
ATOM 5602 O O . LEU A 1 701 ? 27.603 -26.342 -34.591 1.00 59.72 701 LEU A O 1
ATOM 5606 N N . ILE A 1 702 ? 29.017 -25.433 -36.080 1.00 61.66 702 ILE A N 1
ATOM 5607 C CA . ILE A 1 702 ? 30.154 -25.299 -35.156 1.00 61.66 702 ILE A CA 1
ATOM 5608 C C . ILE A 1 702 ? 29.932 -24.039 -34.301 1.00 61.66 702 ILE A C 1
ATOM 5610 O O . ILE A 1 702 ? 30.017 -22.920 -34.805 1.00 61.66 702 ILE A O 1
ATOM 5614 N N . LYS A 1 703 ? 29.646 -24.213 -33.003 1.00 71.50 703 LYS A N 1
ATOM 5615 C CA . LYS A 1 703 ? 29.395 -23.124 -32.035 1.00 71.50 703 LYS A CA 1
ATOM 5616 C C . LYS A 1 703 ? 30.701 -22.524 -31.486 1.00 71.50 703 LYS A C 1
ATOM 5618 O O . LYS A 1 703 ? 31.003 -22.665 -30.304 1.00 71.50 703 LYS A O 1
ATOM 5623 N N . VAL A 1 704 ? 31.509 -21.903 -32.348 1.00 82.31 704 VAL A N 1
ATOM 5624 C CA . VAL A 1 704 ? 32.770 -21.252 -31.940 1.00 82.31 704 VAL A CA 1
ATOM 5625 C C . VAL A 1 704 ? 32.751 -19.785 -32.394 1.00 82.31 704 VAL A C 1
ATOM 5627 O O . VAL A 1 704 ? 33.071 -19.504 -33.548 1.00 82.31 704 VAL A O 1
ATOM 5630 N N . PRO A 1 705 ? 32.361 -18.838 -31.519 1.00 86.44 705 PRO A N 1
ATOM 5631 C CA . PRO A 1 705 ? 32.193 -17.427 -31.890 1.00 86.44 705 PRO A CA 1
ATOM 5632 C C . PRO A 1 705 ? 33.522 -16.679 -32.072 1.00 86.44 705 PRO A C 1
ATOM 5634 O O . PRO A 1 705 ? 33.581 -15.639 -32.726 1.00 86.44 705 PRO A O 1
ATOM 5637 N N . ASP A 1 706 ? 34.592 -17.209 -31.493 1.00 90.75 706 ASP A N 1
ATOM 5638 C CA . ASP A 1 706 ? 35.868 -16.526 -31.356 1.00 90.75 706 ASP A CA 1
ATOM 5639 C C . ASP A 1 706 ? 36.553 -16.163 -32.700 1.00 90.75 706 ASP A C 1
ATOM 5641 O O . ASP A 1 706 ? 36.816 -14.977 -32.919 1.00 90.75 706 ASP A O 1
ATOM 5645 N N . PRO A 1 707 ? 36.750 -17.088 -33.667 1.00 91.00 707 PRO A N 1
ATOM 5646 C CA . PRO A 1 707 ? 37.356 -16.750 -34.958 1.00 91.00 707 PRO A CA 1
ATOM 5647 C C . PRO A 1 707 ? 36.637 -15.616 -35.699 1.00 91.00 707 PRO A C 1
ATOM 5649 O O . PRO A 1 707 ? 37.282 -14.771 -36.319 1.00 91.00 707 PRO A O 1
ATOM 5652 N N . TYR A 1 708 ? 35.304 -15.569 -35.609 1.00 90.38 708 TYR A N 1
ATOM 5653 C CA . TYR A 1 708 ? 34.499 -14.516 -36.227 1.00 90.38 708 TYR A CA 1
ATOM 5654 C C . TYR A 1 708 ? 34.719 -13.165 -35.548 1.00 90.38 708 TYR A C 1
ATOM 5656 O O . TYR A 1 708 ? 34.884 -12.154 -36.233 1.00 90.38 708 TYR A O 1
ATOM 5664 N N . LEU A 1 709 ? 34.746 -13.138 -34.211 1.00 91.69 709 LEU A N 1
ATOM 5665 C CA . LEU A 1 709 ? 35.007 -11.920 -33.448 1.00 91.69 709 LEU A CA 1
ATOM 5666 C C . LEU A 1 709 ? 36.421 -11.392 -33.710 1.00 91.69 709 LEU A C 1
ATOM 5668 O O . LEU A 1 709 ? 36.584 -10.207 -34.000 1.00 91.69 709 LEU A O 1
ATOM 5672 N N . TYR A 1 710 ? 37.429 -12.266 -33.670 1.00 91.75 710 TYR A N 1
ATOM 5673 C CA . TYR A 1 710 ? 38.816 -11.910 -33.965 1.00 91.75 710 TYR A CA 1
ATOM 5674 C C . TYR A 1 710 ? 38.962 -11.322 -35.376 1.00 91.75 710 TYR A C 1
ATOM 5676 O O . TYR A 1 710 ? 39.555 -10.255 -35.560 1.00 91.75 710 TYR A O 1
ATOM 5684 N N . TYR A 1 711 ? 38.356 -11.967 -36.378 1.00 90.62 711 TYR A N 1
ATOM 5685 C CA . TYR A 1 711 ? 38.353 -11.468 -37.753 1.00 90.62 711 TYR A CA 1
ATOM 5686 C C . TYR A 1 711 ? 37.672 -10.096 -37.877 1.00 90.62 711 TYR A C 1
ATOM 5688 O O . TYR A 1 711 ? 38.187 -9.200 -38.549 1.00 90.62 711 TYR A O 1
ATOM 5696 N N . TYR A 1 712 ? 36.529 -9.895 -37.212 1.00 90.69 712 TYR A N 1
ATOM 5697 C CA . TYR A 1 712 ? 35.845 -8.603 -37.235 1.00 90.69 712 TYR A CA 1
ATOM 5698 C C . TYR A 1 712 ? 36.712 -7.497 -36.626 1.00 90.69 712 TYR A C 1
ATOM 5700 O O . TYR A 1 712 ? 36.845 -6.425 -37.224 1.00 90.69 712 TYR A O 1
ATOM 5708 N N . LEU A 1 713 ? 37.294 -7.742 -35.447 1.00 89.94 713 LEU A N 1
ATOM 5709 C CA . LEU A 1 713 ? 38.094 -6.753 -34.727 1.00 89.94 713 LEU A CA 1
ATOM 5710 C C . LEU A 1 713 ? 39.352 -6.383 -35.515 1.00 89.94 713 LEU A C 1
ATOM 5712 O O . LEU A 1 713 ? 39.554 -5.208 -35.796 1.00 89.94 713 LEU A O 1
ATOM 5716 N N . THR A 1 714 ? 40.132 -7.362 -35.975 1.00 88.00 714 THR A N 1
ATOM 5717 C CA . THR A 1 714 ? 41.352 -7.109 -36.768 1.00 88.00 714 THR A CA 1
ATOM 5718 C C . THR A 1 714 ? 41.093 -6.280 -38.028 1.00 88.00 714 THR A C 1
ATOM 5720 O O . THR A 1 714 ? 41.929 -5.464 -38.413 1.00 88.00 714 THR A O 1
ATOM 5723 N N . ARG A 1 715 ? 39.922 -6.441 -38.657 1.00 85.12 715 ARG A N 1
ATOM 5724 C CA . ARG A 1 715 ? 39.538 -5.692 -39.860 1.00 85.12 715 ARG A CA 1
ATOM 5725 C C . ARG A 1 715 ? 39.029 -4.276 -39.579 1.00 85.12 715 ARG A C 1
ATOM 5727 O O . ARG A 1 715 ? 39.205 -3.402 -40.425 1.00 85.12 715 ARG A O 1
ATOM 5734 N N . ASN A 1 716 ? 38.358 -4.055 -38.449 1.00 84.81 716 ASN A N 1
ATOM 5735 C CA . ASN A 1 716 ? 37.618 -2.815 -38.180 1.00 84.81 716 ASN A CA 1
ATOM 5736 C C . ASN A 1 716 ? 38.218 -1.953 -37.057 1.00 84.81 716 ASN A C 1
ATOM 5738 O O . ASN A 1 716 ? 37.715 -0.854 -36.815 1.00 84.81 716 ASN A O 1
ATOM 5742 N N . TRP A 1 717 ? 39.264 -2.425 -36.375 1.00 86.12 717 TRP A N 1
ATOM 5743 C CA . TRP A 1 717 ? 39.927 -1.693 -35.298 1.00 86.12 717 TRP A CA 1
ATOM 5744 C C . TRP A 1 717 ? 40.807 -0.561 -35.845 1.00 86.12 717 TRP A C 1
ATOM 5746 O O . TRP A 1 717 ? 41.794 -0.807 -36.539 1.00 86.12 717 TRP A O 1
ATOM 5756 N N . LYS A 1 718 ? 40.463 0.696 -35.540 1.00 76.62 718 LYS A N 1
ATOM 5757 C CA . LYS A 1 718 ? 41.078 1.873 -36.187 1.00 76.62 718 LYS A CA 1
ATOM 5758 C C . LYS A 1 718 ? 42.493 2.223 -35.700 1.00 76.62 718 LYS A C 1
ATOM 5760 O O . LYS A 1 718 ? 43.228 2.873 -36.439 1.00 76.62 718 LYS A O 1
ATOM 5765 N N . GLU A 1 719 ? 42.913 1.787 -34.508 1.00 69.19 719 GLU A N 1
ATOM 5766 C CA . GLU A 1 719 ? 44.270 2.037 -33.983 1.00 69.19 719 GLU A CA 1
ATOM 5767 C C . GLU A 1 719 ? 45.163 0.784 -34.018 1.00 69.19 719 GLU A C 1
ATOM 5769 O O . GLU A 1 719 ? 45.190 -0.008 -33.074 1.00 69.19 719 GLU A O 1
ATOM 5774 N N . GLN A 1 720 ? 45.980 0.632 -35.068 1.00 57.78 720 GLN A N 1
ATOM 5775 C CA . GLN A 1 720 ? 46.902 -0.511 -35.220 1.00 57.78 720 GLN A CA 1
ATOM 5776 C C . GLN A 1 720 ? 48.020 -0.587 -34.154 1.00 57.78 720 GLN A C 1
ATOM 5778 O O . GLN A 1 720 ? 48.623 -1.642 -33.980 1.00 57.78 720 GLN A O 1
ATOM 5783 N N . LYS A 1 721 ? 48.304 0.496 -33.412 1.00 57.38 721 LYS A N 1
ATOM 5784 C CA . LYS A 1 721 ? 49.365 0.539 -32.378 1.00 57.38 721 LYS A CA 1
ATOM 5785 C C . LYS A 1 721 ? 48.930 0.012 -30.998 1.00 57.38 721 LYS A C 1
ATOM 5787 O O . LYS A 1 721 ? 49.765 -0.084 -30.105 1.00 57.38 721 LYS A O 1
ATOM 5792 N N . CYS A 1 722 ? 47.660 -0.361 -30.829 1.00 63.16 722 CYS A N 1
ATOM 5793 C CA . CYS A 1 722 ? 47.062 -0.764 -29.550 1.00 63.16 722 CYS A CA 1
ATOM 5794 C C . CYS A 1 722 ? 46.571 -2.229 -29.555 1.00 6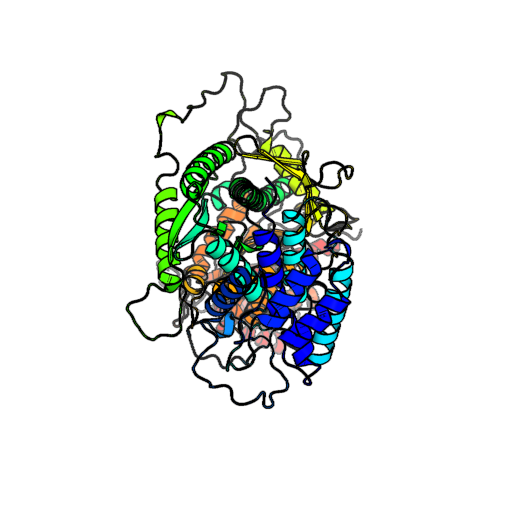3.16 722 CYS A C 1
ATOM 5796 O O . CYS A 1 722 ? 45.508 -2.522 -29.011 1.00 63.16 722 CYS A O 1
ATOM 5798 N N . GLY A 1 723 ? 47.329 -3.162 -30.149 1.00 71.75 723 GLY A N 1
ATOM 5799 C CA . GLY A 1 723 ? 46.934 -4.579 -30.265 1.00 71.75 723 GLY A CA 1
ATOM 5800 C C . GLY A 1 723 ? 46.561 -5.248 -28.932 1.00 71.75 723 GLY A C 1
ATOM 5801 O O . GLY A 1 723 ? 45.598 -6.003 -28.875 1.00 71.75 723 GLY A O 1
ATOM 5802 N N . HIS A 1 724 ? 47.234 -4.882 -27.836 1.00 81.62 724 HIS A N 1
ATOM 5803 C CA . HIS A 1 724 ? 46.899 -5.364 -26.490 1.00 81.62 724 HIS A CA 1
ATOM 5804 C C . HIS A 1 724 ? 45.470 -4.992 -26.057 1.00 81.62 724 HIS A C 1
ATOM 5806 O O . HIS A 1 724 ? 44.770 -5.813 -25.477 1.00 81.62 724 HIS A O 1
ATOM 5812 N N . LYS A 1 725 ? 45.005 -3.769 -26.360 1.00 83.62 725 LYS A N 1
ATOM 5813 C CA . LYS A 1 725 ? 43.646 -3.321 -26.000 1.00 83.62 725 LYS A CA 1
ATOM 5814 C C . LYS A 1 725 ? 42.568 -4.071 -26.785 1.00 83.62 725 LYS A C 1
ATOM 5816 O O . LYS A 1 725 ? 41.484 -4.304 -26.264 1.00 83.62 725 LYS A O 1
ATOM 5821 N N . MET A 1 726 ? 42.861 -4.435 -28.036 1.00 88.06 726 MET A N 1
ATOM 5822 C CA . MET A 1 726 ? 41.955 -5.239 -28.858 1.00 88.06 726 MET A CA 1
ATOM 5823 C C . MET A 1 726 ? 41.792 -6.648 -28.274 1.00 88.06 726 MET A C 1
ATOM 5825 O O . MET A 1 726 ? 40.665 -7.131 -28.185 1.00 88.06 726 MET A O 1
ATOM 5829 N N . GLU A 1 727 ? 42.889 -7.285 -27.853 1.00 88.75 727 GLU A N 1
ATOM 5830 C CA . GLU A 1 727 ? 42.828 -8.612 -27.226 1.00 88.75 727 GLU A CA 1
ATOM 5831 C C . GLU A 1 727 ? 42.115 -8.586 -25.877 1.00 88.75 727 GLU A C 1
ATOM 5833 O O . GLU A 1 727 ? 41.210 -9.386 -25.658 1.00 88.75 727 GLU A O 1
ATOM 5838 N N . GLU A 1 728 ? 42.422 -7.614 -25.016 1.00 89.31 728 GLU A N 1
ATOM 5839 C CA . GLU A 1 728 ? 41.726 -7.441 -23.735 1.00 89.31 728 GLU A CA 1
ATOM 5840 C C . GLU A 1 728 ? 40.210 -7.263 -23.937 1.00 89.31 728 GLU A C 1
ATOM 5842 O O . GLU A 1 728 ? 39.388 -7.864 -23.239 1.00 89.31 728 GLU A O 1
ATOM 5847 N N . PHE A 1 729 ? 39.816 -6.478 -24.945 1.00 90.06 729 PHE A N 1
ATOM 5848 C CA . PHE A 1 729 ? 38.414 -6.305 -25.309 1.00 90.06 729 PHE A CA 1
ATOM 5849 C C . PHE A 1 729 ? 37.780 -7.606 -25.826 1.00 90.06 729 PHE A C 1
ATOM 5851 O O . PHE A 1 729 ? 36.673 -7.955 -25.413 1.00 90.06 729 PHE A O 1
ATOM 5858 N N . ARG A 1 730 ? 38.477 -8.352 -26.692 1.00 92.12 730 ARG A N 1
ATOM 5859 C CA . ARG A 1 730 ? 38.024 -9.654 -27.206 1.00 92.12 730 ARG A CA 1
ATOM 5860 C C . ARG A 1 730 ? 37.810 -10.660 -26.075 1.00 92.12 730 ARG A C 1
ATOM 5862 O O . ARG A 1 730 ? 36.745 -11.275 -26.018 1.00 92.12 730 ARG A O 1
ATOM 5869 N N . GLU A 1 731 ? 38.774 -10.799 -25.168 1.00 92.31 731 GLU A N 1
ATOM 5870 C CA . GLU A 1 731 ? 38.681 -11.691 -24.006 1.00 92.31 731 GLU A CA 1
ATOM 5871 C C . GLU A 1 731 ? 37.496 -11.325 -23.109 1.00 92.31 731 GLU A C 1
ATOM 5873 O O . GLU A 1 731 ? 36.741 -12.198 -22.676 1.00 92.31 731 GLU A O 1
ATOM 5878 N N . LYS A 1 732 ? 37.268 -10.024 -22.893 1.00 91.81 732 LYS A N 1
ATOM 5879 C CA . LYS A 1 732 ? 36.126 -9.534 -22.117 1.00 91.81 732 LYS A CA 1
ATOM 5880 C C . LYS A 1 732 ? 34.783 -9.898 -22.750 1.00 91.81 732 LYS A C 1
ATOM 5882 O O . LYS A 1 732 ? 33.868 -10.286 -22.027 1.00 91.81 732 LYS A O 1
ATOM 5887 N N . ILE A 1 733 ? 34.658 -9.793 -24.075 1.00 92.25 733 ILE A N 1
ATOM 5888 C CA . ILE A 1 733 ? 33.435 -10.174 -24.797 1.00 92.25 733 ILE A CA 1
ATOM 5889 C C . ILE A 1 733 ? 33.223 -11.693 -24.764 1.00 92.25 733 ILE A C 1
ATOM 5891 O O . ILE A 1 733 ? 32.097 -12.135 -24.550 1.00 92.25 733 ILE A O 1
ATOM 5895 N N . LEU A 1 734 ? 34.281 -12.488 -24.950 1.00 91.56 734 LEU A N 1
ATOM 5896 C CA . LEU A 1 734 ? 34.209 -13.957 -24.984 1.00 91.56 734 LEU A CA 1
ATOM 5897 C C . LEU A 1 734 ? 34.072 -14.612 -23.607 1.00 91.56 734 LEU A C 1
ATOM 5899 O O . LEU A 1 734 ? 33.786 -15.809 -23.536 1.00 91.56 734 LEU A O 1
ATOM 5903 N N . ASN A 1 735 ? 34.249 -13.853 -22.524 1.00 91.38 735 ASN A N 1
ATOM 5904 C CA . ASN A 1 735 ? 33.984 -14.323 -21.172 1.00 91.38 735 ASN A CA 1
ATOM 5905 C C . ASN A 1 735 ? 32.595 -14.977 -21.094 1.00 91.38 735 ASN A C 1
ATOM 5907 O O . ASN A 1 735 ? 31.610 -14.380 -21.519 1.00 91.38 735 ASN A O 1
ATOM 5911 N N . GLU A 1 736 ? 32.496 -16.180 -20.522 1.00 88.25 736 GLU A N 1
ATOM 5912 C CA . GLU A 1 736 ? 31.244 -16.949 -20.474 1.00 88.25 736 GLU A CA 1
ATOM 5913 C C . GLU A 1 736 ? 30.061 -16.141 -19.915 1.00 88.25 736 GLU A C 1
ATOM 5915 O O . GLU A 1 736 ? 28.971 -16.174 -20.487 1.00 88.25 736 GLU A O 1
ATOM 5920 N N . GLN A 1 737 ? 30.267 -15.393 -18.824 1.00 84.69 737 GLN A N 1
ATOM 5921 C CA . GLN A 1 737 ? 29.197 -14.620 -18.178 1.00 84.69 737 GLN A CA 1
ATOM 5922 C C . GLN A 1 737 ? 28.676 -13.506 -19.091 1.00 84.69 737 GLN A C 1
ATOM 5924 O O . GLN A 1 737 ? 27.484 -13.200 -19.094 1.00 84.69 737 GLN A O 1
ATOM 5929 N N . VAL A 1 738 ? 29.567 -12.934 -19.901 1.00 89.62 738 VAL A N 1
ATOM 5930 C CA . VAL A 1 738 ? 29.224 -11.910 -20.885 1.00 89.62 738 VAL A CA 1
ATOM 5931 C C . VAL A 1 738 ? 28.564 -12.558 -22.096 1.00 89.62 738 VAL A C 1
ATOM 5933 O O . VAL A 1 738 ? 27.419 -12.239 -22.419 1.00 89.62 738 VAL A O 1
ATOM 5936 N N . PHE A 1 739 ? 29.254 -13.507 -22.729 1.00 92.06 739 PHE A N 1
ATOM 5937 C CA . PHE A 1 739 ? 28.865 -14.052 -24.020 1.00 92.06 739 PHE A CA 1
ATOM 5938 C C . PHE A 1 739 ? 27.538 -14.813 -23.968 1.00 92.06 739 PHE A C 1
ATOM 5940 O O . PHE A 1 739 ? 26.734 -14.737 -24.896 1.00 92.06 739 PHE A O 1
ATOM 5947 N N . LYS A 1 740 ? 27.255 -15.493 -22.849 1.00 90.56 740 LYS A N 1
ATOM 5948 C CA . LYS A 1 740 ? 25.994 -16.213 -22.638 1.00 90.56 740 LYS A CA 1
ATOM 5949 C C . LYS A 1 740 ? 24.760 -15.342 -22.875 1.00 90.56 740 LYS A C 1
ATOM 5951 O O . LYS A 1 740 ? 23.789 -15.840 -23.436 1.00 90.56 740 LYS A O 1
ATOM 5956 N N . TYR A 1 741 ? 24.810 -14.066 -22.495 1.00 92.88 741 TYR A N 1
ATOM 5957 C CA . TYR A 1 741 ? 23.710 -13.115 -22.676 1.00 92.88 741 TYR A CA 1
ATOM 5958 C C . TYR A 1 741 ? 24.087 -11.955 -23.608 1.00 92.88 741 TYR A C 1
ATOM 5960 O O . TYR A 1 741 ? 23.484 -10.886 -23.522 1.00 92.88 741 TYR A O 1
ATOM 5968 N N . ILE A 1 742 ? 25.041 -12.166 -24.526 1.00 93.44 742 ILE A N 1
ATOM 5969 C CA . ILE A 1 742 ? 25.598 -11.109 -25.387 1.00 93.44 742 ILE A CA 1
ATOM 5970 C C . ILE A 1 742 ? 24.536 -10.357 -26.187 1.00 93.44 742 ILE A C 1
ATOM 5972 O O . ILE A 1 742 ? 24.687 -9.162 -26.425 1.00 93.44 742 ILE A O 1
ATOM 5976 N N . LYS A 1 743 ? 23.427 -11.024 -26.544 1.00 93.50 743 LYS A N 1
ATOM 5977 C CA . LYS A 1 743 ? 22.267 -10.397 -27.192 1.00 93.50 743 LYS A CA 1
ATOM 5978 C C . LYS A 1 743 ? 21.770 -9.169 -26.423 1.00 93.50 743 LYS A C 1
ATOM 5980 O O . LYS A 1 743 ? 21.425 -8.164 -27.043 1.00 93.50 743 LYS A O 1
ATOM 5985 N N . VAL A 1 744 ? 21.761 -9.224 -25.090 1.00 94.38 744 VAL A N 1
ATOM 5986 C CA . VAL A 1 744 ? 21.322 -8.116 -24.231 1.00 94.38 744 VAL A CA 1
ATOM 5987 C C . VAL A 1 744 ? 22.317 -6.960 -24.300 1.00 94.38 744 VAL A C 1
ATOM 5989 O O . VAL A 1 744 ? 21.910 -5.850 -24.637 1.00 94.38 744 VAL A O 1
ATOM 5992 N N . ALA A 1 745 ? 23.614 -7.200 -24.064 1.00 94.56 745 ALA A N 1
ATOM 5993 C CA . ALA A 1 745 ? 24.629 -6.144 -24.154 1.00 94.56 745 ALA A CA 1
ATOM 5994 C C . ALA A 1 745 ? 24.711 -5.522 -25.557 1.00 94.56 745 ALA A C 1
ATOM 5996 O O . ALA A 1 745 ? 24.813 -4.303 -25.691 1.00 94.56 745 ALA A O 1
ATOM 5997 N N . ALA A 1 746 ? 24.616 -6.342 -26.606 1.00 93.44 746 ALA A N 1
ATOM 5998 C CA . ALA A 1 746 ? 24.589 -5.889 -27.991 1.00 93.44 746 ALA A CA 1
ATOM 5999 C C . ALA A 1 746 ? 23.372 -4.993 -28.272 1.00 93.44 746 ALA A C 1
ATOM 6001 O O . ALA A 1 746 ? 23.521 -3.910 -28.834 1.00 93.44 746 ALA A O 1
ATOM 6002 N N . SER A 1 747 ? 22.178 -5.401 -27.832 1.00 92.62 747 SER A N 1
ATOM 6003 C CA . SER A 1 747 ? 20.946 -4.623 -28.027 1.00 92.62 747 SER A CA 1
ATOM 6004 C C . SER A 1 747 ? 20.977 -3.301 -27.253 1.00 92.62 747 SER A C 1
ATOM 6006 O O . SER A 1 747 ? 20.665 -2.255 -27.818 1.00 92.62 747 SER A O 1
ATOM 6008 N N . LEU A 1 748 ? 21.433 -3.316 -25.994 1.00 91.62 748 LEU A N 1
ATOM 6009 C CA . LEU A 1 748 ? 21.617 -2.097 -25.198 1.00 91.62 748 LEU A CA 1
ATOM 6010 C C . LEU A 1 748 ? 22.634 -1.150 -25.841 1.00 91.62 748 LEU A C 1
ATOM 6012 O O . LEU A 1 748 ? 22.363 0.041 -25.972 1.00 91.62 748 LEU A O 1
ATOM 6016 N N . SER A 1 749 ? 23.778 -1.671 -26.293 1.00 90.56 749 SER A N 1
ATOM 6017 C CA . SER A 1 749 ? 24.801 -0.864 -26.963 1.00 90.56 749 SER A CA 1
ATOM 6018 C C . SER A 1 749 ? 24.280 -0.251 -28.264 1.00 90.56 749 SER A C 1
ATOM 6020 O O . SER A 1 749 ? 24.539 0.922 -28.520 1.00 90.56 749 SER A O 1
ATOM 6022 N N . ALA A 1 750 ? 23.490 -0.987 -29.053 1.00 88.25 750 ALA A N 1
ATOM 6023 C CA . ALA A 1 750 ? 22.865 -0.448 -30.258 1.00 88.25 750 ALA A CA 1
ATOM 6024 C C . ALA A 1 750 ? 21.932 0.737 -29.948 1.00 88.25 750 ALA A C 1
ATOM 6026 O O . ALA A 1 750 ? 21.931 1.726 -30.681 1.00 88.25 750 ALA A O 1
ATOM 6027 N N . LEU A 1 751 ? 21.167 0.658 -28.854 1.00 84.81 751 LEU A N 1
ATOM 6028 C CA . LEU A 1 751 ? 20.303 1.751 -28.406 1.00 84.81 751 LEU A CA 1
ATOM 6029 C C . LEU A 1 751 ? 21.117 2.938 -27.859 1.00 84.81 751 LEU A C 1
ATOM 6031 O O . LEU A 1 751 ? 20.790 4.088 -28.152 1.00 84.81 751 LEU A O 1
ATOM 6035 N N . TYR A 1 752 ? 22.215 2.689 -27.136 1.00 85.00 752 TYR A N 1
ATOM 6036 C CA . TYR A 1 752 ? 23.124 3.747 -26.677 1.00 85.00 752 TYR A CA 1
ATOM 6037 C C . TYR A 1 752 ? 23.806 4.494 -27.826 1.00 85.00 752 TYR A C 1
ATOM 6039 O O . TYR A 1 752 ? 23.901 5.718 -27.763 1.00 85.00 752 TYR A O 1
ATOM 6047 N N . ASN A 1 753 ? 24.215 3.797 -28.890 1.00 78.56 753 ASN A N 1
ATOM 6048 C CA . ASN A 1 753 ? 24.800 4.434 -30.072 1.00 78.56 753 ASN A CA 1
ATOM 6049 C C . ASN A 1 753 ? 23.823 5.436 -30.706 1.00 78.56 753 ASN A C 1
ATOM 6051 O O . ASN A 1 753 ? 24.205 6.562 -31.007 1.00 78.56 753 ASN A O 1
ATOM 6055 N N . LYS A 1 754 ? 22.548 5.045 -30.858 1.00 72.19 754 LYS A N 1
ATOM 6056 C CA . LYS A 1 754 ? 21.507 5.909 -31.442 1.00 72.19 754 LYS A CA 1
ATOM 6057 C C . LYS A 1 754 ? 21.274 7.186 -30.627 1.00 72.19 754 LYS A C 1
ATOM 6059 O O . LYS A 1 754 ? 20.948 8.218 -31.200 1.00 72.19 754 LYS A O 1
ATOM 6064 N N . LYS A 1 755 ? 21.475 7.133 -29.305 1.00 65.50 755 LYS A N 1
ATOM 6065 C CA . LYS A 1 755 ? 21.415 8.308 -28.422 1.00 65.50 755 LYS A CA 1
ATOM 6066 C C . LYS A 1 755 ? 22.535 9.303 -28.713 1.00 65.50 755 LYS A C 1
ATOM 6068 O O . LYS A 1 755 ? 22.265 10.488 -28.858 1.00 65.50 755 LYS A O 1
ATOM 6073 N N . SER A 1 756 ? 23.772 8.820 -28.824 1.00 56.53 756 SER A N 1
ATOM 6074 C CA . SER A 1 756 ? 24.930 9.676 -29.102 1.00 56.53 756 SER A CA 1
ATOM 6075 C C . SER A 1 756 ? 24.841 10.391 -30.450 1.00 56.53 756 SER A C 1
ATOM 6077 O O . SER A 1 756 ? 25.373 11.488 -30.570 1.00 56.53 756 SER A O 1
ATOM 6079 N N . ASP A 1 757 ? 24.160 9.800 -31.433 1.00 51.84 757 ASP A N 1
ATOM 6080 C CA . ASP A 1 757 ? 23.927 10.436 -32.732 1.00 51.84 757 ASP A CA 1
ATOM 6081 C C . ASP A 1 757 ? 22.769 11.462 -32.679 1.00 51.84 757 ASP A C 1
ATOM 6083 O O . ASP A 1 757 ? 22.825 12.475 -33.369 1.00 51.84 757 ASP A O 1
ATOM 6087 N N . GLY A 1 758 ? 21.748 11.242 -31.836 1.00 47.75 758 GLY A N 1
ATOM 6088 C CA . GLY A 1 758 ? 20.591 12.138 -31.680 1.00 47.75 758 GLY A CA 1
ATOM 6089 C C . GLY A 1 758 ? 20.847 13.397 -30.838 1.00 47.75 758 GLY A C 1
ATOM 6090 O O . GLY A 1 758 ? 20.363 14.465 -31.195 1.00 47.75 758 GLY A O 1
ATOM 6091 N N . ASP A 1 759 ? 21.659 13.309 -29.776 1.00 44.91 759 ASP A N 1
ATOM 6092 C CA . ASP A 1 759 ? 22.006 14.462 -28.916 1.00 44.91 759 ASP A CA 1
ATOM 6093 C C . ASP A 1 759 ? 22.878 15.520 -29.648 1.00 44.91 759 ASP A C 1
ATOM 6095 O O . ASP A 1 759 ? 23.093 16.618 -29.135 1.00 44.91 759 ASP A O 1
ATOM 6099 N N . VAL A 1 760 ? 23.398 15.211 -30.847 1.00 38.94 760 VAL A N 1
ATOM 6100 C CA . VAL A 1 760 ? 24.219 16.125 -31.671 1.00 38.94 760 VAL A CA 1
ATOM 6101 C C . VAL A 1 760 ? 23.363 17.059 -32.544 1.00 38.94 760 VAL A C 1
ATOM 6103 O O . VAL A 1 760 ? 23.854 18.118 -32.940 1.00 38.94 760 VAL A O 1
ATOM 6106 N N . ASP A 1 761 ? 22.095 16.720 -32.803 1.00 36.06 761 ASP A N 1
ATOM 6107 C CA . ASP A 1 761 ? 21.204 17.497 -33.686 1.00 36.06 761 ASP A CA 1
ATOM 6108 C C . ASP A 1 761 ? 20.288 18.495 -32.947 1.00 36.06 761 ASP A C 1
ATOM 6110 O O . ASP A 1 761 ? 19.825 19.450 -33.561 1.00 36.06 761 ASP A O 1
ATOM 6114 N N . ASP A 1 762 ? 20.101 18.375 -31.626 1.00 31.02 762 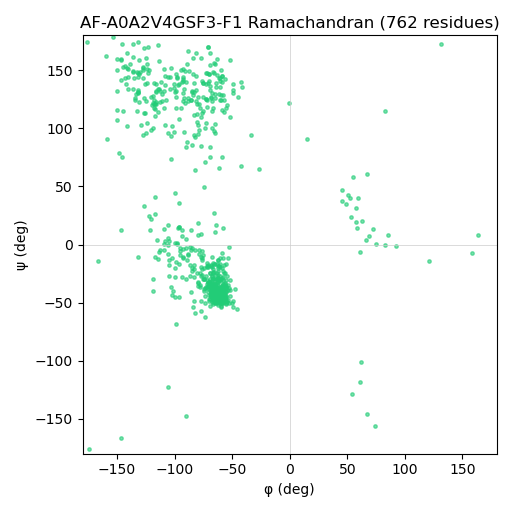ASP A N 1
ATOM 6115 C CA . ASP A 1 762 ? 19.284 19.315 -30.823 1.00 31.02 762 ASP A CA 1
ATOM 6116 C C . ASP A 1 762 ? 20.018 20.632 -30.460 1.00 31.02 762 ASP A C 1
ATOM 6118 O O . ASP A 1 762 ? 19.534 21.443 -29.666 1.00 31.02 762 ASP A O 1
ATOM 6122 N N . GLY A 1 763 ? 21.206 20.858 -31.033 1.00 32.81 763 GLY A N 1
ATOM 6123 C CA . GLY A 1 763 ? 22.091 21.992 -30.744 1.00 32.81 763 GLY A CA 1
ATOM 6124 C C . GLY A 1 763 ? 22.427 22.896 -31.935 1.00 32.81 763 GLY A C 1
ATOM 6125 O O . GLY A 1 763 ? 23.463 23.567 -31.889 1.00 32.81 763 GLY A O 1
ATOM 6126 N N . LYS A 1 764 ? 21.614 22.912 -32.999 1.00 28.19 764 LYS A N 1
ATOM 6127 C CA . LYS A 1 764 ? 21.771 23.840 -34.132 1.00 28.19 764 LYS A CA 1
ATOM 6128 C C . LYS A 1 764 ? 20.512 24.619 -34.466 1.00 28.19 764 LYS A C 1
ATOM 6130 O O . LYS A 1 764 ? 19.435 23.996 -34.545 1.00 28.19 764 LYS A O 1
#

Foldseek 3Di:
DAQDLLLLLLLLLLLQLQLLVLVCLQPVPDDSLVSSLVLLVLFAACLCPPSSVSSSVLSNPLPPPDQDPDPCSVSSVLLNLLLCLLCLPVDDPPPPPPPDDDNDDAAWALLVQFFDDDDDPQDTQGQQQAFLLVVLVDALVCRRPDPPPNSVRSVVLSVVLSHVNNLQHDDPHSLLSSLQSLQSLCGRFLGPFCDDPDPHRNFTVSLSSLSSSLSSSQCVQPVWKWKKKKKFKPQLLVLLLFWFDDDDPVPPPDDFPLLLLLSLLSQVVLQVLQVVLVVVLCVLQVHHPSQWLDGWSTMTIGIGHDHPCSVVSVVLQLVLSLVLVVVSPRMGMQMFMDMDTSVLSDRPDPPPPHNYPLNRVVVRVVNSVVCVVCSCPPDVPPDDPDDDDPQFDAQNTRRPDTDHPPDPSHDLVSQLSSVSSVQLQLCVPPHQKKFFFQAASDWGDGDPDITHIHDDDDPPGTAEIEGLRSSDDFDSDDSHHYHYDLWAFAFFDDPSGGQILVNLAQPLFFLQKKKKKKFWACPVVSLSPRGNGNGSSSSSSLQVLQSNCQRSVLNVLCVVLNKGWSHGIRGITIIMGGPLSVLSSVLCSQVSVCSSSSVRIGMEMEMDGGDSPDPVSVSSVNRVVQSVVQQQDDDPHDGHCWYADPNDIDHSVLSVVLLVLLVVVLCCCPVVVQAHLCVLVVLLVLLVLQPLDDDPDPDDDNSDSLVVLVVRNVVGGPDPVPVVVSVVNSCVCPPNSNSNVVNSSSVSNNSVSSVVVSVVPVPD